Protein 2DO1 (pdb70)

Radius of gyration: 13.34 Å; Cα contacts (8 Å, |Δi|>4): 23; chains: 1; bounding box: 28×23×34 Å

Sequence (55 aa):
GSSGSSGVELHKLKLAELKQECLARGLETKGIKQDLIHRLQAYLEEHAESGPSSGGSSGSSGVELHKLKLAELKQECLARGLETKGIKQDLIHRLQAYLEEHAESGPSSGGSSGSSGVELHKLKLAELKQECLARGLETKGIKQDLIHRLQAYLEEHAESGPSSGGSSGSSGVELHKLKLAELKQECLARGLETKGIKQDLIHRLQAYLEEHAESGPSSGGSSGSSGVELHKLKLAELKQECLARGLETKGIKQDLIHRLQAYLEEHAESGPSSGGSSGSSGVELHKLKLAELKQECLARGLETKGIKQDLIHRLQAYLEEHAESGPSSGGSSGSSGVELHKLKLAELKQECLARGLETKGIKQDLIHRLQAYLEEHAESGPSSGGSSGSSGVELHKLKLAELKQECLARGLETKGIKQDLIHRLQAYLEEHAESGPSSGGSSGSSGVELHKLKLAELKQECLARGLETKGIKQDLIHRLQAYLEEHAESGPSSGGSSGSSGVELHKLKLAELKQECLARGLETKGIKQDLIHRLQAYLEEHAESGPSSGGSSGSSGVELHKLKLAELKQECLARGLETKGIKQDLIHRLQAYLEEHAESGPSSGGSSGSSGVELHKLKLAELKQECLARGLETKGIKQDLIHRLQAYLEEHAESGPSSGGSSGSSGVELHKLKLAELKQECLARGLETKGIKQDLIHRLQAYLEEHAESGPSSGGSSGSSGVELHKLKLAELKQECLARGLETKGIKQDLIHRLQAYLEEHAESGPSSGGSSGSSGVELHKLKLAELKQECLARGLETKGIKQDLIHRLQAYLEEHAESGPSSGGSSGSSGVELHKLKLAELKQECLARGLETKGIKQDLIHRLQAYLEEHAESGPSSGGSSGSSGVELHKLKLAELKQECLARGLETKGIKQDLIHRLQAYLEEHAESGPSSGGSSGSSGVELHKLKLAELKQECLARGLETKGIKQDLIHRLQAYLEEHAESGPSSGGSSGSSGVELHKLKLAELKQECLARGLETKGIKQDLIHRLQAYLEEHAESGPSSGGSSGSSGVELHKLKLAELKQECLARGLETKGIKQDLIHRLQAYLEEHAESGPSSG

Structure (mmCIF, N/CA/C/O backbone):
data_2DO1
#
_entry.id   2DO1
#
loop_
_atom_site.group_PDB
_atom_site.id
_atom_site.type_symbol
_atom_site.label_atom_id
_atom_site.label_alt_id
_atom_site.label_comp_id
_atom_site.label_asym_id
_atom_site.label_entity_id
_atom_site.label_seq_id
_atom_site.pdbx_PDB_ins_code
_atom_site.Cartn_x
_atom_site.Cartn_y
_atom_site.Cartn_z
_atom_site.occupancy
_atom_site.B_iso_or_equiv
_atom_site.auth_seq_id
_atom_site.auth_comp_id
_atom_site.auth_asym_id
_atom_site.auth_atom_id
_atom_site.pdbx_PDB_model_num
ATOM 1 N N . GLY A 1 1 ? 15.267 5.033 -18.791 1.00 0.00 -2 GLY A N 1
ATOM 2 C CA . GLY A 1 1 ? 16.009 5.034 -20.038 1.00 0.00 -2 GLY A CA 1
ATOM 3 C C . GLY A 1 1 ? 16.181 3.641 -20.611 1.00 0.00 -2 GLY A C 1
ATOM 4 O O . GLY A 1 1 ? 15.734 3.360 -21.723 1.00 0.00 -2 GLY A O 1
ATOM 8 N N . SER A 1 2 ? 16.833 2.767 -19.851 1.00 0.00 -1 SER A N 1
ATOM 9 C CA . SER A 1 2 ? 17.069 1.398 -20.292 1.00 0.00 -1 SER A CA 1
ATOM 10 C C . SER A 1 2 ? 17.044 0.434 -19.109 1.00 0.00 -1 SER A C 1
ATOM 11 O O . SER A 1 2 ? 17.514 0.760 -18.019 1.00 0.00 -1 SER A O 1
ATOM 19 N N . SER A 1 3 ? 16.493 -0.754 -19.334 1.00 0.00 0 SER A N 1
ATOM 20 C CA . SER A 1 3 ? 16.403 -1.765 -18.287 1.00 0.00 0 SER A CA 1
ATOM 21 C C . SER A 1 3 ? 15.980 -1.138 -16.962 1.00 0.00 0 SER A C 1
ATOM 22 O O . SER A 1 3 ? 16.516 -1.471 -15.906 1.00 0.00 0 SER A O 1
ATOM 30 N N . GLY A 1 4 ? 15.014 -0.227 -17.027 1.00 0.00 1 GLY A N 1
ATOM 31 C CA . GLY A 1 4 ? 14.534 0.433 -15.826 1.00 0.00 1 GLY A CA 1
ATOM 32 C C . GLY A 1 4 ? 13.156 -0.045 -15.413 1.00 0.00 1 GLY A C 1
ATOM 33 O O . GLY A 1 4 ? 12.541 -0.858 -16.102 1.00 0.00 1 GLY A O 1
ATOM 37 N N . SER A 1 5 ? 12.671 0.460 -14.283 1.00 0.00 2 SER A N 1
ATOM 38 C CA . SER A 1 5 ? 11.359 0.076 -13.776 1.00 0.00 2 SER A CA 1
ATOM 39 C C . SER A 1 5 ? 10.473 1.302 -13.576 1.00 0.00 2 SER A C 1
ATOM 40 O O . SER A 1 5 ? 10.684 2.090 -12.654 1.00 0.00 2 SER A O 1
ATOM 48 N N . SER A 1 6 ? 9.482 1.456 -14.447 1.00 0.00 3 SER A N 1
ATOM 49 C CA . SER A 1 6 ? 8.565 2.588 -14.370 1.00 0.00 3 SER A CA 1
ATOM 50 C C . SER A 1 6 ? 7.236 2.169 -13.750 1.00 0.00 3 SER A C 1
ATOM 51 O O . SER A 1 6 ? 6.331 1.709 -14.445 1.00 0.00 3 SER A O 1
ATOM 59 N N . GLY A 1 7 ? 7.125 2.332 -12.435 1.00 0.00 4 GLY A N 1
ATOM 60 C CA . GLY A 1 7 ? 5.904 1.967 -11.742 1.00 0.00 4 GLY A CA 1
ATOM 61 C C . GLY A 1 7 ? 6.171 1.223 -10.448 1.00 0.00 4 GLY A C 1
ATOM 62 O O . GLY A 1 7 ? 6.830 0.183 -10.446 1.00 0.00 4 GLY A O 1
ATOM 66 N N . VAL A 1 8 ? 5.660 1.758 -9.344 1.00 0.00 5 VAL A N 1
ATOM 67 C CA . VAL A 1 8 ? 5.848 1.138 -8.037 1.00 0.00 5 VAL A CA 1
ATOM 68 C C . VAL A 1 8 ? 4.631 0.310 -7.641 1.00 0.00 5 VAL A C 1
ATOM 69 O O . VAL A 1 8 ? 3.491 0.723 -7.855 1.00 0.00 5 VAL A O 1
ATOM 82 N N . GLU A 1 9 ? 4.880 -0.860 -7.063 1.00 0.00 6 GLU A N 1
ATOM 83 C CA . GLU A 1 9 ? 3.803 -1.746 -6.637 1.00 0.00 6 GLU A CA 1
ATOM 84 C C . GLU A 1 9 ? 3.972 -2.144 -5.174 1.00 0.00 6 GLU A C 1
ATOM 85 O O . GLU A 1 9 ? 5.075 -2.467 -4.729 1.00 0.00 6 GLU A O 1
ATOM 97 N N . LEU A 1 10 ? 2.873 -2.118 -4.429 1.00 0.00 7 LEU A N 1
ATOM 98 C CA . LEU A 1 10 ? 2.897 -2.475 -3.015 1.00 0.00 7 LEU A CA 1
ATOM 99 C C . LEU A 1 10 ? 3.305 -3.933 -2.828 1.00 0.00 7 LEU A C 1
ATOM 100 O O . LEU A 1 10 ? 4.145 -4.250 -1.986 1.00 0.00 7 LEU A O 1
ATOM 116 N N . HIS A 1 11 ? 2.706 -4.815 -3.622 1.00 0.00 8 HIS A N 1
ATOM 117 C CA . HIS A 1 11 ? 3.010 -6.240 -3.546 1.00 0.00 8 HIS A CA 1
ATOM 118 C C . HIS A 1 11 ? 4.500 -6.467 -3.313 1.00 0.00 8 HIS A C 1
ATOM 119 O O . HIS A 1 11 ? 4.893 -7.208 -2.412 1.00 0.00 8 HIS A O 1
ATOM 133 N N . LYS A 1 12 ? 5.326 -5.824 -4.131 1.00 0.00 9 LYS A N 1
ATOM 134 C CA . LYS A 1 12 ? 6.774 -5.954 -4.015 1.00 0.00 9 LYS A CA 1
ATOM 135 C C . LYS A 1 12 ? 7.230 -5.698 -2.582 1.00 0.00 9 LYS A C 1
ATOM 136 O O . LYS A 1 12 ? 8.073 -6.422 -2.049 1.00 0.00 9 LYS A O 1
ATOM 155 N N . LEU A 1 13 ? 6.668 -4.667 -1.962 1.00 0.00 10 LEU A N 1
ATOM 156 C CA . LEU A 1 13 ? 7.015 -4.317 -0.589 1.00 0.00 10 LEU A CA 1
ATOM 157 C C . LEU A 1 13 ? 6.762 -5.490 0.353 1.00 0.00 10 LEU A C 1
ATOM 158 O O . LEU A 1 13 ? 5.792 -6.230 0.193 1.00 0.00 10 LEU A O 1
ATOM 174 N N . LYS A 1 14 ? 7.641 -5.652 1.336 1.00 0.00 11 LYS A N 1
ATOM 175 C CA . LYS A 1 14 ? 7.512 -6.732 2.307 1.00 0.00 11 LYS A CA 1
ATOM 176 C C . LYS A 1 14 ? 6.523 -6.360 3.407 1.00 0.00 11 LYS A C 1
ATOM 177 O O . LYS A 1 14 ? 5.992 -5.249 3.429 1.00 0.00 11 LYS A O 1
ATOM 196 N N . LEU A 1 15 ? 6.280 -7.295 4.319 1.00 0.00 12 LEU A N 1
ATOM 197 C CA . LEU A 1 15 ? 5.355 -7.065 5.423 1.00 0.00 12 LEU A CA 1
ATOM 198 C C . LEU A 1 15 ? 5.768 -5.841 6.234 1.00 0.00 12 LEU A C 1
ATOM 199 O O . LEU A 1 15 ? 4.936 -5.005 6.582 1.00 0.00 12 LEU A O 1
ATOM 215 N N . ALA A 1 16 ? 7.060 -5.742 6.529 1.00 0.00 13 ALA A N 1
ATOM 216 C CA . ALA A 1 16 ? 7.585 -4.619 7.294 1.00 0.00 13 ALA A CA 1
ATOM 217 C C . ALA A 1 16 ? 7.390 -3.305 6.545 1.00 0.00 13 ALA A C 1
ATOM 218 O O . ALA A 1 16 ? 7.076 -2.278 7.147 1.00 0.00 13 ALA A O 1
ATOM 225 N N . GLU A 1 17 ? 7.578 -3.345 5.230 1.00 0.00 14 GLU A N 1
ATOM 226 C CA . GLU A 1 17 ? 7.423 -2.156 4.400 1.00 0.00 14 GLU A CA 1
ATOM 227 C C . GLU A 1 17 ? 5.970 -1.691 4.381 1.00 0.00 14 GLU A C 1
ATOM 228 O O . GLU A 1 17 ? 5.687 -0.498 4.496 1.00 0.00 14 GLU A O 1
ATOM 240 N N . LEU A 1 18 ? 5.053 -2.641 4.235 1.00 0.00 15 LEU A N 1
ATOM 241 C CA . LEU A 1 18 ? 3.628 -2.330 4.200 1.00 0.00 15 LEU A CA 1
ATOM 242 C C . 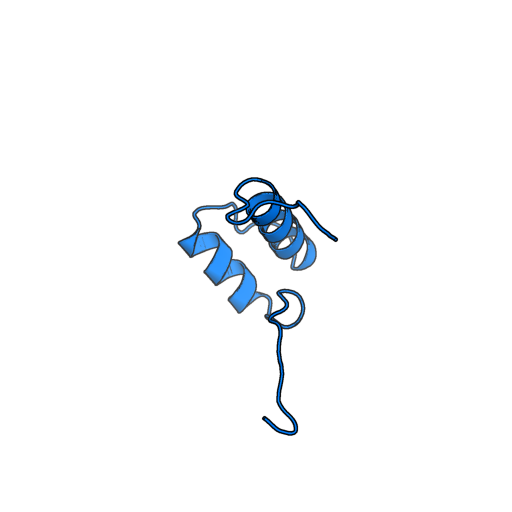LEU A 1 18 ? 3.176 -1.703 5.515 1.00 0.00 15 LEU A C 1
ATOM 243 O O . LEU A 1 18 ? 2.442 -0.714 5.525 1.00 0.00 15 LEU A O 1
ATOM 259 N N . LYS A 1 19 ? 3.619 -2.284 6.625 1.00 0.00 16 LYS A N 1
ATOM 260 C CA . LYS A 1 19 ? 3.264 -1.782 7.947 1.00 0.00 16 LYS A CA 1
ATOM 261 C C . LYS A 1 19 ? 3.792 -0.365 8.151 1.00 0.00 16 LYS A C 1
ATOM 262 O O . LYS A 1 19 ? 3.119 0.478 8.743 1.00 0.00 16 LYS A O 1
ATOM 281 N N . GLN A 1 20 ? 4.999 -0.111 7.655 1.00 0.00 17 GLN A N 1
ATOM 282 C CA . GLN A 1 20 ? 5.615 1.204 7.783 1.00 0.00 17 GLN A CA 1
ATOM 283 C C . GLN A 1 20 ? 4.785 2.266 7.071 1.00 0.00 17 GLN A C 1
ATOM 284 O O . GLN A 1 20 ? 4.585 3.363 7.591 1.00 0.00 17 GLN A O 1
ATOM 298 N N . GLU A 1 21 ? 4.305 1.932 5.876 1.00 0.00 18 GLU A N 1
ATOM 299 C CA . GLU A 1 21 ? 3.498 2.859 5.092 1.00 0.00 18 GLU A CA 1
ATOM 300 C C . GLU A 1 21 ? 2.190 3.183 5.810 1.00 0.00 18 GLU A C 1
ATOM 301 O O . GLU A 1 21 ? 1.765 4.338 5.857 1.00 0.00 18 GLU A O 1
ATOM 313 N N . CYS A 1 22 ? 1.558 2.156 6.366 1.00 0.00 19 CYS A N 1
ATOM 314 C CA . CYS A 1 22 ? 0.298 2.330 7.080 1.00 0.00 19 CYS A CA 1
ATOM 315 C C . CYS A 1 22 ? 0.489 3.205 8.314 1.00 0.00 19 CYS A C 1
ATOM 316 O O . CYS A 1 22 ? -0.386 3.997 8.669 1.00 0.00 19 CYS A O 1
ATOM 324 N N . LEU A 1 23 ? 1.637 3.057 8.966 1.00 0.00 20 LEU A N 1
ATOM 325 C CA . LEU A 1 23 ? 1.942 3.833 10.163 1.00 0.00 20 LEU A CA 1
ATOM 326 C C . LEU A 1 23 ? 2.062 5.318 9.833 1.00 0.00 20 LEU A C 1
ATOM 327 O O . LEU A 1 23 ? 1.505 6.166 10.530 1.00 0.00 20 LEU A O 1
ATOM 343 N N . ALA A 1 24 ? 2.792 5.624 8.765 1.00 0.00 21 ALA A N 1
ATOM 344 C CA . ALA A 1 24 ? 2.981 7.006 8.340 1.00 0.00 21 ALA A CA 1
ATOM 345 C C . ALA A 1 24 ? 1.663 7.627 7.890 1.00 0.00 21 ALA A C 1
ATOM 346 O O . ALA A 1 24 ? 1.409 8.808 8.129 1.00 0.00 21 ALA A O 1
ATOM 353 N N . ARG A 1 25 ? 0.830 6.825 7.235 1.00 0.00 22 ARG A N 1
ATOM 354 C CA . ARG A 1 25 ? -0.461 7.298 6.749 1.00 0.00 22 ARG A CA 1
ATOM 355 C C . ARG A 1 25 ? -1.450 7.459 7.900 1.00 0.00 22 ARG A C 1
ATOM 356 O O . ARG A 1 25 ? -2.290 8.357 7.890 1.00 0.00 22 ARG A O 1
ATOM 377 N N . GLY A 1 26 ? -1.343 6.580 8.893 1.00 0.00 23 GLY A N 1
ATOM 378 C CA . GLY A 1 26 ? -2.234 6.642 10.037 1.00 0.00 23 GLY A CA 1
ATOM 379 C C . GLY A 1 26 ? -3.377 5.652 9.936 1.00 0.00 23 GLY A C 1
ATOM 380 O O . GLY A 1 26 ? -4.500 5.945 10.347 1.00 0.00 23 GLY A O 1
ATOM 384 N N . LEU A 1 27 ? -3.092 4.476 9.386 1.00 0.00 24 LEU A N 1
ATOM 385 C CA . LEU A 1 27 ? -4.106 3.439 9.229 1.00 0.00 24 LEU A CA 1
ATOM 386 C C . LEU A 1 27 ? -3.862 2.288 10.200 1.00 0.00 24 LEU A C 1
ATOM 387 O O . LEU A 1 27 ? -2.877 2.285 10.937 1.00 0.00 24 LEU A O 1
ATOM 403 N N . GLU A 1 28 ? -4.766 1.313 10.193 1.00 0.00 25 GLU A N 1
ATOM 404 C CA . GLU A 1 28 ? -4.647 0.156 11.073 1.00 0.00 25 GLU A CA 1
ATOM 405 C C . GLU A 1 28 ? -3.641 -0.848 10.518 1.00 0.00 25 GLU A C 1
ATOM 406 O O . GLU A 1 28 ? -3.868 -1.459 9.473 1.00 0.00 25 GLU A O 1
ATOM 418 N N . THR A 1 29 ? -2.528 -1.015 11.225 1.00 0.00 26 THR A N 1
ATOM 419 C CA . THR A 1 29 ? -1.486 -1.943 10.803 1.00 0.00 26 THR A CA 1
ATOM 420 C C . THR A 1 29 ? -1.778 -3.356 11.294 1.00 0.00 26 THR A C 1
ATOM 421 O O . THR A 1 29 ? -0.873 -4.080 11.711 1.00 0.00 26 THR A O 1
ATOM 432 N N . LYS A 1 30 ? -3.048 -3.746 11.241 1.00 0.00 27 LYS A N 1
ATOM 433 C CA . LYS A 1 30 ? -3.460 -5.074 11.677 1.00 0.00 27 LYS A CA 1
ATOM 434 C C . LYS A 1 30 ? -3.765 -5.970 10.481 1.00 0.00 27 LYS A C 1
ATOM 435 O O . LYS A 1 30 ? -3.888 -5.495 9.353 1.00 0.00 27 LYS A O 1
ATOM 454 N N . GLY A 1 31 ? -3.889 -7.269 10.736 1.00 0.00 28 GLY A N 1
ATOM 455 C CA . GLY A 1 31 ? -4.180 -8.210 9.670 1.00 0.00 28 GLY A CA 1
ATOM 456 C C . GLY A 1 31 ? -2.926 -8.806 9.063 1.00 0.00 28 GLY A C 1
ATOM 457 O O . GLY A 1 31 ? -1.856 -8.769 9.673 1.00 0.00 28 GLY A O 1
ATOM 461 N N . ILE A 1 32 ? -3.056 -9.357 7.862 1.00 0.00 29 ILE A N 1
ATOM 462 C CA . ILE A 1 32 ? -1.923 -9.963 7.173 1.00 0.00 29 ILE A CA 1
ATOM 463 C C . ILE A 1 32 ? -1.433 -9.076 6.034 1.00 0.00 29 ILE A C 1
ATOM 464 O O . ILE A 1 32 ? -1.932 -7.968 5.836 1.00 0.00 29 ILE A O 1
ATOM 480 N N . LYS A 1 33 ? -0.454 -9.572 5.285 1.00 0.00 30 LYS A N 1
ATOM 481 C CA . LYS A 1 33 ? 0.103 -8.827 4.162 1.00 0.00 30 LYS A CA 1
ATOM 482 C C . LYS A 1 33 ? -1.004 -8.316 3.245 1.00 0.00 30 LYS A C 1
ATOM 483 O O . LYS A 1 33 ? -1.018 -7.145 2.868 1.00 0.00 30 LYS A O 1
ATOM 502 N N . GLN A 1 34 ? -1.929 -9.203 2.892 1.00 0.00 31 GLN A N 1
ATOM 503 C CA . GLN A 1 34 ? -3.040 -8.840 2.020 1.00 0.00 31 GLN A CA 1
ATOM 504 C C . GLN A 1 34 ? -3.900 -7.753 2.657 1.00 0.00 31 GLN A C 1
ATOM 505 O O . GLN A 1 34 ? -4.409 -6.868 1.969 1.00 0.00 31 GLN A O 1
ATOM 519 N N . ASP A 1 35 ? -4.057 -7.826 3.974 1.00 0.00 32 ASP A N 1
ATOM 520 C CA . ASP A 1 35 ? -4.854 -6.847 4.704 1.00 0.00 32 ASP A CA 1
ATOM 521 C C . ASP A 1 35 ? -4.230 -5.458 4.610 1.00 0.00 32 ASP A C 1
ATOM 522 O O . ASP A 1 35 ? -4.931 -4.461 4.434 1.00 0.00 32 ASP A O 1
ATOM 531 N N . LEU A 1 36 ? -2.908 -5.401 4.731 1.00 0.00 33 LEU A N 1
ATOM 532 C CA . LEU A 1 36 ? -2.188 -4.134 4.661 1.00 0.00 33 LEU A CA 1
ATOM 533 C C . LEU A 1 36 ? -2.278 -3.533 3.262 1.00 0.00 33 LEU A C 1
ATOM 534 O O . LEU A 1 36 ? -2.527 -2.337 3.105 1.00 0.00 33 LEU A O 1
ATOM 550 N N . ILE A 1 37 ? -2.076 -4.369 2.250 1.00 0.00 34 ILE A N 1
ATOM 551 C CA . ILE A 1 37 ? -2.138 -3.921 0.865 1.00 0.00 34 ILE A CA 1
ATOM 552 C C . ILE A 1 37 ? -3.549 -3.477 0.493 1.00 0.00 34 ILE A C 1
ATOM 553 O O . ILE A 1 37 ? -3.742 -2.408 -0.088 1.00 0.00 34 ILE A O 1
ATOM 569 N N . HIS A 1 38 ? -4.532 -4.303 0.834 1.00 0.00 35 HIS A N 1
ATOM 570 C CA . HIS A 1 38 ? -5.927 -3.995 0.538 1.00 0.00 35 HIS A CA 1
ATOM 571 C C . HIS A 1 38 ? -6.315 -2.634 1.109 1.00 0.00 35 HIS A C 1
ATOM 572 O O . HIS A 1 38 ? -6.966 -1.832 0.438 1.00 0.00 35 HIS A O 1
ATOM 586 N N . ARG A 1 39 ? -5.912 -2.381 2.350 1.00 0.00 36 ARG A N 1
ATOM 587 C CA . ARG A 1 39 ? -6.220 -1.119 3.010 1.00 0.00 36 ARG A CA 1
ATOM 588 C C . ARG A 1 39 ? -5.508 0.042 2.322 1.00 0.00 36 ARG A C 1
ATOM 589 O O . ARG A 1 39 ? -6.077 1.122 2.155 1.00 0.00 36 ARG A O 1
ATOM 610 N N . LEU A 1 40 ? -4.261 -0.186 1.926 1.00 0.00 37 LEU A N 1
ATOM 611 C CA . LEU A 1 40 ? -3.470 0.841 1.256 1.00 0.00 37 LEU A CA 1
ATOM 612 C C . LEU A 1 40 ? -4.111 1.244 -0.068 1.00 0.00 37 LEU A C 1
ATOM 613 O O . LEU A 1 40 ? -4.213 2.429 -0.383 1.00 0.00 37 LEU A O 1
ATOM 629 N N . GLN A 1 41 ? -4.543 0.250 -0.838 1.00 0.00 38 GLN A N 1
ATOM 630 C CA . GLN A 1 41 ? -5.176 0.502 -2.127 1.00 0.00 38 GLN A CA 1
ATOM 631 C C . GLN A 1 41 ? -6.489 1.258 -1.950 1.00 0.00 38 GLN A C 1
ATOM 632 O O . GLN A 1 41 ? -6.746 2.244 -2.640 1.00 0.00 38 GLN A O 1
ATOM 646 N N . ALA A 1 42 ? -7.316 0.788 -1.022 1.00 0.00 39 ALA A N 1
ATOM 647 C CA . ALA A 1 42 ? -8.602 1.421 -0.754 1.00 0.00 39 ALA A CA 1
ATOM 648 C C . ALA A 1 42 ? -8.426 2.895 -0.406 1.00 0.00 39 ALA A C 1
ATOM 649 O O . ALA A 1 42 ? -9.207 3.743 -0.839 1.00 0.00 39 ALA A O 1
ATOM 656 N N . TYR A 1 43 ? -7.398 3.194 0.380 1.00 0.00 40 TYR A N 1
ATOM 657 C CA . TYR A 1 43 ? -7.122 4.566 0.789 1.00 0.00 40 TYR A CA 1
ATOM 658 C C . TYR A 1 43 ? -6.646 5.402 -0.394 1.00 0.00 40 TYR A C 1
ATOM 659 O O . TYR A 1 43 ? -7.048 6.555 -0.557 1.00 0.00 40 TYR A O 1
ATOM 677 N N . LEU A 1 44 ? -5.786 4.813 -1.218 1.00 0.00 41 LEU A N 1
ATOM 678 C CA . LEU A 1 44 ? -5.254 5.502 -2.389 1.00 0.00 41 LEU A CA 1
ATOM 679 C C . LEU A 1 44 ? -6.372 5.866 -3.361 1.00 0.00 41 LEU A C 1
ATOM 680 O O . LEU A 1 44 ? -6.440 6.994 -3.848 1.00 0.00 41 LEU A O 1
ATOM 696 N N . GLU A 1 45 ? -7.246 4.904 -3.637 1.00 0.00 42 GLU A N 1
ATOM 697 C CA . GLU A 1 45 ? -8.361 5.125 -4.550 1.00 0.00 42 GLU A CA 1
ATOM 698 C C . GLU A 1 45 ? -9.297 6.205 -4.015 1.00 0.00 42 GLU A C 1
ATOM 699 O O . GLU A 1 45 ? -9.766 7.061 -4.765 1.00 0.00 42 GLU A O 1
ATOM 711 N N . GLU A 1 46 ? -9.563 6.158 -2.714 1.00 0.00 43 GLU A N 1
ATOM 712 C CA . GLU A 1 46 ? -10.443 7.132 -2.079 1.00 0.00 43 GLU A CA 1
ATOM 713 C C . GLU A 1 46 ? -9.813 8.521 -2.086 1.00 0.00 43 GLU A C 1
ATOM 714 O O . GLU A 1 46 ? -10.450 9.503 -2.468 1.00 0.00 43 GLU A O 1
ATOM 726 N N . HIS A 1 47 ? -8.555 8.596 -1.660 1.00 0.00 44 HIS A N 1
ATOM 727 C CA . HIS A 1 47 ? -7.837 9.865 -1.618 1.00 0.00 44 HIS A CA 1
ATOM 728 C C . HIS A 1 47 ? -7.061 10.094 -2.911 1.00 0.00 44 HIS A C 1
ATOM 729 O O . HIS A 1 47 ? -5.936 10.593 -2.891 1.00 0.00 44 HIS A O 1
ATOM 743 N N . ALA A 1 48 ? -7.670 9.726 -4.034 1.00 0.00 45 ALA A N 1
ATOM 744 C CA . ALA A 1 48 ? -7.036 9.893 -5.336 1.00 0.00 45 ALA A CA 1
ATOM 745 C C . ALA A 1 48 ? -6.662 11.350 -5.582 1.00 0.00 45 ALA A C 1
ATOM 746 O O . ALA A 1 48 ? -7.447 12.257 -5.308 1.00 0.00 45 ALA A O 1
ATOM 753 N N . GLU A 1 49 ? -5.456 11.567 -6.099 1.00 0.00 46 GLU A N 1
ATOM 754 C CA . GLU A 1 49 ? -4.978 12.916 -6.379 1.00 0.00 46 GLU A CA 1
ATOM 755 C C . GLU A 1 49 ? -5.408 13.367 -7.772 1.00 0.00 46 GLU A C 1
ATOM 756 O O . GLU A 1 49 ? -6.118 14.362 -7.922 1.00 0.00 46 GLU A O 1
ATOM 768 N N . SER A 1 50 ? -4.973 12.628 -8.788 1.00 0.00 47 SER A N 1
ATOM 769 C CA . SER A 1 50 ? -5.309 12.954 -10.169 1.00 0.00 47 SER A CA 1
ATOM 770 C C . SER A 1 50 ? -6.654 12.349 -10.558 1.00 0.00 47 SER A C 1
ATOM 771 O O . SER A 1 50 ? -7.053 11.307 -10.038 1.00 0.00 47 SER A O 1
ATOM 779 N N . GLY A 1 51 ? -7.350 13.010 -11.478 1.00 0.00 48 GLY A N 1
ATOM 780 C CA . GLY A 1 51 ? -8.643 12.523 -11.922 1.00 0.00 48 GLY A CA 1
ATOM 781 C C . GLY A 1 51 ? -8.538 11.233 -12.710 1.00 0.00 48 GLY A C 1
ATOM 782 O O . GLY A 1 51 ? -7.571 11.001 -13.436 1.00 0.00 48 GLY A O 1
ATOM 786 N N . PRO A 1 52 ? -9.551 10.365 -12.570 1.00 0.00 49 PRO A N 1
ATOM 787 C CA . PRO A 1 52 ? -9.590 9.075 -13.266 1.00 0.00 49 PRO A CA 1
ATOM 788 C C . PRO A 1 52 ? -9.804 9.234 -14.768 1.00 0.00 49 PRO A C 1
ATOM 789 O O . PRO A 1 52 ? -9.569 8.304 -15.539 1.00 0.00 49 PRO A O 1
ATOM 800 N N . SER A 1 53 ? -10.251 10.417 -15.175 1.00 0.00 50 SER A N 1
ATOM 801 C CA . SER A 1 53 ? -10.500 10.696 -16.585 1.00 0.00 50 SER A CA 1
ATOM 802 C C . SER A 1 53 ? -9.440 10.039 -17.464 1.00 0.00 50 SER A C 1
ATOM 803 O O . SER A 1 53 ? -8.367 10.600 -17.685 1.00 0.00 50 SER A O 1
ATOM 811 N N . SER A 1 54 ? -9.750 8.847 -17.963 1.00 0.00 51 SER A N 1
ATOM 812 C CA . SER A 1 54 ? -8.823 8.110 -18.815 1.00 0.00 51 SER A CA 1
ATOM 813 C C . SER A 1 54 ? -9.206 8.253 -20.284 1.00 0.00 51 SER A C 1
ATOM 814 O O . SER A 1 54 ? -10.356 8.544 -20.613 1.00 0.00 51 SER A O 1
ATOM 822 N N . GLY A 1 55 ? -8.233 8.047 -21.166 1.00 0.00 52 GLY A N 1
ATOM 823 C CA . GLY A 1 55 ? -8.486 8.157 -22.591 1.00 0.00 52 GLY A CA 1
ATOM 824 C C . GLY A 1 55 ? -8.210 9.549 -23.123 1.00 0.00 52 GLY A C 1
ATOM 825 O O . GLY A 1 55 ? -7.121 10.090 -22.930 1.00 0.00 52 GLY A O 1
ATOM 829 N N . GLY A 1 1 ? 11.517 17.128 1.290 1.00 0.00 -2 GLY A N 2
ATOM 830 C CA . GLY A 1 1 ? 11.774 15.705 1.177 1.00 0.00 -2 GLY A CA 2
ATOM 831 C C . GLY A 1 1 ? 11.409 15.155 -0.187 1.00 0.00 -2 GLY A C 2
ATOM 832 O O . GLY A 1 1 ? 11.132 15.915 -1.116 1.00 0.00 -2 GLY A O 2
ATOM 836 N N . SER A 1 2 ? 11.410 13.832 -0.310 1.00 0.00 -1 SER A N 2
ATOM 837 C CA . SER A 1 2 ? 11.082 13.181 -1.574 1.00 0.00 -1 SER A CA 2
ATOM 838 C C . SER A 1 2 ? 9.890 13.861 -2.241 1.00 0.00 -1 SER A C 2
ATOM 839 O O . SER A 1 2 ? 8.989 14.361 -1.567 1.00 0.00 -1 SER A O 2
ATOM 847 N N . SER A 1 3 ? 9.892 13.874 -3.570 1.00 0.00 0 SER A N 2
ATOM 848 C CA . SER A 1 3 ? 8.813 14.495 -4.330 1.00 0.00 0 SER A CA 2
ATOM 849 C C . SER A 1 3 ? 8.545 13.726 -5.620 1.00 0.00 0 SER A C 2
ATOM 850 O O . SER A 1 3 ? 9.431 13.575 -6.461 1.00 0.00 0 SER A O 2
ATOM 858 N N . GLY A 1 4 ? 7.316 13.242 -5.769 1.00 0.00 1 GLY A N 2
ATOM 859 C CA . GLY A 1 4 ? 6.952 12.495 -6.959 1.00 0.00 1 GLY A CA 2
ATOM 860 C C . GLY A 1 4 ? 7.004 10.996 -6.740 1.00 0.00 1 GLY A C 2
ATOM 861 O O . GLY A 1 4 ? 7.658 10.519 -5.812 1.00 0.00 1 GLY A O 2
ATOM 865 N N . SER A 1 5 ? 6.312 10.250 -7.595 1.00 0.00 2 SER A N 2
ATOM 866 C CA . SER A 1 5 ? 6.278 8.796 -7.488 1.00 0.00 2 SER A CA 2
ATOM 867 C C . SER A 1 5 ? 6.149 8.153 -8.865 1.00 0.00 2 SER A C 2
ATOM 868 O O . SER A 1 5 ? 5.510 8.703 -9.762 1.00 0.00 2 SER A O 2
ATOM 876 N N . SER A 1 6 ? 6.761 6.983 -9.025 1.00 0.00 3 SER A N 2
ATOM 877 C CA . SER A 1 6 ? 6.718 6.265 -10.293 1.00 0.00 3 SER A CA 2
ATOM 878 C C . SER A 1 6 ? 6.075 4.893 -10.119 1.00 0.00 3 SER A C 2
ATOM 879 O O . SER A 1 6 ? 6.546 3.900 -10.671 1.00 0.00 3 SER A O 2
ATOM 887 N N . GLY A 1 7 ? 4.994 4.846 -9.346 1.00 0.00 4 GLY A N 2
ATOM 888 C CA . GLY A 1 7 ? 4.303 3.592 -9.112 1.00 0.00 4 GLY A CA 2
ATOM 889 C C . GLY A 1 7 ? 4.811 2.871 -7.879 1.00 0.00 4 GLY A C 2
ATOM 890 O O . GLY A 1 7 ? 5.665 1.990 -7.974 1.00 0.00 4 GLY A O 2
ATOM 894 N N . VAL A 1 8 ? 4.286 3.248 -6.717 1.00 0.00 5 VAL A N 2
ATOM 895 C CA . VAL A 1 8 ? 4.692 2.631 -5.460 1.00 0.00 5 VAL A CA 2
ATOM 896 C C . VAL A 1 8 ? 4.022 1.276 -5.270 1.00 0.00 5 VAL A C 2
ATOM 897 O O . VAL A 1 8 ? 3.008 1.165 -4.581 1.00 0.00 5 VAL A O 2
ATOM 910 N N . GLU A 1 9 ? 4.595 0.246 -5.886 1.00 0.00 6 GLU A N 2
ATOM 911 C CA . GLU A 1 9 ? 4.051 -1.103 -5.785 1.00 0.00 6 GLU A CA 2
ATOM 912 C C . GLU A 1 9 ? 3.936 -1.535 -4.326 1.00 0.00 6 GLU A C 2
ATOM 913 O O . GLU A 1 9 ? 4.779 -1.192 -3.496 1.00 0.00 6 GLU A O 2
ATOM 925 N N . LEU A 1 10 ? 2.887 -2.290 -4.020 1.00 0.00 7 LEU A N 2
ATOM 926 C CA . LEU A 1 10 ? 2.659 -2.769 -2.661 1.00 0.00 7 LEU A CA 2
ATOM 927 C C . LEU A 1 10 ? 3.171 -4.197 -2.495 1.00 0.00 7 LEU A C 2
ATOM 928 O O . LEU A 1 10 ? 3.856 -4.512 -1.521 1.00 0.00 7 LEU A O 2
ATOM 944 N N . HIS A 1 11 ? 2.835 -5.056 -3.452 1.00 0.00 8 HIS A N 2
ATOM 945 C CA . HIS A 1 11 ? 3.263 -6.449 -3.413 1.00 0.00 8 HIS A CA 2
ATOM 946 C C . HIS A 1 11 ? 4.768 -6.549 -3.181 1.00 0.00 8 HIS A C 2
ATOM 947 O O . HIS A 1 11 ? 5.219 -7.188 -2.230 1.00 0.00 8 HIS A O 2
ATOM 961 N N . LYS A 1 12 ? 5.540 -5.915 -4.056 1.00 0.00 9 LYS A N 2
ATOM 962 C CA . LYS A 1 12 ? 6.994 -5.931 -3.948 1.00 0.00 9 LYS A CA 2
ATOM 963 C C . LYS A 1 12 ? 7.435 -5.686 -2.508 1.00 0.00 9 LYS A C 2
ATOM 964 O O . LYS A 1 12 ? 8.315 -6.376 -1.991 1.00 0.00 9 LYS A O 2
ATOM 983 N N . LEU A 1 13 ? 6.818 -4.701 -1.865 1.00 0.00 10 LEU A N 2
ATOM 984 C CA . LEU A 1 13 ? 7.146 -4.365 -0.484 1.00 0.00 10 LEU A CA 2
ATOM 985 C C . LEU A 1 13 ? 6.862 -5.542 0.444 1.00 0.00 10 LEU A C 2
ATOM 986 O O . LEU A 1 13 ? 5.886 -6.270 0.261 1.00 0.00 10 LEU A O 2
ATOM 1002 N N . LYS A 1 14 ? 7.720 -5.722 1.442 1.00 0.00 11 LYS A N 2
ATOM 1003 C CA . LYS A 1 14 ? 7.560 -6.808 2.403 1.00 0.00 11 LYS A CA 2
ATOM 1004 C C . LYS A 1 14 ? 6.539 -6.441 3.474 1.00 0.00 11 LYS A C 2
ATOM 1005 O O . LYS A 1 14 ? 6.016 -5.325 3.493 1.00 0.00 11 LYS A O 2
ATOM 1024 N N . LEU A 1 15 ? 6.260 -7.384 4.367 1.00 0.00 12 LEU A N 2
ATOM 1025 C CA . LEU A 1 15 ? 5.302 -7.159 5.444 1.00 0.00 12 LEU A CA 2
ATOM 1026 C C . LEU A 1 15 ? 5.714 -5.965 6.299 1.00 0.00 12 LEU A C 2
ATOM 1027 O O . LEU A 1 15 ? 4.889 -5.118 6.638 1.00 0.00 12 LEU A O 2
ATOM 1043 N N . ALA A 1 16 ? 6.996 -5.904 6.642 1.00 0.00 13 ALA A N 2
ATOM 1044 C CA . ALA A 1 16 ? 7.519 -4.812 7.453 1.00 0.00 13 ALA A CA 2
ATOM 1045 C C . ALA A 1 16 ? 7.377 -3.476 6.732 1.00 0.00 13 ALA A C 2
ATOM 1046 O O . ALA A 1 16 ? 7.020 -2.467 7.340 1.00 0.00 13 ALA A O 2
ATOM 1053 N N . GLU A 1 17 ? 7.659 -3.476 5.433 1.00 0.00 14 GLU A N 2
ATOM 1054 C CA . GLU A 1 17 ? 7.564 -2.263 4.630 1.00 0.00 14 GLU A CA 2
ATOM 1055 C C . GLU A 1 17 ? 6.119 -1.778 4.547 1.00 0.00 14 GLU A C 2
ATOM 1056 O O . GLU A 1 17 ? 5.844 -0.584 4.678 1.00 0.00 14 GLU A O 2
ATOM 1068 N N . LEU A 1 18 ? 5.200 -2.712 4.327 1.00 0.00 15 LEU A N 2
ATOM 1069 C CA . LEU A 1 18 ? 3.783 -2.381 4.225 1.00 0.00 15 LEU A CA 2
ATOM 1070 C C . LEU A 1 18 ? 3.277 -1.748 5.517 1.00 0.00 15 LEU A C 2
ATOM 1071 O O . LEU A 1 18 ? 2.592 -0.725 5.494 1.00 0.00 15 LEU A O 2
ATOM 1087 N N . LYS A 1 19 ? 3.620 -2.362 6.644 1.00 0.00 16 LYS A N 2
ATOM 1088 C CA . LYS A 1 19 ? 3.205 -1.858 7.948 1.00 0.00 16 LYS A CA 2
ATOM 1089 C C . LYS A 1 19 ? 3.708 -0.434 8.166 1.00 0.00 16 LYS A C 2
ATOM 1090 O O . LYS A 1 19 ? 2.983 0.416 8.683 1.00 0.00 16 LYS A O 2
ATOM 1109 N N . GLN A 1 20 ? 4.951 -0.183 7.769 1.00 0.00 17 GLN A N 2
ATOM 1110 C CA . GLN A 1 20 ? 5.549 1.138 7.921 1.00 0.00 17 GLN A CA 2
ATOM 1111 C C . GLN A 1 20 ? 4.750 2.189 7.157 1.00 0.00 17 GLN A C 2
ATOM 1112 O O . GLN A 1 20 ? 4.483 3.274 7.671 1.00 0.00 17 GLN A O 2
ATOM 1126 N N . GLU A 1 21 ? 4.371 1.858 5.926 1.00 0.00 18 GLU A N 2
ATOM 1127 C CA . GLU A 1 21 ? 3.604 2.774 5.091 1.00 0.00 18 GLU A CA 2
ATOM 1128 C C . GLU A 1 21 ? 2.263 3.107 5.739 1.00 0.00 18 GLU A C 2
ATOM 1129 O O . GLU A 1 21 ? 1.806 4.250 5.695 1.00 0.00 18 GLU A O 2
ATOM 1141 N N . CYS A 1 22 ? 1.637 2.100 6.339 1.00 0.00 19 CYS A N 2
ATOM 1142 C CA . CYS A 1 22 ? 0.347 2.284 6.995 1.00 0.00 19 CYS A CA 2
ATOM 1143 C C . CYS A 1 22 ? 0.465 3.259 8.162 1.00 0.00 19 CYS A C 2
ATOM 1144 O O . CYS A 1 22 ? -0.421 4.085 8.387 1.00 0.00 19 CYS A O 2
ATOM 1152 N N . LEU A 1 23 ? 1.563 3.156 8.903 1.00 0.00 20 LEU A N 2
ATOM 1153 C CA . LEU A 1 23 ? 1.796 4.028 10.050 1.00 0.00 20 LEU A CA 2
ATOM 1154 C C . LEU A 1 23 ? 1.945 5.480 9.608 1.00 0.00 20 LEU A C 2
ATOM 1155 O O . LEU A 1 23 ? 1.394 6.388 10.230 1.00 0.00 20 LEU A O 2
ATOM 1171 N N . ALA A 1 24 ? 2.692 5.691 8.529 1.00 0.00 21 ALA A N 2
ATOM 1172 C CA . ALA A 1 24 ? 2.910 7.033 8.002 1.00 0.00 21 ALA A CA 2
ATOM 1173 C C . ALA A 1 24 ? 1.609 7.637 7.483 1.00 0.00 21 ALA A C 2
ATOM 1174 O O . ALA A 1 24 ? 1.356 8.829 7.654 1.00 0.00 21 ALA A O 2
ATOM 1181 N N . ARG A 1 25 ? 0.788 6.806 6.850 1.00 0.00 22 ARG A N 2
ATOM 1182 C CA . ARG A 1 25 ? -0.486 7.259 6.305 1.00 0.00 22 ARG A CA 2
ATOM 1183 C C . ARG A 1 25 ? -1.519 7.439 7.414 1.00 0.00 22 ARG A C 2
ATOM 1184 O O . ARG A 1 25 ? -2.389 8.305 7.331 1.00 0.00 22 ARG A O 2
ATOM 1205 N N . GLY A 1 26 ? -1.415 6.615 8.452 1.00 0.00 23 GLY A N 2
ATOM 1206 C CA . GLY A 1 26 ? -2.346 6.699 9.562 1.00 0.00 23 GLY A CA 2
ATOM 1207 C C . GLY A 1 26 ? -3.476 5.695 9.448 1.00 0.00 23 GLY A C 2
ATOM 1208 O O . GLY A 1 26 ? -4.623 5.999 9.779 1.00 0.00 23 GLY A O 2
ATOM 1212 N N . LEU A 1 27 ? -3.153 4.494 8.979 1.00 0.00 24 LEU A N 2
ATOM 1213 C CA . LEU A 1 27 ? -4.150 3.441 8.822 1.00 0.00 24 LEU A CA 2
ATOM 1214 C C . LEU A 1 27 ? -3.916 2.315 9.823 1.00 0.00 24 LEU A C 2
ATOM 1215 O O . LEU A 1 27 ? -2.955 2.345 10.591 1.00 0.00 24 LEU A O 2
ATOM 1231 N N . GLU A 1 28 ? -4.801 1.323 9.808 1.00 0.00 25 GLU A N 2
ATOM 1232 C CA . GLU A 1 28 ? -4.689 0.186 10.715 1.00 0.00 25 GLU A CA 2
ATOM 1233 C C . GLU A 1 28 ? -3.636 -0.802 10.222 1.00 0.00 25 GLU A C 2
ATOM 1234 O O . GLU A 1 28 ? -3.746 -1.347 9.123 1.00 0.00 25 GLU A O 2
ATOM 1246 N N . THR A 1 29 ? -2.614 -1.027 11.042 1.00 0.00 26 THR A N 2
ATOM 1247 C CA . THR A 1 29 ? -1.540 -1.947 10.689 1.00 0.00 26 THR A CA 2
ATOM 1248 C C . THR A 1 29 ? -1.818 -3.347 11.224 1.00 0.00 26 THR A C 2
ATOM 1249 O O . THR A 1 29 ? -0.902 -4.059 11.636 1.00 0.00 26 THR A O 2
ATOM 1260 N N . LYS A 1 30 ? -3.088 -3.738 11.213 1.00 0.00 27 LYS A N 2
ATOM 1261 C CA . LYS A 1 30 ? -3.488 -5.055 11.695 1.00 0.00 27 LYS A CA 2
ATOM 1262 C C . LYS A 1 30 ? -3.930 -5.946 10.539 1.00 0.00 27 LYS A C 2
ATOM 1263 O O . LYS A 1 30 ? -4.746 -5.546 9.711 1.00 0.00 27 LYS A O 2
ATOM 1282 N N . GLY A 1 31 ? -3.385 -7.159 10.490 1.00 0.00 28 GLY A N 2
ATOM 1283 C CA . GLY A 1 31 ? -3.737 -8.088 9.433 1.00 0.00 28 GLY A CA 2
ATOM 1284 C C . GLY A 1 31 ? -2.522 -8.616 8.697 1.00 0.00 28 GLY A C 2
ATOM 1285 O O . GLY A 1 31 ? -1.386 -8.308 9.060 1.00 0.00 28 GLY A O 2
ATOM 1289 N N . ILE A 1 32 ? -2.759 -9.413 7.661 1.00 0.00 29 ILE A N 2
ATOM 1290 C CA . ILE A 1 32 ? -1.674 -9.985 6.873 1.00 0.00 29 ILE A CA 2
ATOM 1291 C C . ILE A 1 32 ? -1.308 -9.079 5.703 1.00 0.00 29 ILE A C 2
ATOM 1292 O O . ILE A 1 32 ? -1.948 -8.053 5.473 1.00 0.00 29 ILE A O 2
ATOM 1308 N N . LYS A 1 33 ? -0.275 -9.466 4.963 1.00 0.00 30 LYS A N 2
ATOM 1309 C CA . LYS A 1 33 ? 0.177 -8.692 3.813 1.00 0.00 30 LYS A CA 2
ATOM 1310 C C . LYS A 1 33 ? -1.009 -8.203 2.987 1.00 0.00 30 LYS A C 2
ATOM 1311 O O . LYS A 1 33 ? -1.127 -7.012 2.700 1.00 0.00 30 LYS A O 2
ATOM 1330 N N . GLN A 1 34 ? -1.884 -9.129 2.610 1.00 0.00 31 GLN A N 2
ATOM 1331 C CA . GLN A 1 34 ? -3.061 -8.791 1.818 1.00 0.00 31 GLN A CA 2
ATOM 1332 C C . GLN A 1 34 ? -3.913 -7.744 2.528 1.00 0.00 31 GLN A C 2
ATOM 1333 O O . GLN A 1 34 ? -4.418 -6.812 1.903 1.00 0.00 31 GLN A O 2
ATOM 1347 N N . ASP A 1 35 ? -4.068 -7.905 3.838 1.00 0.00 32 ASP A N 2
ATOM 1348 C CA . ASP A 1 35 ? -4.859 -6.974 4.634 1.00 0.00 32 ASP A CA 2
ATOM 1349 C C . ASP A 1 35 ? -4.282 -5.564 4.552 1.00 0.00 32 ASP A C 2
ATOM 1350 O O . ASP A 1 35 ? -5.019 -4.589 4.398 1.00 0.00 32 ASP A O 2
ATOM 1359 N N . LEU A 1 36 ? -2.962 -5.463 4.656 1.00 0.00 33 LEU A N 2
ATOM 1360 C CA . LEU A 1 36 ? -2.286 -4.172 4.595 1.00 0.00 33 LEU A CA 2
ATOM 1361 C C . LEU A 1 36 ? -2.450 -3.536 3.218 1.00 0.00 33 LEU A C 2
ATOM 1362 O O . LEU A 1 36 ? -2.753 -2.348 3.104 1.00 0.00 33 LEU A O 2
ATOM 1378 N N . ILE A 1 37 ? -2.251 -4.336 2.175 1.00 0.00 34 ILE A N 2
ATOM 1379 C CA . ILE A 1 37 ? -2.381 -3.852 0.807 1.00 0.00 34 ILE A CA 2
ATOM 1380 C C . ILE A 1 37 ? -3.814 -3.425 0.507 1.00 0.00 34 ILE A C 2
ATOM 1381 O O . ILE A 1 37 ? -4.051 -2.353 -0.051 1.00 0.00 34 ILE A O 2
ATOM 1397 N N . HIS A 1 38 ? -4.768 -4.271 0.884 1.00 0.00 35 HIS A N 2
ATOM 1398 C CA . HIS A 1 38 ? -6.179 -3.981 0.658 1.00 0.00 35 HIS A CA 2
ATOM 1399 C C . HIS A 1 38 ? -6.561 -2.634 1.265 1.00 0.00 35 HIS A C 2
ATOM 1400 O O . HIS A 1 38 ? -7.252 -1.832 0.636 1.00 0.00 35 HIS A O 2
ATOM 1414 N N . ARG A 1 39 ? -6.107 -2.393 2.491 1.00 0.00 36 ARG A N 2
ATOM 1415 C CA . ARG A 1 39 ? -6.403 -1.144 3.183 1.00 0.00 36 ARG A CA 2
ATOM 1416 C C . ARG A 1 39 ? -5.622 0.015 2.570 1.00 0.00 36 ARG A C 2
ATOM 1417 O O . ARG A 1 39 ? -6.144 1.122 2.427 1.00 0.00 36 ARG A O 2
ATOM 1438 N N . LEU A 1 40 ? -4.370 -0.246 2.212 1.00 0.00 37 LEU A N 2
ATOM 1439 C CA . LEU A 1 40 ? -3.516 0.776 1.615 1.00 0.00 37 LEU A CA 2
ATOM 1440 C C . LEU A 1 40 ? -4.086 1.250 0.282 1.00 0.00 37 LEU A C 2
ATOM 1441 O O . LEU A 1 40 ? -4.039 2.438 -0.035 1.00 0.00 37 LEU A O 2
ATOM 1457 N N . GLN A 1 41 ? -4.625 0.314 -0.492 1.00 0.00 38 GLN A N 2
ATOM 1458 C CA . GLN A 1 41 ? -5.205 0.638 -1.790 1.00 0.00 38 GLN A CA 2
ATOM 1459 C C . GLN A 1 41 ? -6.498 1.430 -1.627 1.00 0.00 38 GLN A C 2
ATOM 1460 O O . GLN A 1 41 ? -6.726 2.416 -2.327 1.00 0.00 38 GLN A O 2
ATOM 1474 N N . ALA A 1 42 ? -7.340 0.992 -0.697 1.00 0.00 39 ALA A N 2
ATOM 1475 C CA . ALA A 1 42 ? -8.610 1.662 -0.440 1.00 0.00 39 ALA A CA 2
ATOM 1476 C C . ALA A 1 42 ? -8.394 3.127 -0.078 1.00 0.00 39 ALA A C 2
ATOM 1477 O O . ALA A 1 42 ? -9.147 4.001 -0.509 1.00 0.00 39 ALA A O 2
ATOM 1484 N N . TYR A 1 43 ? -7.362 3.390 0.716 1.00 0.00 40 TYR A N 2
ATOM 1485 C CA . TYR A 1 43 ? -7.049 4.750 1.139 1.00 0.00 40 TYR A CA 2
ATOM 1486 C C . TYR A 1 43 ? -6.507 5.571 -0.027 1.00 0.00 40 TYR A C 2
ATOM 1487 O O . TYR A 1 43 ? -6.870 6.735 -0.204 1.00 0.00 40 TYR A O 2
ATOM 1505 N N . LEU A 1 44 ? -5.636 4.958 -0.820 1.00 0.00 41 LEU A N 2
ATOM 1506 C CA . LEU A 1 44 ? -5.042 5.631 -1.970 1.00 0.00 41 LEU A CA 2
ATOM 1507 C C . LEU A 1 44 ? -6.108 5.989 -3.000 1.00 0.00 41 LEU A C 2
ATOM 1508 O O . LEU A 1 44 ? -6.162 7.120 -3.484 1.00 0.00 41 LEU A O 2
ATOM 1524 N N . GLU A 1 45 ? -6.956 5.020 -3.330 1.00 0.00 42 GLU A N 2
ATOM 1525 C CA . GLU A 1 45 ? -8.022 5.235 -4.301 1.00 0.00 42 GLU A CA 2
ATOM 1526 C C . GLU A 1 45 ? -9.055 6.223 -3.766 1.00 0.00 42 GLU A C 2
ATOM 1527 O O . GLU A 1 45 ? -9.493 7.125 -4.479 1.00 0.00 42 GLU A O 2
ATOM 1539 N N . GLU A 1 46 ? -9.439 6.044 -2.506 1.00 0.00 43 GLU A N 2
ATOM 1540 C CA . GLU A 1 46 ? -10.421 6.919 -1.876 1.00 0.00 43 GLU A CA 2
ATOM 1541 C C . GLU A 1 46 ? -10.050 8.385 -2.075 1.00 0.00 43 GLU A C 2
ATOM 1542 O O . GLU A 1 46 ? -10.850 9.177 -2.576 1.00 0.00 43 GLU A O 2
ATOM 1554 N N . HIS A 1 47 ? -8.832 8.741 -1.679 1.00 0.00 44 HIS A N 2
ATOM 1555 C CA . HIS A 1 47 ? -8.355 10.113 -1.814 1.00 0.00 44 HIS A CA 2
ATOM 1556 C C . HIS A 1 47 ? -8.038 10.437 -3.270 1.00 0.00 44 HIS A C 2
ATOM 1557 O O . HIS A 1 47 ? -8.591 11.376 -3.842 1.00 0.00 44 HIS A O 2
ATOM 1571 N N . ALA A 1 48 ? -7.143 9.654 -3.865 1.00 0.00 45 ALA A N 2
ATOM 1572 C CA . ALA A 1 48 ? -6.754 9.858 -5.255 1.00 0.00 45 ALA A CA 2
ATOM 1573 C C . ALA A 1 48 ? -7.548 8.949 -6.186 1.00 0.00 45 ALA A C 2
ATOM 1574 O O . ALA A 1 48 ? -7.454 7.725 -6.102 1.00 0.00 45 ALA A O 2
ATOM 1581 N N . GLU A 1 49 ? -8.331 9.556 -7.073 1.00 0.00 46 GLU A N 2
ATOM 1582 C CA . GLU A 1 49 ? -9.143 8.800 -8.019 1.00 0.00 46 GLU A CA 2
ATOM 1583 C C . GLU A 1 49 ? -8.264 7.952 -8.933 1.00 0.00 46 GLU A C 2
ATOM 1584 O O . GLU A 1 49 ? -7.642 8.464 -9.864 1.00 0.00 46 GLU A O 2
ATOM 1596 N N . SER A 1 50 ? -8.218 6.652 -8.661 1.00 0.00 47 SER A N 2
ATOM 1597 C CA . SER A 1 50 ? -7.413 5.732 -9.456 1.00 0.00 47 SER A CA 2
ATOM 1598 C C . SER A 1 50 ? -7.907 4.298 -9.295 1.00 0.00 47 SER A C 2
ATOM 1599 O O . SER A 1 50 ? -8.571 3.965 -8.314 1.00 0.00 47 SER A O 2
ATOM 1607 N N . GLY A 1 51 ? -7.577 3.452 -10.266 1.00 0.00 48 GLY A N 2
ATOM 1608 C CA . GLY A 1 51 ? -7.995 2.063 -10.214 1.00 0.00 48 GLY A CA 2
ATOM 1609 C C . GLY A 1 51 ? -7.100 1.157 -11.035 1.00 0.00 48 GLY A C 2
ATOM 1610 O O . GLY A 1 51 ? -6.081 0.657 -10.557 1.00 0.00 48 GLY A O 2
ATOM 1614 N N . PRO A 1 52 ? -7.480 0.932 -12.301 1.00 0.00 49 PRO A N 2
ATOM 1615 C CA . PRO A 1 52 ? -6.719 0.077 -13.217 1.00 0.00 49 PRO A CA 2
ATOM 1616 C C . PRO A 1 52 ? -5.390 0.704 -13.624 1.00 0.00 49 PRO A C 2
ATOM 1617 O O . PRO A 1 52 ? -5.293 1.919 -13.797 1.00 0.00 49 PRO A O 2
ATOM 1628 N N . SER A 1 53 ? -4.368 -0.133 -13.777 1.00 0.00 50 SER A N 2
ATOM 1629 C CA . SER A 1 53 ? -3.043 0.341 -14.161 1.00 0.00 50 SER A CA 2
ATOM 1630 C C . SER A 1 53 ? -2.825 0.184 -15.662 1.00 0.00 50 SER A C 2
ATOM 1631 O O . SER A 1 53 ? -2.368 1.109 -16.334 1.00 0.00 50 SER A O 2
ATOM 1639 N N . SER A 1 54 ? -3.154 -0.994 -16.182 1.00 0.00 51 SER A N 2
ATOM 1640 C CA . SER A 1 54 ? -2.991 -1.275 -17.604 1.00 0.00 51 SER A CA 2
ATOM 1641 C C . SER A 1 54 ? -3.908 -0.390 -18.441 1.00 0.00 51 SER A C 2
ATOM 1642 O O . SER A 1 54 ? -5.124 -0.578 -18.461 1.00 0.00 51 SER A O 2
ATOM 1650 N N . GLY A 1 55 ? -3.315 0.578 -19.134 1.00 0.00 52 GLY A N 2
ATOM 1651 C CA . GLY A 1 55 ? -4.093 1.480 -19.964 1.00 0.00 52 GLY A CA 2
ATOM 1652 C C . GLY A 1 55 ? -4.059 1.092 -21.429 1.00 0.00 52 GLY A C 2
ATOM 1653 O O . GLY A 1 55 ? -4.154 1.950 -22.307 1.00 0.00 52 GLY A O 2
ATOM 1657 N N . GLY A 1 1 ? 6.688 20.657 -5.604 1.00 0.00 -2 GLY A N 3
ATOM 1658 C CA . GLY A 1 1 ? 5.593 19.706 -5.661 1.00 0.00 -2 GLY A CA 3
ATOM 1659 C C . GLY A 1 1 ? 5.805 18.642 -6.720 1.00 0.00 -2 GLY A C 3
ATOM 1660 O O . GLY A 1 1 ? 5.543 18.872 -7.901 1.00 0.00 -2 GLY A O 3
ATOM 1664 N N . SER A 1 2 ? 6.280 17.475 -6.298 1.00 0.00 -1 SER A N 3
ATOM 1665 C CA . SER A 1 2 ? 6.532 16.374 -7.220 1.00 0.00 -1 SER A CA 3
ATOM 1666 C C . SER A 1 2 ? 5.229 15.867 -7.830 1.00 0.00 -1 SER A C 3
ATOM 1667 O O . SER A 1 2 ? 4.273 15.564 -7.116 1.00 0.00 -1 SER A O 3
ATOM 1675 N N . SER A 1 3 ? 5.199 15.779 -9.156 1.00 0.00 0 SER A N 3
ATOM 1676 C CA . SER A 1 3 ? 4.012 15.313 -9.864 1.00 0.00 0 SER A CA 3
ATOM 1677 C C . SER A 1 3 ? 4.394 14.638 -11.178 1.00 0.00 0 SER A C 3
ATOM 1678 O O . SER A 1 3 ? 4.929 15.275 -12.084 1.00 0.00 0 SER A O 3
ATOM 1686 N N . GLY A 1 4 ? 4.115 13.341 -11.273 1.00 0.00 1 GLY A N 3
ATOM 1687 C CA . GLY A 1 4 ? 4.436 12.599 -12.478 1.00 0.00 1 GLY A CA 3
ATOM 1688 C C . GLY A 1 4 ? 5.136 11.288 -12.183 1.00 0.00 1 GLY A C 3
ATOM 1689 O O . GLY A 1 4 ? 6.102 10.927 -12.855 1.00 0.00 1 GLY A O 3
ATOM 1693 N N . SER A 1 5 ? 4.648 10.573 -11.173 1.00 0.00 2 SER A N 3
ATOM 1694 C CA . SER A 1 5 ? 5.237 9.296 -10.787 1.00 0.00 2 SER A CA 3
ATOM 1695 C C . SER A 1 5 ? 4.357 8.134 -11.236 1.00 0.00 2 SER A C 3
ATOM 1696 O O . SER A 1 5 ? 3.133 8.249 -11.280 1.00 0.00 2 SER A O 3
ATOM 1704 N N . SER A 1 6 ? 4.992 7.015 -11.571 1.00 0.00 3 SER A N 3
ATOM 1705 C CA . SER A 1 6 ? 4.268 5.831 -12.021 1.00 0.00 3 SER A CA 3
ATOM 1706 C C . SER A 1 6 ? 3.627 5.105 -10.842 1.00 0.00 3 SER A C 3
ATOM 1707 O O . SER A 1 6 ? 2.428 4.832 -10.845 1.00 0.00 3 SER A O 3
ATOM 1715 N N . GLY A 1 7 ? 4.437 4.795 -9.834 1.00 0.00 4 GLY A N 3
ATOM 1716 C CA . GLY A 1 7 ? 3.933 4.104 -8.663 1.00 0.00 4 GLY A CA 3
ATOM 1717 C C . GLY A 1 7 ? 4.911 3.075 -8.130 1.00 0.00 4 GLY A C 3
ATOM 1718 O O . GLY A 1 7 ? 5.856 2.691 -8.820 1.00 0.00 4 GLY A O 3
ATOM 1722 N N . VAL A 1 8 ? 4.687 2.629 -6.898 1.00 0.00 5 VAL A N 3
ATOM 1723 C CA . VAL A 1 8 ? 5.556 1.640 -6.273 1.00 0.00 5 VAL A CA 3
ATOM 1724 C C . VAL A 1 8 ? 4.784 0.373 -5.922 1.00 0.00 5 VAL A C 3
ATOM 1725 O O . VAL A 1 8 ? 3.819 0.415 -5.159 1.00 0.00 5 VAL A O 3
ATOM 1738 N N . GLU A 1 9 ? 5.216 -0.752 -6.483 1.00 0.00 6 GLU A N 3
ATOM 1739 C CA . GLU A 1 9 ? 4.564 -2.031 -6.228 1.00 0.00 6 GLU A CA 3
ATOM 1740 C C . GLU A 1 9 ? 4.397 -2.268 -4.730 1.00 0.00 6 GLU A C 3
ATOM 1741 O O . GLU A 1 9 ? 5.379 -2.397 -3.997 1.00 0.00 6 GLU A O 3
ATOM 1753 N N . LEU A 1 10 ? 3.148 -2.324 -4.281 1.00 0.00 7 LEU A N 3
ATOM 1754 C CA . LEU A 1 10 ? 2.851 -2.545 -2.870 1.00 0.00 7 LEU A CA 3
ATOM 1755 C C . LEU A 1 10 ? 3.121 -3.994 -2.477 1.00 0.00 7 LEU A C 3
ATOM 1756 O O . LEU A 1 10 ? 3.669 -4.267 -1.409 1.00 0.00 7 LEU A O 3
ATOM 1772 N N . HIS A 1 11 ? 2.733 -4.920 -3.349 1.00 0.00 8 HIS A N 3
ATOM 1773 C CA . HIS A 1 11 ? 2.935 -6.342 -3.095 1.00 0.00 8 HIS A CA 3
ATOM 1774 C C . HIS A 1 11 ? 4.418 -6.657 -2.920 1.00 0.00 8 HIS A C 3
ATOM 1775 O O . HIS A 1 11 ? 4.810 -7.349 -1.980 1.00 0.00 8 HIS A O 3
ATOM 1789 N N . LYS A 1 12 ? 5.238 -6.145 -3.831 1.00 0.00 9 LYS A N 3
ATOM 1790 C CA . LYS A 1 12 ? 6.678 -6.371 -3.779 1.00 0.00 9 LYS A CA 3
ATOM 1791 C C . LYS A 1 12 ? 7.222 -6.087 -2.383 1.00 0.00 9 LYS A C 3
ATOM 1792 O O . LYS A 1 12 ? 7.951 -6.899 -1.812 1.00 0.00 9 LYS A O 3
ATOM 1811 N N . LEU A 1 13 ? 6.864 -4.929 -1.837 1.00 0.00 10 LEU A N 3
ATOM 1812 C CA . LEU A 1 13 ? 7.316 -4.539 -0.506 1.00 0.00 10 LEU A CA 3
ATOM 1813 C C . LEU A 1 13 ? 7.056 -5.650 0.505 1.00 0.00 10 LEU A C 3
ATOM 1814 O O . LEU A 1 13 ? 6.079 -6.391 0.393 1.00 0.00 10 LEU A O 3
ATOM 1830 N N . LYS A 1 14 ? 7.936 -5.760 1.495 1.00 0.00 11 LYS A N 3
ATOM 1831 C CA . LYS A 1 14 ? 7.802 -6.779 2.529 1.00 0.00 11 LYS A CA 3
ATOM 1832 C C . LYS A 1 14 ? 6.747 -6.376 3.555 1.00 0.00 11 LYS A C 3
ATOM 1833 O O . LYS A 1 14 ? 6.227 -5.260 3.521 1.00 0.00 11 LYS A O 3
ATOM 1852 N N . LEU A 1 15 ? 6.436 -7.291 4.467 1.00 0.00 12 LEU A N 3
ATOM 1853 C CA . LEU A 1 15 ? 5.444 -7.030 5.505 1.00 0.00 12 LEU A CA 3
ATOM 1854 C C . LEU A 1 15 ? 5.822 -5.799 6.322 1.00 0.00 12 LEU A C 3
ATOM 1855 O O . LEU A 1 15 ? 4.978 -4.951 6.612 1.00 0.00 12 LEU A O 3
ATOM 1871 N N . ALA A 1 16 ? 7.096 -5.708 6.690 1.00 0.00 13 ALA A N 3
ATOM 1872 C CA . ALA A 1 16 ? 7.586 -4.579 7.471 1.00 0.00 13 ALA A CA 3
ATOM 1873 C C . ALA A 1 16 ? 7.408 -3.268 6.712 1.00 0.00 13 ALA A C 3
ATOM 1874 O O . ALA A 1 16 ? 7.022 -2.253 7.291 1.00 0.00 13 ALA A O 3
ATOM 1881 N N . GLU A 1 17 ? 7.692 -3.298 5.414 1.00 0.00 14 GLU A N 3
ATOM 1882 C CA . GLU A 1 17 ? 7.564 -2.110 4.577 1.00 0.00 14 GLU A CA 3
ATOM 1883 C C . GLU A 1 17 ? 6.107 -1.667 4.481 1.00 0.00 14 GLU A C 3
ATOM 1884 O O . GLU A 1 17 ? 5.801 -0.477 4.571 1.00 0.00 14 GLU A O 3
ATOM 1896 N N . LEU A 1 18 ? 5.213 -2.632 4.296 1.00 0.00 15 LEU A N 3
ATOM 1897 C CA . LEU A 1 18 ? 3.787 -2.342 4.186 1.00 0.00 15 LEU A CA 3
ATOM 1898 C C . LEU A 1 18 ? 3.267 -1.677 5.457 1.00 0.00 15 LEU A C 3
ATOM 1899 O O . LEU A 1 18 ? 2.562 -0.670 5.399 1.00 0.00 15 LEU A O 3
ATOM 1915 N N . LYS A 1 19 ? 3.622 -2.245 6.604 1.00 0.00 16 LYS A N 3
ATOM 1916 C CA . LYS A 1 19 ? 3.195 -1.707 7.890 1.00 0.00 16 LYS A CA 3
ATOM 1917 C C . LYS A 1 19 ? 3.688 -0.274 8.070 1.00 0.00 16 LYS A C 3
ATOM 1918 O O . LYS A 1 19 ? 2.963 0.580 8.580 1.00 0.00 16 LYS A O 3
ATOM 1937 N N . GLN A 1 20 ? 4.921 -0.019 7.647 1.00 0.00 17 GLN A N 3
ATOM 1938 C CA . GLN A 1 20 ? 5.508 1.310 7.761 1.00 0.00 17 GLN A CA 3
ATOM 1939 C C . GLN A 1 20 ? 4.686 2.337 6.988 1.00 0.00 17 GLN A C 3
ATOM 1940 O O . GLN A 1 20 ? 4.419 3.431 7.484 1.00 0.00 17 GLN A O 3
ATOM 1954 N N . GLU A 1 21 ? 4.289 1.975 5.772 1.00 0.00 18 GLU A N 3
ATOM 1955 C CA . GLU A 1 21 ? 3.498 2.866 4.931 1.00 0.00 18 GLU A CA 3
ATOM 1956 C C . GLU A 1 21 ? 2.155 3.181 5.584 1.00 0.00 18 GLU A C 3
ATOM 1957 O O . GLU A 1 21 ? 1.701 4.325 5.574 1.00 0.00 18 GLU A O 3
ATOM 1969 N N . CYS A 1 22 ? 1.525 2.157 6.149 1.00 0.00 19 CYS A N 3
ATOM 1970 C CA . CYS A 1 22 ? 0.233 2.322 6.806 1.00 0.00 19 CYS A CA 3
ATOM 1971 C C . CYS A 1 22 ? 0.378 3.122 8.096 1.00 0.00 19 CYS A C 3
ATOM 1972 O O . CYS A 1 22 ? -0.476 3.946 8.428 1.00 0.00 19 CYS A O 3
ATOM 1980 N N . LEU A 1 23 ? 1.462 2.873 8.822 1.00 0.00 20 LEU A N 3
ATOM 1981 C CA . LEU A 1 23 ? 1.718 3.568 10.079 1.00 0.00 20 LEU A CA 3
ATOM 1982 C C . LEU A 1 23 ? 1.913 5.063 9.844 1.00 0.00 20 LEU A C 3
ATOM 1983 O O . LEU A 1 23 ? 1.335 5.892 10.546 1.00 0.00 20 LEU A O 3
ATOM 1999 N N . ALA A 1 24 ? 2.729 5.399 8.850 1.00 0.00 21 ALA A N 3
ATOM 2000 C CA . ALA A 1 24 ? 2.996 6.793 8.520 1.00 0.00 21 ALA A CA 3
ATOM 2001 C C . ALA A 1 24 ? 1.732 7.494 8.033 1.00 0.00 21 ALA A C 3
ATOM 2002 O O . ALA A 1 24 ? 1.487 8.654 8.366 1.00 0.00 21 ALA A O 3
ATOM 2009 N N . ARG A 1 25 ? 0.934 6.784 7.243 1.00 0.00 22 ARG A N 3
ATOM 2010 C CA . ARG A 1 25 ? -0.304 7.339 6.709 1.00 0.00 22 ARG A CA 3
ATOM 2011 C C . ARG A 1 25 ? -1.341 7.517 7.814 1.00 0.00 22 ARG A C 3
ATOM 2012 O O . ARG A 1 25 ? -2.163 8.431 7.766 1.00 0.00 22 ARG A O 3
ATOM 2033 N N . GLY A 1 26 ? -1.295 6.637 8.809 1.00 0.00 23 GLY A N 3
ATOM 2034 C CA . GLY A 1 26 ? -2.236 6.714 9.912 1.00 0.00 23 GLY A CA 3
ATOM 2035 C C . GLY A 1 26 ? -3.388 5.741 9.760 1.00 0.00 23 GLY A C 3
ATOM 2036 O O . GLY A 1 26 ? -4.527 6.056 10.108 1.00 0.00 23 GLY A O 3
ATOM 2040 N N . LEU A 1 27 ? -3.094 4.556 9.237 1.00 0.00 24 LEU A N 3
ATOM 2041 C CA . LEU A 1 27 ? -4.115 3.533 9.037 1.00 0.00 24 LEU A CA 3
ATOM 2042 C C . LEU A 1 27 ? -3.906 2.361 9.991 1.00 0.00 24 LEU A C 3
ATOM 2043 O O . LEU A 1 27 ? -2.960 2.352 10.779 1.00 0.00 24 LEU A O 3
ATOM 2059 N N . GLU A 1 28 ? -4.792 1.374 9.912 1.00 0.00 25 GLU A N 3
ATOM 2060 C CA . GLU A 1 28 ? -4.703 0.197 10.768 1.00 0.00 25 GLU A CA 3
ATOM 2061 C C . GLU A 1 28 ? -3.640 -0.770 10.254 1.00 0.00 25 GLU A C 3
ATOM 2062 O O . GLU A 1 28 ? -3.757 -1.314 9.155 1.00 0.00 25 GLU A O 3
ATOM 2074 N N . THR A 1 29 ? -2.600 -0.978 11.056 1.00 0.00 26 THR A N 3
ATOM 2075 C CA . THR A 1 29 ? -1.515 -1.877 10.683 1.00 0.00 26 THR A CA 3
ATOM 2076 C C . THR A 1 29 ? -1.744 -3.277 11.241 1.00 0.00 26 THR A C 3
ATOM 2077 O O . THR A 1 29 ? -0.810 -3.935 11.698 1.00 0.00 26 THR A O 3
ATOM 2088 N N . LYS A 1 30 ? -2.993 -3.728 11.199 1.00 0.00 27 LYS A N 3
ATOM 2089 C CA . LYS A 1 30 ? -3.347 -5.052 11.698 1.00 0.00 27 LYS A CA 3
ATOM 2090 C C . LYS A 1 30 ? -3.833 -5.949 10.564 1.00 0.00 27 LYS A C 3
ATOM 2091 O O . LYS A 1 30 ? -4.693 -5.558 9.776 1.00 0.00 27 LYS A O 3
ATOM 2110 N N . GLY A 1 31 ? -3.277 -7.154 10.489 1.00 0.00 28 GLY A N 3
ATOM 2111 C CA . GLY A 1 31 ? -3.667 -8.088 9.449 1.00 0.00 28 GLY A CA 3
ATOM 2112 C C . GLY A 1 31 ? -2.483 -8.594 8.649 1.00 0.00 28 GLY A C 3
ATOM 2113 O O . GLY A 1 31 ? -1.343 -8.207 8.905 1.00 0.00 28 GLY A O 3
ATOM 2117 N N . ILE A 1 32 ? -2.753 -9.462 7.681 1.00 0.00 29 ILE A N 3
ATOM 2118 C CA . ILE A 1 32 ? -1.701 -10.022 6.842 1.00 0.00 29 ILE A CA 3
ATOM 2119 C C . ILE A 1 32 ? -1.388 -9.104 5.665 1.00 0.00 29 ILE A C 3
ATOM 2120 O O . ILE A 1 32 ? -2.065 -8.097 5.452 1.00 0.00 29 ILE A O 3
ATOM 2136 N N . LYS A 1 33 ? -0.360 -9.458 4.902 1.00 0.00 30 LYS A N 3
ATOM 2137 C CA . LYS A 1 33 ? 0.041 -8.669 3.744 1.00 0.00 30 LYS A CA 3
ATOM 2138 C C . LYS A 1 33 ? -1.178 -8.189 2.963 1.00 0.00 30 LYS A C 3
ATOM 2139 O O . LYS A 1 33 ? -1.332 -6.995 2.708 1.00 0.00 30 LYS A O 3
ATOM 2158 N N . GLN A 1 34 ? -2.041 -9.128 2.587 1.00 0.00 31 GLN A N 3
ATOM 2159 C CA . GLN A 1 34 ? -3.246 -8.800 1.836 1.00 0.00 31 GLN A CA 3
ATOM 2160 C C . GLN A 1 34 ? -4.056 -7.723 2.550 1.00 0.00 31 GLN A C 3
ATOM 2161 O O . GLN A 1 34 ? -4.563 -6.794 1.921 1.00 0.00 31 GLN A O 3
ATOM 2175 N N . ASP A 1 35 ? -4.175 -7.854 3.866 1.00 0.00 32 ASP A N 3
ATOM 2176 C CA . ASP A 1 35 ? -4.923 -6.892 4.667 1.00 0.00 32 ASP A CA 3
ATOM 2177 C C . ASP A 1 35 ? -4.298 -5.504 4.572 1.00 0.00 32 ASP A C 3
ATOM 2178 O O . ASP A 1 35 ? -5.001 -4.503 4.427 1.00 0.00 32 ASP A O 3
ATOM 2187 N N . LEU A 1 36 ? -2.973 -5.450 4.656 1.00 0.00 33 LEU A N 3
ATOM 2188 C CA . LEU A 1 36 ? -2.252 -4.184 4.581 1.00 0.00 33 LEU A CA 3
ATOM 2189 C C . LEU A 1 36 ? -2.406 -3.551 3.202 1.00 0.00 33 LEU A C 3
ATOM 2190 O O . LEU A 1 36 ? -2.709 -2.363 3.084 1.00 0.00 33 LEU A O 3
ATOM 2206 N N . ILE A 1 37 ? -2.198 -4.352 2.163 1.00 0.00 34 ILE A N 3
ATOM 2207 C CA . ILE A 1 37 ? -2.316 -3.870 0.792 1.00 0.00 34 ILE A CA 3
ATOM 2208 C C . ILE A 1 37 ? -3.744 -3.431 0.486 1.00 0.00 34 ILE A C 3
ATOM 2209 O O . ILE A 1 37 ? -3.968 -2.363 -0.084 1.00 0.00 34 ILE A O 3
ATOM 2225 N N . HIS A 1 38 ? -4.708 -4.263 0.868 1.00 0.00 35 HIS A N 3
ATOM 2226 C CA . HIS A 1 38 ? -6.116 -3.960 0.637 1.00 0.00 35 HIS A CA 3
ATOM 2227 C C . HIS A 1 38 ? -6.479 -2.592 1.207 1.00 0.00 35 HIS A C 3
ATOM 2228 O O . HIS A 1 38 ? -7.157 -1.797 0.556 1.00 0.00 35 HIS A O 3
ATOM 2242 N N . ARG A 1 39 ? -6.023 -2.326 2.427 1.00 0.00 36 ARG A N 3
ATOM 2243 C CA . ARG A 1 39 ? -6.301 -1.056 3.086 1.00 0.00 36 ARG A CA 3
ATOM 2244 C C . ARG A 1 39 ? -5.558 0.087 2.400 1.00 0.00 36 ARG A C 3
ATOM 2245 O O . ARG A 1 39 ? -6.103 1.178 2.222 1.00 0.00 36 ARG A O 3
ATOM 2266 N N . LEU A 1 40 ? -4.313 -0.170 2.017 1.00 0.00 37 LEU A N 3
ATOM 2267 C CA . LEU A 1 40 ? -3.494 0.837 1.351 1.00 0.00 37 LEU A CA 3
ATOM 2268 C C . LEU A 1 40 ? -4.120 1.257 0.025 1.00 0.00 37 LEU A C 3
ATOM 2269 O O . LEU A 1 40 ? -4.171 2.444 -0.299 1.00 0.00 37 LEU A O 3
ATOM 2285 N N . GLN A 1 41 ? -4.597 0.277 -0.736 1.00 0.00 38 GLN A N 3
ATOM 2286 C CA . GLN A 1 41 ? -5.221 0.547 -2.026 1.00 0.00 38 GLN A CA 3
ATOM 2287 C C . GLN A 1 41 ? -6.509 1.345 -1.851 1.00 0.00 38 GLN A C 3
ATOM 2288 O O . GLN A 1 41 ? -6.755 2.311 -2.572 1.00 0.00 38 GLN A O 3
ATOM 2302 N N . ALA A 1 42 ? -7.328 0.933 -0.889 1.00 0.00 39 ALA A N 3
ATOM 2303 C CA . ALA A 1 42 ? -8.590 1.610 -0.618 1.00 0.00 39 ALA A CA 3
ATOM 2304 C C . ALA A 1 42 ? -8.364 3.082 -0.292 1.00 0.00 39 ALA A C 3
ATOM 2305 O O . ALA A 1 42 ? -9.133 3.947 -0.714 1.00 0.00 39 ALA A O 3
ATOM 2312 N N . TYR A 1 43 ? -7.306 3.361 0.462 1.00 0.00 40 TYR A N 3
ATOM 2313 C CA . TYR A 1 43 ? -6.981 4.729 0.847 1.00 0.00 40 TYR A CA 3
ATOM 2314 C C . TYR A 1 43 ? -6.523 5.541 -0.360 1.00 0.00 40 TYR A C 3
ATOM 2315 O O . TYR A 1 43 ? -6.854 6.720 -0.493 1.00 0.00 40 TYR A O 3
ATOM 2333 N N . LEU A 1 44 ? -5.759 4.901 -1.239 1.00 0.00 41 LEU A N 3
ATOM 2334 C CA . LEU A 1 44 ? -5.255 5.562 -2.438 1.00 0.00 41 LEU A CA 3
ATOM 2335 C C . LEU A 1 44 ? -6.398 5.932 -3.378 1.00 0.00 41 LEU A C 3
ATOM 2336 O O . LEU A 1 44 ? -6.443 7.042 -3.908 1.00 0.00 41 LEU A O 3
ATOM 2352 N N . GLU A 1 45 ? -7.320 4.996 -3.578 1.00 0.00 42 GLU A N 3
ATOM 2353 C CA . GLU A 1 45 ? -8.464 5.226 -4.453 1.00 0.00 42 GLU A CA 3
ATOM 2354 C C . GLU A 1 45 ? -9.432 6.228 -3.831 1.00 0.00 42 GLU A C 3
ATOM 2355 O O . GLU A 1 45 ? -9.961 7.102 -4.516 1.00 0.00 42 GLU A O 3
ATOM 2367 N N . GLU A 1 46 ? -9.659 6.092 -2.528 1.00 0.00 43 GLU A N 3
ATOM 2368 C CA . GLU A 1 46 ? -10.564 6.985 -1.814 1.00 0.00 43 GLU A CA 3
ATOM 2369 C C . GLU A 1 46 ? -10.025 8.412 -1.802 1.00 0.00 43 GLU A C 3
ATOM 2370 O O . GLU A 1 46 ? -10.771 9.372 -1.999 1.00 0.00 43 GLU A O 3
ATOM 2382 N N . HIS A 1 47 ? -8.723 8.544 -1.569 1.00 0.00 44 HIS A N 3
ATOM 2383 C CA . HIS A 1 47 ? -8.082 9.854 -1.532 1.00 0.00 44 HIS A CA 3
ATOM 2384 C C . HIS A 1 47 ? -7.401 10.164 -2.862 1.00 0.00 44 HIS A C 3
ATOM 2385 O O . HIS A 1 47 ? -6.296 10.704 -2.893 1.00 0.00 44 HIS A O 3
ATOM 2399 N N . ALA A 1 48 ? -8.070 9.819 -3.957 1.00 0.00 45 ALA A N 3
ATOM 2400 C CA . ALA A 1 48 ? -7.530 10.062 -5.290 1.00 0.00 45 ALA A CA 3
ATOM 2401 C C . ALA A 1 48 ? -7.910 11.451 -5.791 1.00 0.00 45 ALA A C 3
ATOM 2402 O O . ALA A 1 48 ? -8.999 11.649 -6.329 1.00 0.00 45 ALA A O 3
ATOM 2409 N N . GLU A 1 49 ? -7.006 12.408 -5.610 1.00 0.00 46 GLU A N 3
ATOM 2410 C CA . GLU A 1 49 ? -7.249 13.779 -6.044 1.00 0.00 46 GLU A CA 3
ATOM 2411 C C . GLU A 1 49 ? -6.549 14.063 -7.370 1.00 0.00 46 GLU A C 3
ATOM 2412 O O . GLU A 1 49 ? -5.397 14.494 -7.396 1.00 0.00 46 GLU A O 3
ATOM 2424 N N . SER A 1 50 ? -7.254 13.816 -8.469 1.00 0.00 47 SER A N 3
ATOM 2425 C CA . SER A 1 50 ? -6.700 14.040 -9.799 1.00 0.00 47 SER A CA 3
ATOM 2426 C C . SER A 1 50 ? -6.486 15.529 -10.055 1.00 0.00 47 SER A C 3
ATOM 2427 O O . SER A 1 50 ? -7.157 16.374 -9.464 1.00 0.00 47 SER A O 3
ATOM 2435 N N . GLY A 1 51 ? -5.545 15.841 -10.940 1.00 0.00 48 GLY A N 3
ATOM 2436 C CA . GLY A 1 51 ? -5.258 17.228 -11.259 1.00 0.00 48 GLY A CA 3
ATOM 2437 C C . GLY A 1 51 ? -4.586 17.385 -12.609 1.00 0.00 48 GLY A C 3
ATOM 2438 O O . GLY A 1 51 ? -3.363 17.480 -12.711 1.00 0.00 48 GLY A O 3
ATOM 2442 N N . PRO A 1 52 ? -5.396 17.412 -13.678 1.00 0.00 49 PRO A N 3
ATOM 2443 C CA . PRO A 1 52 ? -4.895 17.558 -15.048 1.00 0.00 49 PRO A CA 3
ATOM 2444 C C . PRO A 1 52 ? -4.334 18.950 -15.315 1.00 0.00 49 PRO A C 3
ATOM 2445 O O . PRO A 1 52 ? -5.062 19.941 -15.275 1.00 0.00 49 PRO A O 3
ATOM 2456 N N . SER A 1 53 ? -3.035 19.017 -15.588 1.00 0.00 50 SER A N 3
ATOM 2457 C CA . SER A 1 53 ? -2.375 20.289 -15.858 1.00 0.00 50 SER A CA 3
ATOM 2458 C C . SER A 1 53 ? -1.875 20.346 -17.299 1.00 0.00 50 SER A C 3
ATOM 2459 O O . SER A 1 53 ? -1.880 19.341 -18.009 1.00 0.00 50 SER A O 3
ATOM 2467 N N . SER A 1 54 ? -1.444 21.530 -17.723 1.00 0.00 51 SER A N 3
ATOM 2468 C CA . SER A 1 54 ? -0.944 21.721 -19.079 1.00 0.00 51 SER A CA 3
ATOM 2469 C C . SER A 1 54 ? 0.565 21.508 -19.137 1.00 0.00 51 SER A C 3
ATOM 2470 O O . SER A 1 54 ? 1.339 22.339 -18.663 1.00 0.00 51 SER A O 3
ATOM 2478 N N . GLY A 1 55 ? 0.977 20.387 -19.721 1.00 0.00 52 GLY A N 3
ATOM 2479 C CA . GLY A 1 55 ? 2.392 20.084 -19.831 1.00 0.00 52 GLY A CA 3
ATOM 2480 C C . GLY A 1 55 ? 2.652 18.790 -20.577 1.00 0.00 52 GLY A C 3
ATOM 2481 O O . GLY A 1 55 ? 1.901 18.426 -21.482 1.00 0.00 52 GLY A O 3
ATOM 2485 N N . GLY A 1 1 ? 14.289 21.276 -6.954 1.00 0.00 -2 GLY A N 4
ATOM 2486 C CA . GLY A 1 1 ? 13.874 20.009 -6.383 1.00 0.00 -2 GLY A CA 4
ATOM 2487 C C . GLY A 1 1 ? 12.692 19.403 -7.114 1.00 0.00 -2 GLY A C 4
ATOM 2488 O O . GLY A 1 1 ? 11.726 20.098 -7.428 1.00 0.00 -2 GLY A O 4
ATOM 2492 N N . SER A 1 2 ? 12.769 18.104 -7.387 1.00 0.00 -1 SER A N 4
ATOM 2493 C CA . SER A 1 2 ? 11.700 17.406 -8.090 1.00 0.00 -1 SER A CA 4
ATOM 2494 C C . SER A 1 2 ? 11.504 16.002 -7.526 1.00 0.00 -1 SER A C 4
ATOM 2495 O O . SER A 1 2 ? 12.460 15.240 -7.382 1.00 0.00 -1 SER A O 4
ATOM 2503 N N . SER A 1 3 ? 10.257 15.668 -7.206 1.00 0.00 0 SER A N 4
ATOM 2504 C CA . SER A 1 3 ? 9.935 14.358 -6.654 1.00 0.00 0 SER A CA 4
ATOM 2505 C C . SER A 1 3 ? 9.904 13.298 -7.751 1.00 0.00 0 SER A C 4
ATOM 2506 O O . SER A 1 3 ? 8.939 13.199 -8.507 1.00 0.00 0 SER A O 4
ATOM 2514 N N . GLY A 1 4 ? 10.970 12.507 -7.830 1.00 0.00 1 GLY A N 4
ATOM 2515 C CA . GLY A 1 4 ? 11.046 11.465 -8.837 1.00 0.00 1 GLY A CA 4
ATOM 2516 C C . GLY A 1 4 ? 11.318 10.099 -8.239 1.00 0.00 1 GLY A C 4
ATOM 2517 O O . GLY A 1 4 ? 12.467 9.748 -7.973 1.00 0.00 1 GLY A O 4
ATOM 2521 N N . SER A 1 5 ? 10.257 9.327 -8.024 1.00 0.00 2 SER A N 4
ATOM 2522 C CA . SER A 1 5 ? 10.386 7.994 -7.447 1.00 0.00 2 SER A CA 4
ATOM 2523 C C . SER A 1 5 ? 9.717 6.950 -8.336 1.00 0.00 2 SER A C 4
ATOM 2524 O O . SER A 1 5 ? 8.498 6.956 -8.509 1.00 0.00 2 SER A O 4
ATOM 2532 N N . SER A 1 6 ? 10.523 6.056 -8.898 1.00 0.00 3 SER A N 4
ATOM 2533 C CA . SER A 1 6 ? 10.011 5.007 -9.772 1.00 0.00 3 SER A CA 4
ATOM 2534 C C . SER A 1 6 ? 9.851 3.695 -9.011 1.00 0.00 3 SER A C 4
ATOM 2535 O O . SER A 1 6 ? 10.804 3.185 -8.424 1.00 0.00 3 SER A O 4
ATOM 2543 N N . GLY A 1 7 ? 8.637 3.153 -9.027 1.00 0.00 4 GLY A N 4
ATOM 2544 C CA . GLY A 1 7 ? 8.373 1.904 -8.335 1.00 0.00 4 GLY A CA 4
ATOM 2545 C C . GLY A 1 7 ? 7.156 1.986 -7.436 1.00 0.00 4 GLY A C 4
ATOM 2546 O O . GLY A 1 7 ? 7.279 2.193 -6.229 1.00 0.00 4 GLY A O 4
ATOM 2550 N N . VAL A 1 8 ? 5.975 1.824 -8.025 1.00 0.00 5 VAL A N 4
ATOM 2551 C CA . VAL A 1 8 ? 4.729 1.881 -7.270 1.00 0.00 5 VAL A CA 4
ATOM 2552 C C . VAL A 1 8 ? 4.208 0.482 -6.964 1.00 0.00 5 VAL A C 4
ATOM 2553 O O . VAL A 1 8 ? 3.006 0.228 -7.035 1.00 0.00 5 VAL A O 4
ATOM 2566 N N . GLU A 1 9 ? 5.120 -0.422 -6.622 1.00 0.00 6 GLU A N 4
ATOM 2567 C CA . GLU A 1 9 ? 4.751 -1.797 -6.306 1.00 0.00 6 GLU A CA 4
ATOM 2568 C C . GLU A 1 9 ? 4.335 -1.926 -4.843 1.00 0.00 6 GLU A C 4
ATOM 2569 O O . GLU A 1 9 ? 4.873 -1.243 -3.971 1.00 0.00 6 GLU A O 4
ATOM 2581 N N . LEU A 1 10 ? 3.374 -2.805 -4.583 1.00 0.00 7 LEU A N 4
ATOM 2582 C CA . LEU A 1 10 ? 2.884 -3.024 -3.227 1.00 0.00 7 LEU A CA 4
ATOM 2583 C C . LEU A 1 10 ? 3.165 -4.452 -2.770 1.00 0.00 7 LEU A C 4
ATOM 2584 O O . LEU A 1 10 ? 3.751 -4.671 -1.709 1.00 0.00 7 LEU A O 4
ATOM 2600 N N . HIS A 1 11 ? 2.745 -5.420 -3.578 1.00 0.00 8 HIS A N 4
ATOM 2601 C CA . HIS A 1 11 ? 2.955 -6.827 -3.258 1.00 0.00 8 HIS A CA 4
ATOM 2602 C C . HIS A 1 11 ? 4.425 -7.103 -2.956 1.00 0.00 8 HIS A C 4
ATOM 2603 O O . HIS A 1 11 ? 4.756 -7.724 -1.946 1.00 0.00 8 HIS A O 4
ATOM 2617 N N . LYS A 1 12 ? 5.302 -6.638 -3.838 1.00 0.00 9 LYS A N 4
ATOM 2618 C CA . LYS A 1 12 ? 6.737 -6.833 -3.666 1.00 0.00 9 LYS A CA 4
ATOM 2619 C C . LYS A 1 12 ? 7.187 -6.377 -2.282 1.00 0.00 9 LYS A C 4
ATOM 2620 O O . LYS A 1 12 ? 7.870 -7.111 -1.566 1.00 0.00 9 LYS A O 4
ATOM 2639 N N . LEU A 1 13 ? 6.798 -5.162 -1.909 1.00 0.00 10 LEU A N 4
ATOM 2640 C CA . LEU A 1 13 ? 7.160 -4.609 -0.609 1.00 0.00 10 LEU A CA 4
ATOM 2641 C C . LEU A 1 13 ? 6.943 -5.635 0.499 1.00 0.00 10 LEU A C 4
ATOM 2642 O O . LEU A 1 13 ? 5.884 -6.255 0.588 1.00 0.00 10 LEU A O 4
ATOM 2658 N N . LYS A 1 14 ? 7.954 -5.807 1.344 1.00 0.00 11 LYS A N 4
ATOM 2659 C CA . LYS A 1 14 ? 7.875 -6.755 2.449 1.00 0.00 11 LYS A CA 4
ATOM 2660 C C . LYS A 1 14 ? 6.853 -6.298 3.485 1.00 0.00 11 LYS A C 4
ATOM 2661 O O . LYS A 1 14 ? 6.311 -5.196 3.394 1.00 0.00 11 LYS A O 4
ATOM 2680 N N . LEU A 1 15 ? 6.594 -7.151 4.470 1.00 0.00 12 LEU A N 4
ATOM 2681 C CA . LEU A 1 15 ? 5.637 -6.835 5.525 1.00 0.00 12 LEU A CA 4
ATOM 2682 C C . LEU A 1 15 ? 6.046 -5.567 6.268 1.00 0.00 12 LEU A C 4
ATOM 2683 O O . LEU A 1 15 ? 5.216 -4.700 6.540 1.00 0.00 12 LEU A O 4
ATOM 2699 N N . ALA A 1 16 ? 7.331 -5.465 6.591 1.00 0.00 13 ALA A N 4
ATOM 2700 C CA . ALA A 1 16 ? 7.851 -4.301 7.299 1.00 0.00 13 ALA A CA 4
ATOM 2701 C C . ALA A 1 16 ? 7.583 -3.019 6.517 1.00 0.00 13 ALA A C 4
ATOM 2702 O O . ALA A 1 16 ? 7.194 -2.002 7.090 1.00 0.00 13 ALA A O 4
ATOM 2709 N N . GLU A 1 17 ? 7.795 -3.075 5.206 1.00 0.00 14 GLU A N 4
ATOM 2710 C CA . GLU A 1 17 ? 7.578 -1.917 4.347 1.00 0.00 14 GLU A CA 4
ATOM 2711 C C . GLU A 1 17 ? 6.103 -1.527 4.322 1.00 0.00 14 GLU A C 4
ATOM 2712 O O . GLU A 1 17 ? 5.759 -0.347 4.407 1.00 0.00 14 GLU A O 4
ATOM 2724 N N . LEU A 1 18 ? 5.235 -2.526 4.204 1.00 0.00 15 LEU A N 4
ATOM 2725 C CA . LEU A 1 18 ? 3.796 -2.289 4.167 1.00 0.00 15 LEU A CA 4
ATOM 2726 C C . LEU A 1 18 ? 3.318 -1.639 5.462 1.00 0.00 15 LEU A C 4
ATOM 2727 O O . LEU A 1 18 ? 2.558 -0.670 5.439 1.00 0.00 15 LEU A O 4
ATOM 2743 N N . LYS A 1 19 ? 3.770 -2.177 6.590 1.00 0.00 16 LYS A N 4
ATOM 2744 C CA . LYS A 1 19 ? 3.392 -1.648 7.895 1.00 0.00 16 LYS A CA 4
ATOM 2745 C C . LYS A 1 19 ? 3.842 -0.198 8.046 1.00 0.00 16 LYS A C 4
ATOM 2746 O O . LYS A 1 19 ? 3.132 0.624 8.624 1.00 0.00 16 LYS A O 4
ATOM 2765 N N . GLN A 1 20 ? 5.025 0.107 7.522 1.00 0.00 17 GLN A N 4
ATOM 2766 C CA . GLN A 1 20 ? 5.568 1.458 7.598 1.00 0.00 17 GLN A CA 4
ATOM 2767 C C . GLN A 1 20 ? 4.667 2.449 6.869 1.00 0.00 17 GLN A C 4
ATOM 2768 O O . GLN A 1 20 ? 4.383 3.533 7.377 1.00 0.00 17 GLN A O 4
ATOM 2782 N N . GLU A 1 21 ? 4.222 2.069 5.675 1.00 0.00 18 GLU A N 4
ATOM 2783 C CA . GLU A 1 21 ? 3.355 2.926 4.876 1.00 0.00 18 GLU A CA 4
ATOM 2784 C C . GLU A 1 21 ? 2.040 3.198 5.602 1.00 0.00 18 GLU A C 4
ATOM 2785 O O . GLU A 1 21 ? 1.582 4.339 5.672 1.00 0.00 18 GLU A O 4
ATOM 2797 N N . CYS A 1 22 ? 1.439 2.142 6.138 1.00 0.00 19 CYS A N 4
ATOM 2798 C CA . CYS A 1 22 ? 0.176 2.264 6.857 1.00 0.00 19 CYS A CA 4
ATOM 2799 C C . CYS A 1 22 ? 0.350 3.098 8.123 1.00 0.00 19 CYS A C 4
ATOM 2800 O O . CYS A 1 22 ? -0.533 3.870 8.497 1.00 0.00 19 CYS A O 4
ATOM 2808 N N . LEU A 1 23 ? 1.493 2.934 8.780 1.00 0.00 20 LEU A N 4
ATOM 2809 C CA . LEU A 1 23 ? 1.783 3.670 10.006 1.00 0.00 20 LEU A CA 4
ATOM 2810 C C . LEU A 1 23 ? 1.799 5.173 9.748 1.00 0.00 20 LEU A C 4
ATOM 2811 O O . LEU A 1 23 ? 1.246 5.952 10.524 1.00 0.00 20 LEU A O 4
ATOM 2827 N N . ALA A 1 24 ? 2.434 5.573 8.651 1.00 0.00 21 ALA A N 4
ATOM 2828 C CA . ALA A 1 24 ? 2.518 6.983 8.288 1.00 0.00 21 ALA A CA 4
ATOM 2829 C C . ALA A 1 24 ? 1.148 7.534 7.906 1.00 0.00 21 ALA A C 4
ATOM 2830 O O . ALA A 1 24 ? 0.805 8.664 8.252 1.00 0.00 21 ALA A O 4
ATOM 2837 N N . ARG A 1 25 ? 0.369 6.728 7.191 1.00 0.00 22 ARG A N 4
ATOM 2838 C CA . ARG A 1 25 ? -0.962 7.136 6.761 1.00 0.00 22 ARG A CA 4
ATOM 2839 C C . ARG A 1 25 ? -1.927 7.178 7.943 1.00 0.00 22 ARG A C 4
ATOM 2840 O O . ARG A 1 25 ? -2.863 7.976 7.966 1.00 0.00 22 ARG A O 4
ATOM 2861 N N . GLY A 1 26 ? -1.691 6.312 8.924 1.00 0.00 23 GLY A N 4
ATOM 2862 C CA . GLY A 1 26 ? -2.547 6.265 10.095 1.00 0.00 23 GLY A CA 4
ATOM 2863 C C . GLY A 1 26 ? -3.608 5.188 9.994 1.00 0.00 23 GLY A C 4
ATOM 2864 O O . GLY A 1 26 ? -4.737 5.373 10.452 1.00 0.00 23 GLY A O 4
ATOM 2868 N N . LEU A 1 27 ? -3.248 4.059 9.393 1.00 0.00 24 LEU A N 4
ATOM 2869 C CA . LEU A 1 27 ? -4.179 2.947 9.233 1.00 0.00 24 LEU A CA 4
ATOM 2870 C C . LEU A 1 27 ? -3.898 1.850 10.254 1.00 0.00 24 LEU A C 4
ATOM 2871 O O . LEU A 1 27 ? -2.966 1.955 11.051 1.00 0.00 24 LEU A O 4
ATOM 2887 N N . GLU A 1 28 ? -4.709 0.797 10.222 1.00 0.00 25 GLU A N 4
ATOM 2888 C CA . GLU A 1 28 ? -4.545 -0.321 11.144 1.00 0.00 25 GLU A CA 4
ATOM 2889 C C . GLU A 1 28 ? -3.508 -1.310 10.621 1.00 0.00 25 GLU A C 4
ATOM 2890 O O . GLU A 1 28 ? -3.728 -1.984 9.614 1.00 0.00 25 GLU A O 4
ATOM 2902 N N . THR A 1 29 ? -2.376 -1.393 11.313 1.00 0.00 26 THR A N 4
ATOM 2903 C CA . THR A 1 29 ? -1.303 -2.298 10.919 1.00 0.00 26 THR A CA 4
ATOM 2904 C C . THR A 1 29 ? -1.544 -3.703 11.458 1.00 0.00 26 THR A C 4
ATOM 2905 O O . THR A 1 29 ? -0.600 -4.435 11.756 1.00 0.00 26 THR A O 4
ATOM 2916 N N . LYS A 1 30 ? -2.813 -4.075 11.581 1.00 0.00 27 LYS A N 4
ATOM 2917 C CA . LYS A 1 30 ? -3.179 -5.394 12.083 1.00 0.00 27 LYS A CA 4
ATOM 2918 C C . LYS A 1 30 ? -3.750 -6.262 10.966 1.00 0.00 27 LYS A C 4
ATOM 2919 O O . LYS A 1 30 ? -4.465 -5.774 10.092 1.00 0.00 27 LYS A O 4
ATOM 2938 N N . GLY A 1 31 ? -3.431 -7.552 11.003 1.00 0.00 28 GLY A N 4
ATOM 2939 C CA . GLY A 1 31 ? -3.923 -8.467 9.990 1.00 0.00 28 GLY A CA 4
ATOM 2940 C C . GLY A 1 31 ? -2.801 -9.154 9.236 1.00 0.00 28 GLY A C 4
ATOM 2941 O O . GLY A 1 31 ? -1.823 -9.600 9.836 1.00 0.00 28 GLY A O 4
ATOM 2945 N N . ILE A 1 32 ? -2.943 -9.241 7.917 1.00 0.00 29 ILE A N 4
ATOM 2946 C CA . ILE A 1 32 ? -1.934 -9.879 7.081 1.00 0.00 29 ILE A CA 4
ATOM 2947 C C . ILE A 1 32 ? -1.509 -8.964 5.937 1.00 0.00 29 ILE A C 4
ATOM 2948 O O . ILE A 1 32 ? -1.992 -7.838 5.815 1.00 0.00 29 ILE A O 4
ATOM 2964 N N . LYS A 1 33 ? -0.604 -9.456 5.098 1.00 0.00 30 LYS A N 4
ATOM 2965 C CA . LYS A 1 33 ? -0.116 -8.686 3.961 1.00 0.00 30 LYS A CA 4
ATOM 2966 C C . LYS A 1 33 ? -1.276 -8.148 3.129 1.00 0.00 30 LYS A C 4
ATOM 2967 O O . LYS A 1 33 ? -1.292 -6.976 2.755 1.00 0.00 30 LYS A O 4
ATOM 2986 N N . GLN A 1 34 ? -2.245 -9.013 2.846 1.00 0.00 31 GLN A N 4
ATOM 2987 C CA . GLN A 1 34 ? -3.409 -8.623 2.059 1.00 0.00 31 GLN A CA 4
ATOM 2988 C C . GLN A 1 34 ? -4.144 -7.458 2.714 1.00 0.00 31 GLN A C 4
ATOM 2989 O O . GLN A 1 34 ? -4.625 -6.553 2.033 1.00 0.00 31 GLN A O 4
ATOM 3003 N N . ASP A 1 35 ? -4.226 -7.488 4.040 1.00 0.00 32 ASP A N 4
ATOM 3004 C CA . ASP A 1 35 ? -4.902 -6.434 4.787 1.00 0.00 32 ASP A CA 4
ATOM 3005 C C . ASP A 1 35 ? -4.191 -5.096 4.605 1.00 0.00 32 ASP A C 4
ATOM 3006 O O . ASP A 1 35 ? -4.830 -4.064 4.402 1.00 0.00 32 ASP A O 4
ATOM 3015 N N . LEU A 1 36 ? -2.865 -5.123 4.680 1.00 0.00 33 LEU A N 4
ATOM 3016 C CA . LEU A 1 36 ? -2.066 -3.912 4.524 1.00 0.00 33 LEU A CA 4
ATOM 3017 C C . LEU A 1 36 ? -2.207 -3.344 3.115 1.00 0.00 33 LEU A C 4
ATOM 3018 O O . LEU A 1 36 ? -2.381 -2.138 2.937 1.00 0.00 33 LEU A O 4
ATOM 3034 N N . ILE A 1 37 ? -2.133 -4.220 2.119 1.00 0.00 34 ILE A N 4
ATOM 3035 C CA . ILE A 1 37 ? -2.256 -3.806 0.727 1.00 0.00 34 ILE A CA 4
ATOM 3036 C C . ILE A 1 37 ? -3.662 -3.297 0.428 1.00 0.00 34 ILE A C 4
ATOM 3037 O O . ILE A 1 37 ? -3.836 -2.226 -0.155 1.00 0.00 34 ILE A O 4
ATOM 3053 N N . HIS A 1 38 ? -4.665 -4.072 0.831 1.00 0.00 35 HIS A N 4
ATOM 3054 C CA . HIS A 1 38 ? -6.057 -3.698 0.608 1.00 0.00 35 HIS A CA 4
ATOM 3055 C C . HIS A 1 38 ? -6.343 -2.309 1.169 1.00 0.00 35 HIS A C 4
ATOM 3056 O O . HIS A 1 38 ? -7.055 -1.515 0.553 1.00 0.00 35 HIS A O 4
ATOM 3070 N N . ARG A 1 39 ? -5.786 -2.023 2.341 1.00 0.00 36 ARG A N 4
ATOM 3071 C CA . ARG A 1 39 ? -5.983 -0.730 2.986 1.00 0.00 36 ARG A CA 4
ATOM 3072 C C . ARG A 1 39 ? -5.264 0.376 2.219 1.00 0.00 36 ARG A C 4
ATOM 3073 O O . ARG A 1 39 ? -5.789 1.479 2.061 1.00 0.00 36 ARG A O 4
ATOM 3094 N N . LEU A 1 40 ? -4.061 0.073 1.744 1.00 0.00 37 LEU A N 4
ATOM 3095 C CA . LEU A 1 40 ? -3.269 1.041 0.994 1.00 0.00 37 LEU A CA 4
ATOM 3096 C C . LEU A 1 40 ? -3.957 1.409 -0.317 1.00 0.00 37 LEU A C 4
ATOM 3097 O O . LEU A 1 40 ? -3.980 2.575 -0.710 1.00 0.00 37 LEU A O 4
ATOM 3113 N N . GLN A 1 41 ? -4.519 0.408 -0.986 1.00 0.00 38 GLN A N 4
ATOM 3114 C CA . GLN A 1 41 ? -5.210 0.627 -2.251 1.00 0.00 38 GLN A CA 4
ATOM 3115 C C . GLN A 1 41 ? -6.506 1.403 -2.036 1.00 0.00 38 GLN A C 4
ATOM 3116 O O . GLN A 1 41 ? -6.788 2.368 -2.746 1.00 0.00 38 GLN A O 4
ATOM 3130 N N . ALA A 1 42 ? -7.291 0.974 -1.053 1.00 0.00 39 ALA A N 4
ATOM 3131 C CA . ALA A 1 42 ? -8.555 1.629 -0.744 1.00 0.00 39 ALA A CA 4
ATOM 3132 C C . ALA A 1 42 ? -8.343 3.100 -0.404 1.00 0.00 39 ALA A C 4
ATOM 3133 O O . ALA A 1 42 ? -9.079 3.969 -0.872 1.00 0.00 39 ALA A O 4
ATOM 3140 N N . TYR A 1 43 ? -7.333 3.373 0.415 1.00 0.00 40 TYR A N 4
ATOM 3141 C CA . TYR A 1 43 ? -7.025 4.740 0.821 1.00 0.00 40 TYR A CA 4
ATOM 3142 C C . TYR A 1 43 ? -6.552 5.568 -0.370 1.00 0.00 40 TYR A C 4
ATOM 3143 O O . TYR A 1 43 ? -6.963 6.716 -0.545 1.00 0.00 40 TYR A O 4
ATOM 3161 N N . LEU A 1 44 ? -5.687 4.978 -1.186 1.00 0.00 41 LEU A N 4
ATOM 3162 C CA . LEU A 1 44 ? -5.157 5.659 -2.362 1.00 0.00 41 LEU A CA 4
ATOM 3163 C C . LEU A 1 44 ? -6.284 6.099 -3.291 1.00 0.00 41 LEU A C 4
ATOM 3164 O O . LEU A 1 44 ? -6.323 7.246 -3.735 1.00 0.00 41 LEU A O 4
ATOM 3180 N N . GLU A 1 45 ? -7.200 5.179 -3.579 1.00 0.00 42 GLU A N 4
ATOM 3181 C CA . GLU A 1 45 ? -8.329 5.473 -4.453 1.00 0.00 42 GLU A CA 4
ATOM 3182 C C . GLU A 1 45 ? -9.267 6.490 -3.808 1.00 0.00 42 GLU A C 4
ATOM 3183 O O . GLU A 1 45 ? -9.818 7.357 -4.485 1.00 0.00 42 GLU A O 4
ATOM 3195 N N . GLU A 1 46 ? -9.442 6.374 -2.496 1.00 0.00 43 GLU A N 4
ATOM 3196 C CA . GLU A 1 46 ? -10.314 7.282 -1.759 1.00 0.00 43 GLU A CA 4
ATOM 3197 C C . GLU A 1 46 ? -9.919 8.735 -2.005 1.00 0.00 43 GLU A C 4
ATOM 3198 O O . GLU A 1 46 ? -10.750 9.560 -2.385 1.00 0.00 43 GLU A O 4
ATOM 3210 N N . HIS A 1 47 ? -8.644 9.041 -1.783 1.00 0.00 44 HIS A N 4
ATOM 3211 C CA . HIS A 1 47 ? -8.138 10.394 -1.980 1.00 0.00 44 HIS A CA 4
ATOM 3212 C C . HIS A 1 47 ? -8.069 10.738 -3.465 1.00 0.00 44 HIS A C 4
ATOM 3213 O O . HIS A 1 47 ? -8.593 11.764 -3.899 1.00 0.00 44 HIS A O 4
ATOM 3227 N N . ALA A 1 48 ? -7.420 9.874 -4.238 1.00 0.00 45 ALA A N 4
ATOM 3228 C CA . ALA A 1 48 ? -7.284 10.086 -5.674 1.00 0.00 45 ALA A CA 4
ATOM 3229 C C . ALA A 1 48 ? -8.639 10.015 -6.370 1.00 0.00 45 ALA A C 4
ATOM 3230 O O . ALA A 1 48 ? -9.650 9.691 -5.747 1.00 0.00 45 ALA A O 4
ATOM 3237 N N . GLU A 1 49 ? -8.652 10.320 -7.664 1.00 0.00 46 GLU A N 4
ATOM 3238 C CA . GLU A 1 49 ? -9.884 10.291 -8.442 1.00 0.00 46 GLU A CA 4
ATOM 3239 C C . GLU A 1 49 ? -9.898 9.100 -9.396 1.00 0.00 46 GLU A C 4
ATOM 3240 O O . GLU A 1 49 ? -8.866 8.726 -9.953 1.00 0.00 46 GLU A O 4
ATOM 3252 N N . SER A 1 50 ? -11.074 8.508 -9.578 1.00 0.00 47 SER A N 4
ATOM 3253 C CA . SER A 1 50 ? -11.222 7.357 -10.460 1.00 0.00 47 SER A CA 4
ATOM 3254 C C . SER A 1 50 ? -12.565 7.396 -11.183 1.00 0.00 47 SER A C 4
ATOM 3255 O O . SER A 1 50 ? -13.591 7.732 -10.593 1.00 0.00 47 SER A O 4
ATOM 3263 N N . GLY A 1 51 ? -12.549 7.049 -12.467 1.00 0.00 48 GLY A N 4
ATOM 3264 C CA . GLY A 1 51 ? -13.770 7.050 -13.251 1.00 0.00 48 GLY A CA 4
ATOM 3265 C C . GLY A 1 51 ? -13.770 8.123 -14.321 1.00 0.00 48 GLY A C 4
ATOM 3266 O O . GLY A 1 51 ? -13.253 7.932 -15.422 1.00 0.00 48 GLY A O 4
ATOM 3270 N N . PRO A 1 52 ? -14.363 9.283 -14.002 1.00 0.00 49 PRO A N 4
ATOM 3271 C CA . PRO A 1 52 ? -14.444 10.413 -14.933 1.00 0.00 49 PRO A CA 4
ATOM 3272 C C . PRO A 1 52 ? -13.085 11.062 -15.176 1.00 0.00 49 PRO A C 4
ATOM 3273 O O . PRO A 1 52 ? -12.544 11.738 -14.302 1.00 0.00 49 PRO A O 4
ATOM 3284 N N . SER A 1 53 ? -12.539 10.851 -16.370 1.00 0.00 50 SER A N 4
ATOM 3285 C CA . SER A 1 53 ? -11.242 11.413 -16.727 1.00 0.00 50 SER A CA 4
ATOM 3286 C C . SER A 1 53 ? -11.352 12.912 -16.988 1.00 0.00 50 SER A C 4
ATOM 3287 O O . SER A 1 53 ? -12.310 13.377 -17.605 1.00 0.00 50 SER A O 4
ATOM 3295 N N . SER A 1 54 ? -10.364 13.663 -16.514 1.00 0.00 51 SER A N 4
ATOM 3296 C CA . SER A 1 54 ? -10.350 15.110 -16.692 1.00 0.00 51 SER A CA 4
ATOM 3297 C C . SER A 1 54 ? -8.990 15.691 -16.318 1.00 0.00 51 SER A C 4
ATOM 3298 O O . SER A 1 54 ? -8.455 15.408 -15.247 1.00 0.00 51 SER A O 4
ATOM 3306 N N . GLY A 1 55 ? -8.435 16.505 -17.211 1.00 0.00 52 GLY A N 4
ATOM 3307 C CA . GLY A 1 55 ? -7.142 17.114 -16.957 1.00 0.00 52 GLY A CA 4
ATOM 3308 C C . GLY A 1 55 ? -6.323 17.282 -18.221 1.00 0.00 52 GLY A C 4
ATOM 3309 O O . GLY A 1 55 ? -6.618 18.142 -19.051 1.00 0.00 52 GLY A O 4
ATOM 3313 N N . GLY A 1 1 ? 17.216 -1.937 -11.320 1.00 0.00 -2 GLY A N 5
ATOM 3314 C CA . GLY A 1 1 ? 17.379 -1.536 -12.705 1.00 0.00 -2 GLY A CA 5
ATOM 3315 C C . GLY A 1 1 ? 16.114 -0.939 -13.288 1.00 0.00 -2 GLY A C 5
ATOM 3316 O O . GLY A 1 1 ? 16.120 0.191 -13.777 1.00 0.00 -2 GLY A O 5
ATOM 3320 N N . SER A 1 2 ? 15.025 -1.700 -13.240 1.00 0.00 -1 SER A N 5
ATOM 3321 C CA . SER A 1 2 ? 13.748 -1.242 -13.773 1.00 0.00 -1 SER A CA 5
ATOM 3322 C C . SER A 1 2 ? 12.659 -1.305 -12.705 1.00 0.00 -1 SER A C 5
ATOM 3323 O O . SER A 1 2 ? 11.823 -0.408 -12.602 1.00 0.00 -1 SER A O 5
ATOM 3331 N N . SER A 1 3 ? 12.677 -2.373 -11.914 1.00 0.00 0 SER A N 5
ATOM 3332 C CA . SER A 1 3 ? 11.691 -2.557 -10.856 1.00 0.00 0 SER A CA 5
ATOM 3333 C C . SER A 1 3 ? 12.081 -1.774 -9.606 1.00 0.00 0 SER A C 5
ATOM 3334 O O . SER A 1 3 ? 13.020 -2.138 -8.900 1.00 0.00 0 SER A O 5
ATOM 3342 N N . GLY A 1 4 ? 11.352 -0.694 -9.340 1.00 0.00 1 GLY A N 5
ATOM 3343 C CA . GLY A 1 4 ? 11.636 0.125 -8.176 1.00 0.00 1 GLY A CA 5
ATOM 3344 C C . GLY A 1 4 ? 11.442 1.604 -8.446 1.00 0.00 1 GLY A C 5
ATOM 3345 O O . GLY A 1 4 ? 10.536 2.229 -7.895 1.00 0.00 1 GLY A O 5
ATOM 3349 N N . SER A 1 5 ? 12.296 2.166 -9.296 1.00 0.00 2 SER A N 5
ATOM 3350 C CA . SER A 1 5 ? 12.218 3.582 -9.634 1.00 0.00 2 SER A CA 5
ATOM 3351 C C . SER A 1 5 ? 10.881 3.910 -10.292 1.00 0.00 2 SER A C 5
ATOM 3352 O O . SER A 1 5 ? 10.120 4.742 -9.797 1.00 0.00 2 SER A O 5
ATOM 3360 N N . SER A 1 6 ? 10.603 3.251 -11.412 1.00 0.00 3 SER A N 5
ATOM 3361 C CA . SER A 1 6 ? 9.360 3.474 -12.142 1.00 0.00 3 SER A CA 5
ATOM 3362 C C . SER A 1 6 ? 8.245 2.585 -11.601 1.00 0.00 3 SER A C 5
ATOM 3363 O O . SER A 1 6 ? 8.473 1.427 -11.253 1.00 0.00 3 SER A O 5
ATOM 3371 N N . GLY A 1 7 ? 7.037 3.136 -11.534 1.00 0.00 4 GLY A N 5
ATOM 3372 C CA . GLY A 1 7 ? 5.903 2.380 -11.035 1.00 0.00 4 GLY A CA 5
ATOM 3373 C C . GLY A 1 7 ? 6.113 1.891 -9.615 1.00 0.00 4 GLY A C 5
ATOM 3374 O O . GLY A 1 7 ? 7.040 1.128 -9.344 1.00 0.00 4 GLY A O 5
ATOM 3378 N N . VAL A 1 8 ? 5.250 2.333 -8.706 1.00 0.00 5 VAL A N 5
ATOM 3379 C CA . VAL A 1 8 ? 5.345 1.935 -7.306 1.00 0.00 5 VAL A CA 5
ATOM 3380 C C . VAL A 1 8 ? 4.465 0.724 -7.017 1.00 0.00 5 VAL A C 5
ATOM 3381 O O . VAL A 1 8 ? 3.251 0.766 -7.214 1.00 0.00 5 VAL A O 5
ATOM 3394 N N . GLU A 1 9 ? 5.087 -0.354 -6.550 1.00 0.00 6 GLU A N 5
ATOM 3395 C CA . GLU A 1 9 ? 4.359 -1.578 -6.235 1.00 0.00 6 GLU A CA 5
ATOM 3396 C C . GLU A 1 9 ? 4.222 -1.756 -4.725 1.00 0.00 6 GLU A C 5
ATOM 3397 O O . GLU A 1 9 ? 5.056 -1.279 -3.954 1.00 0.00 6 GLU A O 5
ATOM 3409 N N . LEU A 1 10 ? 3.164 -2.444 -4.311 1.00 0.00 7 LEU A N 5
ATOM 3410 C CA . LEU A 1 10 ? 2.916 -2.685 -2.894 1.00 0.00 7 LEU A CA 5
ATOM 3411 C C . LEU A 1 10 ? 3.282 -4.116 -2.512 1.00 0.00 7 LEU A C 5
ATOM 3412 O O . LEU A 1 10 ? 3.916 -4.353 -1.484 1.00 0.00 7 LEU A O 5
ATOM 3428 N N . HIS A 1 11 ? 2.880 -5.067 -3.349 1.00 0.00 8 HIS A N 5
ATOM 3429 C CA . HIS A 1 11 ? 3.169 -6.475 -3.102 1.00 0.00 8 HIS A CA 5
ATOM 3430 C C . HIS A 1 11 ? 4.661 -6.691 -2.868 1.00 0.00 8 HIS A C 5
ATOM 3431 O O . HIS A 1 11 ? 5.070 -7.190 -1.819 1.00 0.00 8 HIS A O 5
ATOM 3445 N N . LYS A 1 12 ? 5.470 -6.314 -3.852 1.00 0.00 9 LYS A N 5
ATOM 3446 C CA . LYS A 1 12 ? 6.917 -6.465 -3.754 1.00 0.00 9 LYS A CA 5
ATOM 3447 C C . LYS A 1 12 ? 7.399 -6.183 -2.334 1.00 0.00 9 LYS A C 5
ATOM 3448 O O . LYS A 1 12 ? 8.052 -7.021 -1.712 1.00 0.00 9 LYS A O 5
ATOM 3467 N N . LEU A 1 13 ? 7.071 -5.000 -1.827 1.00 0.00 10 LEU A N 5
ATOM 3468 C CA . LEU A 1 13 ? 7.469 -4.608 -0.480 1.00 0.00 10 LEU A CA 5
ATOM 3469 C C . LEU A 1 13 ? 7.071 -5.673 0.537 1.00 0.00 10 LEU A C 5
ATOM 3470 O O . LEU A 1 13 ? 5.961 -6.205 0.493 1.00 0.00 10 LEU A O 5
ATOM 3486 N N . LYS A 1 14 ? 7.983 -5.979 1.453 1.00 0.00 11 LYS A N 5
ATOM 3487 C CA . LYS A 1 14 ? 7.727 -6.978 2.485 1.00 0.00 11 LYS A CA 5
ATOM 3488 C C . LYS A 1 14 ? 6.685 -6.478 3.480 1.00 0.00 11 LYS A C 5
ATOM 3489 O O . LYS A 1 14 ? 6.252 -5.327 3.415 1.00 0.00 11 LYS A O 5
ATOM 3508 N N . LEU A 1 15 ? 6.287 -7.349 4.401 1.00 0.00 12 LEU A N 5
ATOM 3509 C CA . LEU A 1 15 ? 5.297 -6.995 5.412 1.00 0.00 12 LEU A CA 5
ATOM 3510 C C . LEU A 1 15 ? 5.749 -5.779 6.215 1.00 0.00 12 LEU A C 5
ATOM 3511 O O . LEU A 1 15 ? 4.967 -4.863 6.467 1.00 0.00 12 LEU A O 5
ATOM 3527 N N . ALA A 1 16 ? 7.018 -5.777 6.612 1.00 0.00 13 ALA A N 5
ATOM 3528 C CA . ALA A 1 16 ? 7.575 -4.672 7.382 1.00 0.00 13 ALA A CA 5
ATOM 3529 C C . ALA A 1 16 ? 7.411 -3.349 6.642 1.00 0.00 13 ALA A C 5
ATOM 3530 O O . ALA A 1 16 ? 7.055 -2.334 7.239 1.00 0.00 13 ALA A O 5
ATOM 3537 N N . GLU A 1 17 ? 7.674 -3.368 5.339 1.00 0.00 14 GLU A N 5
ATOM 3538 C CA . GLU A 1 17 ? 7.557 -2.169 4.518 1.00 0.00 14 GLU A CA 5
ATOM 3539 C C . GLU A 1 17 ? 6.108 -1.695 4.452 1.00 0.00 14 GLU A C 5
ATOM 3540 O O . GLU A 1 17 ? 5.827 -0.502 4.573 1.00 0.00 14 GLU A O 5
ATOM 3552 N N . LEU A 1 18 ? 5.192 -2.637 4.258 1.00 0.00 15 LEU A N 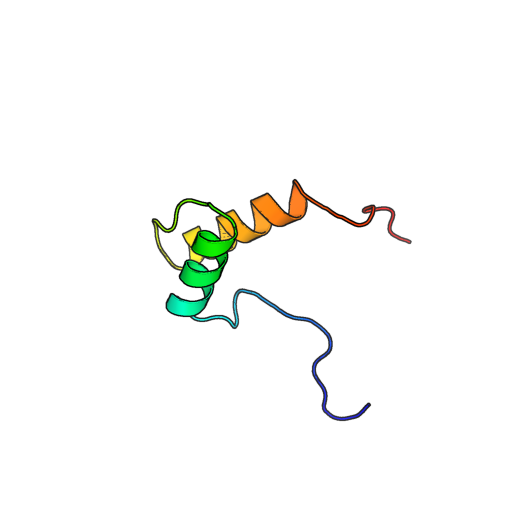5
ATOM 3553 C CA . LEU A 1 18 ? 3.771 -2.318 4.174 1.00 0.00 15 LEU A CA 5
ATOM 3554 C C . LEU A 1 18 ? 3.277 -1.689 5.474 1.00 0.00 15 LEU A C 5
ATOM 3555 O O . LEU A 1 18 ? 2.563 -0.686 5.459 1.00 0.00 15 LEU A O 5
ATOM 3571 N N . LYS A 1 19 ? 3.663 -2.285 6.597 1.00 0.00 16 LYS A N 5
ATOM 3572 C CA . LYS A 1 19 ? 3.263 -1.783 7.906 1.00 0.00 16 LYS A CA 5
ATOM 3573 C C . LYS A 1 19 ? 3.716 -0.339 8.097 1.00 0.00 16 LYS A C 5
ATOM 3574 O O . LYS A 1 19 ? 2.957 0.500 8.581 1.00 0.00 16 LYS A O 5
ATOM 3593 N N . GLN A 1 20 ? 4.957 -0.057 7.711 1.00 0.00 17 GLN A N 5
ATOM 3594 C CA . GLN A 1 20 ? 5.510 1.286 7.840 1.00 0.00 17 GLN A CA 5
ATOM 3595 C C . GLN A 1 20 ? 4.689 2.292 7.039 1.00 0.00 17 GLN A C 5
ATOM 3596 O O . GLN A 1 20 ? 4.425 3.400 7.503 1.00 0.00 17 GLN A O 5
ATOM 3610 N N . GLU A 1 21 ? 4.289 1.896 5.834 1.00 0.00 18 GLU A N 5
ATOM 3611 C CA . GLU A 1 21 ? 3.499 2.764 4.969 1.00 0.00 18 GLU A CA 5
ATOM 3612 C C . GLU A 1 21 ? 2.175 3.132 5.631 1.00 0.00 18 GLU A C 5
ATOM 3613 O O . GLU A 1 21 ? 1.760 4.292 5.611 1.00 0.00 18 GLU A O 5
ATOM 3625 N N . CYS A 1 22 ? 1.516 2.138 6.215 1.00 0.00 19 CYS A N 5
ATOM 3626 C CA . CYS A 1 22 ? 0.237 2.355 6.882 1.00 0.00 19 CYS A CA 5
ATOM 3627 C C . CYS A 1 22 ? 0.399 3.288 8.077 1.00 0.00 19 CYS A C 5
ATOM 3628 O O . CYS A 1 22 ? -0.466 4.122 8.350 1.00 0.00 19 CYS A O 5
ATOM 3636 N N . LEU A 1 23 ? 1.511 3.142 8.789 1.00 0.00 20 LEU A N 5
ATOM 3637 C CA . LEU A 1 23 ? 1.787 3.970 9.958 1.00 0.00 20 LEU A CA 5
ATOM 3638 C C . LEU A 1 23 ? 1.901 5.440 9.568 1.00 0.00 20 LEU A C 5
ATOM 3639 O O . LEU A 1 23 ? 1.335 6.313 10.226 1.00 0.00 20 LEU A O 5
ATOM 3655 N N . ALA A 1 24 ? 2.636 5.707 8.493 1.00 0.00 21 ALA A N 5
ATOM 3656 C CA . ALA A 1 24 ? 2.821 7.071 8.013 1.00 0.00 21 ALA A CA 5
ATOM 3657 C C . ALA A 1 24 ? 1.514 7.647 7.480 1.00 0.00 21 ALA A C 5
ATOM 3658 O O . ALA A 1 24 ? 1.206 8.819 7.701 1.00 0.00 21 ALA A O 5
ATOM 3665 N N . ARG A 1 25 ? 0.749 6.818 6.777 1.00 0.00 22 ARG A N 5
ATOM 3666 C CA . ARG A 1 25 ? -0.524 7.247 6.211 1.00 0.00 22 ARG A CA 5
ATOM 3667 C C . ARG A 1 25 ? -1.570 7.433 7.306 1.00 0.00 22 ARG A C 5
ATOM 3668 O O . ARG A 1 25 ? -2.424 8.314 7.220 1.00 0.00 22 ARG A O 5
ATOM 3689 N N . GLY A 1 26 ? -1.497 6.595 8.336 1.00 0.00 23 GLY A N 5
ATOM 3690 C CA . GLY A 1 26 ? -2.444 6.683 9.433 1.00 0.00 23 GLY A CA 5
ATOM 3691 C C . GLY A 1 26 ? -3.554 5.656 9.324 1.00 0.00 23 GLY A C 5
ATOM 3692 O O . GLY A 1 26 ? -4.713 5.951 9.620 1.00 0.00 23 GLY A O 5
ATOM 3696 N N . LEU A 1 27 ? -3.202 4.449 8.896 1.00 0.00 24 LEU A N 5
ATOM 3697 C CA . LEU A 1 27 ? -4.178 3.375 8.747 1.00 0.00 24 LEU A CA 5
ATOM 3698 C C . LEU A 1 27 ? -3.966 2.296 9.805 1.00 0.00 24 LEU A C 5
ATOM 3699 O O . LEU A 1 27 ? -3.029 2.369 10.599 1.00 0.00 24 LEU A O 5
ATOM 3715 N N . GLU A 1 28 ? -4.842 1.296 9.806 1.00 0.00 25 GLU A N 5
ATOM 3716 C CA . GLU A 1 28 ? -4.750 0.202 10.766 1.00 0.00 25 GLU A CA 5
ATOM 3717 C C . GLU A 1 28 ? -3.782 -0.871 10.275 1.00 0.00 25 GLU A C 5
ATOM 3718 O O . GLU A 1 28 ? -4.047 -1.560 9.290 1.00 0.00 25 GLU A O 5
ATOM 3730 N N . THR A 1 29 ? -2.656 -1.006 10.970 1.00 0.00 26 THR A N 5
ATOM 3731 C CA . THR A 1 29 ? -1.647 -1.993 10.606 1.00 0.00 26 THR A CA 5
ATOM 3732 C C . THR A 1 29 ? -1.994 -3.367 11.167 1.00 0.00 26 THR A C 5
ATOM 3733 O O . THR A 1 29 ? -1.117 -4.106 11.615 1.00 0.00 26 THR A O 5
ATOM 3744 N N . LYS A 1 30 ? -3.279 -3.705 11.140 1.00 0.00 27 LYS A N 5
ATOM 3745 C CA . LYS A 1 30 ? -3.743 -4.992 11.644 1.00 0.00 27 LYS A CA 5
ATOM 3746 C C . LYS A 1 30 ? -4.137 -5.916 10.496 1.00 0.00 27 LYS A C 5
ATOM 3747 O O . LYS A 1 30 ? -4.847 -5.512 9.577 1.00 0.00 27 LYS A O 5
ATOM 3766 N N . GLY A 1 31 ? -3.671 -7.160 10.557 1.00 0.00 28 GLY A N 5
ATOM 3767 C CA . GLY A 1 31 ? -3.986 -8.122 9.517 1.00 0.00 28 GLY A CA 5
ATOM 3768 C C . GLY A 1 31 ? -2.745 -8.711 8.876 1.00 0.00 28 GLY A C 5
ATOM 3769 O O . GLY A 1 31 ? -1.646 -8.605 9.423 1.00 0.00 28 GLY A O 5
ATOM 3773 N N . ILE A 1 32 ? -2.919 -9.335 7.716 1.00 0.00 29 ILE A N 5
ATOM 3774 C CA . ILE A 1 32 ? -1.803 -9.943 7.002 1.00 0.00 29 ILE A CA 5
ATOM 3775 C C . ILE A 1 32 ? -1.378 -9.086 5.814 1.00 0.00 29 ILE A C 5
ATOM 3776 O O . ILE A 1 32 ? -1.988 -8.056 5.528 1.00 0.00 29 ILE A O 5
ATOM 3792 N N . LYS A 1 33 ? -0.328 -9.519 5.125 1.00 0.00 30 LYS A N 5
ATOM 3793 C CA . LYS A 1 33 ? 0.179 -8.794 3.966 1.00 0.00 30 LYS A CA 5
ATOM 3794 C C . LYS A 1 33 ? -0.968 -8.280 3.102 1.00 0.00 30 LYS A C 5
ATOM 3795 O O . LYS A 1 33 ? -1.050 -7.088 2.810 1.00 0.00 30 LYS A O 5
ATOM 3814 N N . GLN A 1 34 ? -1.851 -9.188 2.697 1.00 0.00 31 GLN A N 5
ATOM 3815 C CA . GLN A 1 34 ? -2.993 -8.824 1.867 1.00 0.00 31 GLN A CA 5
ATOM 3816 C C . GLN A 1 34 ? -3.836 -7.747 2.541 1.00 0.00 31 GLN A C 5
ATOM 3817 O O . GLN A 1 34 ? -4.281 -6.798 1.895 1.00 0.00 31 GLN A O 5
ATOM 3831 N N . ASP A 1 35 ? -4.051 -7.900 3.843 1.00 0.00 32 ASP A N 5
ATOM 3832 C CA . ASP A 1 35 ? -4.840 -6.940 4.606 1.00 0.00 32 ASP A CA 5
ATOM 3833 C C . ASP A 1 35 ? -4.223 -5.546 4.528 1.00 0.00 32 ASP A C 5
ATOM 3834 O O . ASP A 1 35 ? -4.928 -4.553 4.342 1.00 0.00 32 ASP A O 5
ATOM 3843 N N . LEU A 1 36 ? -2.904 -5.480 4.673 1.00 0.00 33 LEU A N 5
ATOM 3844 C CA . LEU A 1 36 ? -2.192 -4.208 4.621 1.00 0.00 33 LEU A CA 5
ATOM 3845 C C . LEU A 1 36 ? -2.290 -3.586 3.231 1.00 0.00 33 LEU A C 5
ATOM 3846 O O . LEU A 1 36 ? -2.596 -2.401 3.091 1.00 0.00 33 LEU A O 5
ATOM 3862 N N . ILE A 1 37 ? -2.031 -4.393 2.208 1.00 0.00 34 ILE A N 5
ATOM 3863 C CA . ILE A 1 37 ? -2.094 -3.922 0.830 1.00 0.00 34 ILE A CA 5
ATOM 3864 C C . ILE A 1 37 ? -3.502 -3.460 0.470 1.00 0.00 34 ILE A C 5
ATOM 3865 O O . ILE A 1 37 ? -3.683 -2.412 -0.150 1.00 0.00 34 ILE A O 5
ATOM 3881 N N . HIS A 1 38 ? -4.496 -4.248 0.866 1.00 0.00 35 HIS A N 5
ATOM 3882 C CA . HIS A 1 38 ? -5.890 -3.918 0.587 1.00 0.00 35 HIS A CA 5
ATOM 3883 C C . HIS A 1 38 ? -6.246 -2.545 1.148 1.00 0.00 35 HIS A C 5
ATOM 3884 O O . HIS A 1 38 ? -6.882 -1.735 0.474 1.00 0.00 35 HIS A O 5
ATOM 3898 N N . ARG A 1 39 ? -5.831 -2.290 2.384 1.00 0.00 36 ARG A N 5
ATOM 3899 C CA . ARG A 1 39 ? -6.107 -1.015 3.035 1.00 0.00 36 ARG A CA 5
ATOM 3900 C C . ARG A 1 39 ? -5.393 0.128 2.320 1.00 0.00 36 ARG A C 5
ATOM 3901 O O . ARG A 1 39 ? -5.971 1.191 2.093 1.00 0.00 36 ARG A O 5
ATOM 3922 N N . LEU A 1 40 ? -4.132 -0.099 1.967 1.00 0.00 37 LEU A N 5
ATOM 3923 C CA . LEU A 1 40 ? -3.337 0.911 1.277 1.00 0.00 37 LEU A CA 5
ATOM 3924 C C . LEU A 1 40 ? -4.006 1.333 -0.028 1.00 0.00 37 LEU A C 5
ATOM 3925 O O . LEU A 1 40 ? -4.088 2.521 -0.337 1.00 0.00 37 LEU A O 5
ATOM 3941 N N . GLN A 1 41 ? -4.483 0.352 -0.786 1.00 0.00 38 GLN A N 5
ATOM 3942 C CA . GLN A 1 41 ? -5.146 0.622 -2.056 1.00 0.00 38 GLN A CA 5
ATOM 3943 C C . GLN A 1 41 ? -6.463 1.360 -1.837 1.00 0.00 38 GLN A C 5
ATOM 3944 O O . GLN A 1 41 ? -6.746 2.355 -2.502 1.00 0.00 38 GLN A O 5
ATOM 3958 N N . ALA A 1 42 ? -7.264 0.864 -0.900 1.00 0.00 39 ALA A N 5
ATOM 3959 C CA . ALA A 1 42 ? -8.550 1.477 -0.592 1.00 0.00 39 ALA A CA 5
ATOM 3960 C C . ALA A 1 42 ? -8.382 2.944 -0.211 1.00 0.00 39 ALA A C 5
ATOM 3961 O O . ALA A 1 42 ? -9.149 3.801 -0.649 1.00 0.00 39 ALA A O 5
ATOM 3968 N N . TYR A 1 43 ? -7.374 3.226 0.608 1.00 0.00 40 TYR A N 5
ATOM 3969 C CA . TYR A 1 43 ? -7.108 4.589 1.050 1.00 0.00 40 TYR A CA 5
ATOM 3970 C C . TYR A 1 43 ? -6.679 5.468 -0.121 1.00 0.00 40 TYR A C 5
ATOM 3971 O O . TYR A 1 43 ? -7.071 6.632 -0.215 1.00 0.00 40 TYR A O 5
ATOM 3989 N N . LEU A 1 44 ? -5.873 4.902 -1.012 1.00 0.00 41 LEU A N 5
ATOM 3990 C CA . LEU A 1 44 ? -5.390 5.632 -2.179 1.00 0.00 41 LEU A CA 5
ATOM 3991 C C . LEU A 1 44 ? -6.553 6.092 -3.053 1.00 0.00 41 LEU A C 5
ATOM 3992 O O . LEU A 1 44 ? -6.622 7.255 -3.449 1.00 0.00 41 LEU A O 5
ATOM 4008 N N . GLU A 1 45 ? -7.464 5.170 -3.349 1.00 0.00 42 GLU A N 5
ATOM 4009 C CA . GLU A 1 45 ? -8.624 5.482 -4.175 1.00 0.00 42 GLU A CA 5
ATOM 4010 C C . GLU A 1 45 ? -9.544 6.474 -3.469 1.00 0.00 42 GLU A C 5
ATOM 4011 O O . GLU A 1 45 ? -10.140 7.343 -4.104 1.00 0.00 42 GLU A O 5
ATOM 4023 N N . GLU A 1 46 ? -9.654 6.336 -2.151 1.00 0.00 43 GLU A N 5
ATOM 4024 C CA . GLU A 1 46 ? -10.502 7.219 -1.359 1.00 0.00 43 GLU A CA 5
ATOM 4025 C C . GLU A 1 46 ? -9.947 8.640 -1.347 1.00 0.00 43 GLU A C 5
ATOM 4026 O O . GLU A 1 46 ? -10.655 9.599 -1.657 1.00 0.00 43 GLU A O 5
ATOM 4038 N N . HIS A 1 47 ? -8.674 8.768 -0.986 1.00 0.00 44 HIS A N 5
ATOM 4039 C CA . HIS A 1 47 ? -8.022 10.072 -0.932 1.00 0.00 44 HIS A CA 5
ATOM 4040 C C . HIS A 1 47 ? -7.471 10.460 -2.301 1.00 0.00 44 HIS A C 5
ATOM 4041 O O . HIS A 1 47 ? -6.381 11.022 -2.405 1.00 0.00 44 HIS A O 5
ATOM 4055 N N . ALA A 1 48 ? -8.231 10.155 -3.348 1.00 0.00 45 ALA A N 5
ATOM 4056 C CA . ALA A 1 48 ? -7.819 10.474 -4.709 1.00 0.00 45 ALA A CA 5
ATOM 4057 C C . ALA A 1 48 ? -7.831 11.980 -4.948 1.00 0.00 45 ALA A C 5
ATOM 4058 O O . ALA A 1 48 ? -8.699 12.690 -4.444 1.00 0.00 45 ALA A O 5
ATOM 4065 N N . GLU A 1 49 ? -6.860 12.459 -5.720 1.00 0.00 46 GLU A N 5
ATOM 4066 C CA . GLU A 1 49 ? -6.759 13.882 -6.024 1.00 0.00 46 GLU A CA 5
ATOM 4067 C C . GLU A 1 49 ? -7.140 14.157 -7.475 1.00 0.00 46 GLU A C 5
ATOM 4068 O O . GLU A 1 49 ? -6.469 13.702 -8.402 1.00 0.00 46 GLU A O 5
ATOM 4080 N N . SER A 1 50 ? -8.223 14.904 -7.666 1.00 0.00 47 SER A N 5
ATOM 4081 C CA . SER A 1 50 ? -8.697 15.236 -9.004 1.00 0.00 47 SER A CA 5
ATOM 4082 C C . SER A 1 50 ? -9.508 16.528 -8.988 1.00 0.00 47 SER A C 5
ATOM 4083 O O . SER A 1 50 ? -9.958 16.979 -7.935 1.00 0.00 47 SER A O 5
ATOM 4091 N N . GLY A 1 51 ? -9.691 17.120 -10.164 1.00 0.00 48 GLY A N 5
ATOM 4092 C CA . GLY A 1 51 ? -10.447 18.355 -10.264 1.00 0.00 48 GLY A CA 5
ATOM 4093 C C . GLY A 1 51 ? -11.798 18.156 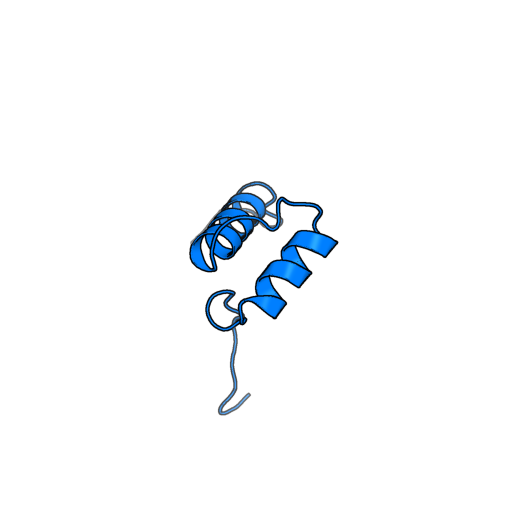-10.921 1.00 0.00 48 GLY A C 5
ATOM 4094 O O . GLY A 1 51 ? -12.782 17.799 -10.271 1.00 0.00 48 GLY A O 5
ATOM 4098 N N . PRO A 1 52 ? -11.860 18.390 -12.240 1.00 0.00 49 PRO A N 5
ATOM 4099 C CA . PRO A 1 52 ? -13.096 18.242 -13.014 1.00 0.00 49 PRO A CA 5
ATOM 4100 C C . PRO A 1 52 ? -13.521 16.784 -13.153 1.00 0.00 49 PRO A C 5
ATOM 4101 O O . PRO A 1 52 ? -14.610 16.489 -13.646 1.00 0.00 49 PRO A O 5
ATOM 4112 N N . SER A 1 53 ? -12.655 15.875 -12.717 1.00 0.00 50 SER A N 5
ATOM 4113 C CA . SER A 1 53 ? -12.939 14.447 -12.797 1.00 0.00 50 SER A CA 5
ATOM 4114 C C . SER A 1 53 ? -13.121 14.010 -14.247 1.00 0.00 50 SER A C 5
ATOM 4115 O O . SER A 1 53 ? -13.977 13.180 -14.554 1.00 0.00 50 SER A O 5
ATOM 4123 N N . SER A 1 54 ? -12.310 14.575 -15.135 1.00 0.00 51 SER A N 5
ATOM 4124 C CA . SER A 1 54 ? -12.383 14.247 -16.554 1.00 0.00 51 SER A CA 5
ATOM 4125 C C . SER A 1 54 ? -11.942 12.808 -16.803 1.00 0.00 51 SER A C 5
ATOM 4126 O O . SER A 1 54 ? -12.590 12.067 -17.540 1.00 0.00 51 SER A O 5
ATOM 4134 N N . GLY A 1 55 ? -10.833 12.419 -16.180 1.00 0.00 52 GLY A N 5
ATOM 4135 C CA . GLY A 1 55 ? -10.323 11.071 -16.346 1.00 0.00 52 GLY A CA 5
ATOM 4136 C C . GLY A 1 55 ? -8.834 10.977 -16.077 1.00 0.00 52 GLY A C 5
ATOM 4137 O O . GLY A 1 55 ? -8.384 10.102 -15.337 1.00 0.00 52 GLY A O 5
ATOM 4141 N N . GLY A 1 1 ? -2.863 9.991 -22.625 1.00 0.00 -2 GLY A N 6
ATOM 4142 C CA . GLY A 1 1 ? -2.431 9.707 -21.269 1.00 0.00 -2 GLY A CA 6
ATOM 4143 C C . GLY A 1 1 ? -3.267 8.629 -20.608 1.00 0.00 -2 GLY A C 6
ATOM 4144 O O . GLY A 1 1 ? -3.785 7.737 -21.280 1.00 0.00 -2 GLY A O 6
ATOM 4148 N N . SER A 1 2 ? -3.397 8.710 -19.288 1.00 0.00 -1 SER A N 6
ATOM 4149 C CA . SER A 1 2 ? -4.172 7.730 -18.535 1.00 0.00 -1 SER A CA 6
ATOM 4150 C C . SER A 1 2 ? -4.033 6.340 -19.150 1.00 0.00 -1 SER A C 6
ATOM 4151 O O . SER A 1 2 ? -5.010 5.600 -19.265 1.00 0.00 -1 SER A O 6
ATOM 4159 N N . SER A 1 3 ? -2.812 5.993 -19.543 1.00 0.00 0 SER A N 6
ATOM 4160 C CA . SER A 1 3 ? -2.545 4.694 -20.149 1.00 0.00 0 SER A CA 6
ATOM 4161 C C . SER A 1 3 ? -1.769 3.796 -19.191 1.00 0.00 0 SER A C 6
ATOM 4162 O O . SER A 1 3 ? -0.763 4.207 -18.614 1.00 0.00 0 SER A O 6
ATOM 4170 N N . GLY A 1 4 ? -2.245 2.565 -19.026 1.00 0.00 1 GLY A N 6
ATOM 4171 C CA . GLY A 1 4 ? -1.585 1.627 -18.136 1.00 0.00 1 GLY A CA 6
ATOM 4172 C C . GLY A 1 4 ? -2.399 1.339 -16.890 1.00 0.00 1 GLY A C 6
ATOM 4173 O O . GLY A 1 4 ? -2.997 2.244 -16.308 1.00 0.00 1 GLY A O 6
ATOM 4177 N N . SER A 1 5 ? -2.424 0.075 -16.481 1.00 0.00 2 SER A N 6
ATOM 4178 C CA . SER A 1 5 ? -3.176 -0.331 -15.299 1.00 0.00 2 SER A CA 6
ATOM 4179 C C . SER A 1 5 ? -2.256 -0.462 -14.089 1.00 0.00 2 SER A C 6
ATOM 4180 O O . SER A 1 5 ? -2.479 0.166 -13.054 1.00 0.00 2 SER A O 6
ATOM 4188 N N . SER A 1 6 ? -1.220 -1.284 -14.227 1.00 0.00 3 SER A N 6
ATOM 4189 C CA . SER A 1 6 ? -0.268 -1.502 -13.145 1.00 0.00 3 SER A CA 6
ATOM 4190 C C . SER A 1 6 ? 0.101 -0.184 -12.472 1.00 0.00 3 SER A C 6
ATOM 4191 O O . SER A 1 6 ? 0.780 0.657 -13.059 1.00 0.00 3 SER A O 6
ATOM 4199 N N . GLY A 1 7 ? -0.353 -0.011 -11.234 1.00 0.00 4 GLY A N 6
ATOM 4200 C CA . GLY A 1 7 ? -0.062 1.207 -10.500 1.00 0.00 4 GLY A CA 6
ATOM 4201 C C . GLY A 1 7 ? 1.186 1.086 -9.649 1.00 0.00 4 GLY A C 6
ATOM 4202 O O . GLY A 1 7 ? 2.187 0.512 -10.079 1.00 0.00 4 GLY A O 6
ATOM 4206 N N . VAL A 1 8 ? 1.129 1.630 -8.437 1.00 0.00 5 VAL A N 6
ATOM 4207 C CA . VAL A 1 8 ? 2.265 1.582 -7.524 1.00 0.00 5 VAL A CA 6
ATOM 4208 C C . VAL A 1 8 ? 2.530 0.157 -7.052 1.00 0.00 5 VAL A C 6
ATOM 4209 O O . VAL A 1 8 ? 1.623 -0.530 -6.582 1.00 0.00 5 VAL A O 6
ATOM 4222 N N . GLU A 1 9 ? 3.778 -0.281 -7.179 1.00 0.00 6 GLU A N 6
ATOM 4223 C CA . GLU A 1 9 ? 4.162 -1.625 -6.766 1.00 0.00 6 GLU A CA 6
ATOM 4224 C C . GLU A 1 9 ? 4.076 -1.773 -5.249 1.00 0.00 6 GLU A C 6
ATOM 4225 O O . GLU A 1 9 ? 4.820 -1.130 -4.508 1.00 0.00 6 GLU A O 6
ATOM 4237 N N . LEU A 1 10 ? 3.162 -2.624 -4.795 1.00 0.00 7 LEU A N 6
ATOM 4238 C CA . LEU A 1 10 ? 2.977 -2.857 -3.367 1.00 0.00 7 LEU A CA 6
ATOM 4239 C C . LEU A 1 10 ? 3.346 -4.290 -2.997 1.00 0.00 7 LEU A C 6
ATOM 4240 O O . LEU A 1 10 ? 4.140 -4.522 -2.085 1.00 0.00 7 LEU A O 6
ATOM 4256 N N . HIS A 1 11 ? 2.766 -5.249 -3.712 1.00 0.00 8 HIS A N 6
ATOM 4257 C CA . HIS A 1 11 ? 3.036 -6.660 -3.460 1.00 0.00 8 HIS A CA 6
ATOM 4258 C C . HIS A 1 11 ? 4.518 -6.887 -3.176 1.00 0.00 8 HIS A C 6
ATOM 4259 O O . HIS A 1 11 ? 4.884 -7.769 -2.399 1.00 0.00 8 HIS A O 6
ATOM 4273 N N . LYS A 1 12 ? 5.366 -6.087 -3.813 1.00 0.00 9 LYS A N 6
ATOM 4274 C CA . LYS A 1 12 ? 6.808 -6.199 -3.629 1.00 0.00 9 LYS A CA 6
ATOM 4275 C C . LYS A 1 12 ? 7.208 -5.815 -2.208 1.00 0.00 9 LYS A C 6
ATOM 4276 O O . LYS A 1 12 ? 7.943 -6.543 -1.540 1.00 0.00 9 LYS A O 6
ATOM 4295 N N . LEU A 1 13 ? 6.718 -4.667 -1.751 1.00 0.00 10 LEU A N 6
ATOM 4296 C CA . LEU A 1 13 ? 7.023 -4.187 -0.408 1.00 0.00 10 LEU A CA 6
ATOM 4297 C C . LEU A 1 13 ? 6.824 -5.292 0.624 1.00 0.00 10 LEU A C 6
ATOM 4298 O O . LEU A 1 13 ? 5.739 -5.863 0.737 1.00 0.00 10 LEU A O 6
ATOM 4314 N N . LYS A 1 14 ? 7.877 -5.587 1.378 1.00 0.00 11 LYS A N 6
ATOM 4315 C CA . LYS A 1 14 ? 7.818 -6.621 2.405 1.00 0.00 11 LYS A CA 6
ATOM 4316 C C . LYS A 1 14 ? 6.762 -6.287 3.453 1.00 0.00 11 LYS A C 6
ATOM 4317 O O . LYS A 1 14 ? 6.203 -5.189 3.459 1.00 0.00 11 LYS A O 6
ATOM 4336 N N . LEU A 1 15 ? 6.495 -7.239 4.340 1.00 0.00 12 LEU A N 6
ATOM 4337 C CA . LEU A 1 15 ? 5.506 -7.045 5.396 1.00 0.00 12 LEU A CA 6
ATOM 4338 C C . LEU A 1 15 ? 5.847 -5.824 6.243 1.00 0.00 12 LEU A C 6
ATOM 4339 O O . LEU A 1 15 ? 4.975 -5.018 6.567 1.00 0.00 12 LEU A O 6
ATOM 4355 N N . ALA A 1 16 ? 7.121 -5.692 6.597 1.00 0.00 13 ALA A N 6
ATOM 4356 C CA . ALA A 1 16 ? 7.578 -4.566 7.403 1.00 0.00 13 ALA A CA 6
ATOM 4357 C C . ALA A 1 16 ? 7.318 -3.242 6.693 1.00 0.00 13 ALA A C 6
ATOM 4358 O O . ALA A 1 16 ? 6.971 -2.246 7.327 1.00 0.00 13 ALA A O 6
ATOM 4365 N N . GLU A 1 17 ? 7.488 -3.239 5.375 1.00 0.00 14 GLU A N 6
ATOM 4366 C CA . GLU A 1 17 ? 7.273 -2.035 4.581 1.00 0.00 14 GLU A CA 6
ATOM 4367 C C . GLU A 1 17 ? 5.800 -1.637 4.585 1.00 0.00 14 GLU A C 6
ATOM 4368 O O . GLU A 1 17 ? 5.463 -0.459 4.722 1.00 0.00 14 GLU A O 6
ATOM 4380 N N . LEU A 1 18 ? 4.925 -2.625 4.435 1.00 0.00 15 LEU A N 6
ATOM 4381 C CA . LEU A 1 18 ? 3.487 -2.379 4.421 1.00 0.00 15 LEU A CA 6
ATOM 4382 C C . LEU A 1 18 ? 3.036 -1.715 5.718 1.00 0.00 15 LEU A C 6
ATOM 4383 O O . LEU A 1 18 ? 2.320 -0.714 5.699 1.00 0.00 15 LEU A O 6
ATOM 4399 N N . LYS A 1 19 ? 3.461 -2.279 6.844 1.00 0.00 16 LYS A N 6
ATOM 4400 C CA . LYS A 1 19 ? 3.104 -1.741 8.151 1.00 0.00 16 LYS A CA 6
ATOM 4401 C C . LYS A 1 19 ? 3.618 -0.313 8.311 1.00 0.00 16 LYS A C 6
ATOM 4402 O O . LYS A 1 19 ? 2.896 0.566 8.781 1.00 0.00 16 LYS A O 6
ATOM 4421 N N . GLN A 1 20 ? 4.867 -0.091 7.915 1.00 0.00 17 GLN A N 6
ATOM 4422 C CA . GLN A 1 20 ? 5.476 1.230 8.014 1.00 0.00 17 GLN A CA 6
ATOM 4423 C C . GLN A 1 20 ? 4.718 2.243 7.162 1.00 0.00 17 GLN A C 6
ATOM 4424 O O . GLN A 1 20 ? 4.460 3.365 7.598 1.00 0.00 17 GLN A O 6
ATOM 4438 N N . GLU A 1 21 ? 4.366 1.840 5.946 1.00 0.00 18 GLU A N 6
ATOM 4439 C CA . GLU A 1 21 ? 3.639 2.715 5.033 1.00 0.00 18 GLU A CA 6
ATOM 4440 C C . GLU A 1 21 ? 2.283 3.103 5.615 1.00 0.00 18 GLU A C 6
ATOM 4441 O O . GLU A 1 21 ? 1.874 4.263 5.543 1.00 0.00 18 GLU A O 6
ATOM 4453 N N . CYS A 1 22 ? 1.592 2.126 6.190 1.00 0.00 19 CYS A N 6
ATOM 4454 C CA . CYS A 1 22 ? 0.281 2.364 6.784 1.00 0.00 19 CYS A CA 6
ATOM 4455 C C . CYS A 1 22 ? 0.382 3.339 7.953 1.00 0.00 19 CYS A C 6
ATOM 4456 O O . CYS A 1 22 ? -0.468 4.213 8.122 1.00 0.00 19 CYS A O 6
ATOM 4464 N N . LEU A 1 23 ? 1.427 3.181 8.759 1.00 0.00 20 LEU A N 6
ATOM 4465 C CA . LEU A 1 23 ? 1.639 4.046 9.914 1.00 0.00 20 LEU A CA 6
ATOM 4466 C C . LEU A 1 23 ? 1.808 5.499 9.483 1.00 0.00 20 LEU A C 6
ATOM 4467 O O . LEU A 1 23 ? 1.195 6.401 10.053 1.00 0.00 20 LEU A O 6
ATOM 4483 N N . ALA A 1 24 ? 2.641 5.718 8.471 1.00 0.00 21 ALA A N 6
ATOM 4484 C CA . ALA A 1 24 ? 2.887 7.061 7.960 1.00 0.00 21 ALA A CA 6
ATOM 4485 C C . ALA A 1 24 ? 1.599 7.697 7.447 1.00 0.00 21 ALA A C 6
ATOM 4486 O O . ALA A 1 24 ? 1.361 8.888 7.648 1.00 0.00 21 ALA A O 6
ATOM 4493 N N . ARG A 1 25 ? 0.772 6.895 6.784 1.00 0.00 22 ARG A N 6
ATOM 4494 C CA . ARG A 1 25 ? -0.491 7.381 6.240 1.00 0.00 22 ARG A CA 6
ATOM 4495 C C . ARG A 1 25 ? -1.534 7.534 7.343 1.00 0.00 22 ARG A C 6
ATOM 4496 O O . ARG A 1 25 ? -2.399 8.406 7.277 1.00 0.00 22 ARG A O 6
ATOM 4517 N N . GLY A 1 26 ? -1.447 6.678 8.357 1.00 0.00 23 GLY A N 6
ATOM 4518 C CA . GLY A 1 26 ? -2.389 6.733 9.459 1.00 0.00 23 GLY A CA 6
ATOM 4519 C C . GLY A 1 26 ? -3.486 5.694 9.337 1.00 0.00 23 GLY A C 6
ATOM 4520 O O . GLY A 1 26 ? -4.650 5.971 9.631 1.00 0.00 23 GLY A O 6
ATOM 4524 N N . LEU A 1 27 ? -3.116 4.495 8.900 1.00 0.00 24 LEU A N 6
ATOM 4525 C CA . LEU A 1 27 ? -4.078 3.410 8.738 1.00 0.00 24 LEU A CA 6
ATOM 4526 C C . LEU A 1 27 ? -3.853 2.322 9.784 1.00 0.00 24 LEU A C 6
ATOM 4527 O O . LEU A 1 27 ? -2.939 2.415 10.602 1.00 0.00 24 LEU A O 6
ATOM 4543 N N . GLU A 1 28 ? -4.691 1.291 9.747 1.00 0.00 25 GLU A N 6
ATOM 4544 C CA . GLU A 1 28 ? -4.582 0.185 10.691 1.00 0.00 25 GLU A CA 6
ATOM 4545 C C . GLU A 1 28 ? -3.511 -0.806 10.246 1.00 0.00 25 GLU A C 6
ATOM 4546 O O . GLU A 1 28 ? -3.594 -1.383 9.161 1.00 0.00 25 GLU A O 6
ATOM 4558 N N . THR A 1 29 ? -2.503 -0.999 11.092 1.00 0.00 26 THR A N 6
ATOM 4559 C CA . THR A 1 29 ? -1.414 -1.919 10.786 1.00 0.00 26 THR A CA 6
ATOM 4560 C C . THR A 1 29 ? -1.887 -3.367 10.837 1.00 0.00 26 THR A C 6
ATOM 4561 O O . THR A 1 29 ? -1.321 -4.239 10.177 1.00 0.00 26 THR A O 6
ATOM 4572 N N . LYS A 1 30 ? -2.928 -3.618 11.624 1.00 0.00 27 LYS A N 6
ATOM 4573 C CA . LYS A 1 30 ? -3.479 -4.961 11.760 1.00 0.00 27 LYS A CA 6
ATOM 4574 C C . LYS A 1 30 ? -3.845 -5.539 10.397 1.00 0.00 27 LYS A C 6
ATOM 4575 O O . LYS A 1 30 ? -4.189 -4.804 9.472 1.00 0.00 27 LYS A O 6
ATOM 4594 N N . GLY A 1 31 ? -3.770 -6.861 10.280 1.00 0.00 28 GLY A N 6
ATOM 4595 C CA . GLY A 1 31 ? -4.098 -7.515 9.027 1.00 0.00 28 GLY A CA 6
ATOM 4596 C C . GLY A 1 31 ? -2.878 -8.091 8.336 1.00 0.00 28 GLY A C 6
ATOM 4597 O O . GLY A 1 31 ? -1.797 -7.502 8.379 1.00 0.00 28 GLY A O 6
ATOM 4601 N N . ILE A 1 32 ? -3.049 -9.244 7.700 1.00 0.00 29 ILE A N 6
ATOM 4602 C CA . ILE A 1 32 ? -1.952 -9.899 6.998 1.00 0.00 29 ILE A CA 6
ATOM 4603 C C . ILE A 1 32 ? -1.525 -9.096 5.775 1.00 0.00 29 ILE A C 6
ATOM 4604 O O . ILE A 1 32 ? -2.151 -8.095 5.425 1.00 0.00 29 ILE A O 6
ATOM 4620 N N . LYS A 1 33 ? -0.455 -9.541 5.125 1.00 0.00 30 LYS A N 6
ATOM 4621 C CA . LYS A 1 33 ? 0.057 -8.866 3.938 1.00 0.00 30 LYS A CA 6
ATOM 4622 C C . LYS A 1 33 ? -1.087 -8.354 3.069 1.00 0.00 30 LYS A C 6
ATOM 4623 O O . LYS A 1 33 ? -1.190 -7.156 2.807 1.00 0.00 30 LYS A O 6
ATOM 4642 N N . GLN A 1 34 ? -1.944 -9.269 2.626 1.00 0.00 31 GLN A N 6
ATOM 4643 C CA . GLN A 1 34 ? -3.080 -8.908 1.786 1.00 0.00 31 GLN A CA 6
ATOM 4644 C C . GLN A 1 34 ? -3.931 -7.834 2.456 1.00 0.00 31 GLN A C 6
ATOM 4645 O O . GLN A 1 34 ? -4.367 -6.881 1.809 1.00 0.00 31 GLN A O 6
ATOM 4659 N N . ASP A 1 35 ? -4.164 -7.994 3.753 1.00 0.00 32 ASP A N 6
ATOM 4660 C CA . ASP A 1 35 ? -4.963 -7.038 4.511 1.00 0.00 32 ASP A CA 6
ATOM 4661 C C . ASP A 1 35 ? -4.337 -5.648 4.462 1.00 0.00 32 ASP A C 6
ATOM 4662 O O . ASP A 1 35 ? -5.032 -4.649 4.271 1.00 0.00 32 ASP A O 6
ATOM 4671 N N . LEU A 1 36 ? -3.022 -5.591 4.638 1.00 0.00 33 LEU A N 6
ATOM 4672 C CA . LEU A 1 36 ? -2.301 -4.322 4.615 1.00 0.00 33 LEU A CA 6
ATOM 4673 C C . LEU A 1 36 ? -2.367 -3.683 3.231 1.00 0.00 33 LEU A C 6
ATOM 4674 O O . LEU A 1 36 ? -2.632 -2.488 3.101 1.00 0.00 33 LEU A O 6
ATOM 4690 N N . ILE A 1 37 ? -2.127 -4.488 2.202 1.00 0.00 34 ILE A N 6
ATOM 4691 C CA . ILE A 1 37 ? -2.162 -4.002 0.828 1.00 0.00 34 ILE A CA 6
ATOM 4692 C C . ILE A 1 37 ? -3.563 -3.535 0.446 1.00 0.00 34 ILE A C 6
ATOM 4693 O O . ILE A 1 37 ? -3.732 -2.479 -0.165 1.00 0.00 34 ILE A O 6
ATOM 4709 N N . HIS A 1 38 ? -4.566 -4.327 0.813 1.00 0.00 35 HIS A N 6
ATOM 4710 C CA . HIS A 1 38 ? -5.953 -3.994 0.511 1.00 0.00 35 HIS A CA 6
ATOM 4711 C C . HIS A 1 38 ? -6.323 -2.632 1.091 1.00 0.00 35 HIS A C 6
ATOM 4712 O O . HIS A 1 38 ? -6.993 -1.830 0.439 1.00 0.00 35 HIS A O 6
ATOM 4726 N N . ARG A 1 39 ? -5.883 -2.378 2.319 1.00 0.00 36 ARG A N 6
ATOM 4727 C CA . ARG A 1 39 ? -6.170 -1.114 2.987 1.00 0.00 36 ARG A CA 6
ATOM 4728 C C . ARG A 1 39 ? -5.406 0.033 2.332 1.00 0.00 36 ARG A C 6
ATOM 4729 O O . ARG A 1 39 ? -5.940 1.129 2.158 1.00 0.00 36 ARG A O 6
ATOM 4750 N N . LEU A 1 40 ? -4.154 -0.227 1.972 1.00 0.00 37 LEU A N 6
ATOM 4751 C CA . LEU A 1 40 ? -3.316 0.783 1.337 1.00 0.00 37 LEU A CA 6
ATOM 4752 C C . LEU A 1 40 ? -3.920 1.238 0.012 1.00 0.00 37 LEU A C 6
ATOM 4753 O O . LEU A 1 40 ? -3.913 2.426 -0.309 1.00 0.00 37 LEU A O 6
ATOM 4769 N N . GLN A 1 41 ? -4.443 0.284 -0.752 1.00 0.00 38 GLN A N 6
ATOM 4770 C CA . GLN A 1 41 ? -5.053 0.587 -2.041 1.00 0.00 38 GLN A CA 6
ATOM 4771 C C . GLN A 1 41 ? -6.400 1.278 -1.858 1.00 0.00 38 GLN A C 6
ATOM 4772 O O . GLN A 1 41 ? -6.687 2.283 -2.507 1.00 0.00 38 GLN A O 6
ATOM 4786 N N . ALA A 1 42 ? -7.223 0.731 -0.969 1.00 0.00 39 ALA A N 6
ATOM 4787 C CA . ALA A 1 42 ? -8.540 1.295 -0.698 1.00 0.00 39 ALA A CA 6
ATOM 4788 C C . ALA A 1 42 ? -8.429 2.729 -0.190 1.00 0.00 39 ALA A C 6
ATOM 4789 O O . ALA A 1 42 ? -9.181 3.607 -0.612 1.00 0.00 39 ALA A O 6
ATOM 4796 N N . TYR A 1 43 ? -7.487 2.958 0.718 1.00 0.00 40 TYR A N 6
ATOM 4797 C CA . TYR A 1 43 ? -7.280 4.284 1.287 1.00 0.00 40 TYR A CA 6
ATOM 4798 C C . TYR A 1 43 ? -6.730 5.247 0.238 1.00 0.00 40 TYR A C 6
ATOM 4799 O O . TYR A 1 43 ? -7.145 6.404 0.162 1.00 0.00 40 TYR A O 6
ATOM 4817 N N . LEU A 1 44 ? -5.795 4.760 -0.569 1.00 0.00 41 LEU A N 6
ATOM 4818 C CA . LEU A 1 44 ? -5.187 5.575 -1.615 1.00 0.00 41 LEU A CA 6
ATOM 4819 C C . LEU A 1 44 ? -6.231 6.020 -2.634 1.00 0.00 41 LEU A C 6
ATOM 4820 O O . LEU A 1 44 ? -6.309 7.198 -2.982 1.00 0.00 41 LEU A O 6
ATOM 4836 N N . GLU A 1 45 ? -7.032 5.070 -3.107 1.00 0.00 42 GLU A N 6
ATOM 4837 C CA . GLU A 1 45 ? -8.072 5.366 -4.085 1.00 0.00 42 GLU A CA 6
ATOM 4838 C C . GLU A 1 45 ? -9.084 6.358 -3.520 1.00 0.00 42 GLU A C 6
ATOM 4839 O O . GLU A 1 45 ? -9.550 7.253 -4.224 1.00 0.00 42 GLU A O 6
ATOM 4851 N N . GLU A 1 46 ? -9.418 6.192 -2.244 1.00 0.00 43 GLU A N 6
ATOM 4852 C CA . GLU A 1 46 ? -10.375 7.072 -1.585 1.00 0.00 43 GLU A CA 6
ATOM 4853 C C . GLU A 1 46 ? -9.806 8.480 -1.434 1.00 0.00 43 GLU A C 6
ATOM 4854 O O . GLU A 1 46 ? -10.494 9.470 -1.684 1.00 0.00 43 GLU A O 6
ATOM 4866 N N . HIS A 1 47 ? -8.544 8.561 -1.023 1.00 0.00 44 HIS A N 6
ATOM 4867 C CA . HIS A 1 47 ? -7.881 9.847 -0.839 1.00 0.00 44 HIS A CA 6
ATOM 4868 C C . HIS A 1 47 ? -7.170 10.280 -2.118 1.00 0.00 44 HIS A C 6
ATOM 4869 O O . HIS A 1 47 ? -6.060 10.809 -2.073 1.00 0.00 44 HIS A O 6
ATOM 4883 N N . ALA A 1 48 ? -7.817 10.051 -3.255 1.00 0.00 45 ALA A N 6
ATOM 4884 C CA . ALA A 1 48 ? -7.248 10.418 -4.546 1.00 0.00 45 ALA A CA 6
ATOM 4885 C C . ALA A 1 48 ? -8.146 11.406 -5.281 1.00 0.00 45 ALA A C 6
ATOM 4886 O O . ALA A 1 48 ? -9.317 11.567 -4.939 1.00 0.00 45 ALA A O 6
ATOM 4893 N N . GLU A 1 49 ? -7.590 12.066 -6.293 1.00 0.00 46 GLU A N 6
ATOM 4894 C CA . GLU A 1 49 ? -8.342 13.040 -7.075 1.00 0.00 46 GLU A CA 6
ATOM 4895 C C . GLU A 1 49 ? -9.346 12.344 -7.989 1.00 0.00 46 GLU A C 6
ATOM 4896 O O . GLU A 1 49 ? -10.552 12.572 -7.891 1.00 0.00 46 GLU A O 6
ATOM 4908 N N . SER A 1 50 ? -8.840 11.496 -8.878 1.00 0.00 47 SER A N 6
ATOM 4909 C CA . SER A 1 50 ? -9.691 10.770 -9.813 1.00 0.00 47 SER A CA 6
ATOM 4910 C C . SER A 1 50 ? -10.241 9.499 -9.173 1.00 0.00 47 SER A C 6
ATOM 4911 O O . SER A 1 50 ? -9.488 8.677 -8.653 1.00 0.00 47 SER A O 6
ATOM 4919 N N . GLY A 1 51 ? -11.561 9.345 -9.217 1.00 0.00 48 GLY A N 6
ATOM 4920 C CA . GLY A 1 51 ? -12.190 8.172 -8.638 1.00 0.00 48 GLY A CA 6
ATOM 4921 C C . GLY A 1 51 ? -11.783 6.891 -9.338 1.00 0.00 48 GLY A C 6
ATOM 4922 O O . GLY A 1 51 ? -11.486 6.878 -10.532 1.00 0.00 48 GLY A O 6
ATOM 4926 N N . PRO A 1 52 ? -11.765 5.781 -8.585 1.00 0.00 49 PRO A N 6
ATOM 4927 C CA . PRO A 1 52 ? -11.392 4.468 -9.120 1.00 0.00 49 PRO A CA 6
ATOM 4928 C C . PRO A 1 52 ? -12.437 3.915 -10.083 1.00 0.00 49 PRO A C 6
ATOM 4929 O O . PRO A 1 52 ? -13.425 4.582 -10.391 1.00 0.00 49 PRO A O 6
ATOM 4940 N N . SER A 1 53 ? -12.213 2.693 -10.555 1.00 0.00 50 SER A N 6
ATOM 4941 C CA . SER A 1 53 ? -13.135 2.053 -11.486 1.00 0.00 50 SER A CA 6
ATOM 4942 C C . SER A 1 53 ? -13.869 0.897 -10.814 1.00 0.00 50 SER A C 6
ATOM 4943 O O . SER A 1 53 ? -13.310 0.198 -9.969 1.00 0.00 50 SER A O 6
ATOM 4951 N N . SER A 1 54 ? -15.128 0.702 -11.195 1.00 0.00 51 SER A N 6
ATOM 4952 C CA . SER A 1 54 ? -15.942 -0.366 -10.628 1.00 0.00 51 SER A CA 6
ATOM 4953 C C . SER A 1 54 ? -16.646 -1.155 -11.728 1.00 0.00 51 SER A C 6
ATOM 4954 O O . SER A 1 54 ? -16.720 -0.714 -12.874 1.00 0.00 51 SER A O 6
ATOM 4962 N N . GLY A 1 55 ? -17.162 -2.327 -11.369 1.00 0.00 52 GLY A N 6
ATOM 4963 C CA . GLY A 1 55 ? -17.853 -3.160 -12.336 1.00 0.00 52 GLY A CA 6
ATOM 4964 C C . GLY A 1 55 ? -18.550 -4.342 -11.690 1.00 0.00 52 GLY A C 6
ATOM 4965 O O . GLY A 1 55 ? -18.579 -5.437 -12.252 1.00 0.00 52 GLY A O 6
ATOM 4969 N N . GLY A 1 1 ? 24.239 7.590 -3.806 1.00 0.00 -2 GLY A N 7
ATOM 4970 C CA . GLY A 1 1 ? 23.783 7.751 -5.175 1.00 0.00 -2 GLY A CA 7
ATOM 4971 C C . GLY A 1 1 ? 22.291 8.003 -5.262 1.00 0.00 -2 GLY A C 7
ATOM 4972 O O . GLY A 1 1 ? 21.717 8.676 -4.406 1.00 0.00 -2 GLY A O 7
ATOM 4976 N N . SER A 1 2 ? 21.662 7.464 -6.301 1.00 0.00 -1 SER A N 7
ATOM 4977 C CA . SER A 1 2 ? 20.228 7.639 -6.501 1.00 0.00 -1 SER A CA 7
ATOM 4978 C C . SER A 1 2 ? 19.537 6.291 -6.690 1.00 0.00 -1 SER A C 7
ATOM 4979 O O . SER A 1 2 ? 19.799 5.577 -7.658 1.00 0.00 -1 SER A O 7
ATOM 4987 N N . SER A 1 3 ? 18.654 5.950 -5.757 1.00 0.00 0 SER A N 7
ATOM 4988 C CA . SER A 1 3 ? 17.928 4.687 -5.816 1.00 0.00 0 SER A CA 7
ATOM 4989 C C . SER A 1 3 ? 16.889 4.710 -6.933 1.00 0.00 0 SER A C 7
ATOM 4990 O O . SER A 1 3 ? 15.866 5.385 -6.830 1.00 0.00 0 SER A O 7
ATOM 4998 N N . GLY A 1 4 ? 17.160 3.966 -8.001 1.00 0.00 1 GLY A N 7
ATOM 4999 C CA . GLY A 1 4 ? 16.240 3.915 -9.122 1.00 0.00 1 GLY A CA 7
ATOM 5000 C C . GLY A 1 4 ? 15.668 2.528 -9.340 1.00 0.00 1 GLY A C 7
ATOM 5001 O O . GLY A 1 4 ? 16.157 1.773 -10.180 1.00 0.00 1 GLY A O 7
ATOM 5005 N N . SER A 1 5 ? 14.630 2.192 -8.581 1.00 0.00 2 SER A N 7
ATOM 5006 C CA . SER A 1 5 ? 13.995 0.884 -8.692 1.00 0.00 2 SER A CA 7
ATOM 5007 C C . SER A 1 5 ? 12.949 0.880 -9.803 1.00 0.00 2 SER A C 7
ATOM 5008 O O . SER A 1 5 ? 12.414 1.926 -10.170 1.00 0.00 2 SER A O 7
ATOM 5016 N N . SER A 1 6 ? 12.664 -0.304 -10.334 1.00 0.00 3 SER A N 7
ATOM 5017 C CA . SER A 1 6 ? 11.685 -0.446 -11.406 1.00 0.00 3 SER A CA 7
ATOM 50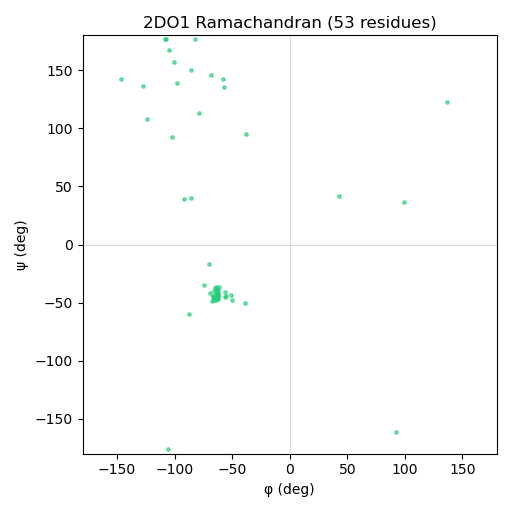18 C C . SER A 1 6 ? 10.616 -1.468 -11.034 1.00 0.00 3 SER A C 7
ATOM 5019 O O . SER A 1 6 ? 10.919 -2.628 -10.759 1.00 0.00 3 SER A O 7
ATOM 5027 N N . GLY A 1 7 ? 9.361 -1.027 -11.027 1.00 0.00 4 GLY A N 7
ATOM 5028 C CA . GLY A 1 7 ? 8.265 -1.915 -10.687 1.00 0.00 4 GLY A CA 7
ATOM 5029 C C . GLY A 1 7 ? 8.178 -2.187 -9.199 1.00 0.00 4 GLY A C 7
ATOM 5030 O O . GLY A 1 7 ? 8.131 -3.340 -8.772 1.00 0.00 4 GLY A O 7
ATOM 5034 N N . VAL A 1 8 ? 8.160 -1.121 -8.404 1.00 0.00 5 VAL A N 7
ATOM 5035 C CA . VAL A 1 8 ? 8.080 -1.249 -6.954 1.00 0.00 5 VAL A CA 7
ATOM 5036 C C . VAL A 1 8 ? 6.631 -1.353 -6.491 1.00 0.00 5 VAL A C 7
ATOM 5037 O O . VAL A 1 8 ? 6.216 -0.664 -5.560 1.00 0.00 5 VAL A O 7
ATOM 5050 N N . GLU A 1 9 ? 5.866 -2.220 -7.148 1.00 0.00 6 GLU A N 7
ATOM 5051 C CA . GLU A 1 9 ? 4.463 -2.414 -6.803 1.00 0.00 6 GLU A CA 7
ATOM 5052 C C . GLU A 1 9 ? 4.299 -2.656 -5.305 1.00 0.00 6 GLU A C 7
ATOM 5053 O O . GLU A 1 9 ? 5.231 -3.094 -4.630 1.00 0.00 6 GLU A O 7
ATOM 5065 N N . LEU A 1 10 ? 3.108 -2.367 -4.792 1.00 0.00 7 LEU A N 7
ATOM 5066 C CA . LEU A 1 10 ? 2.821 -2.552 -3.374 1.00 0.00 7 LEU A CA 7
ATOM 5067 C C . LEU A 1 10 ? 3.172 -3.967 -2.927 1.00 0.00 7 LEU A C 7
ATOM 5068 O O . LEU A 1 10 ? 3.908 -4.159 -1.958 1.00 0.00 7 LEU A O 7
ATOM 5084 N N . HIS A 1 11 ? 2.644 -4.956 -3.641 1.00 0.00 8 HIS A N 7
ATOM 5085 C CA . HIS A 1 11 ? 2.904 -6.355 -3.320 1.00 0.00 8 HIS A CA 7
ATOM 5086 C C . HIS A 1 11 ? 4.380 -6.574 -3.003 1.00 0.00 8 HIS A C 7
ATOM 5087 O O . HIS A 1 11 ? 4.729 -7.078 -1.935 1.00 0.00 8 HIS A O 7
ATOM 5101 N N . LYS A 1 12 ? 5.244 -6.193 -3.937 1.00 0.00 9 LYS A N 7
ATOM 5102 C CA . LYS A 1 12 ? 6.683 -6.346 -3.758 1.00 0.00 9 LYS A CA 7
ATOM 5103 C C . LYS A 1 12 ? 7.097 -5.975 -2.338 1.00 0.00 9 LYS A C 7
ATOM 5104 O O . LYS A 1 12 ? 7.757 -6.754 -1.649 1.00 0.00 9 LYS A O 7
ATOM 5123 N N . LEU A 1 13 ? 6.705 -4.782 -1.905 1.00 0.00 10 LEU A N 7
ATOM 5124 C CA . LEU A 1 13 ? 7.035 -4.307 -0.565 1.00 0.00 10 LEU A CA 7
ATOM 5125 C C . LEU A 1 13 ? 6.809 -5.403 0.471 1.00 0.00 10 LEU A C 7
ATOM 5126 O O . LEU A 1 13 ? 5.745 -6.022 0.515 1.00 0.00 10 LEU A O 7
ATOM 5142 N N . LYS A 1 14 ? 7.815 -5.637 1.306 1.00 0.00 11 LYS A N 7
ATOM 5143 C CA . LYS A 1 14 ? 7.727 -6.656 2.346 1.00 0.00 11 LYS A CA 7
ATOM 5144 C C . LYS A 1 14 ? 6.720 -6.252 3.418 1.00 0.00 11 LYS A C 7
ATOM 5145 O O . LYS A 1 14 ? 6.179 -5.146 3.392 1.00 0.00 11 LYS A O 7
ATOM 5164 N N . LEU A 1 15 ? 6.474 -7.155 4.361 1.00 0.00 12 LEU A N 7
ATOM 5165 C CA . LEU A 1 15 ? 5.533 -6.892 5.445 1.00 0.00 12 LEU A CA 7
ATOM 5166 C C . LEU A 1 15 ? 5.929 -5.639 6.218 1.00 0.00 12 LEU A C 7
ATOM 5167 O O . LEU A 1 15 ? 5.081 -4.816 6.563 1.00 0.00 12 LEU A O 7
ATOM 5183 N N . ALA A 1 16 ? 7.223 -5.500 6.486 1.00 0.00 13 ALA A N 7
ATOM 5184 C CA . ALA A 1 16 ? 7.733 -4.345 7.215 1.00 0.00 13 ALA A CA 7
ATOM 5185 C C . ALA A 1 16 ? 7.509 -3.057 6.429 1.00 0.00 13 ALA A C 7
ATOM 5186 O O . ALA A 1 16 ? 7.152 -2.026 6.999 1.00 0.00 13 ALA A O 7
ATOM 5193 N N . GLU A 1 17 ? 7.721 -3.125 5.119 1.00 0.00 14 GLU A N 7
ATOM 5194 C CA . GLU A 1 17 ? 7.544 -1.963 4.256 1.00 0.00 14 GLU A CA 7
ATOM 5195 C C . GLU A 1 17 ? 6.081 -1.528 4.222 1.00 0.00 14 GLU A C 7
ATOM 5196 O O . GLU A 1 17 ? 5.773 -0.338 4.300 1.00 0.00 14 GLU A O 7
ATOM 5208 N N . LEU A 1 18 ? 5.184 -2.501 4.106 1.00 0.00 15 LEU A N 7
ATOM 5209 C CA . LEU A 1 18 ? 3.753 -2.221 4.062 1.00 0.00 15 LEU A CA 7
ATOM 5210 C C . LEU A 1 18 ? 3.281 -1.591 5.368 1.00 0.00 15 LEU A C 7
ATOM 5211 O O . LEU A 1 18 ? 2.583 -0.577 5.365 1.00 0.00 15 LEU A O 7
ATOM 5227 N N . LYS A 1 19 ? 3.667 -2.198 6.485 1.00 0.00 16 LYS A N 7
ATOM 5228 C CA . LYS A 1 19 ? 3.287 -1.696 7.800 1.00 0.00 16 LYS A CA 7
ATOM 5229 C C . LYS A 1 19 ? 3.769 -0.262 7.995 1.00 0.00 16 LYS A C 7
ATOM 5230 O O . LYS A 1 19 ? 3.048 0.575 8.537 1.00 0.00 16 LYS A O 7
ATOM 5249 N N . GLN A 1 20 ? 4.990 0.013 7.550 1.00 0.00 17 GLN A N 7
ATOM 5250 C CA . GLN A 1 20 ? 5.566 1.346 7.676 1.00 0.00 17 GLN A CA 7
ATOM 5251 C C . GLN A 1 20 ? 4.727 2.375 6.925 1.00 0.00 17 GLN A C 7
ATOM 5252 O O . GLN A 1 20 ? 4.436 3.451 7.446 1.00 0.00 17 GLN A O 7
ATOM 5266 N N . GLU A 1 21 ? 4.342 2.036 5.698 1.00 0.00 18 GLU A N 7
ATOM 5267 C CA . GLU A 1 21 ? 3.537 2.931 4.876 1.00 0.00 18 GLU A CA 7
ATOM 5268 C C . GLU A 1 21 ? 2.190 3.212 5.536 1.00 0.00 18 GLU A C 7
ATOM 5269 O O . GLU A 1 21 ? 1.750 4.360 5.609 1.00 0.00 18 GLU A O 7
ATOM 5281 N N . CYS A 1 22 ? 1.541 2.157 6.014 1.00 0.00 19 CYS A N 7
ATOM 5282 C CA . CYS A 1 22 ? 0.243 2.288 6.666 1.00 0.00 19 CYS A CA 7
ATOM 5283 C C . CYS A 1 22 ? 0.368 3.065 7.973 1.00 0.00 19 CYS A C 7
ATOM 5284 O O . CYS A 1 22 ? -0.510 3.855 8.325 1.00 0.00 19 CYS A O 7
ATOM 5292 N N . LEU A 1 23 ? 1.462 2.835 8.690 1.00 0.00 20 LEU A N 7
ATOM 5293 C CA . LEU A 1 23 ? 1.702 3.512 9.960 1.00 0.00 20 LEU A CA 7
ATOM 5294 C C . LEU A 1 23 ? 1.790 5.022 9.764 1.00 0.00 20 LEU A C 7
ATOM 5295 O O . LEU A 1 23 ? 1.204 5.791 10.524 1.00 0.00 20 LEU A O 7
ATOM 5311 N N . ALA A 1 24 ? 2.524 5.438 8.737 1.00 0.00 21 ALA A N 7
ATOM 5312 C CA . ALA A 1 24 ? 2.685 6.856 8.439 1.00 0.00 21 ALA A CA 7
ATOM 5313 C C . ALA A 1 24 ? 1.362 7.479 8.007 1.00 0.00 21 ALA A C 7
ATOM 5314 O O . ALA A 1 24 ? 1.053 8.616 8.366 1.00 0.00 21 ALA A O 7
ATOM 5321 N N . ARG A 1 25 ? 0.584 6.729 7.233 1.00 0.00 22 ARG A N 7
ATOM 5322 C CA . ARG A 1 25 ? -0.705 7.209 6.751 1.00 0.00 22 ARG A CA 7
ATOM 5323 C C . ARG A 1 25 ? -1.718 7.286 7.890 1.00 0.00 22 ARG A C 7
ATOM 5324 O O . ARG A 1 25 ? -2.621 8.121 7.876 1.00 0.00 22 ARG A O 7
ATOM 5345 N N . GLY A 1 26 ? -1.560 6.407 8.875 1.00 0.00 23 GLY A N 7
ATOM 5346 C CA . GLY A 1 26 ? -2.468 6.391 10.007 1.00 0.00 23 GLY A CA 7
ATOM 5347 C C . GLY A 1 26 ? -3.545 5.333 9.872 1.00 0.00 23 GLY A C 7
ATOM 5348 O O . GLY A 1 26 ? -4.681 5.533 10.304 1.00 0.00 23 GLY A O 7
ATOM 5352 N N . LEU A 1 27 ? -3.189 4.203 9.270 1.00 0.00 24 LEU A N 7
ATOM 5353 C CA . LEU A 1 27 ? -4.135 3.109 9.078 1.00 0.00 24 LEU A CA 7
ATOM 5354 C C . LEU A 1 27 ? -3.898 2.000 10.098 1.00 0.00 24 LEU A C 7
ATOM 5355 O O . LEU A 1 27 ? -2.992 2.088 10.926 1.00 0.00 24 LEU A O 7
ATOM 5371 N N . GLU A 1 28 ? -4.719 0.956 10.030 1.00 0.00 25 GLU A N 7
ATOM 5372 C CA . GLU A 1 28 ? -4.597 -0.171 10.948 1.00 0.00 25 GLU A CA 7
ATOM 5373 C C . GLU A 1 28 ? -3.572 -1.180 10.438 1.00 0.00 25 GLU A C 7
ATOM 5374 O O . GLU A 1 28 ? -3.717 -1.733 9.347 1.00 0.00 25 GLU A O 7
ATOM 5386 N N . THR A 1 29 ? -2.534 -1.414 11.234 1.00 0.00 26 THR A N 7
ATOM 5387 C CA . THR A 1 29 ? -1.483 -2.354 10.864 1.00 0.00 26 THR A CA 7
ATOM 5388 C C . THR A 1 29 ? -1.711 -3.715 11.511 1.00 0.00 26 THR A C 7
ATOM 5389 O O . THR A 1 29 ? -0.764 -4.379 11.935 1.00 0.00 26 THR A O 7
ATOM 5400 N N . LYS A 1 30 ? -2.972 -4.127 11.584 1.00 0.00 27 LYS A N 7
ATOM 5401 C CA . LYS A 1 30 ? -3.325 -5.411 12.177 1.00 0.00 27 LYS A CA 7
ATOM 5402 C C . LYS A 1 30 ? -3.922 -6.348 11.132 1.00 0.00 27 LYS A C 7
ATOM 5403 O O . LYS A 1 30 ? -4.729 -5.933 10.301 1.00 0.00 27 LYS A O 7
ATOM 5422 N N . GLY A 1 31 ? -3.519 -7.615 11.180 1.00 0.00 28 GLY A N 7
ATOM 5423 C CA . GLY A 1 31 ? -4.026 -8.590 10.232 1.00 0.00 28 GLY A CA 7
ATOM 5424 C C . GLY A 1 31 ? -2.917 -9.290 9.472 1.00 0.00 28 GLY A C 7
ATOM 5425 O O . GLY A 1 31 ? -1.988 -9.829 10.074 1.00 0.00 28 GLY A O 7
ATOM 5429 N N . ILE A 1 32 ? -3.015 -9.284 8.147 1.00 0.00 29 ILE A N 7
ATOM 5430 C CA . ILE A 1 32 ? -2.013 -9.924 7.305 1.00 0.00 29 ILE A CA 7
ATOM 5431 C C . ILE A 1 32 ? -1.568 -8.997 6.178 1.00 0.00 29 ILE A C 7
ATOM 5432 O O . ILE A 1 32 ? -2.052 -7.871 6.058 1.00 0.00 29 ILE A O 7
ATOM 5448 N N . LYS A 1 33 ? -0.644 -9.478 5.353 1.00 0.00 30 LYS A N 7
ATOM 5449 C CA . LYS A 1 33 ? -0.135 -8.695 4.234 1.00 0.00 30 LYS A CA 7
ATOM 5450 C C . LYS A 1 33 ? -1.278 -8.181 3.365 1.00 0.00 30 LYS A C 7
ATOM 5451 O O . LYS A 1 33 ? -1.329 -6.999 3.025 1.00 0.00 30 LYS A O 7
ATOM 5470 N N . GLN A 1 34 ? -2.195 -9.076 3.010 1.00 0.00 31 GLN A N 7
ATOM 5471 C CA . GLN A 1 34 ? -3.338 -8.712 2.181 1.00 0.00 31 GLN A CA 7
ATOM 5472 C C . GLN A 1 34 ? -4.110 -7.551 2.799 1.00 0.00 31 GLN A C 7
ATOM 5473 O O . GLN A 1 34 ? -4.566 -6.651 2.094 1.00 0.00 31 GLN A O 7
ATOM 5487 N N . ASP A 1 35 ? -4.252 -7.578 4.120 1.00 0.00 32 ASP A N 7
ATOM 5488 C CA . ASP A 1 35 ? -4.969 -6.527 4.833 1.00 0.00 32 ASP A CA 7
ATOM 5489 C C . ASP A 1 35 ? -4.262 -5.184 4.675 1.00 0.00 32 ASP A C 7
ATOM 5490 O O . ASP A 1 35 ? -4.902 -4.158 4.437 1.00 0.00 32 ASP A O 7
ATOM 5499 N N . LEU A 1 36 ? -2.941 -5.197 4.811 1.00 0.00 33 LEU A N 7
ATOM 5500 C CA . LEU A 1 36 ? -2.147 -3.980 4.684 1.00 0.00 33 LEU A CA 7
ATOM 5501 C C . LEU A 1 36 ? -2.235 -3.416 3.270 1.00 0.00 33 LEU A C 7
ATOM 5502 O O . LEU A 1 36 ? -2.492 -2.227 3.080 1.00 0.00 33 LEU A O 7
ATOM 5518 N N . ILE A 1 37 ? -2.023 -4.278 2.281 1.00 0.00 34 ILE A N 7
ATOM 5519 C CA . ILE A 1 37 ? -2.082 -3.866 0.884 1.00 0.00 34 ILE A CA 7
ATOM 5520 C C . ILE A 1 37 ? -3.484 -3.399 0.507 1.00 0.00 34 ILE A C 7
ATOM 5521 O O . ILE A 1 37 ? -3.654 -2.354 -0.121 1.00 0.00 34 ILE A O 7
ATOM 5537 N N . HIS A 1 38 ? -4.487 -4.180 0.897 1.00 0.00 35 HIS A N 7
ATOM 5538 C CA . HIS A 1 38 ? -5.876 -3.845 0.603 1.00 0.00 35 HIS A CA 7
ATOM 5539 C C . HIS A 1 38 ? -6.227 -2.462 1.143 1.00 0.00 35 HIS A C 7
ATOM 5540 O O . HIS A 1 38 ? -6.854 -1.656 0.454 1.00 0.00 35 HIS A O 7
ATOM 5554 N N . ARG A 1 39 ? -5.820 -2.194 2.380 1.00 0.00 36 ARG A N 7
ATOM 5555 C CA . ARG A 1 39 ? -6.094 -0.909 3.012 1.00 0.00 36 ARG A CA 7
ATOM 5556 C C . ARG A 1 39 ? -5.374 0.221 2.282 1.00 0.00 36 ARG A C 7
ATOM 5557 O O . ARG A 1 39 ? -5.896 1.330 2.165 1.00 0.00 36 ARG A O 7
ATOM 5578 N N . LEU A 1 40 ? -4.173 -0.068 1.794 1.00 0.00 37 LEU A N 7
ATOM 5579 C CA . LEU A 1 40 ? -3.381 0.924 1.075 1.00 0.00 37 LEU A CA 7
ATOM 5580 C C . LEU A 1 40 ? -4.055 1.313 -0.237 1.00 0.00 37 LEU A C 7
ATOM 5581 O O . LEU A 1 40 ? -4.124 2.492 -0.583 1.00 0.00 37 LEU A O 7
ATOM 5597 N N . GLN A 1 41 ? -4.551 0.314 -0.960 1.00 0.00 38 GLN A N 7
ATOM 5598 C CA . GLN A 1 41 ? -5.221 0.553 -2.233 1.00 0.00 38 GLN A CA 7
ATOM 5599 C C . GLN A 1 41 ? -6.507 1.348 -2.030 1.00 0.00 38 GLN A C 7
ATOM 5600 O O . GLN A 1 41 ? -6.763 2.323 -2.736 1.00 0.00 38 GLN A O 7
ATOM 5614 N N . ALA A 1 42 ? -7.312 0.925 -1.061 1.00 0.00 39 ALA A N 7
ATOM 5615 C CA . ALA A 1 42 ? -8.571 1.598 -0.765 1.00 0.00 39 ALA A CA 7
ATOM 5616 C C . ALA A 1 42 ? -8.340 3.063 -0.413 1.00 0.00 39 ALA A C 7
ATOM 5617 O O . ALA A 1 42 ? -9.081 3.942 -0.854 1.00 0.00 39 ALA A O 7
ATOM 5624 N N . TYR A 1 43 ? -7.308 3.320 0.383 1.00 0.00 40 TYR A N 7
ATOM 5625 C CA . TYR A 1 43 ? -6.981 4.680 0.797 1.00 0.00 40 TYR A CA 7
ATOM 5626 C C . TYR A 1 43 ? -6.452 5.495 -0.380 1.00 0.00 40 TYR A C 7
ATOM 5627 O O . TYR A 1 43 ? -6.740 6.686 -0.504 1.00 0.00 40 TYR A O 7
ATOM 5645 N N . LEU A 1 44 ? -5.678 4.844 -1.241 1.00 0.00 41 LEU A N 7
ATOM 5646 C CA . LEU A 1 44 ? -5.108 5.507 -2.409 1.00 0.00 41 LEU A CA 7
ATOM 5647 C C . LEU A 1 44 ? -6.203 5.934 -3.381 1.00 0.00 41 LEU A C 7
ATOM 5648 O O . LEU A 1 44 ? -6.226 7.075 -3.841 1.00 0.00 41 LEU A O 7
ATOM 5664 N N . GLU A 1 45 ? -7.109 5.011 -3.686 1.00 0.00 42 GLU A N 7
ATOM 5665 C CA . GLU A 1 45 ? -8.208 5.294 -4.603 1.00 0.00 42 GLU A CA 7
ATOM 5666 C C . GLU A 1 45 ? -9.141 6.353 -4.022 1.00 0.00 42 GLU A C 7
ATOM 5667 O O . GLU A 1 45 ? -9.634 7.221 -4.741 1.00 0.00 42 GLU A O 7
ATOM 5679 N N . GLU A 1 46 ? -9.379 6.272 -2.717 1.00 0.00 43 GLU A N 7
ATOM 5680 C CA . GLU A 1 46 ? -10.254 7.223 -2.040 1.00 0.00 43 GLU A CA 7
ATOM 5681 C C . GLU A 1 46 ? -9.663 8.629 -2.079 1.00 0.00 43 GLU A C 7
ATOM 5682 O O . GLU A 1 46 ? -10.306 9.572 -2.542 1.00 0.00 43 GLU A O 7
ATOM 5694 N N . HIS A 1 47 ? -8.435 8.762 -1.588 1.00 0.00 44 HIS A N 7
ATOM 5695 C CA . HIS A 1 47 ? -7.757 10.053 -1.566 1.00 0.00 44 HIS A CA 7
ATOM 5696 C C . HIS A 1 47 ? -7.476 10.544 -2.984 1.00 0.00 44 HIS A C 7
ATOM 5697 O O . HIS A 1 47 ? -7.785 11.684 -3.329 1.00 0.00 44 HIS A O 7
ATOM 5711 N N . ALA A 1 48 ? -6.888 9.675 -3.799 1.00 0.00 45 ALA A N 7
ATOM 5712 C CA . ALA A 1 48 ? -6.566 10.020 -5.179 1.00 0.00 45 ALA A CA 7
ATOM 5713 C C . ALA A 1 48 ? -7.141 8.993 -6.149 1.00 0.00 45 ALA A C 7
ATOM 5714 O O . ALA A 1 48 ? -6.857 7.801 -6.045 1.00 0.00 45 ALA A O 7
ATOM 5721 N N . GLU A 1 49 ? -7.952 9.465 -7.091 1.00 0.00 46 GLU A N 7
ATOM 5722 C CA . GLU A 1 49 ? -8.567 8.587 -8.079 1.00 0.00 46 GLU A CA 7
ATOM 5723 C C . GLU A 1 49 ? -7.883 8.728 -9.435 1.00 0.00 46 GLU A C 7
ATOM 5724 O O . GLU A 1 49 ? -7.235 9.738 -9.713 1.00 0.00 46 GLU A O 7
ATOM 5736 N N . SER A 1 50 ? -8.031 7.709 -10.276 1.00 0.00 47 SER A N 7
ATOM 5737 C CA . SER A 1 50 ? -7.424 7.718 -11.602 1.00 0.00 47 SER A CA 7
ATOM 5738 C C . SER A 1 50 ? -8.490 7.610 -12.688 1.00 0.00 47 SER A C 7
ATOM 5739 O O . SER A 1 50 ? -8.625 8.496 -13.531 1.00 0.00 47 SER A O 7
ATOM 5747 N N . GLY A 1 51 ? -9.245 6.516 -12.661 1.00 0.00 48 GLY A N 7
ATOM 5748 C CA . GLY A 1 51 ? -10.290 6.312 -13.647 1.00 0.00 48 GLY A CA 7
ATOM 5749 C C . GLY A 1 51 ? -9.820 5.480 -14.825 1.00 0.00 48 GLY A C 7
ATOM 5750 O O . GLY A 1 51 ? -9.469 6.005 -15.882 1.00 0.00 48 GLY A O 7
ATOM 5754 N N . PRO A 1 52 ? -9.807 4.151 -14.648 1.00 0.00 49 PRO A N 7
ATOM 5755 C CA . PRO A 1 52 ? -9.377 3.217 -15.693 1.00 0.00 49 PRO A CA 7
ATOM 5756 C C . PRO A 1 52 ? -10.365 3.152 -16.853 1.00 0.00 49 PRO A C 7
ATOM 5757 O O . PRO A 1 52 ? -10.181 2.381 -17.795 1.00 0.00 49 PRO A O 7
ATOM 5768 N N . SER A 1 53 ? -11.413 3.966 -16.779 1.00 0.00 50 SER A N 7
ATOM 5769 C CA . SER A 1 53 ? -12.432 3.997 -17.822 1.00 0.00 50 SER A CA 7
ATOM 5770 C C . SER A 1 53 ? -11.832 4.437 -19.154 1.00 0.00 50 SER A C 7
ATOM 5771 O O . SER A 1 53 ? -12.096 3.836 -20.195 1.00 0.00 50 SER A O 7
ATOM 5779 N N . SER A 1 54 ? -11.023 5.491 -19.112 1.00 0.00 51 SER A N 7
ATOM 5780 C CA . SER A 1 54 ? -10.387 6.016 -20.315 1.00 0.00 51 SER A CA 7
ATOM 5781 C C . SER A 1 54 ? -8.873 6.087 -20.143 1.00 0.00 51 SER A C 7
ATOM 5782 O O . SER A 1 54 ? -8.335 7.102 -19.702 1.00 0.00 51 SER A O 7
ATOM 5790 N N . GLY A 1 55 ? -8.192 5.001 -20.495 1.00 0.00 52 GLY A N 7
ATOM 5791 C CA . GLY A 1 55 ? -6.746 4.960 -20.372 1.00 0.00 52 GLY A CA 7
ATOM 5792 C C . GLY A 1 55 ? -6.190 3.559 -20.535 1.00 0.00 52 GLY A C 7
ATOM 5793 O O . GLY A 1 55 ? -6.211 2.763 -19.597 1.00 0.00 52 GLY A O 7
ATOM 5797 N N . GLY A 1 1 ? 15.020 16.743 -14.936 1.00 0.00 -2 GLY A N 8
ATOM 5798 C CA . GLY A 1 1 ? 14.131 15.733 -15.480 1.00 0.00 -2 GLY A CA 8
ATOM 5799 C C . GLY A 1 1 ? 14.315 14.382 -14.816 1.00 0.00 -2 GLY A C 8
ATOM 5800 O O . GLY A 1 1 ? 15.158 14.226 -13.934 1.00 0.00 -2 GLY A O 8
ATOM 5804 N N . SER A 1 2 ? 13.522 13.404 -15.241 1.00 0.00 -1 SER A N 8
ATOM 5805 C CA . SER A 1 2 ? 13.597 12.060 -14.678 1.00 0.00 -1 SER A CA 8
ATOM 5806 C C . SER A 1 2 ? 13.712 11.014 -15.783 1.00 0.00 -1 SER A C 8
ATOM 5807 O O . SER A 1 2 ? 13.059 11.118 -16.821 1.00 0.00 -1 SER A O 8
ATOM 5815 N N . SER A 1 3 ? 14.547 10.007 -15.551 1.00 0.00 0 SER A N 8
ATOM 5816 C CA . SER A 1 3 ? 14.751 8.943 -16.527 1.00 0.00 0 SER A CA 8
ATOM 5817 C C . SER A 1 3 ? 14.025 7.670 -16.103 1.00 0.00 0 SER A C 8
ATOM 5818 O O . SER A 1 3 ? 13.932 7.360 -14.916 1.00 0.00 0 SER A O 8
ATOM 5826 N N . GLY A 1 4 ? 13.510 6.935 -17.084 1.00 0.00 1 GLY A N 8
ATOM 5827 C CA . GLY A 1 4 ? 12.798 5.704 -16.794 1.00 0.00 1 GLY A CA 8
ATOM 5828 C C . GLY A 1 4 ? 13.471 4.887 -15.710 1.00 0.00 1 GLY A C 8
ATOM 5829 O O . GLY A 1 4 ? 14.572 4.372 -15.905 1.00 0.00 1 GLY A O 8
ATOM 5833 N N . SER A 1 5 ? 12.810 4.768 -14.563 1.00 0.00 2 SER A N 8
ATOM 5834 C CA . SER A 1 5 ? 13.354 4.012 -13.441 1.00 0.00 2 SER A CA 8
ATOM 5835 C C . SER A 1 5 ? 12.450 2.833 -13.091 1.00 0.00 2 SER A C 8
ATOM 5836 O O . SER A 1 5 ? 11.307 2.758 -13.543 1.00 0.00 2 SER A O 8
ATOM 5844 N N . SER A 1 6 ? 12.971 1.916 -12.283 1.00 0.00 3 SER A N 8
ATOM 5845 C CA . SER A 1 6 ? 12.214 0.738 -11.875 1.00 0.00 3 SER A CA 8
ATOM 5846 C C . SER A 1 6 ? 11.091 1.121 -10.916 1.00 0.00 3 SER A C 8
ATOM 5847 O O . SER A 1 6 ? 11.325 1.758 -9.890 1.00 0.00 3 SER A O 8
ATOM 5855 N N . GLY A 1 7 ? 9.868 0.725 -11.258 1.00 0.00 4 GLY A N 8
ATOM 5856 C CA . GLY A 1 7 ? 8.726 1.035 -10.419 1.00 0.00 4 GLY A CA 8
ATOM 5857 C C . GLY A 1 7 ? 8.684 0.189 -9.161 1.00 0.00 4 GLY A C 8
ATOM 5858 O O . GLY A 1 7 ? 9.494 -0.722 -8.990 1.00 0.00 4 GLY A O 8
ATOM 5862 N N . VAL A 1 8 ? 7.738 0.492 -8.278 1.00 0.00 5 VAL A N 8
ATOM 5863 C CA . VAL A 1 8 ? 7.595 -0.247 -7.029 1.00 0.00 5 VAL A CA 8
ATOM 5864 C C . VAL A 1 8 ? 6.134 -0.589 -6.758 1.00 0.00 5 VAL A C 8
ATOM 5865 O O . VAL A 1 8 ? 5.301 0.300 -6.584 1.00 0.00 5 VAL A O 8
ATOM 5878 N N . GLU A 1 9 ? 5.831 -1.883 -6.723 1.00 0.00 6 GLU A N 8
ATOM 5879 C CA . GLU A 1 9 ? 4.470 -2.342 -6.473 1.00 0.00 6 GLU A CA 8
ATOM 5880 C C . GLU A 1 9 ? 4.201 -2.457 -4.975 1.00 0.00 6 GLU A C 8
ATOM 5881 O O . GLU A 1 9 ? 5.107 -2.297 -4.156 1.00 0.00 6 GLU A O 8
ATOM 5893 N N . LEU A 1 10 ? 2.950 -2.736 -4.625 1.00 0.00 7 LEU A N 8
ATOM 5894 C CA . LEU A 1 10 ? 2.560 -2.872 -3.226 1.00 0.00 7 LEU A CA 8
ATOM 5895 C C . LEU A 1 10 ? 2.840 -4.283 -2.718 1.00 0.00 7 LEU A C 8
ATOM 5896 O O . LEU A 1 10 ? 3.196 -4.476 -1.555 1.00 0.00 7 LEU A O 8
ATOM 5912 N N . HIS A 1 11 ? 2.679 -5.266 -3.598 1.00 0.00 8 HIS A N 8
ATOM 5913 C CA . HIS A 1 11 ? 2.917 -6.660 -3.239 1.00 0.00 8 HIS A CA 8
ATOM 5914 C C . HIS A 1 11 ? 4.377 -7.039 -3.470 1.00 0.00 8 HIS A C 8
ATOM 5915 O O . HIS A 1 11 ? 4.676 -8.105 -4.009 1.00 0.00 8 HIS A O 8
ATOM 5929 N N . LYS A 1 12 ? 5.284 -6.158 -3.060 1.00 0.00 9 LYS A N 8
ATOM 5930 C CA . LYS A 1 12 ? 6.713 -6.399 -3.222 1.00 0.00 9 LYS A CA 8
ATOM 5931 C C . LYS A 1 12 ? 7.451 -6.195 -1.903 1.00 0.00 9 LYS A C 8
ATOM 5932 O O . LYS A 1 12 ? 8.302 -7.001 -1.524 1.00 0.00 9 LYS A O 8
ATOM 5951 N N . LEU A 1 13 ? 7.120 -5.113 -1.206 1.00 0.00 10 LEU A N 8
ATOM 5952 C CA . LEU A 1 13 ? 7.751 -4.804 0.073 1.00 0.00 10 LEU A CA 8
ATOM 5953 C C . LEU A 1 13 ? 7.427 -5.872 1.113 1.00 0.00 10 LEU A C 8
ATOM 5954 O O . LEU A 1 13 ? 6.371 -6.504 1.061 1.00 0.00 10 LEU A O 8
ATOM 5970 N N . LYS A 1 14 ? 8.340 -6.067 2.058 1.00 0.00 11 LYS A N 8
ATOM 5971 C CA . LYS A 1 14 ? 8.151 -7.056 3.113 1.00 0.00 11 LYS A CA 8
ATOM 5972 C C . LYS A 1 14 ? 7.043 -6.626 4.069 1.00 0.00 11 LYS A C 8
ATOM 5973 O O . LYS A 1 14 ? 6.498 -5.528 3.950 1.00 0.00 11 LYS A O 8
ATOM 5992 N N . LEU A 1 15 ? 6.716 -7.496 5.018 1.00 0.00 12 LEU A N 8
ATOM 5993 C CA . LEU A 1 15 ? 5.674 -7.206 5.996 1.00 0.00 12 LEU A CA 8
ATOM 5994 C C . LEU A 1 15 ? 6.015 -5.954 6.799 1.00 0.00 12 LEU A C 8
ATOM 5995 O O . LEU A 1 15 ? 5.164 -5.091 7.013 1.00 0.00 12 LEU A O 8
ATOM 6011 N N . ALA A 1 16 ? 7.265 -5.862 7.239 1.00 0.00 13 ALA A N 8
ATOM 6012 C CA . ALA A 1 16 ? 7.719 -4.714 8.014 1.00 0.00 13 ALA A CA 8
ATOM 6013 C C . ALA A 1 16 ? 7.592 -3.424 7.211 1.00 0.00 13 ALA A C 8
ATOM 6014 O O . ALA A 1 16 ? 7.181 -2.392 7.739 1.00 0.00 13 ALA A O 8
ATOM 6021 N N . GLU A 1 17 ? 7.950 -3.491 5.932 1.00 0.00 14 GLU A N 8
ATOM 6022 C CA . GLU A 1 17 ? 7.877 -2.327 5.057 1.00 0.00 14 GLU A CA 8
ATOM 6023 C C . GLU A 1 17 ? 6.430 -1.879 4.867 1.00 0.00 14 GLU A C 8
ATOM 6024 O O . GLU A 1 17 ? 6.126 -0.687 4.919 1.00 0.00 14 GLU A O 8
ATOM 6036 N N . LEU A 1 18 ? 5.543 -2.843 4.647 1.00 0.00 15 LEU A N 8
ATOM 6037 C CA . LEU A 1 18 ? 4.128 -2.549 4.448 1.00 0.00 15 LEU A CA 8
ATOM 6038 C C . LEU A 1 18 ? 3.542 -1.844 5.667 1.00 0.00 15 LEU A C 8
ATOM 6039 O O . LEU A 1 18 ? 2.853 -0.831 5.542 1.00 0.00 15 LEU A O 8
ATOM 6055 N N . LYS A 1 19 ? 3.821 -2.386 6.848 1.00 0.00 16 LYS A N 8
ATOM 6056 C CA . LYS A 1 19 ? 3.326 -1.808 8.092 1.00 0.00 16 LYS A CA 8
ATOM 6057 C C . LYS A 1 19 ? 3.794 -0.364 8.246 1.00 0.00 16 LYS A C 8
ATOM 6058 O O . LYS A 1 19 ? 3.027 0.505 8.660 1.00 0.00 16 LYS A O 8
ATOM 6077 N N . GLN A 1 20 ? 5.055 -0.117 7.909 1.00 0.00 17 GLN A N 8
ATOM 6078 C CA . GLN A 1 20 ? 5.624 1.222 8.009 1.00 0.00 17 GLN A CA 8
ATOM 6079 C C . GLN A 1 20 ? 4.857 2.206 7.132 1.00 0.00 17 GLN A C 8
ATOM 6080 O O . GLN A 1 20 ? 4.594 3.338 7.537 1.00 0.00 17 GLN A O 8
ATOM 6094 N N . GLU A 1 21 ? 4.503 1.767 5.928 1.00 0.00 18 GLU A N 8
ATOM 6095 C CA . GLU A 1 21 ? 3.768 2.611 4.994 1.00 0.00 18 GLU A CA 8
ATOM 6096 C C . GLU A 1 21 ? 2.416 3.017 5.574 1.00 0.00 18 GLU A C 8
ATOM 6097 O O . GLU A 1 21 ? 2.034 4.186 5.525 1.00 0.00 18 GLU A O 8
ATOM 6109 N N . CYS A 1 22 ? 1.699 2.043 6.123 1.00 0.00 19 CYS A N 8
ATOM 6110 C CA . CYS A 1 22 ? 0.389 2.298 6.713 1.00 0.00 19 CYS A CA 8
ATOM 6111 C C . CYS A 1 22 ? 0.502 3.254 7.895 1.00 0.00 19 CYS A C 8
ATOM 6112 O O . CYS A 1 22 ? -0.366 4.103 8.106 1.00 0.00 19 CYS A O 8
ATOM 6120 N N . LEU A 1 23 ? 1.575 3.111 8.665 1.00 0.00 20 LEU A N 8
ATOM 6121 C CA . LEU A 1 23 ? 1.801 3.961 9.829 1.00 0.00 20 LEU A CA 8
ATOM 6122 C C . LEU A 1 23 ? 1.922 5.425 9.418 1.00 0.00 20 LEU A C 8
ATOM 6123 O O . LEU A 1 23 ? 1.337 6.307 10.046 1.00 0.00 20 LEU A O 8
ATOM 6139 N N . ALA A 1 24 ? 2.685 5.676 8.359 1.00 0.00 21 ALA A N 8
ATOM 6140 C CA . ALA A 1 24 ? 2.879 7.032 7.861 1.00 0.00 21 ALA A CA 8
ATOM 6141 C C . ALA A 1 24 ? 1.597 7.580 7.246 1.00 0.00 21 ALA A C 8
ATOM 6142 O O . ALA A 1 24 ? 1.290 8.765 7.379 1.00 0.00 21 ALA A O 8
ATOM 6149 N N . ARG A 1 25 ? 0.851 6.712 6.571 1.00 0.00 22 ARG A N 8
ATOM 6150 C CA . ARG A 1 25 ? -0.398 7.110 5.933 1.00 0.00 22 ARG A CA 8
ATOM 6151 C C . ARG A 1 25 ? -1.496 7.318 6.971 1.00 0.00 22 ARG A C 8
ATOM 6152 O O . ARG A 1 25 ? -2.384 8.152 6.793 1.00 0.00 22 ARG A O 8
ATOM 6173 N N . GLY A 1 26 ? -1.430 6.554 8.058 1.00 0.00 23 GLY A N 8
ATOM 6174 C CA . GLY A 1 26 ? -2.424 6.670 9.108 1.00 0.00 23 GLY A CA 8
ATOM 6175 C C . GLY A 1 26 ? -3.488 5.594 9.020 1.00 0.00 23 GLY A C 8
ATOM 6176 O O . GLY A 1 26 ? -4.661 5.845 9.302 1.00 0.00 23 GLY A O 8
ATOM 6180 N N . LEU A 1 27 ? -3.081 4.392 8.627 1.00 0.00 24 LEU A N 8
ATOM 6181 C CA . LEU A 1 27 ? -4.009 3.274 8.500 1.00 0.00 24 LEU A CA 8
ATOM 6182 C C . LEU A 1 27 ? -3.745 2.223 9.574 1.00 0.00 24 LEU A C 8
ATOM 6183 O O . LEU A 1 27 ? -2.802 2.345 10.356 1.00 0.00 24 LEU A O 8
ATOM 6199 N N . GLU A 1 28 ? -4.582 1.191 9.604 1.00 0.00 25 GLU A N 8
ATOM 6200 C CA . GLU A 1 28 ? -4.438 0.119 10.581 1.00 0.00 25 GLU A CA 8
ATOM 6201 C C . GLU A 1 28 ? -3.347 -0.861 10.157 1.00 0.00 25 GLU A C 8
ATOM 6202 O O . GLU A 1 28 ? -3.333 -1.338 9.022 1.00 0.00 25 GLU A O 8
ATOM 6214 N N . THR A 1 29 ? -2.434 -1.156 11.076 1.00 0.00 26 THR A N 8
ATOM 6215 C CA . THR A 1 29 ? -1.339 -2.077 10.798 1.00 0.00 26 THR A CA 8
ATOM 6216 C C . THR A 1 29 ? -1.814 -3.524 10.838 1.00 0.00 26 THR A C 8
ATOM 6217 O O . THR A 1 29 ? -1.213 -4.404 10.220 1.00 0.00 26 THR A O 8
ATOM 6228 N N . LYS A 1 30 ? -2.898 -3.767 11.567 1.00 0.00 27 LYS A N 8
ATOM 6229 C CA . LYS A 1 30 ? -3.457 -5.108 11.686 1.00 0.00 27 LYS A CA 8
ATOM 6230 C C . LYS A 1 30 ? -3.816 -5.671 10.315 1.00 0.00 27 LYS A C 8
ATOM 6231 O O . LYS A 1 30 ? -4.235 -4.937 9.421 1.00 0.00 27 LYS A O 8
ATOM 6250 N N . GLY A 1 31 ? -3.652 -6.981 10.156 1.00 0.00 28 GLY A N 8
ATOM 6251 C CA . GLY A 1 31 ? -3.965 -7.621 8.892 1.00 0.00 28 GLY A CA 8
ATOM 6252 C C . GLY A 1 31 ? -2.732 -8.160 8.194 1.00 0.00 28 GLY A C 8
ATOM 6253 O O . GLY A 1 31 ? -1.627 -7.655 8.393 1.00 0.00 28 GLY A O 8
ATOM 6257 N N . ILE A 1 32 ? -2.920 -9.190 7.376 1.00 0.00 29 ILE A N 8
ATOM 6258 C CA . ILE A 1 32 ? -1.814 -9.799 6.647 1.00 0.00 29 ILE A CA 8
ATOM 6259 C C . ILE A 1 32 ? -1.420 -8.954 5.440 1.00 0.00 29 ILE A C 8
ATOM 6260 O O . ILE A 1 32 ? -2.045 -7.933 5.152 1.00 0.00 29 ILE A O 8
ATOM 6276 N N . LYS A 1 33 ? -0.380 -9.388 4.736 1.00 0.00 30 LYS A N 8
ATOM 6277 C CA . LYS A 1 33 ? 0.097 -8.675 3.557 1.00 0.00 30 LYS A CA 8
ATOM 6278 C C . LYS A 1 33 ? -1.071 -8.146 2.731 1.00 0.00 30 LYS A C 8
ATOM 6279 O O . LYS A 1 33 ? -1.176 -6.944 2.487 1.00 0.00 30 LYS A O 8
ATOM 6298 N N . GLN A 1 34 ? -1.947 -9.051 2.306 1.00 0.00 31 GLN A N 8
ATOM 6299 C CA . GLN A 1 34 ? -3.108 -8.674 1.508 1.00 0.00 31 GLN A CA 8
ATOM 6300 C C . GLN A 1 34 ? -3.931 -7.604 2.217 1.00 0.00 31 GLN A C 8
ATOM 6301 O O . GLN A 1 34 ? -4.388 -6.645 1.594 1.00 0.00 31 GLN A O 8
ATOM 6315 N N . ASP A 1 35 ? -4.116 -7.774 3.521 1.00 0.00 32 ASP A N 8
ATOM 6316 C CA . ASP A 1 35 ? -4.884 -6.821 4.315 1.00 0.00 32 ASP A CA 8
ATOM 6317 C C . ASP A 1 35 ? -4.238 -5.440 4.280 1.00 0.00 32 ASP A C 8
ATOM 6318 O O . ASP A 1 35 ? -4.922 -4.426 4.132 1.00 0.00 32 ASP A O 8
ATOM 6327 N N . LEU A 1 36 ? -2.917 -5.406 4.419 1.00 0.00 33 LEU A N 8
ATOM 6328 C CA . LEU A 1 36 ? -2.178 -4.148 4.405 1.00 0.00 33 LEU A CA 8
ATOM 6329 C C . LEU A 1 36 ? -2.305 -3.458 3.051 1.00 0.00 33 LEU A C 8
ATOM 6330 O O . LEU A 1 36 ? -2.543 -2.252 2.978 1.00 0.00 33 LEU A O 8
ATOM 6346 N N . ILE A 1 37 ? -2.147 -4.230 1.981 1.00 0.00 34 ILE A N 8
ATOM 6347 C CA . ILE A 1 37 ? -2.247 -3.693 0.630 1.00 0.00 34 ILE A CA 8
ATOM 6348 C C . ILE A 1 37 ? -3.666 -3.224 0.328 1.00 0.00 34 ILE A C 8
ATOM 6349 O O . ILE A 1 37 ? -3.871 -2.136 -0.209 1.00 0.00 34 ILE A O 8
ATOM 6365 N N . HIS A 1 38 ? -4.645 -4.053 0.680 1.00 0.00 35 HIS A N 8
ATOM 6366 C CA . HIS A 1 38 ? -6.046 -3.722 0.450 1.00 0.00 35 HIS A CA 8
ATOM 6367 C C . HIS A 1 38 ? -6.403 -2.387 1.096 1.00 0.00 35 HIS A C 8
ATOM 6368 O O . HIS A 1 38 ? -7.144 -1.587 0.524 1.00 0.00 35 HIS A O 8
ATOM 6382 N N . ARG A 1 39 ? -5.871 -2.153 2.291 1.00 0.00 36 ARG A N 8
ATOM 6383 C CA . ARG A 1 39 ? -6.134 -0.915 3.016 1.00 0.00 36 ARG A CA 8
ATOM 6384 C C . ARG A 1 39 ? -5.457 0.269 2.334 1.00 0.00 36 ARG A C 8
ATOM 6385 O O . ARG A 1 39 ? -6.022 1.361 2.256 1.00 0.00 36 ARG A O 8
ATOM 6406 N N . LEU A 1 40 ? -4.243 0.047 1.842 1.00 0.00 37 LEU A N 8
ATOM 6407 C CA . LEU A 1 40 ? -3.487 1.096 1.167 1.00 0.00 37 LEU A CA 8
ATOM 6408 C C . LEU A 1 40 ? -4.185 1.529 -0.118 1.00 0.00 37 LEU A C 8
ATOM 6409 O O . LEU A 1 40 ? -4.290 2.721 -0.407 1.00 0.00 37 LEU A O 8
ATOM 6425 N N . GLN A 1 41 ? -4.661 0.553 -0.884 1.00 0.00 38 GLN A N 8
ATOM 6426 C CA . GLN A 1 41 ? -5.351 0.834 -2.138 1.00 0.00 38 GLN A CA 8
ATOM 6427 C C . GLN A 1 41 ? -6.706 1.484 -1.880 1.00 0.00 38 GLN A C 8
ATOM 6428 O O . GLN A 1 41 ? -7.053 2.486 -2.504 1.00 0.00 38 GLN A O 8
ATOM 6442 N N . ALA A 1 42 ? -7.468 0.907 -0.957 1.00 0.00 39 ALA A N 8
ATOM 6443 C CA . ALA A 1 42 ? -8.784 1.431 -0.615 1.00 0.00 39 ALA A CA 8
ATOM 6444 C C . ALA A 1 42 ? -8.693 2.877 -0.139 1.00 0.00 39 ALA A C 8
ATOM 6445 O O . ALA A 1 42 ? -9.532 3.709 -0.485 1.00 0.00 39 ALA A O 8
ATOM 6452 N N . TYR A 1 43 ? -7.670 3.169 0.657 1.00 0.00 40 TYR A N 8
ATOM 6453 C CA . TYR A 1 43 ? -7.470 4.514 1.183 1.00 0.00 40 TYR A CA 8
ATOM 6454 C C . TYR A 1 43 ? -7.054 5.476 0.075 1.00 0.00 40 TYR A C 8
ATOM 6455 O O . TYR A 1 43 ? -7.510 6.620 0.026 1.00 0.00 40 TYR A O 8
ATOM 6473 N N . LEU A 1 44 ? -6.185 5.005 -0.813 1.00 0.00 41 LEU A N 8
ATOM 6474 C CA . LEU A 1 44 ? -5.706 5.823 -1.922 1.00 0.00 41 LEU A CA 8
ATOM 6475 C C . LEU A 1 44 ? -6.859 6.241 -2.828 1.00 0.00 41 LEU A C 8
ATOM 6476 O O . LEU A 1 44 ? -6.968 7.405 -3.213 1.00 0.00 41 LEU A O 8
ATOM 6492 N N . GLU A 1 45 ? -7.719 5.284 -3.163 1.00 0.00 42 GLU A N 8
ATOM 6493 C CA . GLU A 1 45 ? -8.865 5.555 -4.023 1.00 0.00 42 GLU A CA 8
ATOM 6494 C C . GLU A 1 45 ? -9.854 6.490 -3.333 1.00 0.00 42 GLU A C 8
ATOM 6495 O O . GLU A 1 45 ? -10.462 7.348 -3.973 1.00 0.00 42 GLU A O 8
ATOM 6507 N N . GLU A 1 46 ? -10.009 6.317 -2.024 1.00 0.00 43 GLU A N 8
ATOM 6508 C CA . GLU A 1 46 ? -10.925 7.145 -1.248 1.00 0.00 43 GLU A CA 8
ATOM 6509 C C . GLU A 1 46 ? -10.463 8.600 -1.232 1.00 0.00 43 GLU A C 8
ATOM 6510 O O . GLU A 1 46 ? -11.272 9.520 -1.355 1.00 0.00 43 GLU A O 8
ATOM 6522 N N . HIS A 1 47 ? -9.158 8.799 -1.080 1.00 0.00 44 HIS A N 8
ATOM 6523 C CA . HIS A 1 47 ? -8.588 10.141 -1.049 1.00 0.00 44 HIS A CA 8
ATOM 6524 C C . HIS A 1 47 ? -7.909 10.474 -2.374 1.00 0.00 44 HIS A C 8
ATOM 6525 O O . HIS A 1 47 ? -6.827 11.060 -2.398 1.00 0.00 44 HIS A O 8
ATOM 6539 N N . ALA A 1 48 ? -8.552 10.096 -3.474 1.00 0.00 45 ALA A N 8
ATOM 6540 C CA . ALA A 1 48 ? -8.010 10.356 -4.802 1.00 0.00 45 ALA A CA 8
ATOM 6541 C C . ALA A 1 48 ? -7.607 11.819 -4.954 1.00 0.00 45 ALA A C 8
ATOM 6542 O O . ALA A 1 48 ? -8.183 12.699 -4.316 1.00 0.00 45 ALA A O 8
ATOM 6549 N N . GLU A 1 49 ? -6.615 12.069 -5.803 1.00 0.00 46 GLU A N 8
ATOM 6550 C CA . GLU A 1 49 ? -6.135 13.426 -6.037 1.00 0.00 46 GLU A CA 8
ATOM 6551 C C . GLU A 1 49 ? -7.052 14.169 -7.005 1.00 0.00 46 GLU A C 8
ATOM 6552 O O . GLU A 1 49 ? -7.944 13.575 -7.610 1.00 0.00 46 GLU A O 8
ATOM 6564 N N . SER A 1 50 ? -6.824 15.471 -7.145 1.00 0.00 47 SER A N 8
ATOM 6565 C CA . SER A 1 50 ? -7.632 16.296 -8.036 1.00 0.00 47 SER A CA 8
ATOM 6566 C C . SER A 1 50 ? -6.945 16.470 -9.387 1.00 0.00 47 SER A C 8
ATOM 6567 O O . SER A 1 50 ? -6.137 17.379 -9.573 1.00 0.00 47 SER A O 8
ATOM 6575 N N . GLY A 1 51 ? -7.272 15.590 -10.328 1.00 0.00 48 GLY A N 8
ATOM 6576 C CA . GLY A 1 51 ? -6.678 15.662 -11.650 1.00 0.00 48 GLY A CA 8
ATOM 6577 C C . GLY A 1 51 ? -5.343 14.947 -11.726 1.00 0.00 48 GLY A C 8
ATOM 6578 O O . GLY A 1 51 ? -4.791 14.508 -10.717 1.00 0.00 48 GLY A O 8
ATOM 6582 N N . PRO A 1 52 ? -4.805 14.819 -12.948 1.00 0.00 49 PRO A N 8
ATOM 6583 C CA . PRO A 1 52 ? -3.521 14.151 -13.181 1.00 0.00 49 PRO A CA 8
ATOM 6584 C C . PRO A 1 52 ? -2.343 14.954 -12.638 1.00 0.00 49 PRO A C 8
ATOM 6585 O O . PRO A 1 52 ? -2.422 16.174 -12.499 1.00 0.00 49 PRO A O 8
ATOM 6596 N N . SER A 1 53 ? -1.251 14.260 -12.334 1.00 0.00 50 SER A N 8
ATOM 6597 C CA . SER A 1 53 ? -0.057 14.908 -11.803 1.00 0.00 50 SER A CA 8
ATOM 6598 C C . SER A 1 53 ? 1.175 14.033 -12.014 1.00 0.00 50 SER A C 8
ATOM 6599 O O . SER A 1 53 ? 1.282 12.945 -11.448 1.00 0.00 50 SER A O 8
ATOM 6607 N N . SER A 1 54 ? 2.104 14.517 -12.832 1.00 0.00 51 SER A N 8
ATOM 6608 C CA . SER A 1 54 ? 3.328 13.779 -13.122 1.00 0.00 51 SER A CA 8
ATOM 6609 C C . SER A 1 54 ? 4.530 14.437 -12.452 1.00 0.00 51 SER A C 8
ATOM 6610 O O . SER A 1 54 ? 5.057 15.436 -12.939 1.00 0.00 51 SER A O 8
ATOM 6618 N N . GLY A 1 55 ? 4.959 13.868 -11.329 1.00 0.00 52 GLY A N 8
ATOM 6619 C CA . GLY A 1 55 ? 6.096 14.411 -10.609 1.00 0.00 52 GLY A CA 8
ATOM 6620 C C . GLY A 1 55 ? 5.690 15.452 -9.585 1.00 0.00 52 GLY A C 8
ATOM 6621 O O . GLY A 1 55 ? 6.542 16.093 -8.970 1.00 0.00 52 GLY A O 8
ATOM 6625 N N . GLY A 1 1 ? 16.541 18.183 -10.763 1.00 0.00 -2 GLY A N 9
ATOM 6626 C CA . GLY A 1 1 ? 15.330 17.508 -11.190 1.00 0.00 -2 GLY A CA 9
ATOM 6627 C C . GLY A 1 1 ? 15.345 16.027 -10.864 1.00 0.00 -2 GLY A C 9
ATOM 6628 O O . GLY A 1 1 ? 15.687 15.202 -11.712 1.00 0.00 -2 GLY A O 9
ATOM 6632 N N . SER A 1 2 ? 14.976 15.690 -9.633 1.00 0.00 -1 SER A N 9
ATOM 6633 C CA . SER A 1 2 ? 14.955 14.299 -9.196 1.00 0.00 -1 SER A CA 9
ATOM 6634 C C . SER A 1 2 ? 13.746 13.567 -9.771 1.00 0.00 -1 SER A C 9
ATOM 6635 O O . SER A 1 2 ? 12.661 13.585 -9.189 1.00 0.00 -1 SER A O 9
ATOM 6643 N N . SER A 1 3 ? 13.942 12.925 -10.918 1.00 0.00 0 SER A N 9
ATOM 6644 C CA . SER A 1 3 ? 12.868 12.190 -11.575 1.00 0.00 0 SER A CA 9
ATOM 6645 C C . SER A 1 3 ? 13.315 10.774 -11.928 1.00 0.00 0 SER A C 9
ATOM 6646 O O . SER A 1 3 ? 14.202 10.580 -12.759 1.00 0.00 0 SER A O 9
ATOM 6654 N N . GLY A 1 4 ? 12.693 9.787 -11.290 1.00 0.00 1 GLY A N 9
ATOM 6655 C CA . GLY A 1 4 ? 13.040 8.402 -11.548 1.00 0.00 1 GLY A CA 9
ATOM 6656 C C . GLY A 1 4 ? 12.651 7.484 -10.407 1.00 0.00 1 GLY A C 9
ATOM 6657 O O . GLY A 1 4 ? 12.481 7.931 -9.272 1.00 0.00 1 GLY A O 9
ATOM 6661 N N . SER A 1 5 ? 12.507 6.197 -10.707 1.00 0.00 2 SER A N 9
ATOM 6662 C CA . SER A 1 5 ? 12.129 5.215 -9.698 1.00 0.00 2 SER A CA 9
ATOM 6663 C C . SER A 1 5 ? 12.349 3.795 -10.213 1.00 0.00 2 SER A C 9
ATOM 6664 O O . SER A 1 5 ? 12.239 3.534 -11.411 1.00 0.00 2 SER A O 9
ATOM 6672 N N . SER A 1 6 ? 12.661 2.882 -9.298 1.00 0.00 3 SER A N 9
ATOM 6673 C CA . SER A 1 6 ? 12.901 1.490 -9.659 1.00 0.00 3 SER A CA 9
ATOM 6674 C C . SER A 1 6 ? 11.603 0.689 -9.625 1.00 0.00 3 SER A C 9
ATOM 6675 O O . SER A 1 6 ? 11.575 -0.451 -9.163 1.00 0.00 3 SER A O 9
ATOM 6683 N N . GLY A 1 7 ? 10.527 1.295 -10.119 1.00 0.00 4 GLY A N 9
ATOM 6684 C CA . GLY A 1 7 ? 9.240 0.625 -10.137 1.00 0.00 4 GLY A CA 9
ATOM 6685 C C . GLY A 1 7 ? 8.913 -0.036 -8.813 1.00 0.00 4 GLY A C 9
ATOM 6686 O O . GLY A 1 7 ? 9.176 -1.224 -8.622 1.00 0.00 4 GLY A O 9
ATOM 6690 N N . VAL A 1 8 ? 8.339 0.734 -7.894 1.00 0.00 5 VAL A N 9
ATOM 6691 C CA . VAL A 1 8 ? 7.976 0.216 -6.580 1.00 0.00 5 VAL A CA 9
ATOM 6692 C C . VAL A 1 8 ? 6.520 -0.234 -6.551 1.00 0.00 5 VAL A C 9
ATOM 6693 O O . VAL A 1 8 ? 5.605 0.585 -6.631 1.00 0.00 5 VAL A O 9
ATOM 6706 N N . GLU A 1 9 ? 6.313 -1.542 -6.434 1.00 0.00 6 GLU A N 9
ATOM 6707 C CA . GLU A 1 9 ? 4.967 -2.101 -6.393 1.00 0.00 6 GLU A CA 9
ATOM 6708 C C . GLU A 1 9 ? 4.518 -2.337 -4.954 1.00 0.00 6 GLU A C 9
ATOM 6709 O O . GLU A 1 9 ? 5.343 -2.471 -4.049 1.00 0.00 6 GLU A O 9
ATOM 6721 N N . LEU A 1 10 ? 3.207 -2.387 -4.750 1.00 0.00 7 LEU A N 9
ATOM 6722 C CA . LEU A 1 10 ? 2.647 -2.606 -3.421 1.00 0.00 7 LEU A CA 9
ATOM 6723 C C . LEU A 1 10 ? 3.054 -3.971 -2.877 1.00 0.00 7 LEU A C 9
ATOM 6724 O O . LEU A 1 10 ? 3.585 -4.077 -1.770 1.00 0.00 7 LEU A O 9
ATOM 6740 N N . HIS A 1 11 ? 2.805 -5.014 -3.662 1.00 0.00 8 HIS A N 9
ATOM 6741 C CA . HIS A 1 11 ? 3.149 -6.374 -3.260 1.00 0.00 8 HIS A CA 9
ATOM 6742 C C . HIS A 1 11 ? 4.659 -6.530 -3.108 1.00 0.00 8 HIS A C 9
ATOM 6743 O O . HIS A 1 11 ? 5.139 -7.114 -2.136 1.00 0.00 8 HIS A O 9
ATOM 6757 N N . LYS A 1 12 ? 5.404 -6.005 -4.075 1.00 0.00 9 LYS A N 9
ATOM 6758 C CA . LYS A 1 12 ? 6.859 -6.085 -4.050 1.00 0.00 9 LYS A CA 9
ATOM 6759 C C . LYS A 1 12 ? 7.397 -5.772 -2.657 1.00 0.00 9 LYS A C 9
ATOM 6760 O O . LYS A 1 12 ? 8.309 -6.440 -2.168 1.00 0.00 9 LYS A O 9
ATOM 6779 N N . LEU A 1 13 ? 6.826 -4.755 -2.022 1.00 0.00 10 LEU A N 9
ATOM 6780 C CA . LEU A 1 13 ? 7.247 -4.355 -0.683 1.00 0.00 10 LEU A CA 9
ATOM 6781 C C . LEU A 1 13 ? 6.990 -5.471 0.324 1.00 0.00 10 LEU A C 9
ATOM 6782 O O . LEU A 1 13 ? 5.957 -6.139 0.277 1.00 0.00 10 LEU A O 9
ATOM 6798 N N . LYS A 1 14 ? 7.936 -5.666 1.237 1.00 0.00 11 LYS A N 9
ATOM 6799 C CA . LYS A 1 14 ? 7.812 -6.698 2.260 1.00 0.00 11 LYS A CA 9
ATOM 6800 C C . LYS A 1 14 ? 6.791 -6.294 3.319 1.00 0.00 11 LYS A C 9
ATOM 6801 O O . LYS A 1 14 ? 6.233 -5.197 3.272 1.00 0.00 11 LYS A O 9
ATOM 6820 N N . LEU A 1 15 ? 6.553 -7.186 4.274 1.00 0.00 12 LEU A N 9
ATOM 6821 C CA . LEU A 1 15 ? 5.600 -6.922 5.347 1.00 0.00 12 LEU A CA 9
ATOM 6822 C C . LEU A 1 15 ? 5.991 -5.670 6.127 1.00 0.00 12 LEU A C 9
ATOM 6823 O O . LEU A 1 15 ? 5.148 -4.825 6.426 1.00 0.00 12 LEU A O 9
ATOM 6839 N N . ALA A 1 16 ? 7.275 -5.558 6.451 1.00 0.00 13 ALA A N 9
ATOM 6840 C CA . ALA A 1 16 ? 7.779 -4.408 7.191 1.00 0.00 13 ALA A CA 9
ATOM 6841 C C . ALA A 1 16 ? 7.518 -3.110 6.434 1.00 0.00 13 ALA A C 9
ATOM 6842 O O . ALA A 1 16 ? 7.148 -2.098 7.028 1.00 0.00 13 ALA A O 9
ATOM 6849 N N . GLU A 1 17 ? 7.714 -3.148 5.119 1.00 0.00 14 GLU A N 9
ATOM 6850 C CA . GLU A 1 17 ? 7.501 -1.974 4.282 1.00 0.00 14 GLU A CA 9
ATOM 6851 C C . GLU A 1 17 ? 6.027 -1.576 4.267 1.00 0.00 14 GLU A C 9
ATOM 6852 O O . GLU A 1 17 ? 5.690 -0.397 4.375 1.00 0.00 14 GLU A O 9
ATOM 6864 N N . LEU A 1 18 ? 5.155 -2.568 4.131 1.00 0.00 15 LEU A N 9
ATOM 6865 C CA . LEU A 1 18 ? 3.717 -2.324 4.101 1.00 0.00 15 LEU A CA 9
ATOM 6866 C C . LEU A 1 18 ? 3.245 -1.687 5.404 1.00 0.00 15 LEU A C 9
ATOM 6867 O O . LEU A 1 18 ? 2.475 -0.726 5.396 1.00 0.00 15 LEU A O 9
ATOM 6883 N N . LYS A 1 19 ? 3.715 -2.226 6.524 1.00 0.00 16 LYS A N 9
ATOM 6884 C CA . LYS A 1 19 ? 3.345 -1.709 7.836 1.00 0.00 16 LYS A CA 9
ATOM 6885 C C . LYS A 1 19 ? 3.802 -0.263 8.000 1.00 0.00 16 LYS A C 9
ATOM 6886 O O . LYS A 1 19 ? 3.086 0.563 8.565 1.00 0.00 16 LYS A O 9
ATOM 6905 N N . GLN A 1 20 ? 4.998 0.035 7.501 1.00 0.00 17 GLN A N 9
ATOM 6906 C CA . GLN A 1 20 ? 5.549 1.382 7.593 1.00 0.00 17 GLN A CA 9
ATOM 6907 C C . GLN A 1 20 ? 4.658 2.385 6.867 1.00 0.00 17 GLN A C 9
ATOM 6908 O O . GLN A 1 20 ? 4.384 3.470 7.379 1.00 0.00 17 GLN A O 9
ATOM 6922 N N . GLU A 1 21 ? 4.210 2.014 5.671 1.00 0.00 18 GLU A N 9
ATOM 6923 C CA . GLU A 1 21 ? 3.351 2.883 4.875 1.00 0.00 18 GLU A CA 9
ATOM 6924 C C . GLU A 1 21 ? 2.038 3.163 5.601 1.00 0.00 18 GLU A C 9
ATOM 6925 O O . GLU A 1 21 ? 1.592 4.308 5.680 1.00 0.00 18 GLU A O 9
ATOM 6937 N N . CYS A 1 22 ? 1.424 2.109 6.128 1.00 0.00 19 CYS A N 9
ATOM 6938 C CA . CYS A 1 22 ? 0.161 2.241 6.846 1.00 0.00 19 CYS A CA 9
ATOM 6939 C C . CYS A 1 22 ? 0.328 3.114 8.085 1.00 0.00 19 CYS A C 9
ATOM 6940 O O . CYS A 1 22 ? -0.523 3.951 8.387 1.00 0.00 19 CYS A O 9
ATOM 6948 N N . LEU A 1 23 ? 1.430 2.912 8.800 1.00 0.00 20 LEU A N 9
ATOM 6949 C CA . LEU A 1 23 ? 1.709 3.680 10.009 1.00 0.00 20 LEU A CA 9
ATOM 6950 C C . LEU A 1 23 ? 1.874 5.161 9.686 1.00 0.00 20 LEU A C 9
ATOM 6951 O O . LEU A 1 23 ? 1.301 6.020 10.356 1.00 0.00 20 LEU A O 9
ATOM 6967 N N . ALA A 1 24 ? 2.661 5.453 8.655 1.00 0.00 21 ALA A N 9
ATOM 6968 C CA . ALA A 1 24 ? 2.898 6.830 8.242 1.00 0.00 21 ALA A CA 9
ATOM 6969 C C . ALA A 1 24 ? 1.590 7.534 7.899 1.00 0.00 21 ALA A C 9
ATOM 6970 O O . ALA A 1 24 ? 1.403 8.708 8.219 1.00 0.00 21 ALA A O 9
ATOM 6977 N N . ARG A 1 25 ? 0.687 6.810 7.247 1.00 0.00 22 ARG A N 9
ATOM 6978 C CA . ARG A 1 25 ? -0.604 7.366 6.859 1.00 0.00 22 ARG A CA 9
ATOM 6979 C C . ARG A 1 25 ? -1.550 7.429 8.055 1.00 0.00 22 ARG A C 9
ATOM 6980 O O . ARG A 1 25 ? -2.407 8.308 8.136 1.00 0.00 22 ARG A O 9
ATOM 7001 N N . GLY A 1 26 ? -1.388 6.489 8.982 1.00 0.00 23 GLY A N 9
ATOM 7002 C CA . GLY A 1 26 ? -2.234 6.455 10.160 1.00 0.00 23 GLY A CA 9
ATOM 7003 C C . GLY A 1 26 ? -3.392 5.487 10.015 1.00 0.00 23 GLY A C 9
ATOM 7004 O O . GLY A 1 26 ? -4.510 5.776 10.445 1.00 0.00 23 GLY A O 9
ATOM 7008 N N . LEU A 1 27 ? -3.126 4.337 9.406 1.00 0.00 24 LEU A N 9
ATOM 7009 C CA . LEU A 1 27 ? -4.155 3.323 9.204 1.00 0.00 24 LEU A CA 9
ATOM 7010 C C . LEU A 1 27 ? -3.995 2.178 10.199 1.00 0.00 24 LEU A C 9
ATOM 7011 O O . LEU A 1 27 ? -3.122 2.215 11.066 1.00 0.00 24 LEU A O 9
ATOM 7027 N N . GLU A 1 28 ? -4.842 1.162 10.066 1.00 0.00 25 GLU A N 9
ATOM 7028 C CA . GLU A 1 28 ? -4.793 0.006 10.953 1.00 0.00 25 GLU A CA 9
ATOM 7029 C C . GLU A 1 28 ? -3.821 -1.045 10.424 1.00 0.00 25 GLU A C 9
ATOM 7030 O O . GLU A 1 28 ? -4.054 -1.653 9.378 1.00 0.00 25 GLU A O 9
ATOM 7042 N N . THR A 1 29 ? -2.729 -1.254 11.153 1.00 0.00 26 THR A N 9
ATOM 7043 C CA . THR A 1 29 ? -1.721 -2.229 10.758 1.00 0.00 26 THR A CA 9
ATOM 7044 C C . THR A 1 29 ? -2.021 -3.601 11.351 1.00 0.00 26 THR A C 9
ATOM 7045 O O . THR A 1 29 ? -1.116 -4.410 11.561 1.00 0.00 26 THR A O 9
ATOM 7056 N N . LYS A 1 30 ? -3.296 -3.859 11.619 1.00 0.00 27 LYS A N 9
ATOM 7057 C CA . LYS A 1 30 ? -3.717 -5.134 12.186 1.00 0.00 27 LYS A CA 9
ATOM 7058 C C . LYS A 1 30 ? -4.241 -6.067 11.099 1.00 0.00 27 LYS A C 9
ATOM 7059 O O . LYS A 1 30 ? -5.074 -5.677 10.282 1.00 0.00 27 LYS A O 9
ATOM 7078 N N . GLY A 1 31 ? -3.750 -7.302 11.097 1.00 0.00 28 GLY A N 9
ATOM 7079 C CA . GLY A 1 31 ? -4.182 -8.271 10.107 1.00 0.00 28 GLY A CA 9
ATOM 7080 C C . GLY A 1 31 ? -3.017 -8.971 9.435 1.00 0.00 28 GLY A C 9
ATOM 7081 O O . GLY A 1 31 ? -2.018 -9.287 10.081 1.00 0.00 28 GLY A O 9
ATOM 7085 N N . ILE A 1 32 ? -3.147 -9.215 8.135 1.00 0.00 29 ILE A N 9
ATOM 7086 C CA . ILE A 1 32 ? -2.097 -9.883 7.375 1.00 0.00 29 ILE A CA 9
ATOM 7087 C C . ILE A 1 32 ? -1.621 -9.015 6.215 1.00 0.00 29 ILE A C 9
ATOM 7088 O O . ILE A 1 32 ? -2.049 -7.870 6.065 1.00 0.00 29 ILE A O 9
ATOM 7104 N N . LYS A 1 33 ? -0.735 -9.569 5.395 1.00 0.00 30 LYS A N 9
ATOM 7105 C CA . LYS A 1 33 ? -0.202 -8.848 4.244 1.00 0.00 30 LYS A CA 9
ATOM 7106 C C . LYS A 1 33 ? -1.330 -8.314 3.367 1.00 0.00 30 LYS A C 9
ATOM 7107 O O . LYS A 1 33 ? -1.326 -7.146 2.980 1.00 0.00 30 LYS A O 9
ATOM 7126 N N . GLN A 1 34 ? -2.292 -9.177 3.058 1.00 0.00 31 GLN A N 9
ATOM 7127 C CA . GLN A 1 34 ? -3.426 -8.790 2.227 1.00 0.00 31 GLN A CA 9
ATOM 7128 C C . GLN A 1 34 ? -4.171 -7.608 2.838 1.00 0.00 31 GLN A C 9
ATOM 7129 O O . GLN A 1 34 ? -4.652 -6.728 2.124 1.00 0.00 31 GLN A O 9
ATOM 7143 N N . ASP A 1 35 ? -4.264 -7.594 4.163 1.00 0.00 32 ASP A N 9
ATOM 7144 C CA . ASP A 1 35 ? -4.950 -6.520 4.871 1.00 0.00 32 ASP A CA 9
ATOM 7145 C C . ASP A 1 35 ? -4.241 -5.186 4.652 1.00 0.00 32 ASP A C 9
ATOM 7146 O O . ASP A 1 35 ? -4.884 -4.159 4.428 1.00 0.00 32 ASP A O 9
ATOM 7155 N N . LEU A 1 36 ? -2.915 -5.209 4.720 1.00 0.00 33 LEU A N 9
ATOM 7156 C CA . LEU A 1 36 ? -2.119 -4.001 4.531 1.00 0.00 33 LEU A CA 9
ATOM 7157 C C . LEU A 1 36 ? -2.246 -3.484 3.101 1.00 0.00 33 LEU A C 9
ATOM 7158 O O . LEU A 1 36 ? -2.493 -2.298 2.880 1.00 0.00 33 LEU A O 9
ATOM 7174 N N . ILE A 1 37 ? -2.078 -4.381 2.136 1.00 0.00 34 ILE A N 9
ATOM 7175 C CA . ILE A 1 37 ? -2.178 -4.015 0.728 1.00 0.00 34 ILE A CA 9
ATOM 7176 C C . ILE A 1 37 ? -3.579 -3.519 0.387 1.00 0.00 34 ILE A C 9
ATOM 7177 O O . ILE A 1 37 ? -3.745 -2.452 -0.206 1.00 0.00 34 ILE A O 9
ATOM 7193 N N . HIS A 1 38 ? -4.585 -4.300 0.767 1.00 0.00 35 HIS A N 9
ATOM 7194 C CA . HIS A 1 38 ? -5.974 -3.939 0.503 1.00 0.00 35 HIS A CA 9
ATOM 7195 C C . HIS A 1 38 ? -6.294 -2.559 1.069 1.00 0.00 35 HIS A C 9
ATOM 7196 O O . HIS A 1 38 ? -6.997 -1.768 0.441 1.00 0.00 35 HIS A O 9
ATOM 7210 N N . ARG A 1 39 ? -5.773 -2.277 2.259 1.00 0.00 36 ARG A N 9
ATOM 7211 C CA . ARG A 1 39 ? -6.004 -0.993 2.910 1.00 0.00 36 ARG A CA 9
ATOM 7212 C C . ARG A 1 39 ? -5.267 0.126 2.182 1.00 0.00 36 ARG A C 9
ATOM 7213 O O . ARG A 1 39 ? -5.790 1.231 2.027 1.00 0.00 36 ARG A O 9
ATOM 7234 N N . LEU A 1 40 ? -4.049 -0.165 1.737 1.00 0.00 37 LEU A N 9
ATOM 7235 C CA . LEU A 1 40 ? -3.239 0.817 1.025 1.00 0.00 37 LEU A CA 9
ATOM 7236 C C . LEU A 1 40 ? -3.900 1.219 -0.289 1.00 0.00 37 LEU A C 9
ATOM 7237 O O . LEU A 1 40 ? -3.887 2.389 -0.668 1.00 0.00 37 LEU A O 9
ATOM 7253 N N . GLN A 1 41 ? -4.479 0.240 -0.978 1.00 0.00 38 GLN A N 9
ATOM 7254 C CA . GLN A 1 41 ? -5.147 0.493 -2.249 1.00 0.00 38 GLN A CA 9
ATOM 7255 C C . GLN A 1 41 ? -6.426 1.297 -2.041 1.00 0.00 38 GLN A C 9
ATOM 7256 O O . GLN A 1 41 ? -6.679 2.272 -2.748 1.00 0.00 38 GLN A O 9
ATOM 7270 N N . ALA A 1 42 ? -7.229 0.882 -1.067 1.00 0.00 39 ALA A N 9
ATOM 7271 C CA . ALA A 1 42 ? -8.481 1.564 -0.766 1.00 0.00 39 ALA A CA 9
ATOM 7272 C C . ALA A 1 42 ? -8.233 3.015 -0.367 1.00 0.00 39 ALA A C 9
ATOM 7273 O O . ALA A 1 42 ? -8.992 3.910 -0.740 1.00 0.00 39 ALA A O 9
ATOM 7280 N N . TYR A 1 43 ? -7.168 3.241 0.393 1.00 0.00 40 TYR A N 9
ATOM 7281 C CA . TYR A 1 43 ? -6.822 4.583 0.845 1.00 0.00 40 TYR A CA 9
ATOM 7282 C C . TYR A 1 43 ? -6.326 5.438 -0.317 1.00 0.00 40 TYR A C 9
ATOM 7283 O O . TYR A 1 43 ? -6.649 6.623 -0.413 1.00 0.00 40 TYR A O 9
ATOM 7301 N N . LEU A 1 44 ? -5.541 4.829 -1.198 1.00 0.00 41 LEU A N 9
ATOM 7302 C CA . LEU A 1 44 ? -5.000 5.533 -2.356 1.00 0.00 41 LEU A CA 9
ATOM 7303 C C . LEU A 1 44 ? -6.114 5.942 -3.314 1.00 0.00 41 LEU A C 9
ATOM 7304 O O . LEU A 1 44 ? -6.146 7.074 -3.796 1.00 0.00 41 LEU A O 9
ATOM 7320 N N . GLU A 1 45 ? -7.027 5.014 -3.583 1.00 0.00 42 GLU A N 9
ATOM 7321 C CA . GLU A 1 45 ? -8.144 5.280 -4.482 1.00 0.00 42 GLU A CA 9
ATOM 7322 C C . GLU A 1 45 ? -9.117 6.278 -3.861 1.00 0.00 42 GLU A C 9
ATOM 7323 O O . GLU A 1 45 ? -9.549 7.227 -4.514 1.00 0.00 42 GLU A O 9
ATOM 7335 N N . GLU A 1 46 ? -9.457 6.055 -2.596 1.00 0.00 43 GLU A N 9
ATOM 7336 C CA . GLU A 1 46 ? -10.380 6.933 -1.887 1.00 0.00 43 GLU A CA 9
ATOM 7337 C C . GLU A 1 46 ? -9.842 8.360 -1.836 1.00 0.00 43 GLU A C 9
ATOM 7338 O O . GLU A 1 46 ? -10.498 9.300 -2.287 1.00 0.00 43 GLU A O 9
ATOM 7350 N N . HIS A 1 47 ? -8.643 8.515 -1.283 1.00 0.00 44 HIS A N 9
ATOM 7351 C CA . HIS A 1 47 ? -8.016 9.828 -1.173 1.00 0.00 44 HIS A CA 9
ATOM 7352 C C . HIS A 1 47 ? -7.627 10.361 -2.548 1.00 0.00 44 HIS A C 9
ATOM 7353 O O . HIS A 1 47 ? -7.902 11.515 -2.878 1.00 0.00 44 HIS A O 9
ATOM 7367 N N . ALA A 1 48 ? -6.986 9.514 -3.346 1.00 0.00 45 ALA A N 9
ATOM 7368 C CA . ALA A 1 48 ? -6.560 9.900 -4.686 1.00 0.00 45 ALA A CA 9
ATOM 7369 C C . ALA A 1 48 ? -7.309 9.105 -5.750 1.00 0.00 45 ALA A C 9
ATOM 7370 O O . ALA A 1 48 ? -7.503 7.898 -5.613 1.00 0.00 45 ALA A O 9
ATOM 7377 N N . GLU A 1 49 ? -7.727 9.790 -6.810 1.00 0.00 46 GLU A N 9
ATOM 7378 C CA . GLU A 1 49 ? -8.456 9.146 -7.896 1.00 0.00 46 GLU A CA 9
ATOM 7379 C C . GLU A 1 49 ? -7.611 9.101 -9.166 1.00 0.00 46 GLU A C 9
ATOM 7380 O O . GLU A 1 49 ? -7.721 9.971 -10.029 1.00 0.00 46 GLU A O 9
ATOM 7392 N N . SER A 1 50 ? -6.767 8.079 -9.272 1.00 0.00 47 SER A N 9
ATOM 7393 C CA . SER A 1 50 ? -5.900 7.922 -10.433 1.00 0.00 47 SER A CA 9
ATOM 7394 C C . SER A 1 50 ? -6.235 6.641 -11.192 1.00 0.00 47 SER A C 9
ATOM 7395 O O . SER A 1 50 ? -6.848 5.725 -10.646 1.00 0.00 47 SER A O 9
ATOM 7403 N N . GLY A 1 51 ? -5.829 6.586 -12.457 1.00 0.00 48 GLY A N 9
ATOM 7404 C CA . GLY A 1 51 ? -6.096 5.415 -13.272 1.00 0.00 48 GLY A CA 9
ATOM 7405 C C . GLY A 1 51 ? -7.570 5.069 -13.325 1.00 0.00 48 GLY A C 9
ATOM 7406 O O . GLY A 1 51 ? -8.418 5.789 -12.797 1.00 0.00 48 GLY A O 9
ATOM 7410 N N . PRO A 1 52 ? -7.895 3.942 -13.976 1.00 0.00 49 PRO A N 9
ATOM 7411 C CA . PRO A 1 52 ? -9.278 3.477 -14.112 1.00 0.00 49 PRO A CA 9
ATOM 7412 C C . PRO A 1 52 ? -9.861 2.996 -12.788 1.00 0.00 49 PRO A C 9
ATOM 7413 O O . PRO A 1 52 ? -9.204 2.278 -12.034 1.00 0.00 49 PRO A O 9
ATOM 7424 N N . SER A 1 53 ? -11.098 3.396 -12.511 1.00 0.00 50 SER A N 9
ATOM 7425 C CA . SER A 1 53 ? -11.769 3.008 -11.276 1.00 0.00 50 SER A CA 9
ATOM 7426 C C . SER A 1 53 ? -13.284 3.084 -11.433 1.00 0.00 50 SER A C 9
ATOM 7427 O O . SER A 1 53 ? -13.827 4.115 -11.830 1.00 0.00 50 SER A O 9
ATOM 7435 N N . SER A 1 54 ? -13.961 1.984 -11.119 1.00 0.00 51 SER A N 9
ATOM 7436 C CA . SER A 1 54 ? -15.414 1.923 -11.229 1.00 0.00 51 SER A CA 9
ATOM 7437 C C . SER A 1 54 ? -16.031 1.344 -9.960 1.00 0.00 51 SER A C 9
ATOM 7438 O O . SER A 1 54 ? -15.436 0.495 -9.298 1.00 0.00 51 SER A O 9
ATOM 7446 N N . GLY A 1 55 ? -17.231 1.811 -9.626 1.00 0.00 52 GLY A N 9
ATOM 7447 C CA . GLY A 1 55 ? -17.910 1.329 -8.437 1.00 0.00 52 GLY A CA 9
ATOM 7448 C C . GLY A 1 55 ? -18.109 -0.173 -8.452 1.00 0.00 52 GLY A C 9
ATOM 7449 O O . GLY A 1 55 ? -18.726 -0.715 -9.369 1.00 0.00 52 GLY A O 9
ATOM 7453 N N . GLY A 1 1 ? 9.122 10.306 -21.841 1.00 0.00 -2 GLY A N 10
ATOM 7454 C CA . GLY A 1 1 ? 9.140 9.027 -21.154 1.00 0.00 -2 GLY A CA 10
ATOM 7455 C C . GLY A 1 1 ? 10.199 8.966 -20.072 1.00 0.00 -2 GLY A C 10
ATOM 7456 O O . GLY A 1 1 ? 11.377 8.753 -20.358 1.00 0.00 -2 GLY A O 10
ATOM 7460 N N . SER A 1 2 ? 9.780 9.154 -18.824 1.00 0.00 -1 SER A N 10
ATOM 7461 C CA . SER A 1 2 ? 10.702 9.125 -17.695 1.00 0.00 -1 SER A CA 10
ATOM 7462 C C . SER A 1 2 ? 11.551 7.858 -17.720 1.00 0.00 -1 SER A C 10
ATOM 7463 O O . SER A 1 2 ? 11.231 6.896 -18.419 1.00 0.00 -1 SER A O 10
ATOM 7471 N N . SER A 1 3 ? 12.637 7.865 -16.953 1.00 0.00 0 SER A N 10
ATOM 7472 C CA . SER A 1 3 ? 13.536 6.719 -16.889 1.00 0.00 0 SER A CA 10
ATOM 7473 C C . SER A 1 3 ? 13.750 6.276 -15.445 1.00 0.00 0 SER A C 10
ATOM 7474 O O . SER A 1 3 ? 14.001 7.096 -14.563 1.00 0.00 0 SER A O 10
ATOM 7482 N N . GLY A 1 4 ? 13.647 4.971 -15.211 1.00 0.00 1 GLY A N 10
ATOM 7483 C CA . GLY A 1 4 ? 13.832 4.440 -13.873 1.00 0.00 1 GLY A CA 10
ATOM 7484 C C . GLY A 1 4 ? 12.951 3.238 -13.600 1.00 0.00 1 GLY A C 10
ATOM 7485 O O . GLY A 1 4 ? 13.438 2.112 -13.502 1.00 0.00 1 GLY A O 10
ATOM 7489 N N . SER A 1 5 ? 11.649 3.476 -13.473 1.00 0.00 2 SER A N 10
ATOM 7490 C CA . SER A 1 5 ? 10.698 2.404 -13.204 1.00 0.00 2 SER A CA 10
ATOM 7491 C C . SER A 1 5 ? 9.299 2.789 -13.674 1.00 0.00 2 SER A C 10
ATOM 7492 O O . SER A 1 5 ? 9.074 3.903 -14.145 1.00 0.00 2 SER A O 10
ATOM 7500 N N . SER A 1 6 ? 8.360 1.857 -13.541 1.00 0.00 3 SER A N 10
ATOM 7501 C CA . SER A 1 6 ? 6.982 2.095 -13.955 1.00 0.00 3 SER A CA 10
ATOM 7502 C C . SER A 1 6 ? 6.025 1.928 -12.779 1.00 0.00 3 SER A C 10
ATOM 7503 O O . SER A 1 6 ? 5.609 0.817 -12.456 1.00 0.00 3 SER A O 10
ATOM 7511 N N . GLY A 1 7 ? 5.679 3.044 -12.142 1.00 0.00 4 GLY A N 10
ATOM 7512 C CA . GLY A 1 7 ? 4.774 3.001 -11.009 1.00 0.00 4 GLY A CA 10
ATOM 7513 C C . GLY A 1 7 ? 5.331 2.195 -9.852 1.00 0.00 4 GLY A C 10
ATOM 7514 O O . GLY A 1 7 ? 6.298 1.451 -10.013 1.00 0.00 4 GLY A O 10
ATOM 7518 N N . VAL A 1 8 ? 4.720 2.343 -8.681 1.00 0.00 5 VAL A N 10
ATOM 7519 C CA . VAL A 1 8 ? 5.161 1.624 -7.492 1.00 0.00 5 VAL A CA 10
ATOM 7520 C C . VAL A 1 8 ? 4.178 0.517 -7.124 1.00 0.00 5 VAL A C 10
ATOM 7521 O O . VAL A 1 8 ? 3.010 0.781 -6.841 1.00 0.00 5 VAL A O 10
ATOM 7534 N N . GLU A 1 9 ? 4.661 -0.721 -7.128 1.00 0.00 6 GLU A N 10
ATOM 7535 C CA . GLU A 1 9 ? 3.825 -1.868 -6.795 1.00 0.00 6 GLU A CA 10
ATOM 7536 C C . GLU A 1 9 ? 3.541 -1.917 -5.296 1.00 0.00 6 GLU A C 10
ATOM 7537 O O . GLU A 1 9 ? 4.305 -1.383 -4.490 1.00 0.00 6 GLU A O 10
ATOM 7549 N N . LEU A 1 10 ? 2.438 -2.559 -4.929 1.00 0.00 7 LEU A N 10
ATOM 7550 C CA . LEU A 1 10 ? 2.053 -2.678 -3.527 1.00 0.00 7 LEU A CA 10
ATOM 7551 C C . LEU A 1 10 ? 2.370 -4.071 -2.991 1.00 0.00 7 LEU A C 10
ATOM 7552 O O . LEU A 1 10 ? 2.819 -4.222 -1.855 1.00 0.00 7 LEU A O 10
ATOM 7568 N N . HIS A 1 11 ? 2.135 -5.085 -3.818 1.00 0.00 8 HIS A N 10
ATOM 7569 C CA . HIS A 1 11 ? 2.399 -6.466 -3.428 1.00 0.00 8 HIS A CA 10
ATOM 7570 C C . HIS A 1 11 ? 3.828 -6.867 -3.781 1.00 0.00 8 HIS A C 10
ATOM 7571 O O . HIS A 1 11 ? 4.057 -7.903 -4.405 1.00 0.00 8 HIS A O 10
ATOM 7585 N N . LYS A 1 12 ? 4.786 -6.039 -3.379 1.00 0.00 9 LYS A N 10
ATOM 7586 C CA . LYS A 1 12 ? 6.193 -6.306 -3.652 1.00 0.00 9 LYS A CA 10
ATOM 7587 C C . LYS A 1 12 ? 7.044 -6.063 -2.409 1.00 0.00 9 LYS A C 10
ATOM 7588 O O . LYS A 1 12 ? 7.918 -6.864 -2.077 1.00 0.00 9 LYS A O 10
ATOM 7607 N N . LEU A 1 13 ? 6.782 -4.954 -1.726 1.00 0.00 10 LEU A N 10
ATOM 7608 C CA . LEU A 1 13 ? 7.523 -4.606 -0.519 1.00 0.00 10 LEU A CA 10
ATOM 7609 C C . LEU A 1 13 ? 7.288 -5.637 0.580 1.00 0.00 10 LEU A C 10
ATOM 7610 O O . LEU A 1 13 ? 6.244 -6.288 0.623 1.00 0.00 10 LEU A O 10
ATOM 7626 N N . LYS A 1 14 ? 8.265 -5.779 1.470 1.00 0.00 11 LYS A N 10
ATOM 7627 C CA . LYS A 1 14 ? 8.164 -6.728 2.572 1.00 0.00 11 LYS A CA 10
ATOM 7628 C C . LYS A 1 14 ? 7.074 -6.309 3.553 1.00 0.00 11 LYS A C 10
ATOM 7629 O O . LYS A 1 14 ? 6.511 -5.218 3.443 1.00 0.00 11 LYS A O 10
ATOM 7648 N N . LEU A 1 15 ? 6.782 -7.179 4.513 1.00 0.00 12 LEU A N 10
ATOM 7649 C CA . LEU A 1 15 ? 5.759 -6.898 5.515 1.00 0.00 12 LEU A CA 10
ATOM 7650 C C . LEU A 1 15 ? 6.105 -5.643 6.309 1.00 0.00 12 LEU A C 10
ATOM 7651 O O . LEU A 1 15 ? 5.250 -4.790 6.544 1.00 0.00 12 LEU A O 10
ATOM 7667 N N . ALA A 1 16 ? 7.366 -5.535 6.717 1.00 0.00 13 ALA A N 10
ATOM 7668 C CA . ALA A 1 16 ? 7.826 -4.382 7.480 1.00 0.00 13 ALA A CA 10
ATOM 7669 C C . ALA A 1 16 ? 7.578 -3.085 6.717 1.00 0.00 13 ALA A C 10
ATOM 7670 O O . ALA A 1 16 ? 7.172 -2.080 7.300 1.00 0.00 13 ALA A O 10
ATOM 7677 N N . GLU A 1 17 ? 7.826 -3.115 5.412 1.00 0.00 14 GLU A N 10
ATOM 7678 C CA . GLU A 1 17 ? 7.631 -1.939 4.571 1.00 0.00 14 GLU A CA 10
ATOM 7679 C C . GLU A 1 17 ? 6.156 -1.551 4.513 1.00 0.00 14 GLU A C 10
ATOM 7680 O O . GLU A 1 17 ? 5.811 -0.369 4.557 1.00 0.00 14 GLU A O 10
ATOM 7692 N N . LEU A 1 18 ? 5.290 -2.553 4.413 1.00 0.00 15 LEU A N 10
ATOM 7693 C CA . LEU A 1 18 ? 3.852 -2.318 4.348 1.00 0.00 15 LEU A CA 10
ATOM 7694 C C . LEU A 1 18 ? 3.349 -1.658 5.628 1.00 0.00 15 LEU A C 10
ATOM 7695 O O . LEU A 1 18 ? 2.625 -0.664 5.585 1.00 0.00 15 LEU A O 10
ATOM 7711 N N . LYS A 1 19 ? 3.741 -2.217 6.768 1.00 0.00 16 LYS A N 10
ATOM 7712 C CA . LYS A 1 19 ? 3.335 -1.682 8.063 1.00 0.00 16 LYS A CA 10
ATOM 7713 C C . LYS A 1 19 ? 3.796 -0.237 8.223 1.00 0.00 16 LYS A C 10
ATOM 7714 O O . LYS A 1 19 ? 3.060 0.604 8.739 1.00 0.00 16 LYS A O 10
ATOM 7733 N N . GLN A 1 20 ? 5.016 0.043 7.778 1.00 0.00 17 GLN A N 10
ATOM 7734 C CA . GLN A 1 20 ? 5.574 1.387 7.872 1.00 0.00 17 GLN A CA 10
ATOM 7735 C C . GLN A 1 20 ? 4.724 2.385 7.093 1.00 0.00 17 GLN A C 10
ATOM 7736 O O . GLN A 1 20 ? 4.419 3.471 7.584 1.00 0.00 17 GLN A O 10
ATOM 7750 N N . GLU A 1 21 ? 4.345 2.008 5.875 1.00 0.00 18 GLU A N 10
ATOM 7751 C CA . GLU A 1 21 ? 3.531 2.872 5.028 1.00 0.00 18 GLU A CA 10
ATOM 7752 C C . GLU A 1 21 ? 2.190 3.176 5.689 1.00 0.00 18 GLU A C 10
ATOM 7753 O O . GLU A 1 21 ? 1.733 4.319 5.694 1.00 0.00 18 GLU A O 10
ATOM 7765 N N . CYS A 1 22 ? 1.565 2.144 6.245 1.00 0.00 19 CYS A N 10
ATOM 7766 C CA . CYS A 1 22 ? 0.275 2.299 6.909 1.00 0.00 19 CYS A CA 10
ATOM 7767 C C . CYS A 1 22 ? 0.402 3.186 8.143 1.00 0.00 19 CYS A C 10
ATOM 7768 O O . CYS A 1 22 ? -0.477 4.002 8.427 1.00 0.00 19 CYS A O 10
ATOM 7776 N N . LEU A 1 23 ? 1.498 3.021 8.874 1.00 0.00 20 LEU A N 10
ATOM 7777 C CA . LEU A 1 23 ? 1.740 3.805 10.080 1.00 0.00 20 LEU A CA 10
ATOM 7778 C C . LEU A 1 23 ? 1.845 5.291 9.751 1.00 0.00 20 LEU A C 10
ATOM 7779 O O . LEU A 1 23 ? 1.243 6.129 10.421 1.00 0.00 20 LEU A O 10
ATOM 7795 N N . ALA A 1 24 ? 2.612 5.609 8.713 1.00 0.00 21 ALA A N 10
ATOM 7796 C CA . ALA A 1 24 ? 2.793 6.993 8.292 1.00 0.00 21 ALA A CA 10
ATOM 7797 C C . ALA A 1 24 ? 1.483 7.589 7.789 1.00 0.00 21 ALA A C 10
ATOM 7798 O O . ALA A 1 24 ? 1.190 8.761 8.028 1.00 0.00 21 ALA A O 10
ATOM 7805 N N . ARG A 1 25 ? 0.698 6.775 7.090 1.00 0.00 22 ARG A N 10
ATOM 7806 C CA . ARG A 1 25 ? -0.580 7.223 6.550 1.00 0.00 22 ARG A CA 10
ATOM 7807 C C . ARG A 1 25 ? -1.612 7.389 7.663 1.00 0.00 22 ARG A C 10
ATOM 7808 O O . ARG A 1 25 ? -2.490 8.247 7.586 1.00 0.00 22 ARG A O 10
ATOM 7829 N N . GLY A 1 26 ? -1.498 6.560 8.696 1.00 0.00 23 GLY A N 10
ATOM 7830 C CA . GLY A 1 26 ? -2.427 6.630 9.809 1.00 0.00 23 GLY A CA 10
ATOM 7831 C C . GLY A 1 26 ? -3.541 5.608 9.700 1.00 0.00 23 GLY A C 10
ATOM 7832 O O . GLY A 1 26 ? -4.687 5.887 10.055 1.00 0.00 23 GLY A O 10
ATOM 7836 N N . LEU A 1 27 ? -3.205 4.421 9.207 1.00 0.00 24 LEU A N 10
ATOM 7837 C CA . LEU A 1 27 ? -4.187 3.353 9.051 1.00 0.00 24 LEU A CA 10
ATOM 7838 C C . LEU A 1 27 ? -3.920 2.220 10.036 1.00 0.00 24 LEU A C 10
ATOM 7839 O O . LEU A 1 27 ? -2.942 2.251 10.783 1.00 0.00 24 LEU A O 10
ATOM 7855 N N . GLU A 1 28 ? -4.796 1.220 10.031 1.00 0.00 25 GLU A N 10
ATOM 7856 C CA . GLU A 1 28 ? -4.653 0.076 10.925 1.00 0.00 25 GLU A CA 10
ATOM 7857 C C . GLU A 1 28 ? -3.708 -0.964 10.331 1.00 0.00 25 GLU A C 10
ATOM 7858 O O . GLU A 1 28 ? -3.954 -1.497 9.248 1.00 0.00 25 GLU A O 10
ATOM 7870 N N . THR A 1 29 ? -2.624 -1.248 11.047 1.00 0.00 26 THR A N 10
ATOM 7871 C CA . THR A 1 29 ? -1.641 -2.222 10.591 1.00 0.00 26 THR A CA 10
ATOM 7872 C C . THR A 1 29 ? -2.010 -3.630 11.044 1.00 0.00 26 THR A C 10
ATOM 7873 O O . THR A 1 29 ? -1.138 -4.465 11.284 1.00 0.00 26 THR A O 10
ATOM 7884 N N . LYS A 1 30 ? -3.309 -3.888 11.160 1.00 0.00 27 LYS A N 10
ATOM 7885 C CA . LYS A 1 30 ? -3.795 -5.196 11.583 1.00 0.00 27 LYS A CA 10
ATOM 7886 C C . LYS A 1 30 ? -4.007 -6.112 10.381 1.00 0.00 27 LYS A C 10
ATOM 7887 O O . LYS A 1 30 ? -4.150 -5.647 9.251 1.00 0.00 27 LYS A O 10
ATOM 7906 N N . GLY A 1 31 ? -4.027 -7.417 10.634 1.00 0.00 28 GLY A N 10
ATOM 7907 C CA . GLY A 1 31 ? -4.223 -8.377 9.564 1.00 0.00 28 GLY A CA 10
ATOM 7908 C C . GLY A 1 31 ? -2.914 -8.903 9.010 1.00 0.00 28 GLY A C 10
ATOM 7909 O O . GLY A 1 31 ? -1.888 -8.874 9.690 1.00 0.00 28 GLY A O 10
ATOM 7913 N N . ILE A 1 32 ? -2.948 -9.386 7.773 1.00 0.00 29 ILE A N 10
ATOM 7914 C CA . ILE A 1 32 ? -1.756 -9.922 7.128 1.00 0.00 29 ILE A CA 10
ATOM 7915 C C . ILE A 1 32 ? -1.354 -9.075 5.925 1.00 0.00 29 ILE A C 10
ATOM 7916 O O . ILE A 1 32 ? -2.001 -8.076 5.610 1.00 0.00 29 ILE A O 10
ATOM 7932 N N . LYS A 1 33 ? -0.283 -9.483 5.253 1.00 0.00 30 LYS A N 10
ATOM 7933 C CA . LYS A 1 33 ? 0.205 -8.765 4.081 1.00 0.00 30 LYS A CA 10
ATOM 7934 C C . LYS A 1 33 ? -0.956 -8.290 3.212 1.00 0.00 30 LYS A C 10
ATOM 7935 O O . LYS A 1 33 ? -1.052 -7.108 2.883 1.00 0.00 30 LYS A O 10
ATOM 7954 N N . GLN A 1 34 ? -1.833 -9.219 2.845 1.00 0.00 31 GLN A N 10
ATOM 7955 C CA . GLN A 1 34 ? -2.987 -8.893 2.015 1.00 0.00 31 GLN A CA 10
ATOM 7956 C C . GLN A 1 34 ? -3.821 -7.787 2.652 1.00 0.00 31 GLN A C 10
ATOM 7957 O O . GLN A 1 34 ? -4.284 -6.873 1.969 1.00 0.00 31 GLN A O 10
ATOM 7971 N N . ASP A 1 35 ? -4.009 -7.875 3.964 1.00 0.00 32 ASP A N 10
ATOM 7972 C CA . ASP A 1 35 ? -4.786 -6.881 4.694 1.00 0.00 32 ASP A CA 10
ATOM 7973 C C . ASP A 1 35 ? -4.145 -5.501 4.583 1.00 0.00 32 ASP A C 10
ATOM 7974 O O . ASP A 1 35 ? -4.834 -4.498 4.391 1.00 0.00 32 ASP A O 10
ATOM 7983 N N . LEU A 1 36 ? -2.823 -5.457 4.706 1.00 0.00 33 LEU A N 10
ATOM 7984 C CA . LEU A 1 36 ? -2.089 -4.199 4.620 1.00 0.00 33 LEU A CA 10
ATOM 7985 C C . LEU A 1 36 ? -2.192 -3.602 3.220 1.00 0.00 33 LEU A C 10
ATOM 7986 O O . LEU A 1 36 ? -2.401 -2.399 3.062 1.00 0.00 33 LEU A O 10
ATOM 8002 N N . ILE A 1 37 ? -2.047 -4.451 2.209 1.00 0.00 34 ILE A N 10
ATOM 8003 C CA . ILE A 1 37 ? -2.128 -4.008 0.823 1.00 0.00 34 ILE A CA 10
ATOM 8004 C C . ILE A 1 37 ? -3.537 -3.540 0.476 1.00 0.00 34 ILE A C 10
ATOM 8005 O O . ILE A 1 37 ? -3.721 -2.479 -0.122 1.00 0.00 34 ILE A O 10
ATOM 8021 N N . HIS A 1 38 ? -4.530 -4.337 0.858 1.00 0.00 35 HIS A N 10
ATOM 8022 C CA . HIS A 1 38 ? -5.924 -4.003 0.590 1.00 0.00 35 HIS A CA 10
ATOM 8023 C C . HIS A 1 38 ? -6.266 -2.619 1.135 1.00 0.00 35 HIS A C 10
ATOM 8024 O O . HIS A 1 38 ? -6.901 -1.813 0.455 1.00 0.00 35 HIS A O 10
ATOM 8038 N N . ARG A 1 39 ? -5.841 -2.352 2.366 1.00 0.00 36 ARG A N 10
ATOM 8039 C CA . ARG A 1 39 ? -6.104 -1.067 3.002 1.00 0.00 36 ARG A CA 10
ATOM 8040 C C . ARG A 1 39 ? -5.392 0.062 2.263 1.00 0.00 36 ARG A C 10
ATOM 8041 O O . ARG A 1 39 ? -5.958 1.136 2.054 1.00 0.00 36 ARG A O 10
ATOM 8062 N N . LEU A 1 40 ? -4.148 -0.188 1.870 1.00 0.00 37 LEU A N 10
ATOM 8063 C CA . LEU A 1 40 ? -3.357 0.807 1.155 1.00 0.00 3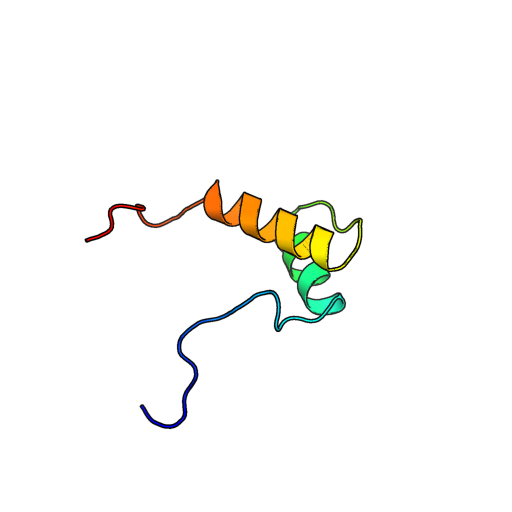7 LEU A CA 10
ATOM 8064 C C . LEU A 1 40 ? -4.047 1.222 -0.141 1.00 0.00 37 LEU A C 10
ATOM 8065 O O . LEU A 1 40 ? -4.071 2.401 -0.492 1.00 0.00 37 LEU A O 10
ATOM 8081 N N . GLN A 1 41 ? -4.607 0.244 -0.846 1.00 0.00 38 GLN A N 10
ATOM 8082 C CA . GLN A 1 41 ? -5.299 0.509 -2.102 1.00 0.00 38 GLN A CA 10
ATOM 8083 C C . GLN A 1 41 ? -6.547 1.354 -1.869 1.00 0.00 38 GLN A C 10
ATOM 8084 O O . GLN A 1 41 ? -6.786 2.333 -2.576 1.00 0.00 38 GLN A O 10
ATOM 8098 N N . ALA A 1 42 ? -7.338 0.970 -0.873 1.00 0.00 39 ALA A N 10
ATOM 8099 C CA . ALA A 1 42 ? -8.561 1.693 -0.546 1.00 0.00 39 ALA A CA 10
ATOM 8100 C C . ALA A 1 42 ? -8.266 3.158 -0.240 1.00 0.00 39 ALA A C 10
ATOM 8101 O O . ALA A 1 42 ? -8.996 4.051 -0.672 1.00 0.00 39 ALA A O 10
ATOM 8108 N N . TYR A 1 43 ? -7.194 3.398 0.507 1.00 0.00 40 TYR A N 10
ATOM 8109 C CA . TYR A 1 43 ? -6.806 4.754 0.873 1.00 0.00 40 TYR A CA 10
ATOM 8110 C C . TYR A 1 43 ? -6.366 5.545 -0.356 1.00 0.00 40 TYR A C 10
ATOM 8111 O O . TYR A 1 43 ? -6.692 6.724 -0.500 1.00 0.00 40 TYR A O 10
ATOM 8129 N N . LEU A 1 44 ? -5.624 4.888 -1.239 1.00 0.00 41 LEU A N 10
ATOM 8130 C CA . LEU A 1 44 ? -5.138 5.527 -2.458 1.00 0.00 41 LEU A CA 10
ATOM 8131 C C . LEU A 1 44 ? -6.300 5.969 -3.341 1.00 0.00 41 LEU A C 10
ATOM 8132 O O . LEU A 1 44 ? -6.338 7.106 -3.810 1.00 0.00 41 LEU A O 10
ATOM 8148 N N . GLU A 1 45 ? -7.247 5.062 -3.562 1.00 0.00 42 GLU A N 10
ATOM 8149 C CA . GLU A 1 45 ? -8.411 5.360 -4.388 1.00 0.00 42 GLU A CA 10
ATOM 8150 C C . GLU A 1 45 ? -9.280 6.433 -3.737 1.00 0.00 42 GLU A C 10
ATOM 8151 O O . GLU A 1 45 ? -9.770 7.341 -4.408 1.00 0.00 42 GLU A O 10
ATOM 8163 N N . GLU A 1 46 ? -9.467 6.319 -2.426 1.00 0.00 43 GLU A N 10
ATOM 8164 C CA . GLU A 1 46 ? -10.278 7.278 -1.685 1.00 0.00 43 GLU A CA 10
ATOM 8165 C C . GLU A 1 46 ? -9.715 8.690 -1.823 1.00 0.00 43 GLU A C 10
ATOM 8166 O O . GLU A 1 46 ? -10.419 9.614 -2.229 1.00 0.00 43 GLU A O 10
ATOM 8178 N N . HIS A 1 47 ? -8.439 8.847 -1.483 1.00 0.00 44 HIS A N 10
ATOM 8179 C CA . HIS A 1 47 ? -7.780 10.146 -1.569 1.00 0.00 44 HIS A CA 10
ATOM 8180 C C . HIS A 1 47 ? -7.769 10.655 -3.007 1.00 0.00 44 HIS A C 10
ATOM 8181 O O . HIS A 1 47 ? -8.235 11.759 -3.288 1.00 0.00 44 HIS A O 10
ATOM 8195 N N . ALA A 1 48 ? -7.234 9.843 -3.914 1.00 0.00 45 ALA A N 10
ATOM 8196 C CA . ALA A 1 48 ? -7.164 10.211 -5.322 1.00 0.00 45 ALA A CA 10
ATOM 8197 C C . ALA A 1 48 ? -8.435 9.803 -6.060 1.00 0.00 45 ALA A C 10
ATOM 8198 O O . ALA A 1 48 ? -8.556 8.671 -6.525 1.00 0.00 45 ALA A O 10
ATOM 8205 N N . GLU A 1 49 ? -9.379 10.734 -6.162 1.00 0.00 46 GLU A N 10
ATOM 8206 C CA . GLU A 1 49 ? -10.641 10.468 -6.843 1.00 0.00 46 GLU A CA 10
ATOM 8207 C C . GLU A 1 49 ? -10.469 10.545 -8.357 1.00 0.00 46 GLU A C 10
ATOM 8208 O O . GLU A 1 49 ? -10.217 11.615 -8.910 1.00 0.00 46 GLU A O 10
ATOM 8220 N N . SER A 1 50 ? -10.608 9.402 -9.021 1.00 0.00 47 SER A N 10
ATOM 8221 C CA . SER A 1 50 ? -10.464 9.338 -10.471 1.00 0.00 47 SER A CA 10
ATOM 8222 C C . SER A 1 50 ? -9.255 10.145 -10.933 1.00 0.00 47 SER A C 10
ATOM 8223 O O . SER A 1 50 ? -9.349 10.950 -11.858 1.00 0.00 47 SER A O 10
ATOM 8231 N N . GLY A 1 51 ? -8.118 9.922 -10.280 1.00 0.00 48 GLY A N 10
ATOM 8232 C CA . GLY A 1 51 ? -6.905 10.636 -10.637 1.00 0.00 48 GLY A CA 10
ATOM 8233 C C . GLY A 1 51 ? -6.195 10.014 -11.823 1.00 0.00 48 GLY A C 10
ATOM 8234 O O . GLY A 1 51 ? -6.442 10.365 -12.977 1.00 0.00 48 GLY A O 10
ATOM 8238 N N . PRO A 1 52 ? -5.286 9.068 -11.544 1.00 0.00 49 PRO A N 10
ATOM 8239 C CA . PRO A 1 52 ? -4.517 8.377 -12.583 1.00 0.00 49 PRO A CA 10
ATOM 8240 C C . PRO A 1 52 ? -5.383 7.438 -13.416 1.00 0.00 49 PRO A C 10
ATOM 8241 O O . PRO A 1 52 ? -5.891 6.436 -12.913 1.00 0.00 49 PRO A O 10
ATOM 8252 N N . SER A 1 53 ? -5.546 7.768 -14.694 1.00 0.00 50 SER A N 10
ATOM 8253 C CA . SER A 1 53 ? -6.353 6.956 -15.596 1.00 0.00 50 SER A CA 10
ATOM 8254 C C . SER A 1 53 ? -5.542 5.786 -16.146 1.00 0.00 50 SER A C 10
ATOM 8255 O O . SER A 1 53 ? -5.967 4.633 -16.073 1.00 0.00 50 SER A O 10
ATOM 8263 N N . SER A 1 54 ? -4.372 6.093 -16.697 1.00 0.00 51 SER A N 10
ATOM 8264 C CA . SER A 1 54 ? -3.502 5.069 -17.264 1.00 0.00 51 SER A CA 10
ATOM 8265 C C . SER A 1 54 ? -2.639 4.430 -16.181 1.00 0.00 51 SER A C 10
ATOM 8266 O O . SER A 1 54 ? -1.445 4.204 -16.375 1.00 0.00 51 SER A O 10
ATOM 8274 N N . GLY A 1 55 ? -3.252 4.140 -15.037 1.00 0.00 52 GLY A N 10
ATOM 8275 C CA . GLY A 1 55 ? -2.525 3.530 -13.939 1.00 0.00 52 GLY A CA 10
ATOM 8276 C C . GLY A 1 55 ? -2.199 2.073 -14.198 1.00 0.00 52 GLY A C 10
ATOM 8277 O O . GLY A 1 55 ? -1.672 1.383 -13.325 1.00 0.00 52 GLY A O 10
ATOM 8281 N N . GLY A 1 1 ? 16.931 18.350 -5.550 1.00 0.00 -2 GLY A N 11
ATOM 8282 C CA . GLY A 1 1 ? 17.184 16.935 -5.750 1.00 0.00 -2 GLY A CA 11
ATOM 8283 C C . GLY A 1 1 ? 16.032 16.068 -5.284 1.00 0.00 -2 GLY A C 11
ATOM 8284 O O . GLY A 1 1 ? 15.084 16.560 -4.672 1.00 0.00 -2 GLY A O 11
ATOM 8288 N N . SER A 1 2 ? 16.112 14.773 -5.574 1.00 0.00 -1 SER A N 11
ATOM 8289 C CA . SER A 1 2 ? 15.065 13.836 -5.185 1.00 0.00 -1 SER A CA 11
ATOM 8290 C C . SER A 1 2 ? 13.711 14.275 -5.735 1.00 0.00 -1 SER A C 11
ATOM 8291 O O . SER A 1 2 ? 12.698 14.217 -5.039 1.00 0.00 -1 SER A O 11
ATOM 8299 N N . SER A 1 3 ? 13.704 14.715 -6.989 1.00 0.00 0 SER A N 11
ATOM 8300 C CA . SER A 1 3 ? 12.476 15.168 -7.633 1.00 0.00 0 SER A CA 11
ATOM 8301 C C . SER A 1 3 ? 12.121 14.274 -8.816 1.00 0.00 0 SER A C 11
ATOM 8302 O O . SER A 1 3 ? 12.589 14.489 -9.934 1.00 0.00 0 SER A O 11
ATOM 8310 N N . GLY A 1 4 ? 11.289 13.268 -8.562 1.00 0.00 1 GLY A N 11
ATOM 8311 C CA . GLY A 1 4 ? 10.885 12.355 -9.615 1.00 0.00 1 GLY A CA 11
ATOM 8312 C C . GLY A 1 4 ? 11.092 10.903 -9.234 1.00 0.00 1 GLY A C 11
ATOM 8313 O O . GLY A 1 4 ? 11.752 10.153 -9.954 1.00 0.00 1 GLY A O 11
ATOM 8317 N N . SER A 1 5 ? 10.529 10.504 -8.098 1.00 0.00 2 SER A N 11
ATOM 8318 C CA . SER A 1 5 ? 10.660 9.133 -7.620 1.00 0.00 2 SER A CA 11
ATOM 8319 C C . SER A 1 5 ? 9.599 8.235 -8.247 1.00 0.00 2 SER A C 11
ATOM 8320 O O . SER A 1 5 ? 8.400 8.466 -8.087 1.00 0.00 2 SER A O 11
ATOM 8328 N N . SER A 1 6 ? 10.048 7.209 -8.964 1.00 0.00 3 SER A N 11
ATOM 8329 C CA . SER A 1 6 ? 9.138 6.278 -9.619 1.00 0.00 3 SER A CA 11
ATOM 8330 C C . SER A 1 6 ? 9.253 4.884 -9.008 1.00 0.00 3 SER A C 11
ATOM 8331 O O . SER A 1 6 ? 10.352 4.398 -8.745 1.00 0.00 3 SER A O 11
ATOM 8339 N N . GLY A 1 7 ? 8.108 4.247 -8.784 1.00 0.00 4 GLY A N 11
ATOM 8340 C CA . GLY A 1 7 ? 8.101 2.916 -8.205 1.00 0.00 4 GLY A CA 11
ATOM 8341 C C . GLY A 1 7 ? 7.310 2.850 -6.913 1.00 0.00 4 GLY A C 11
ATOM 8342 O O . GLY A 1 7 ? 7.885 2.786 -5.827 1.00 0.00 4 GLY A O 11
ATOM 8346 N N . VAL A 1 8 ? 5.986 2.867 -7.030 1.00 0.00 5 VAL A N 11
ATOM 8347 C CA . VAL A 1 8 ? 5.114 2.810 -5.863 1.00 0.00 5 VAL A CA 11
ATOM 8348 C C . VAL A 1 8 ? 4.388 1.472 -5.785 1.00 0.00 5 VAL A C 11
ATOM 8349 O O . VAL A 1 8 ? 3.198 1.418 -5.479 1.00 0.00 5 VAL A O 11
ATOM 8362 N N . GLU A 1 9 ? 5.114 0.393 -6.065 1.00 0.00 6 GLU A N 11
ATOM 8363 C CA . GLU A 1 9 ? 4.537 -0.946 -6.026 1.00 0.00 6 GLU A CA 11
ATOM 8364 C C . GLU A 1 9 ? 4.535 -1.497 -4.603 1.00 0.00 6 GLU A C 11
ATOM 8365 O O . GLU A 1 9 ? 5.566 -1.510 -3.929 1.00 0.00 6 GLU A O 11
ATOM 8377 N N . LEU A 1 10 ? 3.371 -1.950 -4.153 1.00 0.00 7 LEU A N 11
ATOM 8378 C CA . LEU A 1 10 ? 3.233 -2.503 -2.809 1.00 0.00 7 LEU A CA 11
ATOM 8379 C C . LEU A 1 10 ? 3.427 -4.015 -2.820 1.00 0.00 7 LEU A C 11
ATOM 8380 O O . LEU A 1 10 ? 4.072 -4.575 -1.933 1.00 0.00 7 LEU A O 11
ATOM 8396 N N . HIS A 1 11 ? 2.866 -4.672 -3.831 1.00 0.00 8 HIS A N 11
ATOM 8397 C CA . HIS A 1 11 ? 2.980 -6.120 -3.959 1.00 0.00 8 HIS A CA 11
ATOM 8398 C C . HIS A 1 11 ? 4.441 -6.557 -3.905 1.00 0.00 8 HIS A C 11
ATOM 8399 O O . HIS A 1 11 ? 4.743 -7.716 -3.620 1.00 0.00 8 HIS A O 11
ATOM 8413 N N . LYS A 1 12 ? 5.343 -5.622 -4.181 1.00 0.00 9 LYS A N 11
ATOM 8414 C CA . LYS A 1 12 ? 6.773 -5.910 -4.164 1.00 0.00 9 LYS A CA 11
ATOM 8415 C C . LYS A 1 12 ? 7.421 -5.369 -2.894 1.00 0.00 9 LYS A C 11
ATOM 8416 O O . LYS A 1 12 ? 8.557 -4.893 -2.919 1.00 0.00 9 LYS A O 11
ATOM 8435 N N . LEU A 1 13 ? 6.694 -5.446 -1.785 1.00 0.00 10 LEU A N 11
ATOM 8436 C CA . LEU A 1 13 ? 7.199 -4.965 -0.504 1.00 0.00 10 LEU A CA 11
ATOM 8437 C C . LEU A 1 13 ? 6.853 -5.939 0.618 1.00 0.00 10 LEU A C 11
ATOM 8438 O O . LEU A 1 13 ? 5.734 -6.445 0.692 1.00 0.00 10 LEU A O 11
ATOM 8454 N N . LYS A 1 14 ? 7.822 -6.196 1.491 1.00 0.00 11 LYS A N 11
ATOM 8455 C CA . LYS A 1 14 ? 7.620 -7.106 2.612 1.00 0.00 11 LYS A CA 11
ATOM 8456 C C . LYS A 1 14 ? 6.594 -6.545 3.591 1.00 0.00 11 LYS A C 11
ATOM 8457 O O . LYS A 1 14 ? 6.222 -5.374 3.512 1.00 0.00 11 LYS A O 11
ATOM 8476 N N . LEU A 1 15 ? 6.142 -7.387 4.514 1.00 0.00 12 LEU A N 11
ATOM 8477 C CA . LEU A 1 15 ? 5.160 -6.974 5.510 1.00 0.00 12 LEU A CA 11
ATOM 8478 C C . LEU A 1 15 ? 5.656 -5.764 6.295 1.00 0.00 12 LEU A C 11
ATOM 8479 O O . LEU A 1 15 ? 4.901 -4.826 6.552 1.00 0.00 12 LEU A O 11
ATOM 8495 N N . ALA A 1 16 ? 6.930 -5.790 6.671 1.00 0.00 13 ALA A N 11
ATOM 8496 C CA . ALA A 1 16 ? 7.528 -4.694 7.423 1.00 0.00 13 ALA A CA 11
ATOM 8497 C C . ALA A 1 16 ? 7.401 -3.376 6.665 1.00 0.00 13 ALA A C 11
ATOM 8498 O O . ALA A 1 16 ? 7.062 -2.346 7.247 1.00 0.00 13 ALA A O 11
ATOM 8505 N N . GLU A 1 17 ? 7.678 -3.417 5.366 1.00 0.00 14 GLU A N 11
ATOM 8506 C CA . GLU A 1 17 ? 7.596 -2.225 4.530 1.00 0.00 14 GLU A CA 11
ATOM 8507 C C . GLU A 1 17 ? 6.156 -1.727 4.432 1.00 0.00 14 GLU A C 11
ATOM 8508 O O . GLU A 1 17 ? 5.895 -0.527 4.520 1.00 0.00 14 GLU A O 11
ATOM 8520 N N . LEU A 1 18 ? 5.227 -2.658 4.247 1.00 0.00 15 LEU A N 11
ATOM 8521 C CA . LEU A 1 18 ? 3.813 -2.315 4.135 1.00 0.00 15 LEU A CA 11
ATOM 8522 C C . LEU A 1 18 ? 3.305 -1.674 5.423 1.00 0.00 15 LEU A C 11
ATOM 8523 O O . LEU A 1 18 ? 2.603 -0.663 5.391 1.00 0.00 15 LEU A O 11
ATOM 8539 N N . LYS A 1 19 ? 3.665 -2.268 6.555 1.00 0.00 16 LYS A N 11
ATOM 8540 C CA . LYS A 1 19 ? 3.249 -1.755 7.855 1.00 0.00 16 LYS A CA 11
ATOM 8541 C C . LYS A 1 19 ? 3.740 -0.325 8.057 1.00 0.00 16 LYS A C 11
ATOM 8542 O O . LYS A 1 19 ? 3.009 0.526 8.563 1.00 0.00 16 LYS A O 11
ATOM 8561 N N . GLN A 1 20 ? 4.982 -0.068 7.658 1.00 0.00 17 GLN A N 11
ATOM 8562 C CA . GLN A 1 20 ? 5.569 1.259 7.795 1.00 0.00 17 GLN A CA 11
ATOM 8563 C C . GLN A 1 20 ? 4.775 2.291 7.001 1.00 0.00 17 GLN A C 11
ATOM 8564 O O . GLN A 1 20 ? 4.476 3.375 7.500 1.00 0.00 17 GLN A O 11
ATOM 8578 N N . GLU A 1 21 ? 4.436 1.945 5.763 1.00 0.00 18 GLU A N 11
ATOM 8579 C CA . GLU A 1 21 ? 3.676 2.842 4.901 1.00 0.00 18 GLU A CA 11
ATOM 8580 C C . GLU A 1 21 ? 2.321 3.173 5.518 1.00 0.00 18 GLU A C 11
ATOM 8581 O O . GLU A 1 21 ? 1.881 4.324 5.497 1.00 0.00 18 GLU A O 11
ATOM 8593 N N . CYS A 1 22 ? 1.664 2.158 6.067 1.00 0.00 19 CYS A N 11
ATOM 8594 C CA . CYS A 1 22 ? 0.357 2.340 6.690 1.00 0.00 19 CYS A CA 11
ATOM 8595 C C . CYS A 1 22 ? 0.458 3.251 7.908 1.00 0.00 19 CYS A C 11
ATOM 8596 O O . CYS A 1 22 ? -0.4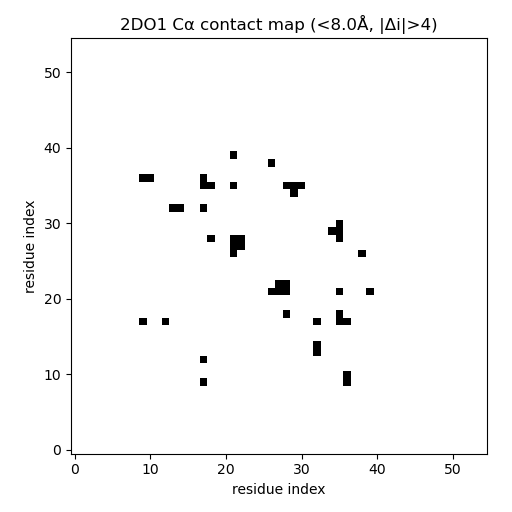38 4.054 8.173 1.00 0.00 19 CYS A O 11
ATOM 8604 N N . LEU A 1 23 ? 1.553 3.121 8.649 1.00 0.00 20 LEU A N 11
ATOM 8605 C CA . LEU A 1 23 ? 1.771 3.933 9.842 1.00 0.00 20 LEU A CA 11
ATOM 8606 C C . LEU A 1 23 ? 1.882 5.411 9.482 1.00 0.00 20 LEU A C 11
ATOM 8607 O O . LEU A 1 23 ? 1.317 6.269 10.160 1.00 0.00 20 LEU A O 11
ATOM 8623 N N . ALA A 1 24 ? 2.613 5.700 8.410 1.00 0.00 21 ALA A N 11
ATOM 8624 C CA . ALA A 1 24 ? 2.794 7.074 7.958 1.00 0.00 21 ALA A CA 11
ATOM 8625 C C . ALA A 1 24 ? 1.488 7.655 7.429 1.00 0.00 21 ALA A C 11
ATOM 8626 O O . ALA A 1 24 ? 1.208 8.841 7.605 1.00 0.00 21 ALA A O 11
ATOM 8633 N N . ARG A 1 25 ? 0.691 6.813 6.780 1.00 0.00 22 ARG A N 11
ATOM 8634 C CA . ARG A 1 25 ? -0.586 7.244 6.223 1.00 0.00 22 ARG A CA 11
ATOM 8635 C C . ARG A 1 25 ? -1.638 7.380 7.319 1.00 0.00 22 ARG A C 11
ATOM 8636 O O . ARG A 1 25 ? -2.543 8.209 7.225 1.00 0.00 22 ARG A O 11
ATOM 8657 N N . GLY A 1 26 ? -1.513 6.560 8.358 1.00 0.00 23 GLY A N 11
ATOM 8658 C CA . GLY A 1 26 ? -2.461 6.606 9.457 1.00 0.00 23 GLY A CA 11
ATOM 8659 C C . GLY A 1 26 ? -3.543 5.552 9.333 1.00 0.00 23 GLY A C 11
ATOM 8660 O O . GLY A 1 26 ? -4.698 5.793 9.686 1.00 0.00 23 GLY A O 11
ATOM 8664 N N . LEU A 1 27 ? -3.171 4.380 8.829 1.00 0.00 24 LEU A N 11
ATOM 8665 C CA . LEU A 1 27 ? -4.119 3.285 8.657 1.00 0.00 24 LEU A CA 11
ATOM 8666 C C . LEU A 1 27 ? -3.918 2.218 9.729 1.00 0.00 24 LEU A C 11
ATOM 8667 O O . LEU A 1 27 ? -2.996 2.304 10.538 1.00 0.00 24 LEU A O 11
ATOM 8683 N N . GLU A 1 28 ? -4.788 1.212 9.725 1.00 0.00 25 GLU A N 11
ATOM 8684 C CA . GLU A 1 28 ? -4.704 0.127 10.696 1.00 0.00 25 GLU A CA 11
ATOM 8685 C C . GLU A 1 28 ? -3.734 -0.952 10.224 1.00 0.00 25 GLU A C 11
ATOM 8686 O O . GLU A 1 28 ? -3.920 -1.551 9.164 1.00 0.00 25 GLU A O 11
ATOM 8698 N N . THR A 1 29 ? -2.695 -1.194 11.018 1.00 0.00 26 THR A N 11
ATOM 8699 C CA . THR A 1 29 ? -1.694 -2.199 10.683 1.00 0.00 26 THR A CA 11
ATOM 8700 C C . THR A 1 29 ? -1.980 -3.518 11.391 1.00 0.00 26 THR A C 11
ATOM 8701 O O . THR A 1 29 ? -1.069 -4.171 11.901 1.00 0.00 26 THR A O 11
ATOM 8712 N N . LYS A 1 30 ? -3.251 -3.906 11.420 1.00 0.00 27 LYS A N 11
ATOM 8713 C CA . LYS A 1 30 ? -3.657 -5.149 12.065 1.00 0.00 27 LYS A CA 11
ATOM 8714 C C . LYS A 1 30 ? -4.235 -6.126 11.046 1.00 0.00 27 LYS A C 11
ATOM 8715 O O . LYS A 1 30 ? -5.177 -5.802 10.325 1.00 0.00 27 LYS A O 11
ATOM 8734 N N . GLY A 1 31 ? -3.663 -7.326 10.994 1.00 0.00 28 GLY A N 11
ATOM 8735 C CA . GLY A 1 31 ? -4.135 -8.333 10.061 1.00 0.00 28 GLY A CA 11
ATOM 8736 C C . GLY A 1 31 ? -3.001 -9.028 9.335 1.00 0.00 28 GLY A C 11
ATOM 8737 O O . GLY A 1 31 ? -2.000 -9.402 9.948 1.00 0.00 28 GLY A O 11
ATOM 8741 N N . ILE A 1 32 ? -3.157 -9.204 8.028 1.00 0.00 29 ILE A N 11
ATOM 8742 C CA . ILE A 1 32 ? -2.137 -9.860 7.219 1.00 0.00 29 ILE A CA 11
ATOM 8743 C C . ILE A 1 32 ? -1.640 -8.940 6.109 1.00 0.00 29 ILE A C 11
ATOM 8744 O O . ILE A 1 32 ? -2.101 -7.807 5.973 1.00 0.00 29 ILE A O 11
ATOM 8760 N N . LYS A 1 33 ? -0.697 -9.436 5.314 1.00 0.00 30 LYS A N 11
ATOM 8761 C CA . LYS A 1 33 ? -0.138 -8.662 4.213 1.00 0.00 30 LYS A CA 11
ATOM 8762 C C . LYS A 1 33 ? -1.244 -8.125 3.309 1.00 0.00 30 LYS A C 11
ATOM 8763 O O . LYS A 1 33 ? -1.273 -6.937 2.989 1.00 0.00 30 LYS A O 11
ATOM 8782 N N . GLN A 1 34 ? -2.151 -9.007 2.904 1.00 0.00 31 GLN A N 11
ATOM 8783 C CA . GLN A 1 34 ? -3.259 -8.620 2.038 1.00 0.00 31 GLN A CA 11
ATOM 8784 C C . GLN A 1 34 ? -4.062 -7.481 2.657 1.00 0.00 31 GLN A C 11
ATOM 8785 O O . GLN A 1 34 ? -4.510 -6.573 1.958 1.00 0.00 31 GLN A O 11
ATOM 8799 N N . ASP A 1 35 ? -4.240 -7.537 3.973 1.00 0.00 32 ASP A N 11
ATOM 8800 C CA . ASP A 1 35 ? -4.988 -6.509 4.687 1.00 0.00 32 ASP A CA 11
ATOM 8801 C C . ASP A 1 35 ? -4.294 -5.155 4.576 1.00 0.00 32 ASP A C 11
ATOM 8802 O O . ASP A 1 35 ? -4.944 -4.126 4.391 1.00 0.00 32 ASP A O 11
ATOM 8811 N N . LEU A 1 36 ? -2.971 -5.164 4.691 1.00 0.00 33 LEU A N 11
ATOM 8812 C CA . LEU A 1 36 ? -2.188 -3.936 4.605 1.00 0.00 33 LEU A CA 11
ATOM 8813 C C . LEU A 1 36 ? -2.254 -3.345 3.201 1.00 0.00 33 LEU A C 11
ATOM 8814 O O . LEU A 1 36 ? -2.514 -2.154 3.030 1.00 0.00 33 LEU A O 11
ATOM 8830 N N . ILE A 1 37 ? -2.019 -4.186 2.199 1.00 0.00 34 ILE A N 11
ATOM 8831 C CA . ILE A 1 37 ? -2.055 -3.747 0.810 1.00 0.00 34 ILE A CA 11
ATOM 8832 C C . ILE A 1 37 ? -3.451 -3.273 0.419 1.00 0.00 34 ILE A C 11
ATOM 8833 O O . ILE A 1 37 ? -3.613 -2.200 -0.163 1.00 0.00 34 ILE A O 11
ATOM 8849 N N . HIS A 1 38 ? -4.457 -4.079 0.745 1.00 0.00 35 HIS A N 11
ATOM 8850 C CA . HIS A 1 38 ? -5.840 -3.740 0.431 1.00 0.00 35 HIS A CA 11
ATOM 8851 C C . HIS A 1 38 ? -6.220 -2.391 1.035 1.00 0.00 35 HIS A C 11
ATOM 8852 O O . HIS A 1 38 ? -6.899 -1.585 0.399 1.00 0.00 35 HIS A O 11
ATOM 8866 N N . ARG A 1 39 ? -5.779 -2.155 2.266 1.00 0.00 36 ARG A N 11
ATOM 8867 C CA . ARG A 1 39 ? -6.075 -0.905 2.956 1.00 0.00 36 ARG A CA 11
ATOM 8868 C C . ARG A 1 39 ? -5.281 0.250 2.353 1.00 0.00 36 ARG A C 11
ATOM 8869 O O . ARG A 1 39 ? -5.799 1.357 2.194 1.00 0.00 36 ARG A O 11
ATOM 8890 N N . LEU A 1 40 ? -4.023 -0.013 2.020 1.00 0.00 37 LEU A N 11
ATOM 8891 C CA . LEU A 1 40 ? -3.157 1.004 1.434 1.00 0.00 37 LEU A CA 11
ATOM 8892 C C . LEU A 1 40 ? -3.684 1.450 0.074 1.00 0.00 37 LEU A C 11
ATOM 8893 O O . LEU A 1 40 ? -3.731 2.644 -0.222 1.00 0.00 37 LEU A O 11
ATOM 8909 N N . GLN A 1 41 ? -4.080 0.483 -0.748 1.00 0.00 38 GLN A N 11
ATOM 8910 C CA . GLN A 1 41 ? -4.606 0.777 -2.076 1.00 0.00 38 GLN A CA 11
ATOM 8911 C C . GLN A 1 41 ? -6.002 1.383 -1.987 1.00 0.00 38 GLN A C 11
ATOM 8912 O O . GLN A 1 41 ? -6.313 2.355 -2.675 1.00 0.00 38 GLN A O 11
ATOM 8926 N N . ALA A 1 42 ? -6.841 0.803 -1.135 1.00 0.00 39 ALA A N 11
ATOM 8927 C CA . ALA A 1 42 ? -8.204 1.287 -0.955 1.00 0.00 39 ALA A CA 11
ATOM 8928 C C . ALA A 1 42 ? -8.213 2.720 -0.434 1.00 0.00 39 ALA A C 11
ATOM 8929 O O . ALA A 1 42 ? -9.016 3.545 -0.872 1.00 0.00 39 ALA A O 11
ATOM 8936 N N . TYR A 1 43 ? -7.318 3.009 0.504 1.00 0.00 40 TYR A N 11
ATOM 8937 C CA . TYR A 1 43 ? -7.226 4.342 1.087 1.00 0.00 40 TYR A CA 11
ATOM 8938 C C . TYR A 1 43 ? -6.700 5.348 0.067 1.00 0.00 40 TYR A C 11
ATOM 8939 O O . TYR A 1 43 ? -7.172 6.484 -0.003 1.00 0.00 40 TYR A O 11
ATOM 8957 N N . LEU A 1 44 ? -5.720 4.922 -0.722 1.00 0.00 41 LEU A N 11
ATOM 8958 C CA . LEU A 1 44 ? -5.129 5.784 -1.740 1.00 0.00 41 LEU A CA 11
ATOM 8959 C C . LEU A 1 44 ? -6.158 6.157 -2.802 1.00 0.00 41 LEU A C 11
ATOM 8960 O O . LEU A 1 44 ? -6.304 7.328 -3.154 1.00 0.00 41 LEU A O 11
ATOM 8976 N N . GLU A 1 45 ? -6.870 5.155 -3.308 1.00 0.00 42 GLU A N 11
ATOM 8977 C CA . GLU A 1 45 ? -7.887 5.380 -4.329 1.00 0.00 42 GLU A CA 11
ATOM 8978 C C . GLU A 1 45 ? -9.082 6.132 -3.750 1.00 0.00 42 GLU A C 11
ATOM 8979 O O . GLU A 1 45 ? -9.653 7.005 -4.402 1.00 0.00 42 GLU A O 11
ATOM 8991 N N . GLU A 1 46 ? -9.453 5.785 -2.521 1.00 0.00 43 GLU A N 11
ATOM 8992 C CA . GLU A 1 46 ? -10.581 6.426 -1.856 1.00 0.00 43 GLU A CA 11
ATOM 8993 C C . GLU A 1 46 ? -10.281 7.895 -1.570 1.00 0.00 43 GLU A C 11
ATOM 8994 O O . GLU A 1 46 ? -11.015 8.785 -2.002 1.00 0.00 43 GLU A O 11
ATOM 9006 N N . HIS A 1 47 ? -9.198 8.141 -0.840 1.00 0.00 44 HIS A N 11
ATOM 9007 C CA . HIS A 1 47 ? -8.800 9.501 -0.496 1.00 0.00 44 HIS A CA 11
ATOM 9008 C C . HIS A 1 47 ? -7.799 10.047 -1.510 1.00 0.00 44 HIS A C 11
ATOM 9009 O O . HIS A 1 47 ? -6.823 10.700 -1.142 1.00 0.00 44 HIS A O 11
ATOM 9023 N N . ALA A 1 48 ? -8.048 9.773 -2.786 1.00 0.00 45 ALA A N 11
ATOM 9024 C CA . ALA A 1 48 ? -7.169 10.237 -3.852 1.00 0.00 45 ALA A CA 11
ATOM 9025 C C . ALA A 1 48 ? -7.380 11.721 -4.131 1.00 0.00 45 ALA A C 11
ATOM 9026 O O . ALA A 1 48 ? -8.275 12.098 -4.887 1.00 0.00 45 ALA A O 11
ATOM 9033 N N . GLU A 1 49 ? -6.551 12.559 -3.515 1.00 0.00 46 GLU A N 11
ATOM 9034 C CA . GLU A 1 49 ? -6.650 14.002 -3.697 1.00 0.00 46 GLU A CA 11
ATOM 9035 C C . GLU A 1 49 ? -6.078 14.421 -5.048 1.00 0.00 46 GLU A C 11
ATOM 9036 O O . GLU A 1 49 ? -5.073 13.876 -5.504 1.00 0.00 46 GLU A O 11
ATOM 9048 N N . SER A 1 50 ? -6.726 15.392 -5.683 1.00 0.00 47 SER A N 11
ATOM 9049 C CA . SER A 1 50 ? -6.286 15.881 -6.984 1.00 0.00 47 SER A CA 11
ATOM 9050 C C . SER A 1 50 ? -6.872 17.260 -7.273 1.00 0.00 47 SER A C 11
ATOM 9051 O O . SER A 1 50 ? -7.711 17.759 -6.524 1.00 0.00 47 SER A O 11
ATOM 9059 N N . GLY A 1 51 ? -6.424 17.869 -8.366 1.00 0.00 48 GLY A N 11
ATOM 9060 C CA . GLY A 1 51 ? -6.914 19.184 -8.736 1.00 0.00 48 GLY A CA 11
ATOM 9061 C C . GLY A 1 51 ? -5.811 20.222 -8.784 1.00 0.00 48 GLY A C 11
ATOM 9062 O O . GLY A 1 51 ? -4.656 19.948 -8.457 1.00 0.00 48 GLY A O 11
ATOM 9066 N N . PRO A 1 52 ? -6.163 21.447 -9.203 1.00 0.00 49 PRO A N 11
ATOM 9067 C CA . PRO A 1 52 ? -5.208 22.554 -9.303 1.00 0.00 49 PRO A CA 11
ATOM 9068 C C . PRO A 1 52 ? -4.745 23.047 -7.937 1.00 0.00 49 PRO A C 11
ATOM 9069 O O . PRO A 1 52 ? -3.949 23.981 -7.840 1.00 0.00 49 PRO A O 11
ATOM 9080 N N . SER A 1 53 ? -5.248 22.413 -6.883 1.00 0.00 50 SER A N 11
ATOM 9081 C CA . SER A 1 53 ? -4.889 22.790 -5.520 1.00 0.00 50 SER A CA 11
ATOM 9082 C C . SER A 1 53 ? -3.373 22.822 -5.348 1.00 0.00 50 SER A C 11
ATOM 9083 O O . SER A 1 53 ? -2.819 23.780 -4.808 1.00 0.00 50 SER A O 11
ATOM 9091 N N . SER A 1 54 ? -2.709 21.768 -5.811 1.00 0.00 51 SER A N 11
ATOM 9092 C CA . SER A 1 54 ? -1.257 21.673 -5.705 1.00 0.00 51 SER A CA 11
ATOM 9093 C C . SER A 1 54 ? -0.600 21.863 -7.068 1.00 0.00 51 SER A C 11
ATOM 9094 O O . SER A 1 54 ? 0.387 22.586 -7.198 1.00 0.00 51 SER A O 11
ATOM 9102 N N . GLY A 1 55 ? -1.155 21.208 -8.083 1.00 0.00 52 GLY A N 11
ATOM 9103 C CA . GLY A 1 55 ? -0.610 21.317 -9.423 1.00 0.00 52 GLY A CA 11
ATOM 9104 C C . GLY A 1 55 ? -1.393 20.505 -10.436 1.00 0.00 52 GLY A C 11
ATOM 9105 O O . GLY A 1 55 ? -2.535 20.120 -10.183 1.00 0.00 52 GLY A O 11
ATOM 9109 N N . GLY A 1 1 ? 8.592 10.079 -23.177 1.00 0.00 -2 GLY A N 12
ATOM 9110 C CA . GLY A 1 1 ? 8.051 8.785 -23.551 1.00 0.00 -2 GLY A CA 12
ATOM 9111 C C . GLY A 1 1 ? 6.536 8.758 -23.515 1.00 0.00 -2 GLY A C 12
ATOM 9112 O O . GLY A 1 1 ? 5.883 8.762 -24.559 1.00 0.00 -2 GLY A O 12
ATOM 9116 N N . SER A 1 2 ? 5.974 8.729 -22.311 1.00 0.00 -1 SER A N 12
ATOM 9117 C CA . SER A 1 2 ? 4.526 8.696 -22.143 1.00 0.00 -1 SER A CA 12
ATOM 9118 C C . SER A 1 2 ? 4.121 9.293 -20.799 1.00 0.00 -1 SER A C 12
ATOM 9119 O O . SER A 1 2 ? 4.934 9.388 -19.879 1.00 0.00 -1 SER A O 12
ATOM 9127 N N . SER A 1 3 ? 2.858 9.693 -20.693 1.00 0.00 0 SER A N 12
ATOM 9128 C CA . SER A 1 3 ? 2.344 10.284 -19.463 1.00 0.00 0 SER A CA 12
ATOM 9129 C C . SER A 1 3 ? 0.862 9.970 -19.287 1.00 0.00 0 SER A C 12
ATOM 9130 O O . SER A 1 3 ? 0.054 10.208 -20.184 1.00 0.00 0 SER A O 12
ATOM 9138 N N . GLY A 1 4 ? 0.512 9.433 -18.122 1.00 0.00 1 GLY A N 12
ATOM 9139 C CA . GLY A 1 4 ? -0.873 9.093 -17.848 1.00 0.00 1 GLY A CA 12
ATOM 9140 C C . GLY A 1 4 ? -1.035 7.667 -17.362 1.00 0.00 1 GLY A C 12
ATOM 9141 O O . GLY A 1 4 ? -1.735 6.868 -17.984 1.00 0.00 1 GLY A O 12
ATOM 9145 N N . SER A 1 5 ? -0.385 7.345 -16.248 1.00 0.00 2 SER A N 12
ATOM 9146 C CA . SER A 1 5 ? -0.456 6.003 -15.682 1.00 0.00 2 SER A CA 12
ATOM 9147 C C . SER A 1 5 ? 0.190 5.961 -14.300 1.00 0.00 2 SER A C 12
ATOM 9148 O O . SER A 1 5 ? 1.012 6.812 -13.961 1.00 0.00 2 SER A O 12
ATOM 9156 N N . SER A 1 6 ? -0.189 4.964 -13.507 1.00 0.00 3 SER A N 12
ATOM 9157 C CA . SER A 1 6 ? 0.349 4.812 -12.160 1.00 0.00 3 SER A CA 12
ATOM 9158 C C . SER A 1 6 ? 0.602 3.342 -11.839 1.00 0.00 3 SER A C 12
ATOM 9159 O O . SER A 1 6 ? 0.077 2.451 -12.505 1.00 0.00 3 SER A O 12
ATOM 9167 N N . GLY A 1 7 ? 1.410 3.098 -10.812 1.00 0.00 4 GLY A N 12
ATOM 9168 C CA . GLY A 1 7 ? 1.719 1.736 -10.419 1.00 0.00 4 GLY A CA 12
ATOM 9169 C C . GLY A 1 7 ? 2.527 1.671 -9.138 1.00 0.00 4 GLY A C 12
ATOM 9170 O O . GLY A 1 7 ? 3.731 1.418 -9.167 1.00 0.00 4 GLY A O 12
ATOM 9174 N N . VAL A 1 8 ? 1.863 1.901 -8.009 1.00 0.00 5 VAL A N 12
ATOM 9175 C CA . VAL A 1 8 ? 2.527 1.868 -6.712 1.00 0.00 5 VAL A CA 12
ATOM 9176 C C . VAL A 1 8 ? 2.646 0.440 -6.191 1.00 0.00 5 VAL A C 12
ATOM 9177 O O . VAL A 1 8 ? 1.831 -0.007 -5.386 1.00 0.00 5 VAL A O 12
ATOM 9190 N N . GLU A 1 9 ? 3.669 -0.270 -6.658 1.00 0.00 6 GLU A N 12
ATOM 9191 C CA . GLU A 1 9 ? 3.894 -1.649 -6.240 1.00 0.00 6 GLU A CA 12
ATOM 9192 C C . GLU A 1 9 ? 3.720 -1.795 -4.731 1.00 0.00 6 GLU A C 12
ATOM 9193 O O . GLU A 1 9 ? 4.163 -0.944 -3.958 1.00 0.00 6 GLU A O 12
ATOM 9205 N N . LEU A 1 10 ? 3.072 -2.878 -4.318 1.00 0.00 7 LEU A N 12
ATOM 9206 C CA . LEU A 1 10 ? 2.837 -3.137 -2.902 1.00 0.00 7 LEU A CA 12
ATOM 9207 C C . LEU A 1 10 ? 3.327 -4.528 -2.514 1.00 0.00 7 LEU A C 12
ATOM 9208 O O . LEU A 1 10 ? 4.028 -4.695 -1.515 1.00 0.00 7 LEU A O 12
ATOM 9224 N N . HIS A 1 11 ? 2.956 -5.525 -3.312 1.00 0.00 8 HIS A N 12
ATOM 9225 C CA . HIS A 1 11 ? 3.360 -6.902 -3.053 1.00 0.00 8 HIS A CA 12
ATOM 9226 C C . HIS A 1 11 ? 4.854 -6.983 -2.757 1.00 0.00 8 HIS A C 12
ATOM 9227 O O . HIS A 1 11 ? 5.267 -7.528 -1.733 1.00 0.00 8 HIS A O 12
ATOM 9241 N N . LYS A 1 12 ? 5.662 -6.439 -3.661 1.00 0.00 9 LYS A N 12
ATOM 9242 C CA . LYS A 1 12 ? 7.111 -6.449 -3.497 1.00 0.00 9 LYS A CA 12
ATOM 9243 C C . LYS A 1 12 ? 7.501 -6.043 -2.080 1.00 0.00 9 LYS A C 12
ATOM 9244 O O . LYS A 1 12 ? 8.328 -6.695 -1.442 1.00 0.00 9 LYS A O 12
ATOM 9263 N N . LEU A 1 13 ? 6.901 -4.963 -1.593 1.00 0.00 10 LEU A N 12
ATOM 9264 C CA . LEU A 1 13 ? 7.185 -4.470 -0.249 1.00 0.00 10 LEU A CA 12
ATOM 9265 C C . LEU A 1 13 ? 6.859 -5.529 0.799 1.00 0.00 10 LEU A C 12
ATOM 9266 O O . LEU A 1 13 ? 5.727 -6.004 0.888 1.00 0.00 10 LEU A O 12
ATOM 9282 N N . LYS A 1 14 ? 7.859 -5.895 1.594 1.00 0.00 11 LYS A N 12
ATOM 9283 C CA . LYS A 1 14 ? 7.680 -6.895 2.640 1.00 0.00 11 LYS A CA 12
ATOM 9284 C C . LYS A 1 14 ? 6.672 -6.420 3.680 1.00 0.00 11 LYS A C 12
ATOM 9285 O O . LYS A 1 14 ? 6.150 -5.307 3.591 1.00 0.00 11 LYS A O 12
ATOM 9304 N N . LEU A 1 15 ? 6.403 -7.267 4.667 1.00 0.00 12 LEU A N 12
ATOM 9305 C CA . LEU A 1 15 ? 5.457 -6.933 5.726 1.00 0.00 12 LEU A CA 12
ATOM 9306 C C . LEU A 1 15 ? 5.880 -5.660 6.452 1.00 0.00 12 LEU A C 12
ATOM 9307 O O . LEU A 1 15 ? 5.058 -4.785 6.722 1.00 0.00 12 LEU A O 12
ATOM 9323 N N . ALA A 1 16 ? 7.169 -5.563 6.763 1.00 0.00 13 ALA A N 12
ATOM 9324 C CA . ALA A 1 16 ? 7.702 -4.395 7.453 1.00 0.00 13 ALA A CA 12
ATOM 9325 C C . ALA A 1 16 ? 7.476 -3.125 6.639 1.00 0.00 13 ALA A C 12
ATOM 9326 O O . ALA A 1 16 ? 7.115 -2.084 7.185 1.00 0.00 13 ALA A O 12
ATOM 9333 N N . GLU A 1 17 ? 7.691 -3.221 5.331 1.00 0.00 14 GLU A N 12
ATOM 9334 C CA . GLU A 1 17 ? 7.512 -2.078 4.443 1.00 0.00 14 GLU A CA 12
ATOM 9335 C C . GLU A 1 17 ? 6.047 -1.657 4.387 1.00 0.00 14 GLU A C 12
ATOM 9336 O O . GLU A 1 17 ? 5.728 -0.468 4.442 1.00 0.00 14 GLU A O 12
ATOM 9348 N N . LEU A 1 18 ? 5.159 -2.639 4.277 1.00 0.00 15 LEU A N 12
ATOM 9349 C CA . LEU A 1 18 ? 3.726 -2.372 4.213 1.00 0.00 15 LEU A CA 12
ATOM 9350 C C . LEU A 1 18 ? 3.243 -1.685 5.487 1.00 0.00 15 LEU A C 12
ATOM 9351 O O . LEU A 1 18 ? 2.506 -0.701 5.433 1.00 0.00 15 LEU A O 12
ATOM 9367 N N . LYS A 1 19 ? 3.665 -2.210 6.632 1.00 0.00 16 LYS A N 12
ATOM 9368 C CA . LYS A 1 19 ? 3.279 -1.647 7.920 1.00 0.00 16 LYS A CA 12
ATOM 9369 C C . LYS A 1 19 ? 3.741 -0.199 8.041 1.00 0.00 16 LYS A C 12
ATOM 9370 O O . LYS A 1 19 ? 3.008 0.656 8.539 1.00 0.00 16 LYS A O 12
ATOM 9389 N N . GLN A 1 20 ? 4.959 0.070 7.582 1.00 0.00 17 GLN A N 12
ATOM 9390 C CA . GLN A 1 20 ? 5.517 1.416 7.639 1.00 0.00 17 GLN A CA 12
ATOM 9391 C C . GLN A 1 20 ? 4.653 2.397 6.853 1.00 0.00 17 GLN A C 12
ATOM 9392 O O . GLN A 1 20 ? 4.386 3.507 7.311 1.00 0.00 17 GLN A O 12
ATOM 9406 N N . GLU A 1 21 ? 4.220 1.978 5.667 1.00 0.00 18 GLU A N 12
ATOM 9407 C CA . GLU A 1 21 ? 3.388 2.822 4.818 1.00 0.00 18 GLU A CA 12
ATOM 9408 C C . GLU A 1 21 ? 2.070 3.159 5.510 1.00 0.00 18 GLU A C 12
ATOM 9409 O O . GLU A 1 21 ? 1.620 4.305 5.486 1.00 0.00 18 GLU A O 12
ATOM 9421 N N . CYS A 1 22 ? 1.457 2.153 6.124 1.00 0.00 19 CYS A N 12
ATOM 9422 C CA . CYS A 1 22 ? 0.191 2.341 6.822 1.00 0.00 19 CYS A CA 12
ATOM 9423 C C . CYS A 1 22 ? 0.348 3.322 7.979 1.00 0.00 19 CYS A C 12
ATOM 9424 O O . CYS A 1 22 ? -0.512 4.176 8.204 1.00 0.00 19 CYS A O 12
ATOM 9432 N N . LEU A 1 23 ? 1.449 3.195 8.710 1.00 0.00 20 LEU A N 12
ATOM 9433 C CA . LEU A 1 23 ? 1.719 4.069 9.846 1.00 0.00 20 LEU A CA 12
ATOM 9434 C C . LEU A 1 23 ? 1.858 5.520 9.395 1.00 0.00 20 LEU A C 12
ATOM 9435 O O . LEU A 1 23 ? 1.274 6.424 9.991 1.00 0.00 20 LEU A O 12
ATOM 9451 N N . ALA A 1 24 ? 2.635 5.733 8.338 1.00 0.00 21 ALA A N 12
ATOM 9452 C CA . ALA A 1 24 ? 2.848 7.073 7.805 1.00 0.00 21 ALA A CA 12
ATOM 9453 C C . ALA A 1 24 ? 1.527 7.720 7.404 1.00 0.00 21 ALA A C 12
ATOM 9454 O O . ALA A 1 24 ? 1.319 8.915 7.620 1.00 0.00 21 ALA A O 12
ATOM 9461 N N . ARG A 1 25 ? 0.637 6.926 6.818 1.00 0.00 22 ARG A N 12
ATOM 9462 C CA . ARG A 1 25 ? -0.663 7.423 6.385 1.00 0.00 22 ARG A CA 12
ATOM 9463 C C . ARG A 1 25 ? -1.613 7.565 7.571 1.00 0.00 22 ARG A C 12
ATOM 9464 O O . ARG A 1 25 ? -2.475 8.442 7.587 1.00 0.00 22 ARG A O 12
ATOM 9485 N N . GLY A 1 26 ? -1.449 6.694 8.562 1.00 0.00 23 GLY A N 12
ATOM 9486 C CA . GLY A 1 26 ? -2.299 6.738 9.737 1.00 0.00 23 GLY A CA 12
ATOM 9487 C C . GLY A 1 26 ? -3.409 5.707 9.690 1.00 0.00 23 GLY A C 12
ATOM 9488 O O . GLY A 1 26 ? -4.530 5.970 10.128 1.00 0.00 23 GLY A O 12
ATOM 9492 N N . LEU A 1 27 ? -3.099 4.531 9.155 1.00 0.00 24 LEU A N 12
ATOM 9493 C CA . LEU A 1 27 ? -4.079 3.456 9.050 1.00 0.00 24 LEU A CA 12
ATOM 9494 C C . LEU A 1 27 ? -3.761 2.331 10.030 1.00 0.00 24 LEU A C 12
ATOM 9495 O O . LEU A 1 27 ? -2.711 2.333 10.671 1.00 0.00 24 LEU A O 12
ATOM 9511 N N . GLU A 1 28 ? -4.675 1.372 10.138 1.00 0.00 25 GLU A N 12
ATOM 9512 C CA . GLU A 1 28 ? -4.490 0.240 11.039 1.00 0.00 25 GLU A CA 12
ATOM 9513 C C . GLU A 1 28 ? -3.571 -0.806 10.417 1.00 0.00 25 GLU A C 12
ATOM 9514 O O . GLU A 1 28 ? -3.883 -1.384 9.375 1.00 0.00 25 GLU A O 12
ATOM 9526 N N . THR A 1 29 ? -2.434 -1.046 11.063 1.00 0.00 26 THR A N 12
ATOM 9527 C CA . THR A 1 29 ? -1.468 -2.021 10.573 1.00 0.00 26 THR A CA 12
ATOM 9528 C C . THR A 1 29 ? -1.827 -3.430 11.032 1.00 0.00 26 THR A C 12
ATOM 9529 O O . THR A 1 29 ? -0.956 -4.208 11.421 1.00 0.00 26 THR A O 12
ATOM 9540 N N . LYS A 1 30 ? -3.115 -3.752 10.985 1.00 0.00 27 LYS A N 12
ATOM 9541 C CA . LYS A 1 30 ? -3.590 -5.068 11.394 1.00 0.00 27 LYS A CA 12
ATOM 9542 C C . LYS A 1 30 ? -3.956 -5.916 10.180 1.00 0.00 27 LYS A C 12
ATOM 9543 O O . LYS A 1 30 ? -4.379 -5.393 9.150 1.00 0.00 27 LYS A O 12
ATOM 9562 N N . GLY A 1 31 ? -3.792 -7.229 10.310 1.00 0.00 28 GLY A N 12
ATOM 9563 C CA . GLY A 1 31 ? -4.111 -8.128 9.216 1.00 0.00 28 GLY A CA 12
ATOM 9564 C C . GLY A 1 31 ? -2.873 -8.723 8.574 1.00 0.00 28 GLY A C 12
ATOM 9565 O O . GLY A 1 31 ? -1.755 -8.492 9.036 1.00 0.00 28 GLY A O 12
ATOM 9569 N N . ILE A 1 32 ? -3.072 -9.491 7.509 1.00 0.00 29 ILE A N 12
ATOM 9570 C CA . ILE A 1 32 ? -1.963 -10.121 6.804 1.00 0.00 29 ILE A CA 12
ATOM 9571 C C . ILE A 1 32 ? -1.498 -9.262 5.632 1.00 0.00 29 ILE A C 12
ATOM 9572 O O . ILE A 1 32 ? -2.037 -8.183 5.386 1.00 0.00 29 ILE A O 12
ATOM 9588 N N . LYS A 1 33 ? -0.494 -9.750 4.911 1.00 0.00 30 LYS A N 12
ATOM 9589 C CA . LYS A 1 33 ? 0.043 -9.030 3.762 1.00 0.00 30 LYS A CA 12
ATOM 9590 C C . LYS A 1 33 ? -1.081 -8.457 2.905 1.00 0.00 30 LYS A C 12
ATOM 9591 O O . LYS A 1 33 ? -1.116 -7.257 2.633 1.00 0.00 30 LYS A O 12
ATOM 9610 N N . GLN A 1 34 ? -1.998 -9.322 2.483 1.00 0.00 31 GLN A N 12
ATOM 9611 C CA . GLN A 1 34 ? -3.123 -8.901 1.658 1.00 0.00 31 GLN A CA 12
ATOM 9612 C C . GLN A 1 34 ? -3.928 -7.808 2.352 1.00 0.00 31 GLN A C 12
ATOM 9613 O O . GLN A 1 34 ? -4.354 -6.840 1.721 1.00 0.00 31 GLN A O 12
ATOM 9627 N N . ASP A 1 35 ? -4.134 -7.968 3.655 1.00 0.00 32 ASP A N 12
ATOM 9628 C CA . ASP A 1 35 ? -4.888 -6.994 4.436 1.00 0.00 32 ASP A CA 12
ATOM 9629 C C . ASP A 1 35 ? -4.219 -5.624 4.387 1.00 0.00 32 ASP A C 12
ATOM 9630 O O . ASP A 1 35 ? -4.886 -4.602 4.222 1.00 0.00 32 ASP A O 12
ATOM 9639 N N . LEU A 1 36 ? -2.899 -5.610 4.533 1.00 0.00 33 LEU A N 12
ATOM 9640 C CA . LEU A 1 36 ? -2.139 -4.365 4.507 1.00 0.00 33 LEU A CA 12
ATOM 9641 C C . LEU A 1 36 ? -2.251 -3.687 3.146 1.00 0.00 33 LEU A C 12
ATOM 9642 O O . LEU A 1 36 ? -2.453 -2.476 3.059 1.00 0.00 33 LEU A O 12
ATOM 9658 N N . ILE A 1 37 ? -2.122 -4.477 2.085 1.00 0.00 34 ILE A N 12
ATOM 9659 C CA . ILE A 1 37 ? -2.212 -3.953 0.728 1.00 0.00 34 ILE A CA 12
ATOM 9660 C C . ILE A 1 37 ? -3.620 -3.454 0.424 1.00 0.00 34 ILE A C 12
ATOM 9661 O O . ILE A 1 37 ? -3.800 -2.361 -0.116 1.00 0.00 34 ILE A O 12
ATOM 9677 N N . HIS A 1 38 ? -4.617 -4.259 0.776 1.00 0.00 35 HIS A N 12
ATOM 9678 C CA . HIS A 1 38 ? -6.011 -3.898 0.543 1.00 0.00 35 HIS A CA 12
ATOM 9679 C C . HIS A 1 38 ? -6.332 -2.543 1.166 1.00 0.00 35 HIS A C 12
ATOM 9680 O O . HIS A 1 38 ? -7.047 -1.732 0.577 1.00 0.00 35 HIS A O 12
ATOM 9694 N N . ARG A 1 39 ? -5.799 -2.304 2.360 1.00 0.00 36 ARG A N 12
ATOM 9695 C CA . ARG A 1 39 ? -6.031 -1.049 3.063 1.00 0.00 36 ARG A CA 12
ATOM 9696 C C . ARG A 1 39 ? -5.342 0.110 2.347 1.00 0.00 36 ARG A C 12
ATOM 9697 O O . ARG A 1 39 ? -5.930 1.177 2.162 1.00 0.00 36 ARG A O 12
ATOM 9718 N N . LEU A 1 40 ? -4.094 -0.106 1.947 1.00 0.00 37 LEU A N 12
ATOM 9719 C CA . LEU A 1 40 ? -3.325 0.920 1.252 1.00 0.00 37 LEU A CA 12
ATOM 9720 C C . LEU A 1 40 ? -4.015 1.334 -0.044 1.00 0.00 37 LEU A C 12
ATOM 9721 O O . LEU A 1 40 ? -4.054 2.515 -0.387 1.00 0.00 37 LEU A O 12
ATOM 9737 N N . GLN A 1 41 ? -4.559 0.354 -0.757 1.00 0.00 38 GLN A N 12
ATOM 9738 C CA . GLN A 1 41 ? -5.249 0.617 -2.015 1.00 0.00 38 GLN A CA 12
ATOM 9739 C C . GLN A 1 41 ? -6.525 1.419 -1.778 1.00 0.00 38 GLN A C 12
ATOM 9740 O O . GLN A 1 41 ? -6.787 2.404 -2.468 1.00 0.00 38 GLN A O 12
ATOM 9754 N N . ALA A 1 42 ? -7.314 0.990 -0.799 1.00 0.00 39 ALA A N 12
ATOM 9755 C CA . ALA A 1 42 ? -8.561 1.670 -0.470 1.00 0.00 39 ALA A CA 12
ATOM 9756 C C . ALA A 1 42 ? -8.314 3.134 -0.122 1.00 0.00 39 ALA A C 12
ATOM 9757 O O . ALA A 1 42 ? -9.023 4.023 -0.594 1.00 0.00 39 ALA A O 12
ATOM 9764 N N . TYR A 1 43 ? -7.305 3.377 0.707 1.00 0.00 40 TYR A N 12
ATOM 9765 C CA . TYR A 1 43 ? -6.966 4.733 1.121 1.00 0.00 40 TYR A CA 12
ATOM 9766 C C . TYR A 1 43 ? -6.538 5.578 -0.075 1.00 0.00 40 TYR A C 12
ATOM 9767 O O . TYR A 1 43 ? -6.913 6.745 -0.192 1.00 0.00 40 TYR A O 12
ATOM 9785 N N . LEU A 1 44 ? -5.752 4.978 -0.963 1.00 0.00 41 LEU A N 12
ATOM 9786 C CA . LEU A 1 44 ? -5.273 5.673 -2.152 1.00 0.00 41 LEU A CA 12
ATOM 9787 C C . LEU A 1 44 ? -6.439 6.135 -3.020 1.00 0.00 41 LEU A C 12
ATOM 9788 O O . LEU A 1 44 ? -6.478 7.282 -3.464 1.00 0.00 41 LEU A O 12
ATOM 9804 N N . GLU A 1 45 ? -7.388 5.234 -3.256 1.00 0.00 42 GLU A N 12
ATOM 9805 C CA . GLU A 1 45 ? -8.556 5.551 -4.069 1.00 0.00 42 GLU A CA 12
ATOM 9806 C C . GLU A 1 45 ? -9.484 6.516 -3.337 1.00 0.00 42 GLU A C 12
ATOM 9807 O O . GLU A 1 45 ? -9.987 7.474 -3.923 1.00 0.00 42 GLU A O 12
ATOM 9819 N N . GLU A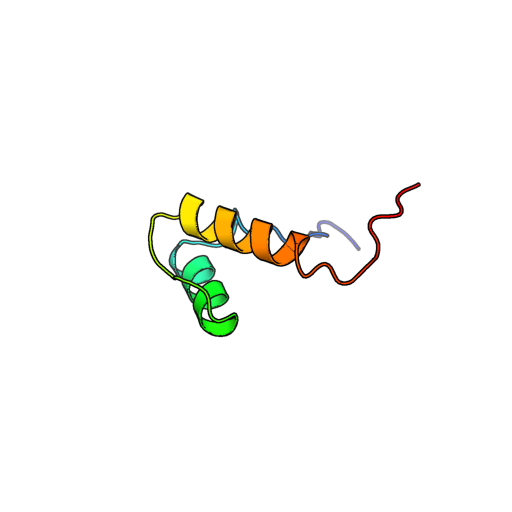 1 46 ? -9.705 6.255 -2.052 1.00 0.00 43 GLU A N 12
ATOM 9820 C CA . GLU A 1 46 ? -10.573 7.100 -1.240 1.00 0.00 43 GLU A CA 12
ATOM 9821 C C . GLU A 1 46 ? -10.123 8.557 -1.297 1.00 0.00 43 GLU A C 12
ATOM 9822 O O . GLU A 1 46 ? -10.937 9.464 -1.468 1.00 0.00 43 GLU A O 12
ATOM 9834 N N . HIS A 1 47 ? -8.819 8.773 -1.151 1.00 0.00 44 HIS A N 12
ATOM 9835 C CA . HIS A 1 47 ? -8.259 10.119 -1.186 1.00 0.00 44 HIS A CA 12
ATOM 9836 C C . HIS A 1 47 ? -7.508 10.362 -2.491 1.00 0.00 44 HIS A C 12
ATOM 9837 O O . HIS A 1 47 ? -6.408 10.914 -2.492 1.00 0.00 44 HIS A O 12
ATOM 9851 N N . ALA A 1 48 ? -8.109 9.945 -3.601 1.00 0.00 45 ALA A N 12
ATOM 9852 C CA . ALA A 1 48 ? -7.497 10.118 -4.912 1.00 0.00 45 ALA A CA 12
ATOM 9853 C C . ALA A 1 48 ? -7.552 11.576 -5.355 1.00 0.00 45 ALA A C 12
ATOM 9854 O O . ALA A 1 48 ? -8.429 11.967 -6.124 1.00 0.00 45 ALA A O 12
ATOM 9861 N N . GLU A 1 49 ? -6.610 12.375 -4.864 1.00 0.00 46 GLU A N 12
ATOM 9862 C CA . GLU A 1 49 ? -6.554 13.791 -5.210 1.00 0.00 46 GLU A CA 12
ATOM 9863 C C . GLU A 1 49 ? -5.679 14.016 -6.440 1.00 0.00 46 GLU A C 12
ATOM 9864 O O . GLU A 1 49 ? -4.681 13.324 -6.641 1.00 0.00 46 GLU A O 12
ATOM 9876 N N . SER A 1 50 ? -6.062 14.989 -7.260 1.00 0.00 47 SER A N 12
ATOM 9877 C CA . SER A 1 50 ? -5.316 15.304 -8.473 1.00 0.00 47 SER A CA 12
ATOM 9878 C C . SER A 1 50 ? -4.755 14.036 -9.110 1.00 0.00 47 SER A C 12
ATOM 9879 O O . SER A 1 50 ? -3.612 14.009 -9.565 1.00 0.00 47 SER A O 12
ATOM 9887 N N . GLY A 1 51 ? -5.570 12.986 -9.140 1.00 0.00 48 GLY A N 12
ATOM 9888 C CA . GLY A 1 51 ? -5.139 11.729 -9.723 1.00 0.00 48 GLY A CA 12
ATOM 9889 C C . GLY A 1 51 ? -5.170 11.751 -11.238 1.00 0.00 48 GLY A C 12
ATOM 9890 O O . GLY A 1 51 ? -5.152 12.811 -11.865 1.00 0.00 48 GLY A O 12
ATOM 9894 N N . PRO A 1 52 ? -5.216 10.559 -11.851 1.00 0.00 49 PRO A N 12
ATOM 9895 C CA . PRO A 1 52 ? -5.250 10.419 -13.310 1.00 0.00 49 PRO A CA 12
ATOM 9896 C C . PRO A 1 52 ? -6.573 10.888 -13.907 1.00 0.00 49 PRO A C 12
ATOM 9897 O O . PRO A 1 52 ? -7.562 10.156 -13.897 1.00 0.00 49 PRO A O 12
ATOM 9908 N N . SER A 1 53 ? -6.582 12.111 -14.426 1.00 0.00 50 SER A N 12
ATOM 9909 C CA . SER A 1 53 ? -7.785 12.678 -15.025 1.00 0.00 50 SER A CA 12
ATOM 9910 C C . SER A 1 53 ? -7.484 13.256 -16.404 1.00 0.00 50 SER A C 12
ATOM 9911 O O . SER A 1 53 ? -6.445 13.882 -16.614 1.00 0.00 50 SER A O 12
ATOM 9919 N N . SER A 1 54 ? -8.401 13.042 -17.342 1.00 0.00 51 SER A N 12
ATOM 9920 C CA . SER A 1 54 ? -8.234 13.537 -18.703 1.00 0.00 51 SER A CA 12
ATOM 9921 C C . SER A 1 54 ? -8.950 14.872 -18.887 1.00 0.00 51 SER A C 12
ATOM 9922 O O . SER A 1 54 ? -8.408 15.803 -19.480 1.00 0.00 51 SER A O 12
ATOM 9930 N N . GLY A 1 55 ? -10.174 14.956 -18.373 1.00 0.00 52 GLY A N 12
ATOM 9931 C CA . GLY A 1 55 ? -10.946 16.179 -18.491 1.00 0.00 52 GLY A CA 12
ATOM 9932 C C . GLY A 1 55 ? -11.861 16.173 -19.699 1.00 0.00 52 GLY A C 12
ATOM 9933 O O . GLY A 1 55 ? -12.004 15.153 -20.373 1.00 0.00 52 GLY A O 12
ATOM 9937 N N . GLY A 1 1 ? 12.843 15.435 -10.651 1.00 0.00 -2 GLY A N 13
ATOM 9938 C CA . GLY A 1 1 ? 11.769 15.635 -11.607 1.00 0.00 -2 GLY A CA 13
ATOM 9939 C C . GLY A 1 1 ? 11.747 14.570 -12.685 1.00 0.00 -2 GLY A C 13
ATOM 9940 O O . GLY A 1 1 ? 11.060 13.557 -12.553 1.00 0.00 -2 GLY A O 13
ATOM 9944 N N . SER A 1 2 ? 12.501 14.798 -13.756 1.00 0.00 -1 SER A N 13
ATOM 9945 C CA . SER A 1 2 ? 12.561 13.853 -14.864 1.00 0.00 -1 SER A CA 13
ATOM 9946 C C . SER A 1 2 ? 13.629 12.792 -14.616 1.00 0.00 -1 SER A C 13
ATOM 9947 O O . SER A 1 2 ? 14.814 13.019 -14.860 1.00 0.00 -1 SER A O 13
ATOM 9955 N N . SER A 1 3 ? 13.200 11.632 -14.130 1.00 0.00 0 SER A N 13
ATOM 9956 C CA . SER A 1 3 ? 14.119 10.536 -13.844 1.00 0.00 0 SER A CA 13
ATOM 9957 C C . SER A 1 3 ? 13.705 9.271 -14.591 1.00 0.00 0 SER A C 13
ATOM 9958 O O . SER A 1 3 ? 12.572 9.154 -15.056 1.00 0.00 0 SER A O 13
ATOM 9966 N N . GLY A 1 4 ? 14.633 8.326 -14.701 1.00 0.00 1 GLY A N 13
ATOM 9967 C CA . GLY A 1 4 ? 14.347 7.082 -15.392 1.00 0.00 1 GLY A CA 13
ATOM 9968 C C . GLY A 1 4 ? 13.958 5.967 -14.441 1.00 0.00 1 GLY A C 13
ATOM 9969 O O . GLY A 1 4 ? 14.820 5.301 -13.869 1.00 0.00 1 GLY A O 13
ATOM 9973 N N . SER A 1 5 ? 12.655 5.764 -14.271 1.00 0.00 2 SER A N 13
ATOM 9974 C CA . SER A 1 5 ? 12.153 4.726 -13.379 1.00 0.00 2 SER A CA 13
ATOM 9975 C C . SER A 1 5 ? 10.635 4.614 -13.475 1.00 0.00 2 SER A C 13
ATOM 9976 O O . SER A 1 5 ? 9.911 5.559 -13.161 1.00 0.00 2 SER A O 13
ATOM 9984 N N . SER A 1 6 ? 10.159 3.452 -13.911 1.00 0.00 3 SER A N 13
ATOM 9985 C CA . SER A 1 6 ? 8.727 3.217 -14.053 1.00 0.00 3 SER A CA 13
ATOM 9986 C C . SER A 1 6 ? 8.361 1.807 -13.598 1.00 0.00 3 SER A C 13
ATOM 9987 O O . SER A 1 6 ? 8.921 0.823 -14.079 1.00 0.00 3 SER A O 13
ATOM 9995 N N . GLY A 1 7 ? 7.415 1.718 -12.668 1.00 0.00 4 GLY A N 13
ATOM 9996 C CA . GLY A 1 7 ? 6.990 0.426 -12.164 1.00 0.00 4 GLY A CA 13
ATOM 9997 C C . GLY A 1 7 ? 6.802 0.424 -10.659 1.00 0.00 4 GLY A C 13
ATOM 9998 O O . GLY A 1 7 ? 7.761 0.257 -9.907 1.00 0.00 4 GLY A O 13
ATOM 10002 N N . VAL A 1 8 ? 5.561 0.612 -10.219 1.00 0.00 5 VAL A N 13
ATOM 10003 C CA . VAL A 1 8 ? 5.250 0.632 -8.795 1.00 0.00 5 VAL A CA 13
ATOM 10004 C C . VAL A 1 8 ? 4.511 -0.634 -8.376 1.00 0.00 5 VAL A C 13
ATOM 10005 O O . VAL A 1 8 ? 3.583 -1.074 -9.053 1.00 0.00 5 VAL A O 13
ATOM 10018 N N . GLU A 1 9 ? 4.931 -1.214 -7.256 1.00 0.00 6 GLU A N 13
ATOM 10019 C CA . GLU A 1 9 ? 4.308 -2.430 -6.747 1.00 0.00 6 GLU A CA 13
ATOM 10020 C C . GLU A 1 9 ? 4.172 -2.378 -5.228 1.00 0.00 6 GLU A C 13
ATOM 10021 O O . GLU A 1 9 ? 4.931 -1.684 -4.549 1.00 0.00 6 GLU A O 13
ATOM 10033 N N . LEU A 1 10 ? 3.202 -3.115 -4.701 1.00 0.00 7 LEU A N 13
ATOM 10034 C CA . LEU A 1 10 ? 2.965 -3.154 -3.262 1.00 0.00 7 LEU A CA 13
ATOM 10035 C C . LEU A 1 10 ? 3.341 -4.515 -2.684 1.00 0.00 7 LEU A C 13
ATOM 10036 O O . LEU A 1 10 ? 4.054 -4.601 -1.684 1.00 0.00 7 LEU A O 13
ATOM 10052 N N . HIS A 1 11 ? 2.858 -5.576 -3.322 1.00 0.00 8 HIS A N 13
ATOM 10053 C CA . HIS A 1 11 ? 3.145 -6.934 -2.873 1.00 0.00 8 HIS A CA 13
ATOM 10054 C C . HIS A 1 11 ? 4.631 -7.103 -2.571 1.00 0.00 8 HIS A C 13
ATOM 10055 O O . HIS A 1 11 ? 5.006 -7.643 -1.530 1.00 0.00 8 HIS A O 13
ATOM 10069 N N . LYS A 1 12 ? 5.473 -6.639 -3.488 1.00 0.00 9 LYS A N 13
ATOM 10070 C CA . LYS A 1 12 ? 6.918 -6.738 -3.321 1.00 0.00 9 LYS A CA 13
ATOM 10071 C C . LYS A 1 12 ? 7.336 -6.292 -1.923 1.00 0.00 9 LYS A C 13
ATOM 10072 O O . LYS A 1 12 ? 8.164 -6.936 -1.277 1.00 0.00 9 LYS A O 13
ATOM 10091 N N . LEU A 1 13 ? 6.757 -5.189 -1.461 1.00 0.00 10 LEU A N 13
ATOM 10092 C CA . LEU A 1 13 ? 7.069 -4.659 -0.138 1.00 0.00 10 LEU A CA 13
ATOM 10093 C C . LEU A 1 13 ? 6.706 -5.664 0.951 1.00 0.00 10 LEU A C 13
ATOM 10094 O O . LEU A 1 13 ? 5.545 -6.048 1.095 1.00 0.00 10 LEU A O 13
ATOM 10110 N N . LYS A 1 14 ? 7.706 -6.085 1.717 1.00 0.00 11 LYS A N 13
ATOM 10111 C CA . LYS A 1 14 ? 7.494 -7.042 2.796 1.00 0.00 11 LYS A CA 13
ATOM 10112 C C . LYS A 1 14 ? 6.493 -6.503 3.813 1.00 0.00 11 LYS A C 13
ATOM 10113 O O . LYS A 1 14 ? 6.032 -5.366 3.702 1.00 0.00 11 LYS A O 13
ATOM 10132 N N . LEU A 1 15 ? 6.162 -7.324 4.803 1.00 0.00 12 LEU A N 13
ATOM 10133 C CA . LEU A 1 15 ? 5.216 -6.928 5.841 1.00 0.00 12 LEU A CA 13
ATOM 10134 C C . LEU A 1 15 ? 5.690 -5.668 6.558 1.00 0.00 12 LEU A C 13
ATOM 10135 O O . LEU A 1 15 ? 4.910 -4.746 6.795 1.00 0.00 12 LEU A O 13
ATOM 10151 N N . ALA A 1 16 ? 6.974 -5.635 6.899 1.00 0.00 13 ALA A N 13
ATOM 10152 C CA . ALA A 1 16 ? 7.553 -4.486 7.585 1.00 0.00 13 ALA A CA 13
ATOM 10153 C C . ALA A 1 16 ? 7.397 -3.216 6.756 1.00 0.00 13 ALA A C 13
ATOM 10154 O O . ALA A 1 16 ? 7.068 -2.155 7.286 1.00 0.00 13 ALA A O 13
ATOM 10161 N N . GLU A 1 17 ? 7.636 -3.332 5.453 1.00 0.00 14 GLU A N 13
ATOM 10162 C CA . GLU A 1 17 ? 7.523 -2.191 4.552 1.00 0.00 14 GLU A CA 13
ATOM 10163 C C . GLU A 1 17 ? 6.080 -1.700 4.475 1.00 0.00 14 GLU A C 13
ATOM 10164 O O . GLU A 1 17 ? 5.819 -0.497 4.511 1.00 0.00 14 GLU A O 13
ATOM 10176 N N . LEU A 1 18 ? 5.147 -2.639 4.367 1.00 0.00 15 LEU A N 13
ATOM 10177 C CA . LEU A 1 18 ? 3.729 -2.304 4.284 1.00 0.00 15 LEU A CA 13
ATOM 10178 C C . LEU A 1 18 ? 3.262 -1.596 5.551 1.00 0.00 15 LEU A C 13
ATOM 10179 O O . LEU A 1 18 ? 2.586 -0.569 5.489 1.00 0.00 15 LEU A O 13
ATOM 10195 N N . LYS A 1 19 ? 3.628 -2.151 6.702 1.00 0.00 16 LYS A N 13
ATOM 10196 C CA . LYS A 1 19 ? 3.250 -1.573 7.986 1.00 0.00 16 LYS A CA 13
ATOM 10197 C C . LYS A 1 19 ? 3.793 -0.154 8.124 1.00 0.00 16 LYS A C 13
ATOM 10198 O O . LYS A 1 19 ? 3.112 0.732 8.639 1.00 0.00 16 LYS A O 13
ATOM 10217 N N . GLN A 1 20 ? 5.021 0.053 7.660 1.00 0.00 17 GLN A N 13
ATOM 10218 C CA . GLN A 1 20 ? 5.653 1.364 7.732 1.00 0.00 17 GLN A CA 13
ATOM 10219 C C . GLN A 1 20 ? 4.862 2.395 6.934 1.00 0.00 17 GLN A C 13
ATOM 10220 O O . GLN A 1 20 ? 4.623 3.507 7.404 1.00 0.00 17 GLN A O 13
ATOM 10234 N N . GLU A 1 21 ? 4.459 2.017 5.725 1.00 0.00 18 GLU A N 13
ATOM 10235 C CA . GLU A 1 21 ? 3.695 2.911 4.861 1.00 0.00 18 GLU A CA 13
ATOM 10236 C C . GLU A 1 21 ? 2.355 3.267 5.497 1.00 0.00 18 GLU A C 13
ATOM 10237 O O . GLU A 1 21 ? 1.935 4.425 5.477 1.00 0.00 18 GLU A O 13
ATOM 10249 N N . CYS A 1 22 ? 1.688 2.265 6.059 1.00 0.00 19 CYS A N 13
ATOM 10250 C CA . CYS A 1 22 ? 0.394 2.472 6.700 1.00 0.00 19 CYS A CA 13
ATOM 10251 C C . CYS A 1 22 ? 0.533 3.362 7.931 1.00 0.00 19 CYS A C 13
ATOM 10252 O O . CYS A 1 22 ? -0.332 4.194 8.209 1.00 0.00 19 CYS A O 13
ATOM 10260 N N . LEU A 1 23 ? 1.624 3.180 8.666 1.00 0.00 20 LEU A N 13
ATOM 10261 C CA . LEU A 1 23 ? 1.876 3.965 9.869 1.00 0.00 20 LEU A CA 13
ATOM 10262 C C . LEU A 1 23 ? 2.008 5.447 9.534 1.00 0.00 20 LEU A C 13
ATOM 10263 O O . LEU A 1 23 ? 1.419 6.299 10.199 1.00 0.00 20 LEU A O 13
ATOM 10279 N N . ALA A 1 24 ? 2.784 5.747 8.498 1.00 0.00 21 ALA A N 13
ATOM 10280 C CA . ALA A 1 24 ? 2.990 7.126 8.072 1.00 0.00 21 ALA A CA 13
ATOM 10281 C C . ALA A 1 24 ? 1.691 7.745 7.568 1.00 0.00 21 ALA A C 13
ATOM 10282 O O . ALA A 1 24 ? 1.403 8.911 7.836 1.00 0.00 21 ALA A O 13
ATOM 10289 N N . ARG A 1 25 ? 0.910 6.957 6.836 1.00 0.00 22 ARG A N 13
ATOM 10290 C CA . ARG A 1 25 ? -0.358 7.429 6.293 1.00 0.00 22 ARG A CA 13
ATOM 10291 C C . ARG A 1 25 ? -1.403 7.569 7.395 1.00 0.00 22 ARG A C 13
ATOM 10292 O O . ARG A 1 25 ? -2.295 8.412 7.316 1.00 0.00 22 ARG A O 13
ATOM 10313 N N . GLY A 1 26 ? -1.286 6.735 8.424 1.00 0.00 23 GLY A N 13
ATOM 10314 C CA . GLY A 1 26 ? -2.227 6.781 9.528 1.00 0.00 23 GLY A CA 13
ATOM 10315 C C . GLY A 1 26 ? -3.346 5.770 9.378 1.00 0.00 23 GLY A C 13
ATOM 10316 O O . GLY A 1 26 ? -4.500 6.058 9.699 1.00 0.00 23 GLY A O 13
ATOM 10320 N N . LEU A 1 27 ? -3.007 4.583 8.888 1.00 0.00 24 LEU A N 13
ATOM 10321 C CA . LEU A 1 27 ? -3.993 3.525 8.694 1.00 0.00 24 LEU A CA 13
ATOM 10322 C C . LEU A 1 27 ? -3.800 2.408 9.714 1.00 0.00 24 LEU A C 13
ATOM 10323 O O . LEU A 1 27 ? -2.867 2.441 10.516 1.00 0.00 24 LEU A O 13
ATOM 10339 N N . GLU A 1 28 ? -4.689 1.419 9.677 1.00 0.00 25 GLU A N 13
ATOM 10340 C CA . GLU A 1 28 ? -4.615 0.291 10.598 1.00 0.00 25 GLU A CA 13
ATOM 10341 C C . GLU A 1 28 ? -3.622 -0.755 10.099 1.00 0.00 25 GLU A C 13
ATOM 10342 O O . GLU A 1 28 ? -3.780 -1.308 9.010 1.00 0.00 25 GLU A O 13
ATOM 10354 N N . THR A 1 29 ? -2.597 -1.021 10.902 1.00 0.00 26 THR A N 13
ATOM 10355 C CA . THR A 1 29 ? -1.578 -1.998 10.543 1.00 0.00 26 THR A CA 13
ATOM 10356 C C . THR A 1 29 ? -1.973 -3.398 10.999 1.00 0.00 26 THR A C 13
ATOM 10357 O O . THR A 1 29 ? -1.136 -4.170 11.468 1.00 0.00 26 THR A O 13
ATOM 10368 N N . LYS A 1 30 ? -3.254 -3.722 10.857 1.00 0.00 27 LYS A N 13
ATOM 10369 C CA . LYS A 1 30 ? -3.761 -5.030 11.253 1.00 0.00 27 LYS A CA 13
ATOM 10370 C C . LYS A 1 30 ? -4.165 -5.849 10.031 1.00 0.00 27 LYS A C 13
ATOM 10371 O O . LYS A 1 30 ? -4.839 -5.349 9.131 1.00 0.00 27 LYS A O 13
ATOM 10390 N N . GLY A 1 31 ? -3.750 -7.112 10.006 1.00 0.00 28 GLY A N 13
ATOM 10391 C CA . GLY A 1 31 ? -4.079 -7.979 8.891 1.00 0.00 28 GLY A CA 13
ATOM 10392 C C . GLY A 1 31 ? -2.847 -8.488 8.168 1.00 0.00 28 GLY A C 13
ATOM 10393 O O . GLY A 1 31 ? -1.750 -7.962 8.354 1.00 0.00 28 GLY A O 13
ATOM 10397 N N . ILE A 1 32 ? -3.029 -9.514 7.344 1.00 0.00 29 ILE A N 13
ATOM 10398 C CA . ILE A 1 32 ? -1.923 -10.094 6.592 1.00 0.00 29 ILE A CA 13
ATOM 10399 C C . ILE A 1 32 ? -1.471 -9.162 5.472 1.00 0.00 29 ILE A C 13
ATOM 10400 O O . ILE A 1 32 ? -2.065 -8.107 5.249 1.00 0.00 29 ILE A O 13
ATOM 10416 N N . LYS A 1 33 ? -0.416 -9.559 4.769 1.00 0.00 30 LYS A N 13
ATOM 10417 C CA . LYS A 1 33 ? 0.115 -8.763 3.669 1.00 0.00 30 LYS A CA 13
ATOM 10418 C C . LYS A 1 33 ? -1.012 -8.213 2.801 1.00 0.00 30 LYS A C 13
ATOM 10419 O O . LYS A 1 33 ? -1.058 -7.018 2.511 1.00 0.00 30 LYS A O 13
ATOM 10438 N N . GLN A 1 34 ? -1.920 -9.094 2.391 1.00 0.00 31 GLN A N 13
ATOM 10439 C CA . GLN A 1 34 ? -3.047 -8.695 1.556 1.00 0.00 31 GLN A CA 13
ATOM 10440 C C . GLN A 1 34 ? -3.902 -7.647 2.261 1.00 0.00 31 GLN A C 13
ATOM 10441 O O . GLN A 1 34 ? -4.416 -6.724 1.629 1.00 0.00 31 GLN A O 13
ATOM 10455 N N . ASP A 1 35 ? -4.051 -7.797 3.573 1.00 0.00 32 ASP A N 13
ATOM 10456 C CA . ASP A 1 35 ? -4.843 -6.862 4.364 1.00 0.00 32 ASP A CA 13
ATOM 10457 C C . ASP A 1 35 ? -4.192 -5.483 4.390 1.00 0.00 32 ASP A C 13
ATOM 10458 O O . ASP A 1 35 ? -4.866 -4.463 4.241 1.00 0.00 32 ASP A O 13
ATOM 10467 N N . LEU A 1 36 ? -2.877 -5.459 4.580 1.00 0.00 33 LEU A N 13
ATOM 10468 C CA . LEU A 1 36 ? -2.134 -4.205 4.627 1.00 0.00 33 LEU A CA 13
ATOM 10469 C C . LEU A 1 36 ? -2.159 -3.506 3.272 1.00 0.00 33 LEU A C 13
ATOM 10470 O O . LEU A 1 36 ? -2.403 -2.302 3.188 1.00 0.00 33 LEU A O 13
ATOM 10486 N N . ILE A 1 37 ? -1.909 -4.269 2.213 1.00 0.00 34 ILE A N 13
ATOM 10487 C CA . ILE A 1 37 ? -1.906 -3.724 0.862 1.00 0.00 34 ILE A CA 13
ATOM 10488 C C . ILE A 1 37 ? -3.306 -3.284 0.444 1.00 0.00 34 ILE A C 13
ATOM 10489 O O . ILE A 1 37 ? -3.498 -2.172 -0.049 1.00 0.00 34 ILE A O 13
ATOM 10505 N N . HIS A 1 38 ? -4.281 -4.164 0.646 1.00 0.00 35 HIS A N 13
ATOM 10506 C CA . HIS A 1 38 ? -5.665 -3.867 0.293 1.00 0.00 35 HIS A CA 13
ATOM 10507 C C . HIS A 1 38 ? -6.126 -2.570 0.950 1.00 0.00 35 HIS A C 13
ATOM 10508 O O . HIS A 1 38 ? -6.817 -1.761 0.331 1.00 0.00 35 HIS A O 13
ATOM 10522 N N . ARG A 1 39 ? -5.741 -2.380 2.208 1.00 0.00 36 ARG A N 13
ATOM 10523 C CA . ARG A 1 39 ? -6.117 -1.182 2.950 1.00 0.00 36 ARG A CA 13
ATOM 10524 C C . ARG A 1 39 ? -5.389 0.044 2.408 1.00 0.00 36 ARG A C 13
ATOM 10525 O O . ARG A 1 39 ? -5.951 1.139 2.352 1.00 0.00 36 ARG A O 13
ATOM 10546 N N . LEU A 1 40 ? -4.136 -0.146 2.010 1.00 0.00 37 LEU A N 13
ATOM 10547 C CA . LEU A 1 40 ? -3.330 0.945 1.473 1.00 0.00 37 LEU A CA 13
ATOM 10548 C C . LEU A 1 40 ? -3.916 1.460 0.162 1.00 0.00 37 LEU A C 13
ATOM 10549 O O . LEU A 1 40 ? -4.013 2.668 -0.051 1.00 0.00 37 LEU A O 13
ATOM 10565 N N . GLN A 1 41 ? -4.306 0.536 -0.710 1.00 0.00 38 GLN A N 13
ATOM 10566 C CA . GLN A 1 41 ? -4.884 0.899 -1.998 1.00 0.00 38 GLN A CA 13
ATOM 10567 C C . GLN A 1 41 ? -6.278 1.492 -1.823 1.00 0.00 38 GLN A C 13
ATOM 10568 O O . GLN A 1 41 ? -6.636 2.466 -2.483 1.00 0.00 38 GLN A O 13
ATOM 10582 N N . ALA A 1 42 ? -7.060 0.897 -0.928 1.00 0.00 39 ALA A N 13
ATOM 10583 C CA . ALA A 1 42 ? -8.414 1.367 -0.664 1.00 0.00 39 ALA A CA 13
ATOM 10584 C C . ALA A 1 42 ? -8.409 2.815 -0.185 1.00 0.00 39 ALA A C 13
ATOM 10585 O O . ALA A 1 42 ? -9.256 3.614 -0.583 1.00 0.00 39 ALA A O 13
ATOM 10592 N N . TYR A 1 43 ? -7.450 3.145 0.673 1.00 0.00 40 TYR A N 13
ATOM 10593 C CA . TYR A 1 43 ? -7.336 4.496 1.210 1.00 0.00 40 TYR A CA 13
ATOM 10594 C C . TYR A 1 43 ? -6.913 5.480 0.124 1.00 0.00 40 TYR A C 13
ATOM 10595 O O . TYR A 1 43 ? -7.482 6.565 -0.004 1.00 0.00 40 TYR A O 13
ATOM 10613 N N . LEU A 1 44 ? -5.911 5.093 -0.658 1.00 0.00 41 LEU A N 13
ATOM 10614 C CA . LEU A 1 44 ? -5.410 5.939 -1.735 1.00 0.00 41 LEU A CA 13
ATOM 10615 C C . LEU A 1 44 ? -6.523 6.284 -2.719 1.00 0.00 41 LEU A C 13
ATOM 10616 O O . LEU A 1 44 ? -6.673 7.437 -3.122 1.00 0.00 41 LEU A O 13
ATOM 10632 N N . GLU A 1 45 ? -7.302 5.276 -3.101 1.00 0.00 42 GLU A N 13
ATOM 10633 C CA . GLU A 1 45 ? -8.403 5.474 -4.037 1.00 0.00 42 GLU A CA 13
ATOM 10634 C C . GLU A 1 45 ? -9.550 6.232 -3.375 1.00 0.00 42 GLU A C 13
ATOM 10635 O O . GLU A 1 45 ? -10.245 7.014 -4.023 1.00 0.00 42 GLU A O 13
ATOM 10647 N N . GLU A 1 46 ? -9.741 5.994 -2.081 1.00 0.00 43 GLU A N 13
ATOM 10648 C CA . GLU A 1 46 ? -10.804 6.653 -1.332 1.00 0.00 43 GLU A CA 13
ATOM 10649 C C . GLU A 1 46 ? -10.536 8.151 -1.211 1.00 0.00 43 GLU A C 13
ATOM 10650 O O . GLU A 1 46 ? -11.390 8.975 -1.541 1.00 0.00 43 GLU A O 13
ATOM 10662 N N . HIS A 1 47 ? -9.344 8.496 -0.734 1.00 0.00 44 HIS A N 13
ATOM 10663 C CA . HIS A 1 47 ? -8.963 9.894 -0.568 1.00 0.00 44 HIS A CA 13
ATOM 10664 C C . HIS A 1 47 ? -8.291 10.427 -1.831 1.00 0.00 44 HIS A C 13
ATOM 10665 O O . HIS A 1 47 ? -7.353 11.220 -1.758 1.00 0.00 44 HIS A O 13
ATOM 10679 N N . ALA A 1 48 ? -8.778 9.986 -2.986 1.00 0.00 45 ALA A N 13
ATOM 10680 C CA . ALA A 1 48 ? -8.227 10.419 -4.263 1.00 0.00 45 ALA A CA 13
ATOM 10681 C C . ALA A 1 48 ? -8.967 11.642 -4.794 1.00 0.00 45 ALA A C 13
ATOM 10682 O O . ALA A 1 48 ? -10.180 11.764 -4.628 1.00 0.00 45 ALA A O 13
ATOM 10689 N N . GLU A 1 49 ? -8.228 12.545 -5.432 1.00 0.00 46 GLU A N 13
ATOM 10690 C CA . GLU A 1 49 ? -8.816 13.759 -5.985 1.00 0.00 46 GLU A CA 13
ATOM 10691 C C . GLU A 1 49 ? -9.519 13.469 -7.309 1.00 0.00 46 GLU A C 13
ATOM 10692 O O . GLU A 1 49 ? -10.073 14.369 -7.940 1.00 0.00 46 GLU A O 13
ATOM 10704 N N . SER A 1 50 ? -9.491 12.206 -7.722 1.00 0.00 47 SER A N 13
ATOM 10705 C CA . SER A 1 50 ? -10.121 11.797 -8.972 1.00 0.00 47 SER A CA 13
ATOM 10706 C C . SER A 1 50 ? -11.632 11.666 -8.802 1.00 0.00 47 SER A C 13
ATOM 10707 O O . SER A 1 50 ? -12.111 10.838 -8.029 1.00 0.00 47 SER A O 13
ATOM 10715 N N . GLY A 1 51 ? -12.377 12.492 -9.531 1.00 0.00 48 GLY A N 13
ATOM 10716 C CA . GLY A 1 51 ? -13.825 12.454 -9.447 1.00 0.00 48 GLY A CA 13
ATOM 10717 C C . GLY A 1 51 ? -14.381 11.058 -9.648 1.00 0.00 48 GLY A C 13
ATOM 10718 O O . GLY A 1 51 ? -13.833 10.250 -10.398 1.00 0.00 48 GLY A O 13
ATOM 10722 N N . PRO A 1 52 ? -15.495 10.756 -8.965 1.00 0.00 49 PRO A N 13
ATOM 10723 C CA . PRO A 1 52 ? -16.149 9.447 -9.055 1.00 0.00 49 PRO A CA 13
ATOM 10724 C C . PRO A 1 52 ? -16.803 9.218 -10.414 1.00 0.00 49 PRO A C 13
ATOM 10725 O O . PRO A 1 52 ? -16.727 10.068 -11.300 1.00 0.00 49 PRO A O 13
ATOM 10736 N N . SER A 1 53 ? -17.444 8.064 -10.569 1.00 0.00 50 SER A N 13
ATOM 10737 C CA . SER A 1 53 ? -18.108 7.722 -11.822 1.00 0.00 50 SER A CA 13
ATOM 10738 C C . SER A 1 53 ? -19.624 7.805 -11.673 1.00 0.00 50 SER A C 13
ATOM 10739 O O . SER A 1 53 ? -20.205 7.198 -10.773 1.00 0.00 50 SER A O 13
ATOM 10747 N N . SER A 1 54 ? -20.260 8.560 -12.563 1.00 0.00 51 SER A N 13
ATOM 10748 C CA . SER A 1 54 ? -21.708 8.726 -12.529 1.00 0.00 51 SER A CA 13
ATOM 10749 C C . SER A 1 54 ? -22.348 8.178 -13.801 1.00 0.00 51 SER A C 13
ATOM 10750 O O . SER A 1 54 ? -21.767 8.254 -14.884 1.00 0.00 51 SER A O 13
ATOM 10758 N N . GLY A 1 55 ? -23.549 7.625 -13.662 1.00 0.00 52 GLY A N 13
ATOM 10759 C CA . GLY A 1 55 ? -24.248 7.071 -14.807 1.00 0.00 52 GLY A CA 13
ATOM 10760 C C . GLY A 1 55 ? -23.933 5.605 -15.025 1.00 0.00 52 GLY A C 13
ATOM 10761 O O . GLY A 1 55 ? -23.559 4.897 -14.089 1.00 0.00 52 GLY A O 13
ATOM 10765 N N . GLY A 1 1 ? 10.661 2.041 -18.218 1.00 0.00 -2 GLY A N 14
ATOM 10766 C CA . GLY A 1 1 ? 11.015 0.661 -17.943 1.00 0.00 -2 GLY A CA 14
ATOM 10767 C C . GLY A 1 1 ? 10.308 -0.313 -18.866 1.00 0.00 -2 GLY A C 14
ATOM 10768 O O . GLY A 1 1 ? 10.504 -0.281 -20.080 1.00 0.00 -2 GLY A O 14
ATOM 10772 N N . SER A 1 2 ? 9.484 -1.182 -18.288 1.00 0.00 -1 SER A N 14
ATOM 10773 C CA . SER A 1 2 ? 8.750 -2.173 -19.065 1.00 0.00 -1 SER A CA 14
ATOM 10774 C C . SER A 1 2 ? 7.262 -2.130 -18.733 1.00 0.00 -1 SER A C 14
ATOM 10775 O O . SER A 1 2 ? 6.414 -2.180 -19.624 1.00 0.00 -1 SER A O 14
ATOM 10783 N N . SER A 1 3 ? 6.952 -2.038 -17.443 1.00 0.00 0 SER A N 14
ATOM 10784 C CA . SER A 1 3 ? 5.567 -1.993 -16.991 1.00 0.00 0 SER A CA 14
ATOM 10785 C C . SER A 1 3 ? 5.194 -0.590 -16.521 1.00 0.00 0 SER A C 14
ATOM 10786 O O . SER A 1 3 ? 4.220 -0.004 -16.991 1.00 0.00 0 SER A O 14
ATOM 10794 N N . GLY A 1 4 ? 5.979 -0.057 -15.590 1.00 0.00 1 GLY A N 14
ATOM 10795 C CA . GLY A 1 4 ? 5.716 1.273 -15.070 1.00 0.00 1 GLY A CA 14
ATOM 10796 C C . GLY A 1 4 ? 4.265 1.465 -14.676 1.00 0.00 1 GLY A C 14
ATOM 10797 O O . GLY A 1 4 ? 3.600 2.381 -15.160 1.00 0.00 1 GLY A O 14
ATOM 10801 N N . SER A 1 5 ? 3.773 0.599 -13.797 1.00 0.00 2 SER A N 14
ATOM 10802 C CA . SER A 1 5 ? 2.389 0.675 -13.342 1.00 0.00 2 SER A CA 14
ATOM 10803 C C . SER A 1 5 ? 2.312 1.246 -11.929 1.00 0.00 2 SER A C 14
ATOM 10804 O O . SER A 1 5 ? 2.558 0.543 -10.949 1.00 0.00 2 SER A O 14
ATOM 10812 N N . SER A 1 6 ? 1.969 2.527 -11.834 1.00 0.00 3 SER A N 14
ATOM 10813 C CA . SER A 1 6 ? 1.863 3.195 -10.542 1.00 0.00 3 SER A CA 14
ATOM 10814 C C . SER A 1 6 ? 3.192 3.147 -9.795 1.00 0.00 3 SER A C 14
ATOM 10815 O O . SER A 1 6 ? 3.232 2.892 -8.592 1.00 0.00 3 SER A O 14
ATOM 10823 N N . GLY A 1 7 ? 4.280 3.395 -10.518 1.00 0.00 4 GLY A N 14
ATOM 10824 C CA . GLY A 1 7 ? 5.596 3.376 -9.908 1.00 0.00 4 GLY A CA 14
ATOM 10825 C C . GLY A 1 7 ? 6.026 1.980 -9.500 1.00 0.00 4 GLY A C 14
ATOM 10826 O O . GLY A 1 7 ? 6.446 1.182 -10.338 1.00 0.00 4 GLY A O 14
ATOM 10830 N N . VAL A 1 8 ? 5.921 1.685 -8.208 1.00 0.00 5 VAL A N 14
ATOM 10831 C CA . VAL A 1 8 ? 6.303 0.376 -7.690 1.00 0.00 5 VAL A CA 14
ATOM 10832 C C . VAL A 1 8 ? 5.085 -0.394 -7.192 1.00 0.00 5 VAL A C 14
ATOM 10833 O O . VAL A 1 8 ? 4.116 0.198 -6.717 1.00 0.00 5 VAL A O 14
ATOM 10846 N N . GLU A 1 9 ? 5.142 -1.717 -7.303 1.00 0.00 6 GLU A N 14
ATOM 10847 C CA . GLU A 1 9 ? 4.043 -2.568 -6.863 1.00 0.00 6 GLU A CA 14
ATOM 10848 C C . GLU A 1 9 ? 4.096 -2.790 -5.354 1.00 0.00 6 GLU A C 14
ATOM 10849 O O . GLU A 1 9 ? 5.131 -3.172 -4.808 1.00 0.00 6 GLU A O 14
ATOM 10861 N N . LEU A 1 10 ? 2.973 -2.547 -4.687 1.00 0.00 7 LEU A N 14
ATOM 10862 C CA . LEU A 1 10 ? 2.891 -2.719 -3.241 1.00 0.00 7 LEU A CA 14
ATOM 10863 C C . LEU A 1 10 ? 3.362 -4.110 -2.830 1.00 0.00 7 LEU A C 14
ATOM 10864 O O . LEU A 1 10 ? 4.084 -4.267 -1.844 1.00 0.00 7 LEU A O 14
ATOM 10880 N N . HIS A 1 11 ? 2.952 -5.118 -3.594 1.00 0.00 8 HIS A N 14
ATOM 10881 C CA . HIS A 1 11 ? 3.335 -6.496 -3.311 1.00 0.00 8 HIS A CA 14
ATOM 10882 C C . HIS A 1 11 ? 4.812 -6.585 -2.939 1.00 0.00 8 HIS A C 14
ATOM 10883 O O . HIS A 1 11 ? 5.163 -7.041 -1.851 1.00 0.00 8 HIS A O 14
ATOM 10897 N N . LYS A 1 12 ? 5.674 -6.146 -3.850 1.00 0.00 9 LYS A N 14
ATOM 10898 C CA . LYS A 1 12 ? 7.113 -6.174 -3.619 1.00 0.00 9 LYS A CA 14
ATOM 10899 C C . LYS A 1 12 ? 7.437 -5.846 -2.165 1.00 0.00 9 LYS A C 14
ATOM 10900 O O . LYS A 1 12 ? 8.215 -6.547 -1.517 1.00 0.00 9 LYS A O 14
ATOM 10919 N N . LEU A 1 13 ? 6.835 -4.776 -1.657 1.00 0.00 10 LEU A N 14
ATOM 10920 C CA . LEU A 1 13 ? 7.058 -4.355 -0.278 1.00 0.00 10 LEU A CA 14
ATOM 10921 C C . LEU A 1 13 ? 6.805 -5.506 0.691 1.00 0.00 10 LEU A C 14
ATOM 10922 O O . LEU A 1 13 ? 5.778 -6.181 0.616 1.00 0.00 10 LEU A O 14
ATOM 10938 N N . LYS A 1 14 ? 7.748 -5.724 1.602 1.00 0.00 11 LYS A N 14
ATOM 10939 C CA . LYS A 1 14 ? 7.627 -6.791 2.588 1.00 0.00 11 LYS A CA 14
ATOM 10940 C C . LYS A 1 14 ? 6.618 -6.419 3.670 1.00 0.00 11 LYS A C 14
ATOM 10941 O O . LYS A 1 14 ? 6.069 -5.316 3.669 1.00 0.00 11 LYS A O 14
ATOM 10960 N N . LEU A 1 15 ? 6.379 -7.345 4.593 1.00 0.00 12 LEU A N 14
ATOM 10961 C CA . LEU A 1 15 ? 5.437 -7.114 5.682 1.00 0.00 12 LEU A CA 14
ATOM 10962 C C . LEU A 1 15 ? 5.829 -5.880 6.489 1.00 0.00 12 LEU A C 14
ATOM 10963 O O . LEU A 1 15 ? 4.980 -5.065 6.847 1.00 0.00 12 LEU A O 14
ATOM 10979 N N . ALA A 1 16 ? 7.121 -5.749 6.769 1.00 0.00 13 ALA A N 14
ATOM 10980 C CA . ALA A 1 16 ? 7.627 -4.613 7.529 1.00 0.00 13 ALA A CA 14
ATOM 10981 C C . ALA A 1 16 ? 7.434 -3.309 6.762 1.00 0.00 13 ALA A C 14
ATOM 10982 O O . ALA A 1 16 ? 7.099 -2.279 7.345 1.00 0.00 13 ALA A O 14
ATOM 10989 N N . GLU A 1 17 ? 7.648 -3.362 5.451 1.00 0.00 14 GLU A N 14
ATOM 10990 C CA . GLU A 1 17 ? 7.499 -2.184 4.605 1.00 0.00 14 GLU A CA 14
ATOM 10991 C C . GLU A 1 17 ? 6.045 -1.721 4.568 1.00 0.00 14 GLU A C 14
ATOM 10992 O O . GLU A 1 17 ? 5.761 -0.524 4.635 1.00 0.00 14 GLU A O 14
ATOM 11004 N N . LEU A 1 18 ? 5.129 -2.677 4.462 1.00 0.00 15 LEU A N 14
ATOM 11005 C CA . LEU A 1 18 ? 3.703 -2.368 4.416 1.00 0.00 15 LEU A CA 14
ATOM 11006 C C . LEU A 1 18 ? 3.248 -1.706 5.713 1.00 0.00 15 LEU A C 14
ATOM 11007 O O . LEU A 1 18 ? 2.571 -0.678 5.693 1.00 0.00 15 LEU A O 14
ATOM 11023 N N . LYS A 1 19 ? 3.624 -2.302 6.839 1.00 0.00 16 LYS A N 14
ATOM 11024 C CA . LYS A 1 19 ? 3.258 -1.769 8.146 1.00 0.00 16 LYS A CA 14
ATOM 11025 C C . LYS A 1 19 ? 3.774 -0.343 8.317 1.00 0.00 16 LYS A C 14
ATOM 11026 O O . LYS A 1 19 ? 3.052 0.534 8.789 1.00 0.00 16 LYS A O 14
ATOM 11045 N N . GLN A 1 20 ? 5.025 -0.121 7.928 1.00 0.00 17 GLN A N 14
ATOM 11046 C CA . GLN A 1 20 ? 5.636 1.198 8.038 1.00 0.00 17 GLN A CA 14
ATOM 11047 C C . GLN A 1 20 ? 4.867 2.224 7.212 1.00 0.00 17 GLN A C 14
ATOM 11048 O O . GLN A 1 20 ? 4.584 3.326 7.682 1.00 0.00 17 GLN A O 14
ATOM 11062 N N . GLU A 1 21 ? 4.531 1.854 5.980 1.00 0.00 18 GLU A N 14
ATOM 11063 C CA . GLU A 1 21 ? 3.796 2.744 5.090 1.00 0.00 18 GLU A CA 14
ATOM 11064 C C . GLU A 1 21 ? 2.445 3.121 5.691 1.00 0.00 18 GLU A C 14
ATOM 11065 O O . GLU A 1 21 ? 2.044 4.285 5.662 1.00 0.00 18 GLU A O 14
ATOM 11077 N N . CYS A 1 22 ? 1.749 2.129 6.234 1.00 0.00 19 CYS A N 14
ATOM 11078 C CA . CYS A 1 22 ? 0.442 2.356 6.842 1.00 0.00 19 CYS A CA 14
ATOM 11079 C C . CYS A 1 22 ? 0.552 3.303 8.032 1.00 0.00 19 CYS A C 14
ATOM 11080 O O . CYS A 1 22 ? -0.327 4.135 8.261 1.00 0.00 19 CYS A O 14
ATOM 11088 N N . LEU A 1 23 ? 1.637 3.171 8.788 1.00 0.00 20 LEU A N 14
ATOM 11089 C CA . LEU A 1 23 ? 1.862 4.014 9.956 1.00 0.00 20 LEU A CA 14
ATOM 11090 C C . LEU A 1 23 ? 2.012 5.477 9.551 1.00 0.00 20 LEU A C 14
ATOM 11091 O O . LEU A 1 23 ? 1.448 6.368 10.185 1.00 0.00 20 LEU A O 14
ATOM 11107 N N . ALA A 1 24 ? 2.776 5.717 8.490 1.00 0.00 21 ALA A N 14
ATOM 11108 C CA . ALA A 1 24 ? 2.996 7.071 7.998 1.00 0.00 21 ALA A CA 14
ATOM 11109 C C . ALA A 1 24 ? 1.721 7.650 7.395 1.00 0.00 21 ALA A C 14
ATOM 11110 O O . ALA A 1 24 ? 1.418 8.830 7.577 1.00 0.00 21 ALA A O 14
ATOM 11117 N N . ARG A 1 25 ? 0.978 6.815 6.677 1.00 0.00 22 ARG A N 14
ATOM 11118 C CA . ARG A 1 25 ? -0.263 7.245 6.046 1.00 0.00 22 ARG A CA 14
ATOM 11119 C C . ARG A 1 25 ? -1.356 7.464 7.089 1.00 0.00 22 ARG A C 14
ATOM 11120 O O . ARG A 1 25 ? -2.219 8.325 6.927 1.00 0.00 22 ARG A O 14
ATOM 11141 N N . GLY A 1 26 ? -1.311 6.676 8.159 1.00 0.00 23 GLY A N 14
ATOM 11142 C CA . GLY A 1 26 ? -2.303 6.798 9.212 1.00 0.00 23 GLY A CA 14
ATOM 11143 C C . GLY A 1 26 ? -3.412 5.773 9.086 1.00 0.00 23 GLY A C 14
ATOM 11144 O O . GLY A 1 26 ? -4.580 6.078 9.329 1.00 0.00 23 GLY A O 14
ATOM 11148 N N . LEU A 1 27 ? -3.048 4.554 8.702 1.00 0.00 24 LEU A N 14
ATOM 11149 C CA . LEU A 1 27 ? -4.022 3.480 8.542 1.00 0.00 24 LEU A CA 14
ATOM 11150 C C . LEU A 1 27 ? -3.824 2.403 9.604 1.00 0.00 24 LEU A C 14
ATOM 11151 O O . LEU A 1 27 ? -2.887 2.467 10.399 1.00 0.00 24 LEU A O 14
ATOM 11167 N N . GLU A 1 28 ? -4.711 1.412 9.607 1.00 0.00 25 GLU A N 14
ATOM 11168 C CA . GLU A 1 28 ? -4.631 0.320 10.570 1.00 0.00 25 GLU A CA 14
ATOM 11169 C C . GLU A 1 28 ? -3.575 -0.698 10.152 1.00 0.00 25 GLU A C 14
ATOM 11170 O O . GLU A 1 28 ? -3.602 -1.216 9.035 1.00 0.00 25 GLU A O 14
ATOM 11182 N N . THR A 1 29 ? -2.643 -0.982 11.057 1.00 0.00 26 THR A N 14
ATOM 11183 C CA . THR A 1 29 ? -1.577 -1.936 10.783 1.00 0.00 26 THR A CA 14
ATOM 11184 C C . THR A 1 29 ? -1.975 -3.344 11.213 1.00 0.00 26 THR A C 14
ATOM 11185 O O . THR A 1 29 ? -1.155 -4.101 11.733 1.00 0.00 26 THR A O 14
ATOM 11196 N N . LYS A 1 30 ? -3.239 -3.690 10.992 1.00 0.00 27 LYS A N 14
ATOM 11197 C CA . LYS A 1 30 ? -3.746 -5.008 11.354 1.00 0.00 27 LYS A CA 14
ATOM 11198 C C . LYS A 1 30 ? -4.102 -5.814 10.109 1.00 0.00 27 LYS A C 14
ATOM 11199 O O . LYS A 1 30 ? -4.599 -5.269 9.125 1.00 0.00 27 LYS A O 14
ATOM 11218 N N . GLY A 1 31 ? -3.845 -7.118 10.161 1.00 0.00 28 GLY A N 14
ATOM 11219 C CA . GLY A 1 31 ? -4.146 -7.979 9.031 1.00 0.00 28 GLY A CA 14
ATOM 11220 C C . GLY A 1 31 ? -2.896 -8.502 8.352 1.00 0.00 28 GLY A C 14
ATOM 11221 O O . GLY A 1 31 ? -1.809 -7.950 8.528 1.00 0.00 28 GLY A O 14
ATOM 11225 N N . ILE A 1 32 ? -3.049 -9.569 7.575 1.00 0.00 29 ILE A N 14
ATOM 11226 C CA . ILE A 1 32 ? -1.923 -10.166 6.868 1.00 0.00 29 ILE A CA 14
ATOM 11227 C C . ILE A 1 32 ? -1.438 -9.260 5.741 1.00 0.00 29 ILE A C 14
ATOM 11228 O O . ILE A 1 32 ? -1.979 -8.175 5.525 1.00 0.00 29 ILE A O 14
ATOM 11244 N N . LYS A 1 33 ? -0.416 -9.713 5.024 1.00 0.00 30 LYS A N 14
ATOM 11245 C CA . LYS A 1 33 ? 0.142 -8.946 3.916 1.00 0.00 30 LYS A CA 14
ATOM 11246 C C . LYS A 1 33 ? -0.966 -8.398 3.022 1.00 0.00 30 LYS A C 14
ATOM 11247 O O . LYS A 1 33 ? -0.993 -7.208 2.711 1.00 0.00 30 LYS A O 14
ATOM 11266 N N . GLN A 1 34 ? -1.878 -9.274 2.613 1.00 0.00 31 GLN A N 14
ATOM 11267 C CA . GLN A 1 34 ? -2.988 -8.877 1.755 1.00 0.00 31 GLN A CA 14
ATOM 11268 C C . GLN A 1 34 ? -3.845 -7.813 2.432 1.00 0.00 31 GLN A C 14
ATOM 11269 O O . GLN A 1 34 ? -4.270 -6.847 1.797 1.00 0.00 31 GLN A O 14
ATOM 11283 N N . ASP A 1 35 ? -4.096 -7.996 3.724 1.00 0.00 32 ASP A N 14
ATOM 11284 C CA . ASP A 1 35 ? -4.902 -7.051 4.487 1.00 0.00 32 ASP A CA 14
ATOM 11285 C C . ASP A 1 35 ? -4.271 -5.662 4.474 1.00 0.00 32 ASP A C 14
ATOM 11286 O O . ASP A 1 35 ? -4.960 -4.657 4.295 1.00 0.00 32 ASP A O 14
ATOM 11295 N N . LEU A 1 36 ? -2.957 -5.614 4.665 1.00 0.00 33 LEU A N 14
ATOM 11296 C CA . LEU A 1 36 ? -2.232 -4.348 4.675 1.00 0.00 33 LEU A CA 14
ATOM 11297 C C . LEU A 1 36 ? -2.318 -3.659 3.317 1.00 0.00 33 LEU A C 14
ATOM 11298 O O . LEU A 1 36 ? -2.569 -2.457 3.235 1.00 0.00 33 LEU A O 14
ATOM 11314 N N . ILE A 1 37 ? -2.110 -4.430 2.255 1.00 0.00 34 ILE A N 14
ATOM 11315 C CA . ILE A 1 37 ? -2.168 -3.894 0.900 1.00 0.00 34 ILE A CA 14
ATOM 11316 C C . ILE A 1 37 ? -3.579 -3.431 0.552 1.00 0.00 34 ILE A C 14
ATOM 11317 O O . ILE A 1 37 ? -3.770 -2.343 0.007 1.00 0.00 34 ILE A O 14
ATOM 11333 N N . HIS A 1 38 ? -4.565 -4.263 0.872 1.00 0.00 35 HIS A N 14
ATOM 11334 C CA . HIS A 1 38 ? -5.960 -3.938 0.595 1.00 0.00 35 HIS A CA 14
ATOM 11335 C C . HIS A 1 38 ? -6.333 -2.587 1.199 1.00 0.00 35 HIS A C 14
ATOM 11336 O O . HIS A 1 38 ? -7.023 -1.785 0.571 1.00 0.00 35 HIS A O 14
ATOM 11350 N N . ARG A 1 39 ? -5.873 -2.344 2.422 1.00 0.00 36 ARG A N 14
ATOM 11351 C CA . ARG A 1 39 ? -6.160 -1.092 3.112 1.00 0.00 36 ARG A CA 14
ATOM 11352 C C . ARG A 1 39 ? -5.492 0.084 2.404 1.00 0.00 36 ARG A C 14
ATOM 11353 O O . ARG A 1 39 ? -6.105 1.134 2.209 1.00 0.00 36 ARG A O 14
ATOM 11374 N N . LEU A 1 40 ? -4.233 -0.100 2.022 1.00 0.00 37 LEU A N 14
ATOM 11375 C CA . LEU A 1 40 ? -3.482 0.946 1.336 1.00 0.00 37 LEU A CA 14
ATOM 11376 C C . LEU A 1 40 ? -4.169 1.347 0.035 1.00 0.00 37 LEU A C 14
ATOM 11377 O O . LEU A 1 40 ? -4.246 2.529 -0.297 1.00 0.00 37 LEU A O 14
ATOM 11393 N N . GLN A 1 41 ? -4.669 0.354 -0.694 1.00 0.00 38 GLN A N 14
ATOM 11394 C CA . GLN A 1 41 ? -5.352 0.605 -1.958 1.00 0.00 38 GLN A CA 14
ATOM 11395 C C . GLN A 1 41 ? -6.667 1.342 -1.729 1.00 0.00 38 GLN A C 14
ATOM 11396 O O . GLN A 1 41 ? -6.960 2.331 -2.400 1.00 0.00 38 GLN A O 14
ATOM 11410 N N . ALA A 1 42 ? -7.456 0.854 -0.777 1.00 0.00 39 ALA A N 14
ATOM 11411 C CA . ALA A 1 42 ? -8.739 1.469 -0.459 1.00 0.00 39 ALA A CA 14
ATOM 11412 C C . ALA A 1 42 ? -8.562 2.925 -0.042 1.00 0.00 39 ALA A C 14
ATOM 11413 O O . ALA A 1 42 ? -9.352 3.789 -0.421 1.00 0.00 39 ALA A O 14
ATOM 11420 N N . TYR A 1 43 ? -7.522 3.189 0.741 1.00 0.00 40 TYR A N 14
ATOM 11421 C CA . TYR A 1 43 ? -7.243 4.540 1.212 1.00 0.00 40 TYR A CA 14
ATOM 11422 C C . TYR A 1 43 ? -6.749 5.424 0.071 1.00 0.00 40 TYR A C 14
ATOM 11423 O O . TYR A 1 43 ? -7.095 6.603 -0.012 1.00 0.00 40 TYR A O 14
ATOM 11441 N N . LEU A 1 44 ? -5.937 4.845 -0.807 1.00 0.00 41 LEU A N 14
ATOM 11442 C CA . LEU A 1 44 ? -5.394 5.579 -1.945 1.00 0.00 41 LEU A CA 14
ATOM 11443 C C . LEU A 1 44 ? -6.504 5.998 -2.903 1.00 0.00 41 LEU A C 14
ATOM 11444 O O . LEU A 1 44 ? -6.578 7.156 -3.313 1.00 0.00 41 LEU A O 14
ATOM 11460 N N . GLU A 1 45 ? -7.367 5.050 -3.253 1.00 0.00 42 GLU A N 14
ATOM 11461 C CA . GLU A 1 45 ? -8.475 5.322 -4.161 1.00 0.00 42 GLU A CA 14
ATOM 11462 C C . GLU A 1 45 ? -9.450 6.321 -3.545 1.00 0.00 42 GLU A C 14
ATOM 11463 O O . GLU A 1 45 ? -10.022 7.157 -4.244 1.00 0.00 42 GLU A O 14
ATOM 11475 N N . GLU A 1 46 ? -9.635 6.226 -2.232 1.00 0.00 43 GLU A N 14
ATOM 11476 C CA . GLU A 1 46 ? -10.542 7.120 -1.522 1.00 0.00 43 GLU A CA 14
ATOM 11477 C C . GLU A 1 46 ? -10.038 8.560 -1.573 1.00 0.00 43 GLU A C 14
ATOM 11478 O O . GLU A 1 46 ? -10.695 9.440 -2.130 1.00 0.00 43 GLU A O 14
ATOM 11490 N N . HIS A 1 47 ? -8.867 8.792 -0.987 1.00 0.00 44 HIS A N 14
ATOM 11491 C CA . HIS A 1 47 ? -8.274 10.124 -0.965 1.00 0.00 44 HIS A CA 14
ATOM 11492 C C . HIS A 1 47 ? -7.875 10.564 -2.370 1.00 0.00 44 HIS A C 14
ATOM 11493 O O . HIS A 1 47 ? -8.346 11.586 -2.869 1.00 0.00 44 HIS A O 14
ATOM 11507 N N . ALA A 1 48 ? -7.003 9.786 -3.003 1.00 0.00 45 ALA A N 14
ATOM 11508 C CA . ALA A 1 48 ? -6.541 10.095 -4.351 1.00 0.00 45 ALA A CA 14
ATOM 11509 C C . ALA A 1 48 ? -7.485 9.517 -5.400 1.00 0.00 45 ALA A C 14
ATOM 11510 O O . ALA A 1 48 ? -7.294 8.396 -5.869 1.00 0.00 45 ALA A O 14
ATOM 11517 N N . GLU A 1 49 ? -8.503 10.291 -5.764 1.00 0.00 46 GLU A N 14
ATOM 11518 C CA . GLU A 1 49 ? -9.477 9.854 -6.757 1.00 0.00 46 GLU A CA 14
ATOM 11519 C C . GLU A 1 49 ? -8.916 9.997 -8.169 1.00 0.00 46 GLU A C 14
ATOM 11520 O O . GLU A 1 49 ? -8.839 9.024 -8.919 1.00 0.00 46 GLU A O 14
ATOM 11532 N N . SER A 1 50 ? -8.525 11.217 -8.524 1.00 0.00 47 SER A N 14
ATOM 11533 C CA . SER A 1 50 ? -7.975 11.489 -9.846 1.00 0.00 47 SER A CA 14
ATOM 11534 C C . SER A 1 50 ? -6.655 10.751 -10.048 1.00 0.00 47 SER A C 14
ATOM 11535 O O . SER A 1 50 ? -5.660 11.042 -9.386 1.00 0.00 47 SER A O 14
ATOM 11543 N N . GLY A 1 51 ? -6.656 9.792 -10.969 1.00 0.00 48 GLY A N 14
ATOM 11544 C CA . GLY A 1 51 ? -5.454 9.026 -11.243 1.00 0.00 48 GLY A CA 14
ATOM 11545 C C . GLY A 1 51 ? -4.992 9.165 -12.680 1.00 0.00 48 GLY A C 14
ATOM 11546 O O . GLY A 1 51 ? -4.279 10.103 -13.038 1.00 0.00 48 GLY A O 14
ATOM 11550 N N . PRO A 1 52 ? -5.402 8.213 -13.532 1.00 0.00 49 PRO A N 14
ATOM 11551 C CA . PRO A 1 52 ? -5.036 8.211 -14.952 1.00 0.00 49 PRO A CA 14
ATOM 11552 C C . PRO A 1 52 ? -5.716 9.335 -15.727 1.00 0.00 49 PRO A C 14
ATOM 11553 O O . PRO A 1 52 ? -6.736 9.121 -16.383 1.00 0.00 49 PRO A O 14
ATOM 11564 N N . SER A 1 53 ? -5.144 10.532 -15.647 1.00 0.00 50 SER A N 14
ATOM 11565 C CA . SER A 1 53 ? -5.697 11.691 -16.339 1.00 0.00 50 SER A CA 14
ATOM 11566 C C . SER A 1 53 ? -4.650 12.792 -16.477 1.00 0.00 50 SER A C 14
ATOM 11567 O O . SER A 1 53 ? -3.779 12.946 -15.622 1.00 0.00 50 SER A O 14
ATOM 11575 N N . SER A 1 54 ? -4.743 13.555 -17.561 1.00 0.00 51 SER A N 14
ATOM 11576 C CA . SER A 1 54 ? -3.802 14.640 -17.815 1.00 0.00 51 SER A CA 14
ATOM 11577 C C . SER A 1 54 ? -4.491 15.801 -18.526 1.00 0.00 51 SER A C 14
ATOM 11578 O O . SER A 1 54 ? -5.484 15.613 -19.228 1.00 0.00 51 SER A O 14
ATOM 11586 N N . GLY A 1 55 ? -3.954 17.003 -18.340 1.00 0.00 52 GLY A N 14
ATOM 11587 C CA . GLY A 1 55 ? -4.529 18.178 -18.969 1.00 0.00 52 GLY A CA 14
ATOM 11588 C C . GLY A 1 55 ? -3.496 19.252 -19.244 1.00 0.00 52 GLY A C 14
ATOM 11589 O O . GLY A 1 55 ? -2.670 19.562 -18.386 1.00 0.00 52 GLY A O 14
ATOM 11593 N N . GLY A 1 1 ? 7.636 6.854 -16.343 1.00 0.00 -2 GLY A N 15
ATOM 11594 C CA . GLY A 1 1 ? 6.930 6.782 -17.609 1.00 0.00 -2 GLY A CA 15
ATOM 11595 C C . GLY A 1 1 ? 5.558 7.423 -17.546 1.00 0.00 -2 GLY A C 15
ATOM 11596 O O . GLY A 1 1 ? 4.998 7.601 -16.465 1.00 0.00 -2 GLY A O 15
ATOM 11600 N N . SER A 1 2 ? 5.016 7.773 -18.708 1.00 0.00 -1 SER A N 15
ATOM 11601 C CA . SER A 1 2 ? 3.703 8.404 -18.780 1.00 0.00 -1 SER A CA 15
ATOM 11602 C C . SER A 1 2 ? 3.588 9.536 -17.764 1.00 0.00 -1 SER A C 15
ATOM 11603 O O . SER A 1 2 ? 2.582 9.659 -17.066 1.00 0.00 -1 SER A O 15
ATOM 11611 N N . SER A 1 3 ? 4.627 10.362 -17.688 1.00 0.00 0 SER A N 15
ATOM 11612 C CA . SER A 1 3 ? 4.646 11.483 -16.756 1.00 0.00 0 SER A CA 15
ATOM 11613 C C . SER A 1 3 ? 4.411 11.004 -15.326 1.00 0.00 0 SER A C 15
ATOM 11614 O O . SER A 1 3 ? 3.636 11.601 -14.579 1.00 0.00 0 SER A O 15
ATOM 11622 N N . GLY A 1 4 ? 5.087 9.922 -14.953 1.00 0.00 1 GLY A N 15
ATOM 11623 C CA . GLY A 1 4 ? 4.938 9.380 -13.614 1.00 0.00 1 GLY A CA 15
ATOM 11624 C C . GLY A 1 4 ? 3.492 9.094 -13.262 1.00 0.00 1 GLY A C 15
ATOM 11625 O O . GLY A 1 4 ? 2.806 9.941 -12.690 1.00 0.00 1 GLY A O 15
ATOM 11629 N N . SER A 1 5 ? 3.027 7.897 -13.604 1.00 0.00 2 SER A N 15
ATOM 11630 C CA . SER A 1 5 ? 1.651 7.503 -13.325 1.00 0.00 2 SER A CA 15
ATOM 11631 C C . SER A 1 5 ? 1.602 6.432 -12.240 1.00 0.00 2 SER A C 15
ATOM 11632 O O . SER A 1 5 ? 2.294 5.417 -12.322 1.00 0.00 2 SER A O 15
ATOM 11640 N N . SER A 1 6 ? 0.779 6.666 -11.223 1.00 0.00 3 SER A N 15
ATOM 11641 C CA . SER A 1 6 ? 0.642 5.724 -10.118 1.00 0.00 3 SER A CA 15
ATOM 11642 C C . SER A 1 6 ? 0.588 4.288 -10.632 1.00 0.00 3 SER A C 15
ATOM 11643 O O . SER A 1 6 ? 0.215 4.040 -11.778 1.00 0.00 3 SER A O 15
ATOM 11651 N N . GLY A 1 7 ? 0.964 3.345 -9.774 1.00 0.00 4 GLY A N 15
ATOM 11652 C CA . GLY A 1 7 ? 0.953 1.945 -10.158 1.00 0.00 4 GLY A CA 15
ATOM 11653 C C . GLY A 1 7 ? 2.205 1.213 -9.719 1.00 0.00 4 GLY A C 15
ATOM 11654 O O . GLY A 1 7 ? 2.749 0.396 -10.463 1.00 0.00 4 GLY A O 15
ATOM 11658 N N . VAL A 1 8 ? 2.667 1.507 -8.508 1.00 0.00 5 VAL A N 15
ATOM 11659 C CA . VAL A 1 8 ? 3.864 0.871 -7.971 1.00 0.00 5 VAL A CA 15
ATOM 11660 C C . VAL A 1 8 ? 3.566 -0.545 -7.491 1.00 0.00 5 VAL A C 15
ATOM 11661 O O . VAL A 1 8 ? 2.463 -0.835 -7.028 1.00 0.00 5 VAL A O 15
ATOM 11674 N N . GLU A 1 9 ? 4.557 -1.424 -7.605 1.00 0.00 6 GLU A N 15
ATOM 11675 C CA . GLU A 1 9 ? 4.400 -2.811 -7.183 1.00 0.00 6 GLU A CA 15
ATOM 11676 C C . GLU A 1 9 ? 4.380 -2.917 -5.660 1.00 0.00 6 GLU A C 15
ATOM 11677 O O . GLU A 1 9 ? 5.419 -3.108 -5.026 1.00 0.00 6 GLU A O 15
ATOM 11689 N N . LEU A 1 10 ? 3.192 -2.792 -5.080 1.00 0.00 7 LEU A N 15
ATOM 11690 C CA . LEU A 1 10 ? 3.035 -2.873 -3.632 1.00 0.00 7 LEU A CA 15
ATOM 11691 C C . LEU A 1 10 ? 3.333 -4.282 -3.130 1.00 0.00 7 LEU A C 15
ATOM 11692 O O . LEU A 1 10 ? 4.231 -4.484 -2.312 1.00 0.00 7 LEU A O 15
ATOM 11708 N N . HIS A 1 11 ? 2.575 -5.254 -3.627 1.00 0.00 8 HIS A N 15
ATOM 11709 C CA . HIS A 1 11 ? 2.760 -6.646 -3.231 1.00 0.00 8 HIS A CA 15
ATOM 11710 C C . HIS A 1 11 ? 4.234 -6.949 -2.982 1.00 0.00 8 HIS A C 15
ATOM 11711 O O . HIS A 1 11 ? 4.579 -7.692 -2.064 1.00 0.00 8 HIS A O 15
ATOM 11725 N N . LYS A 1 12 ? 5.100 -6.368 -3.806 1.00 0.00 9 LYS A N 15
ATOM 11726 C CA . LYS A 1 12 ? 6.537 -6.574 -3.675 1.00 0.00 9 LYS A CA 15
ATOM 11727 C C . LYS A 1 12 ? 7.016 -6.201 -2.276 1.00 0.00 9 LYS A C 15
ATOM 11728 O O . LYS A 1 12 ? 7.674 -6.994 -1.601 1.00 0.00 9 LYS A O 15
ATOM 11747 N N . LEU A 1 13 ? 6.681 -4.989 -1.846 1.00 0.00 10 LEU A N 15
ATOM 11748 C CA . LEU A 1 13 ? 7.076 -4.511 -0.525 1.00 0.00 10 LEU A CA 15
ATOM 11749 C C . LEU A 1 13 ? 6.860 -5.589 0.532 1.00 0.00 10 LEU A C 15
ATOM 11750 O O . LEU A 1 13 ? 5.856 -6.301 0.513 1.00 0.00 10 LEU A O 15
ATOM 11766 N N . LYS A 1 14 ? 7.809 -5.704 1.455 1.00 0.00 11 LYS A N 15
ATOM 11767 C CA . LYS A 1 14 ? 7.723 -6.692 2.523 1.00 0.00 11 LYS A CA 15
ATOM 11768 C C . LYS A 1 14 ? 6.714 -6.261 3.583 1.00 0.00 11 LYS A C 15
ATOM 11769 O O . LYS A 1 14 ? 6.180 -5.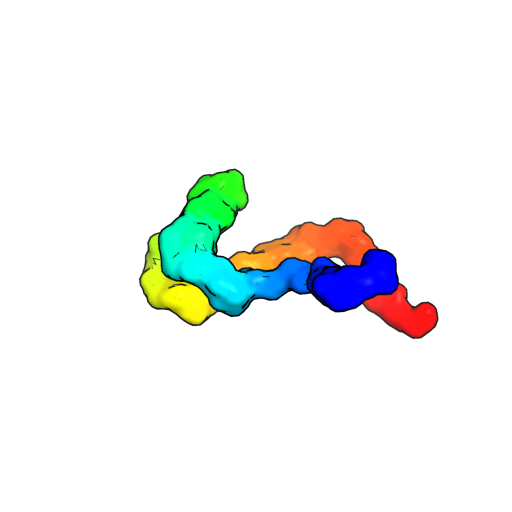152 3.533 1.00 0.00 11 LYS A O 15
ATOM 11788 N N . LEU A 1 15 ? 6.458 -7.144 4.543 1.00 0.00 12 LEU A N 15
ATOM 11789 C CA . LEU A 1 15 ? 5.514 -6.854 5.617 1.00 0.00 12 LEU A CA 15
ATOM 11790 C C . LEU A 1 15 ? 5.928 -5.601 6.382 1.00 0.00 12 LEU A C 15
ATOM 11791 O O . LEU A 1 15 ? 5.100 -4.738 6.674 1.00 0.00 12 LEU A O 15
ATOM 11807 N N . ALA A 1 16 ? 7.214 -5.507 6.701 1.00 0.00 13 ALA A N 15
ATOM 11808 C CA . ALA A 1 16 ? 7.739 -4.357 7.428 1.00 0.00 13 ALA A CA 15
ATOM 11809 C C . ALA A 1 16 ? 7.516 -3.066 6.649 1.00 0.00 13 ALA A C 15
ATOM 11810 O O . ALA A 1 16 ? 7.129 -2.046 7.219 1.00 0.00 13 ALA A O 15
ATOM 11817 N N . GLU A 1 17 ? 7.762 -3.118 5.343 1.00 0.00 14 GLU A N 15
ATOM 11818 C CA . GLU A 1 17 ? 7.588 -1.950 4.487 1.00 0.00 14 GLU A CA 15
ATOM 11819 C C . GLU A 1 17 ? 6.121 -1.534 4.426 1.00 0.00 14 GLU A C 15
ATOM 11820 O O . GLU A 1 17 ? 5.797 -0.348 4.508 1.00 0.00 14 GLU A O 15
ATOM 11832 N N . LEU A 1 18 ? 5.239 -2.516 4.280 1.00 0.00 15 LEU A N 15
ATOM 11833 C CA . LEU A 1 18 ? 3.806 -2.253 4.207 1.00 0.00 15 LEU A CA 15
ATOM 11834 C C . LEU A 1 18 ? 3.308 -1.592 5.488 1.00 0.00 15 LEU A C 15
ATOM 11835 O O . LEU A 1 18 ? 2.533 -0.636 5.445 1.00 0.00 15 LEU A O 15
ATOM 11851 N N . LYS A 1 19 ? 3.760 -2.105 6.627 1.00 0.00 16 LYS A N 15
ATOM 11852 C CA . LYS A 1 19 ? 3.363 -1.562 7.921 1.00 0.00 16 LYS A CA 15
ATOM 11853 C C . LYS A 1 19 ? 3.790 -0.104 8.054 1.00 0.00 16 LYS A C 15
ATOM 11854 O O . LYS A 1 19 ? 3.033 0.730 8.549 1.00 0.00 16 LYS A O 15
ATOM 11873 N N . GLN A 1 20 ? 5.006 0.195 7.607 1.00 0.00 17 GLN A N 15
ATOM 11874 C CA . GLN A 1 20 ? 5.531 1.554 7.675 1.00 0.00 17 GLN A CA 15
ATOM 11875 C C . GLN A 1 20 ? 4.654 2.517 6.883 1.00 0.00 17 GLN A C 15
ATOM 11876 O O . GLN A 1 20 ? 4.356 3.620 7.342 1.00 0.00 17 GLN A O 15
ATOM 11890 N N . GLU A 1 21 ? 4.244 2.094 5.691 1.00 0.00 18 GLU A N 15
ATOM 11891 C CA . GLU A 1 21 ? 3.402 2.921 4.835 1.00 0.00 18 GLU A CA 15
ATOM 11892 C C . GLU A 1 21 ? 2.054 3.193 5.497 1.00 0.00 18 GLU A C 15
ATOM 11893 O O . GLU A 1 21 ? 1.568 4.324 5.498 1.00 0.00 18 GLU A O 15
ATOM 11905 N N . CYS A 1 22 ? 1.457 2.148 6.059 1.00 0.00 19 CYS A N 15
ATOM 11906 C CA . CYS A 1 22 ? 0.164 2.273 6.723 1.00 0.00 19 CYS A CA 15
ATOM 11907 C C . CYS A 1 22 ? 0.273 3.152 7.965 1.00 0.00 19 CYS A C 15
ATOM 11908 O O . CYS A 1 22 ? -0.644 3.909 8.285 1.00 0.00 19 CYS A O 15
ATOM 11916 N N . LEU A 1 23 ? 1.400 3.046 8.661 1.00 0.00 20 LEU A N 15
ATOM 11917 C CA . LEU A 1 23 ? 1.629 3.830 9.870 1.00 0.00 20 LEU A CA 15
ATOM 11918 C C . LEU A 1 23 ? 1.640 5.323 9.556 1.00 0.00 20 LEU A C 15
ATOM 11919 O O . LEU A 1 23 ? 1.023 6.120 10.262 1.00 0.00 20 LEU A O 15
ATOM 11935 N N . ALA A 1 24 ? 2.344 5.693 8.491 1.00 0.00 21 ALA A N 15
ATOM 11936 C CA . ALA A 1 24 ? 2.431 7.089 8.082 1.00 0.00 21 ALA A CA 15
ATOM 11937 C C . ALA A 1 24 ? 1.083 7.602 7.586 1.00 0.00 21 ALA A C 15
ATOM 11938 O O . ALA A 1 24 ? 0.711 8.746 7.844 1.00 0.00 21 ALA A O 15
ATOM 11945 N N . ARG A 1 25 ? 0.357 6.747 6.873 1.00 0.00 22 ARG A N 15
ATOM 11946 C CA . ARG A 1 25 ? -0.950 7.115 6.340 1.00 0.00 22 ARG A CA 15
ATOM 11947 C C . ARG A 1 25 ? -1.986 7.207 7.456 1.00 0.00 22 ARG A C 15
ATOM 11948 O O . ARG A 1 25 ? -2.924 7.999 7.382 1.00 0.00 22 ARG A O 15
ATOM 11969 N N . GLY A 1 26 ? -1.809 6.390 8.490 1.00 0.00 23 GLY A N 15
ATOM 11970 C CA . GLY A 1 26 ? -2.737 6.395 9.607 1.00 0.00 23 GLY A CA 15
ATOM 11971 C C . GLY A 1 26 ? -3.757 5.278 9.517 1.00 0.00 23 GLY A C 15
ATOM 11972 O O . GLY A 1 26 ? -4.871 5.402 10.028 1.00 0.00 23 GLY A O 15
ATOM 11976 N N . LEU A 1 27 ? -3.379 4.184 8.865 1.00 0.00 24 LEU A N 15
ATOM 11977 C CA . LEU A 1 27 ? -4.271 3.040 8.708 1.00 0.00 24 LEU A CA 15
ATOM 11978 C C . LEU A 1 27 ? -3.893 1.920 9.672 1.00 0.00 24 LEU A C 15
ATOM 11979 O O . LEU A 1 27 ? -2.844 1.968 10.313 1.00 0.00 24 LEU A O 15
ATOM 11995 N N . GLU A 1 28 ? -4.756 0.913 9.768 1.00 0.00 25 GLU A N 15
ATOM 11996 C CA . GLU A 1 28 ? -4.511 -0.220 10.653 1.00 0.00 25 GLU A CA 15
ATOM 11997 C C . GLU A 1 28 ? -3.210 -0.927 10.285 1.00 0.00 25 GLU A C 15
ATOM 11998 O O . GLU A 1 28 ? -2.757 -0.864 9.141 1.00 0.00 25 GLU A O 15
ATOM 12010 N N . THR A 1 29 ? -2.611 -1.600 11.263 1.00 0.00 26 THR A N 15
ATOM 12011 C CA . THR A 1 29 ? -1.362 -2.317 11.044 1.00 0.00 26 THR A CA 15
ATOM 12012 C C . THR A 1 29 ? -1.470 -3.764 11.511 1.00 0.00 26 THR A C 15
ATOM 12013 O O . THR A 1 29 ? -0.462 -4.415 11.790 1.00 0.00 26 THR A O 15
ATOM 12024 N N . LYS A 1 30 ? -2.698 -4.265 11.593 1.00 0.00 27 LYS A N 15
ATOM 12025 C CA . LYS A 1 30 ? -2.938 -5.637 12.025 1.00 0.00 27 LYS A CA 15
ATOM 12026 C C . LYS A 1 30 ? -3.436 -6.492 10.864 1.00 0.00 27 LYS A C 15
ATOM 12027 O O . LYS A 1 30 ? -3.667 -5.991 9.765 1.00 0.00 27 LYS A O 15
ATOM 12046 N N . GLY A 1 31 ? -3.601 -7.787 11.118 1.00 0.00 28 GLY A N 15
ATOM 12047 C CA . GLY A 1 31 ? -4.072 -8.691 10.085 1.00 0.00 28 GLY A CA 15
ATOM 12048 C C . GLY A 1 31 ? -2.935 -9.356 9.334 1.00 0.00 28 GLY A C 15
ATOM 12049 O O . GLY A 1 31 ? -1.966 -9.814 9.940 1.00 0.00 28 GLY A O 15
ATOM 12053 N N . ILE A 1 32 ? -3.055 -9.412 8.012 1.00 0.00 29 ILE A N 15
ATOM 12054 C CA . ILE A 1 32 ? -2.029 -10.026 7.178 1.00 0.00 29 ILE A CA 15
ATOM 12055 C C . ILE A 1 32 ? -1.572 -9.075 6.078 1.00 0.00 29 ILE A C 15
ATOM 12056 O O . ILE A 1 32 ? -2.036 -7.937 5.992 1.00 0.00 29 ILE A O 15
ATOM 12072 N N . LYS A 1 33 ? -0.660 -9.548 5.235 1.00 0.00 30 LYS A N 15
ATOM 12073 C CA . LYS A 1 33 ? -0.141 -8.741 4.137 1.00 0.00 30 LYS A CA 15
ATOM 12074 C C . LYS A 1 33 ? -1.277 -8.193 3.280 1.00 0.00 30 LYS A C 15
ATOM 12075 O O . LYS A 1 33 ? -1.333 -6.995 3.001 1.00 0.00 30 LYS A O 15
ATOM 12094 N N . GLN A 1 34 ? -2.181 -9.076 2.868 1.00 0.00 31 GLN A N 15
ATOM 12095 C CA . GLN A 1 34 ? -3.316 -8.678 2.044 1.00 0.00 31 GLN A CA 15
ATOM 12096 C C . GLN A 1 34 ? -4.088 -7.536 2.696 1.00 0.00 31 GLN A C 15
ATOM 12097 O O . GLN A 1 34 ? -4.544 -6.615 2.017 1.00 0.00 31 GLN A O 15
ATOM 12111 N N . ASP A 1 35 ? -4.232 -7.602 4.015 1.00 0.00 32 ASP A N 15
ATOM 12112 C CA . ASP A 1 35 ? -4.948 -6.572 4.759 1.00 0.00 32 ASP A CA 15
ATOM 12113 C C . ASP A 1 35 ? -4.251 -5.222 4.626 1.00 0.00 32 ASP A C 15
ATOM 12114 O O . ASP A 1 35 ? -4.899 -4.194 4.425 1.00 0.00 32 ASP A O 15
ATOM 12123 N N . LEU A 1 36 ? -2.928 -5.231 4.741 1.00 0.00 33 LEU A N 15
ATOM 12124 C CA . LEU A 1 36 ? -2.142 -4.007 4.636 1.00 0.00 33 LEU A CA 15
ATOM 12125 C C . LEU A 1 36 ? -2.233 -3.421 3.230 1.00 0.00 33 LEU A C 15
ATOM 12126 O O . LEU A 1 36 ? -2.480 -2.227 3.060 1.00 0.00 33 LEU A O 15
ATOM 12142 N N . ILE A 1 37 ? -2.034 -4.270 2.227 1.00 0.00 34 ILE A N 15
ATOM 12143 C CA . ILE A 1 37 ? -2.097 -3.836 0.837 1.00 0.00 34 ILE A CA 15
ATOM 12144 C C . ILE A 1 37 ? -3.495 -3.346 0.477 1.00 0.00 34 ILE A C 15
ATOM 12145 O O . ILE A 1 37 ? -3.661 -2.250 -0.060 1.00 0.00 34 ILE A O 15
ATOM 12161 N N . HIS A 1 38 ? -4.499 -4.164 0.777 1.00 0.00 35 HIS A N 15
ATOM 12162 C CA . HIS A 1 38 ? -5.884 -3.812 0.487 1.00 0.00 35 HIS A CA 15
ATOM 12163 C C . HIS A 1 38 ? -6.240 -2.458 1.094 1.00 0.00 35 HIS A C 15
ATOM 12164 O O . HIS A 1 38 ? -6.986 -1.678 0.502 1.00 0.00 35 HIS A O 15
ATOM 12178 N N . ARG A 1 39 ? -5.701 -2.186 2.278 1.00 0.00 36 ARG A N 15
ATOM 12179 C CA . ARG A 1 39 ? -5.963 -0.928 2.966 1.00 0.00 36 ARG A CA 15
ATOM 12180 C C . ARG A 1 39 ? -5.229 0.225 2.288 1.00 0.00 36 ARG A C 15
ATOM 12181 O O . ARG A 1 39 ? -5.750 1.337 2.194 1.00 0.00 36 ARG A O 15
ATOM 12202 N N . LEU A 1 40 ? -4.016 -0.047 1.818 1.00 0.00 37 LEU A N 15
ATOM 12203 C CA . LEU A 1 40 ? -3.209 0.967 1.149 1.00 0.00 37 LEU A CA 15
ATOM 12204 C C . LEU A 1 40 ? -3.859 1.404 -0.160 1.00 0.00 37 LEU A C 15
ATOM 12205 O O . LEU A 1 40 ? -3.843 2.584 -0.508 1.00 0.00 37 LEU A O 15
ATOM 12221 N N . GLN A 1 41 ? -4.432 0.444 -0.879 1.00 0.00 38 GLN A N 15
ATOM 12222 C CA . GLN A 1 41 ? -5.089 0.731 -2.149 1.00 0.00 38 GLN A CA 15
ATOM 12223 C C . GLN A 1 41 ? -6.405 1.469 -1.927 1.00 0.00 38 GLN A C 15
ATOM 12224 O O . GLN A 1 41 ? -6.706 2.442 -2.617 1.00 0.00 38 GLN A O 15
ATOM 12238 N N . ALA A 1 42 ? -7.185 0.999 -0.959 1.00 0.00 39 ALA A N 15
ATOM 12239 C CA . ALA A 1 42 ? -8.468 1.616 -0.645 1.00 0.00 39 ALA A CA 15
ATOM 12240 C C . ALA A 1 42 ? -8.293 3.079 -0.254 1.00 0.00 39 ALA A C 15
ATOM 12241 O O . ALA A 1 42 ? -9.102 3.931 -0.621 1.00 0.00 39 ALA A O 15
ATOM 12248 N N . TYR A 1 43 ? -7.232 3.364 0.493 1.00 0.00 40 TYR A N 15
ATOM 12249 C CA . TYR A 1 43 ? -6.952 4.725 0.936 1.00 0.00 40 TYR A CA 15
ATOM 12250 C C . TYR A 1 43 ? -6.461 5.586 -0.224 1.00 0.00 40 TYR A C 15
ATOM 12251 O O . TYR A 1 43 ? -6.822 6.758 -0.339 1.00 0.00 40 TYR A O 15
ATOM 12269 N N . LEU A 1 44 ? -5.637 4.996 -1.082 1.00 0.00 41 LEU A N 15
ATOM 12270 C CA . LEU A 1 44 ? -5.096 5.707 -2.236 1.00 0.00 41 LEU A CA 15
ATOM 12271 C C . LEU A 1 44 ? -6.212 6.143 -3.180 1.00 0.00 41 LEU A C 15
ATOM 12272 O O . LEU A 1 44 ? -6.217 7.271 -3.671 1.00 0.00 41 LEU A O 15
ATOM 12288 N N . GLU A 1 45 ? -7.157 5.241 -3.426 1.00 0.00 42 GLU A N 15
ATOM 12289 C CA . GLU A 1 45 ? -8.279 5.534 -4.311 1.00 0.00 42 GLU A CA 15
ATOM 12290 C C . GLU A 1 45 ? -9.225 6.547 -3.672 1.00 0.00 42 GLU A C 15
ATOM 12291 O O . GLU A 1 45 ? -9.765 7.420 -4.351 1.00 0.00 42 GLU A O 15
ATOM 12303 N N . GLU A 1 46 ? -9.420 6.423 -2.363 1.00 0.00 43 GLU A N 15
ATOM 12304 C CA . GLU A 1 46 ? -10.301 7.327 -1.633 1.00 0.00 43 GLU A CA 15
ATOM 12305 C C . GLU A 1 46 ? -9.726 8.740 -1.603 1.00 0.00 43 GLU A C 15
ATOM 12306 O O . GLU A 1 46 ? -10.413 9.709 -1.928 1.00 0.00 43 GLU A O 15
ATOM 12318 N N . HIS A 1 47 ? -8.462 8.850 -1.208 1.00 0.00 44 HIS A N 15
ATOM 12319 C CA . HIS A 1 47 ? -7.794 10.144 -1.134 1.00 0.00 44 HIS A CA 15
ATOM 12320 C C . HIS A 1 47 ? -7.121 10.485 -2.461 1.00 0.00 44 HIS A C 15
ATOM 12321 O O . HIS A 1 47 ? -5.998 10.986 -2.487 1.00 0.00 44 HIS A O 15
ATOM 12335 N N . ALA A 1 48 ? -7.816 10.208 -3.559 1.00 0.00 45 ALA A N 15
ATOM 12336 C CA . ALA A 1 48 ? -7.287 10.486 -4.889 1.00 0.00 45 ALA A CA 15
ATOM 12337 C C . ALA A 1 48 ? -7.655 11.895 -5.342 1.00 0.00 45 ALA A C 15
ATOM 12338 O O . ALA A 1 48 ? -8.750 12.380 -5.061 1.00 0.00 45 ALA A O 15
ATOM 12345 N N . GLU A 1 49 ? -6.734 12.545 -6.046 1.00 0.00 46 GLU A N 15
ATOM 12346 C CA . GLU A 1 49 ? -6.963 13.899 -6.537 1.00 0.00 46 GLU A CA 15
ATOM 12347 C C . GLU A 1 49 ? -7.702 13.876 -7.872 1.00 0.00 46 GLU A C 15
ATOM 12348 O O . GLU A 1 49 ? -7.376 14.631 -8.787 1.00 0.00 46 GLU A O 15
ATOM 12360 N N . SER A 1 50 ? -8.699 13.002 -7.974 1.00 0.00 47 SER A N 15
ATOM 12361 C CA . SER A 1 50 ? -9.482 12.877 -9.198 1.00 0.00 47 SER A CA 15
ATOM 12362 C C . SER A 1 50 ? -10.973 13.012 -8.905 1.00 0.00 47 SER A C 15
ATOM 12363 O O . SER A 1 50 ? -11.552 12.199 -8.186 1.00 0.00 47 SER A O 15
ATOM 12371 N N . GLY A 1 51 ? -11.589 14.047 -9.468 1.00 0.00 48 GLY A N 15
ATOM 12372 C CA . GLY A 1 51 ? -13.007 14.272 -9.256 1.00 0.00 48 GLY A CA 15
ATOM 12373 C C . GLY A 1 51 ? -13.370 15.743 -9.275 1.00 0.00 48 GLY A C 15
ATOM 12374 O O . GLY A 1 51 ? -12.579 16.605 -8.892 1.00 0.00 48 GLY A O 15
ATOM 12378 N N . PRO A 1 52 ? -14.594 16.049 -9.732 1.00 0.00 49 PRO A N 15
ATOM 12379 C CA . PRO A 1 52 ? -15.088 17.427 -9.812 1.00 0.00 49 PRO A CA 15
ATOM 12380 C C . PRO A 1 52 ? -15.344 18.031 -8.435 1.00 0.00 49 PRO A C 15
ATOM 12381 O O . PRO A 1 52 ? -15.311 17.331 -7.424 1.00 0.00 49 PRO A O 15
ATOM 12392 N N . SER A 1 53 ? -15.600 19.335 -8.405 1.00 0.00 50 SER A N 15
ATOM 12393 C CA . SER A 1 53 ? -15.858 20.034 -7.152 1.00 0.00 50 SER A CA 15
ATOM 12394 C C . SER A 1 53 ? -17.049 20.978 -7.292 1.00 0.00 50 SER A C 15
ATOM 12395 O O . SER A 1 53 ? -17.570 21.179 -8.389 1.00 0.00 50 SER A O 15
ATOM 12403 N N . SER A 1 54 ? -17.473 21.555 -6.173 1.00 0.00 51 SER A N 15
ATOM 12404 C CA . SER A 1 54 ? -18.605 22.475 -6.169 1.00 0.00 51 SER A CA 15
ATOM 12405 C C . SER A 1 54 ? -18.201 23.835 -6.731 1.00 0.00 51 SER A C 15
ATOM 12406 O O . SER A 1 54 ? -17.026 24.198 -6.724 1.00 0.00 51 SER A O 15
ATOM 12414 N N . GLY A 1 55 ? -19.187 24.583 -7.218 1.00 0.00 52 GLY A N 15
ATOM 12415 C CA . GLY A 1 55 ? -18.915 25.894 -7.777 1.00 0.00 52 GLY A CA 15
ATOM 12416 C C . GLY A 1 55 ? -20.105 26.464 -8.524 1.00 0.00 52 GLY A C 15
ATOM 12417 O O . GLY A 1 55 ? -21.234 26.413 -8.036 1.00 0.00 52 GLY A O 15
ATOM 12421 N N . GLY A 1 1 ? -5.909 7.412 -20.163 1.00 0.00 -2 GLY A N 16
ATOM 12422 C CA . GLY A 1 1 ? -7.109 7.214 -19.370 1.00 0.00 -2 GLY A CA 16
ATOM 12423 C C . GLY A 1 1 ? -6.818 6.566 -18.031 1.00 0.00 -2 GLY A C 16
ATOM 12424 O O . GLY A 1 1 ? -5.837 6.906 -17.370 1.00 0.00 -2 GLY A O 16
ATOM 12428 N N . SER A 1 2 ? -7.673 5.631 -17.630 1.00 0.00 -1 SER A N 16
ATOM 12429 C CA . SER A 1 2 ? -7.506 4.938 -16.358 1.00 0.00 -1 SER A CA 16
ATOM 12430 C C . SER A 1 2 ? -6.431 3.861 -16.463 1.00 0.00 -1 SER A C 16
ATOM 12431 O O . SER A 1 2 ? -6.102 3.402 -17.557 1.00 0.00 -1 SER A O 16
ATOM 12439 N N . SER A 1 3 ? -5.887 3.463 -15.318 1.00 0.00 0 SER A N 16
ATOM 12440 C CA . SER A 1 3 ? -4.845 2.443 -15.280 1.00 0.00 0 SER A CA 16
ATOM 12441 C C . SER A 1 3 ? -3.828 2.664 -16.395 1.00 0.00 0 SER A C 16
ATOM 12442 O O . SER A 1 3 ? -3.392 1.718 -17.050 1.00 0.00 0 SER A O 16
ATOM 12450 N N . GLY A 1 4 ? -3.453 3.922 -16.606 1.00 0.00 1 GLY A N 16
ATOM 12451 C CA . GLY A 1 4 ? -2.490 4.246 -17.642 1.00 0.00 1 GLY A CA 16
ATOM 12452 C C . GLY A 1 4 ? -1.059 4.035 -17.190 1.00 0.00 1 GLY A C 16
ATOM 12453 O O . GLY A 1 4 ? -0.461 2.995 -17.467 1.00 0.00 1 GLY A O 16
ATOM 12457 N N . SER A 1 5 ? -0.508 5.023 -16.494 1.00 0.00 2 SER A N 16
ATOM 12458 C CA . SER A 1 5 ? 0.865 4.943 -16.007 1.00 0.00 2 SER A CA 16
ATOM 12459 C C . SER A 1 5 ? 0.945 4.086 -14.747 1.00 0.00 2 SER A C 16
ATOM 12460 O O . SER A 1 5 ? -0.021 3.982 -13.992 1.00 0.00 2 SER A O 16
ATOM 12468 N N . SER A 1 6 ? 2.105 3.475 -14.528 1.00 0.00 3 SER A N 16
ATOM 12469 C CA . SER A 1 6 ? 2.312 2.623 -13.363 1.00 0.00 3 SER A CA 16
ATOM 12470 C C . SER A 1 6 ? 3.621 2.972 -12.661 1.00 0.00 3 SER A C 16
ATOM 12471 O O . SER A 1 6 ? 4.446 3.714 -13.194 1.00 0.00 3 SER A O 16
ATOM 12479 N N . GLY A 1 7 ? 3.805 2.430 -11.461 1.00 0.00 4 GLY A N 16
ATOM 12480 C CA . GLY A 1 7 ? 5.015 2.694 -10.705 1.00 0.00 4 GLY A CA 16
ATOM 12481 C C . GLY A 1 7 ? 5.400 1.538 -9.803 1.00 0.00 4 GLY A C 16
ATOM 12482 O O . GLY A 1 7 ? 4.991 0.400 -10.033 1.00 0.00 4 GLY A O 16
ATOM 12486 N N . VAL A 1 8 ? 6.190 1.829 -8.775 1.00 0.00 5 VAL A N 16
ATOM 12487 C CA . VAL A 1 8 ? 6.631 0.805 -7.836 1.00 0.00 5 VAL A CA 16
ATOM 12488 C C . VAL A 1 8 ? 5.445 0.173 -7.115 1.00 0.00 5 VAL A C 16
ATOM 12489 O O . VAL A 1 8 ? 4.978 0.688 -6.100 1.00 0.00 5 VAL A O 16
ATOM 12502 N N . GLU A 1 9 ? 4.964 -0.946 -7.647 1.00 0.00 6 GLU A N 16
ATOM 12503 C CA . GLU A 1 9 ? 3.832 -1.648 -7.054 1.00 0.00 6 GLU A CA 16
ATOM 12504 C C . GLU A 1 9 ? 3.995 -1.761 -5.541 1.00 0.00 6 GLU A C 16
ATOM 12505 O O . GLU A 1 9 ? 5.067 -1.492 -4.998 1.00 0.00 6 GLU A O 16
ATOM 12517 N N . LEU A 1 10 ? 2.923 -2.160 -4.865 1.00 0.00 7 LEU A N 16
ATOM 12518 C CA . LEU A 1 10 ? 2.945 -2.309 -3.414 1.00 0.00 7 LEU A CA 16
ATOM 12519 C C . LEU A 1 10 ? 3.263 -3.748 -3.019 1.00 0.00 7 LEU A C 16
ATOM 12520 O O . LEU A 1 10 ? 4.146 -3.996 -2.197 1.00 0.00 7 LEU A O 16
ATOM 12536 N N . HIS A 1 11 ? 2.539 -4.693 -3.611 1.00 0.00 8 HIS A N 16
ATOM 12537 C CA . HIS A 1 11 ? 2.746 -6.107 -3.323 1.00 0.00 8 HIS A CA 16
ATOM 12538 C C . HIS A 1 11 ? 4.222 -6.400 -3.069 1.00 0.00 8 HIS A C 16
ATOM 12539 O O . HIS A 1 11 ? 4.598 -6.863 -1.992 1.00 0.00 8 HIS A O 16
ATOM 12553 N N . LYS A 1 12 ? 5.054 -6.127 -4.068 1.00 0.00 9 LYS A N 16
ATOM 12554 C CA . LYS A 1 12 ? 6.489 -6.360 -3.954 1.00 0.00 9 LYS A CA 16
ATOM 12555 C C . LYS A 1 12 ? 6.986 -6.020 -2.552 1.00 0.00 9 LYS A C 16
ATOM 12556 O O . LYS A 1 12 ? 7.611 -6.846 -1.886 1.00 0.00 9 LYS A O 16
ATOM 12575 N N . LEU A 1 13 ? 6.704 -4.799 -2.110 1.00 0.00 10 LEU A N 16
ATOM 12576 C CA . LEU A 1 13 ? 7.121 -4.350 -0.786 1.00 0.00 10 LEU A CA 16
ATOM 12577 C C . LEU A 1 13 ? 6.874 -5.433 0.259 1.00 0.00 10 LEU A C 16
ATOM 12578 O O . LEU A 1 13 ? 5.811 -6.053 0.288 1.00 0.00 10 LEU A O 16
ATOM 12594 N N . LYS A 1 14 ? 7.863 -5.655 1.119 1.00 0.00 11 LYS A N 16
ATOM 12595 C CA . LYS A 1 14 ? 7.753 -6.661 2.169 1.00 0.00 11 LYS A CA 16
ATOM 12596 C C . LYS A 1 14 ? 6.735 -6.238 3.223 1.00 0.00 11 LYS A C 16
ATOM 12597 O O . LYS A 1 14 ? 6.197 -5.131 3.172 1.00 0.00 11 LYS A O 16
ATOM 12616 N N . LEU A 1 15 ? 6.477 -7.124 4.178 1.00 0.00 12 LEU A N 16
ATOM 12617 C CA . LEU A 1 15 ? 5.524 -6.842 5.246 1.00 0.00 12 LEU A CA 16
ATOM 12618 C C . LEU A 1 15 ? 5.945 -5.610 6.041 1.00 0.00 12 LEU A C 16
ATOM 12619 O O . LEU A 1 15 ? 5.119 -4.760 6.371 1.00 0.00 12 LEU A O 16
ATOM 12635 N N . ALA A 1 16 ? 7.236 -5.520 6.343 1.00 0.00 13 ALA A N 16
ATOM 12636 C CA . ALA A 1 16 ? 7.769 -4.390 7.094 1.00 0.00 13 ALA A CA 16
ATOM 12637 C C . ALA A 1 16 ? 7.500 -3.075 6.371 1.00 0.00 13 ALA A C 16
ATOM 12638 O O . ALA A 1 16 ? 7.120 -2.082 6.992 1.00 0.00 13 ALA A O 16
ATOM 12645 N N . GLU A 1 17 ? 7.701 -3.075 5.057 1.00 0.00 14 GLU A N 16
ATOM 12646 C CA . GLU A 1 17 ? 7.481 -1.880 4.251 1.00 0.00 14 GLU A CA 16
ATOM 12647 C C . GLU A 1 17 ? 6.008 -1.483 4.257 1.00 0.00 14 GLU A C 16
ATOM 12648 O O . GLU A 1 17 ? 5.671 -0.307 4.399 1.00 0.00 14 GLU A O 16
ATOM 12660 N N . LEU A 1 18 ? 5.134 -2.471 4.101 1.00 0.00 15 LEU A N 16
ATOM 12661 C CA . LEU A 1 18 ? 3.696 -2.227 4.088 1.00 0.00 15 LEU A CA 16
ATOM 12662 C C . LEU A 1 18 ? 3.237 -1.606 5.404 1.00 0.00 15 LEU A C 16
ATOM 12663 O O . LEU A 1 18 ? 2.485 -0.631 5.414 1.00 0.00 15 LEU A O 16
ATOM 12679 N N . LYS A 1 19 ? 3.697 -2.176 6.513 1.00 0.00 16 LYS A N 16
ATOM 12680 C CA . LYS A 1 19 ? 3.337 -1.678 7.835 1.00 0.00 16 LYS A CA 16
ATOM 12681 C C . LYS A 1 19 ? 3.738 -0.215 7.993 1.00 0.00 16 LYS A C 16
ATOM 12682 O O . LYS A 1 19 ? 2.965 0.598 8.498 1.00 0.00 16 LYS A O 16
ATOM 12701 N N . GLN A 1 20 ? 4.951 0.112 7.557 1.00 0.00 17 GLN A N 16
ATOM 12702 C CA . GLN A 1 20 ? 5.453 1.477 7.650 1.00 0.00 17 GLN A CA 16
ATOM 12703 C C . GLN A 1 20 ? 4.561 2.440 6.873 1.00 0.00 17 GLN A C 16
ATOM 12704 O O . GLN A 1 20 ? 4.310 3.560 7.314 1.00 0.00 17 GLN A O 16
ATOM 12718 N N . GLU A 1 21 ? 4.087 1.994 5.714 1.00 0.00 18 GLU A N 16
ATOM 12719 C CA . GLU A 1 21 ? 3.224 2.817 4.875 1.00 0.00 18 GLU A CA 16
ATOM 12720 C C . GLU A 1 21 ? 1.909 3.127 5.585 1.00 0.00 18 GLU A C 16
ATOM 12721 O O . GLU A 1 21 ? 1.455 4.272 5.602 1.00 0.00 18 GLU A O 16
ATOM 12733 N N . CYS A 1 22 ? 1.304 2.100 6.171 1.00 0.00 19 CYS A N 16
ATOM 12734 C CA . CYS A 1 22 ? 0.041 2.261 6.882 1.00 0.00 19 CYS A CA 16
ATOM 12735 C C . CYS A 1 22 ? 0.211 3.173 8.092 1.00 0.00 19 CYS A C 16
ATOM 12736 O O . CYS A 1 22 ? -0.653 4.001 8.385 1.00 0.00 19 CYS A O 16
ATOM 12744 N N . LEU A 1 23 ? 1.328 3.016 8.793 1.00 0.00 20 LEU A N 16
ATOM 12745 C CA . LEU A 1 23 ? 1.612 3.824 9.974 1.00 0.00 20 LEU A CA 16
ATOM 12746 C C . LEU A 1 23 ? 1.695 5.304 9.613 1.00 0.00 20 LEU A C 16
ATOM 12747 O O . LEU A 1 23 ? 1.105 6.151 10.283 1.00 0.00 20 LEU A O 16
ATOM 12763 N N . ALA A 1 24 ? 2.431 5.607 8.548 1.00 0.00 21 ALA A N 16
ATOM 12764 C CA . ALA A 1 24 ? 2.588 6.984 8.096 1.00 0.00 21 ALA A CA 16
ATOM 12765 C C . ALA A 1 24 ? 1.242 7.596 7.722 1.00 0.00 21 ALA A C 16
ATOM 12766 O O . ALA A 1 24 ? 0.979 8.763 8.011 1.00 0.00 21 ALA A O 16
ATOM 12773 N N . ARG A 1 25 ? 0.394 6.801 7.078 1.00 0.00 22 ARG A N 16
ATOM 12774 C CA . ARG A 1 25 ? -0.924 7.266 6.663 1.00 0.00 22 ARG A CA 16
ATOM 12775 C C . ARG A 1 25 ? -1.873 7.344 7.855 1.00 0.00 22 ARG A C 16
ATOM 12776 O O . ARG A 1 25 ? -2.763 8.193 7.899 1.00 0.00 22 ARG A O 16
ATOM 12797 N N . GLY A 1 26 ? -1.678 6.450 8.820 1.00 0.00 23 GLY A N 16
ATOM 12798 C CA . GLY A 1 26 ? -2.524 6.435 9.999 1.00 0.00 23 GLY A CA 16
ATOM 12799 C C . GLY A 1 26 ? -3.601 5.371 9.926 1.00 0.00 23 GLY A C 16
ATOM 12800 O O . GLY A 1 26 ? -4.742 5.603 10.328 1.00 0.00 23 GLY A O 16
ATOM 12804 N N . LEU A 1 27 ? -3.240 4.201 9.409 1.00 0.00 24 LEU A N 16
ATOM 12805 C CA . LEU A 1 27 ? -4.185 3.097 9.283 1.00 0.00 24 LEU A CA 16
ATOM 12806 C C . LEU A 1 27 ? -3.914 2.024 10.333 1.00 0.00 24 LEU A C 16
ATOM 12807 O O . LEU A 1 27 ? -2.950 2.117 11.093 1.00 0.00 24 LEU A O 16
ATOM 12823 N N . GLU A 1 28 ? -4.769 1.007 10.368 1.00 0.00 25 GLU A N 16
ATOM 12824 C CA . GLU A 1 28 ? -4.620 -0.083 11.324 1.00 0.00 25 GLU A CA 16
ATOM 12825 C C . GLU A 1 28 ? -3.731 -1.186 10.757 1.00 0.00 25 GLU A C 16
ATOM 12826 O O . GLU A 1 28 ? -4.128 -1.914 9.846 1.00 0.00 25 GLU A O 16
ATOM 12838 N N . THR A 1 29 ? -2.525 -1.305 11.303 1.00 0.00 26 THR A N 16
ATOM 12839 C CA . THR A 1 29 ? -1.578 -2.318 10.852 1.00 0.00 26 THR A CA 16
ATOM 12840 C C . THR A 1 29 ? -1.865 -3.667 11.500 1.00 0.00 26 THR A C 16
ATOM 12841 O O . THR A 1 29 ? -0.947 -4.393 11.881 1.00 0.00 26 THR A O 16
ATOM 12852 N N . LYS A 1 30 ? -3.146 -3.998 11.623 1.00 0.00 27 LYS A N 16
ATOM 12853 C CA . LYS A 1 30 ? -3.556 -5.262 12.224 1.00 0.00 27 LYS A CA 16
ATOM 12854 C C . LYS A 1 30 ? -4.105 -6.215 11.166 1.00 0.00 27 LYS A C 16
ATOM 12855 O O . LYS A 1 30 ? -4.940 -5.834 10.348 1.00 0.00 27 LYS A O 16
ATOM 12874 N N . GLY A 1 31 ? -3.630 -7.457 11.192 1.00 0.00 28 GLY A N 16
ATOM 12875 C CA . GLY A 1 31 ? -4.086 -8.444 10.231 1.00 0.00 28 GLY A CA 16
ATOM 12876 C C . GLY A 1 31 ? -2.939 -9.149 9.535 1.00 0.00 28 GLY A C 16
ATOM 12877 O O . GLY A 1 31 ? -1.995 -9.602 10.183 1.00 0.00 28 GLY A O 16
ATOM 12881 N N . ILE A 1 32 ? -3.020 -9.243 8.212 1.00 0.00 29 ILE A N 16
ATOM 12882 C CA . ILE A 1 32 ? -1.980 -9.898 7.428 1.00 0.00 29 ILE A CA 16
ATOM 12883 C C . ILE A 1 32 ? -1.556 -9.033 6.245 1.00 0.00 29 ILE A C 16
ATOM 12884 O O . ILE A 1 32 ? -2.113 -7.959 6.016 1.00 0.00 29 ILE A O 16
ATOM 12900 N N . LYS A 1 33 ? -0.568 -9.509 5.496 1.00 0.00 30 LYS A N 16
ATOM 12901 C CA . LYS A 1 33 ? -0.070 -8.782 4.334 1.00 0.00 30 LYS A CA 16
ATOM 12902 C C . LYS A 1 33 ? -1.221 -8.318 3.448 1.00 0.00 30 LYS A C 16
ATOM 12903 O O . LYS A 1 33 ? -1.285 -7.152 3.059 1.00 0.00 30 LYS A O 16
ATOM 12922 N N . GLN A 1 34 ? -2.129 -9.237 3.135 1.00 0.00 31 GLN A N 16
ATOM 12923 C CA . GLN A 1 34 ? -3.278 -8.920 2.296 1.00 0.00 31 GLN A CA 16
ATOM 12924 C C . GLN A 1 34 ? -4.053 -7.733 2.859 1.00 0.00 31 GLN A C 16
ATOM 12925 O O . GLN A 1 34 ? -4.463 -6.839 2.118 1.00 0.00 31 GLN A O 16
ATOM 12939 N N . ASP A 1 35 ? -4.250 -7.732 4.173 1.00 0.00 32 ASP A N 16
ATOM 12940 C CA . ASP A 1 35 ? -4.976 -6.654 4.836 1.00 0.00 32 ASP A CA 16
ATOM 12941 C C . ASP A 1 35 ? -4.263 -5.320 4.642 1.00 0.00 32 ASP A C 16
ATOM 12942 O O . ASP A 1 35 ? -4.894 -4.302 4.356 1.00 0.00 32 ASP A O 16
ATOM 12951 N N . LEU A 1 36 ? -2.944 -5.331 4.800 1.00 0.00 33 LEU A N 16
ATOM 12952 C CA . LEU A 1 36 ? -2.144 -4.121 4.644 1.00 0.00 33 LEU A CA 16
ATOM 12953 C C . LEU A 1 36 ? -2.215 -3.603 3.212 1.00 0.00 33 LEU A C 16
ATOM 12954 O O . LEU A 1 36 ? -2.400 -2.407 2.983 1.00 0.00 33 LEU A O 16
ATOM 12970 N N . ILE A 1 37 ? -2.070 -4.509 2.252 1.00 0.00 34 ILE A N 16
ATOM 12971 C CA . ILE A 1 37 ? -2.121 -4.144 0.842 1.00 0.00 34 ILE A CA 16
ATOM 12972 C C . ILE A 1 37 ? -3.516 -3.672 0.447 1.00 0.00 34 ILE A C 16
ATOM 12973 O O . ILE A 1 37 ? -3.669 -2.688 -0.279 1.00 0.00 34 ILE A O 16
ATOM 12989 N N . HIS A 1 38 ? -4.533 -4.378 0.930 1.00 0.00 35 HIS A N 16
ATOM 12990 C CA . HIS A 1 38 ? -5.917 -4.030 0.630 1.00 0.00 35 HIS A CA 16
ATOM 12991 C C . HIS A 1 38 ? -6.243 -2.624 1.124 1.00 0.00 35 HIS A C 16
ATOM 12992 O O . HIS A 1 38 ? -6.943 -1.866 0.451 1.00 0.00 35 HIS A O 16
ATOM 13006 N N . ARG A 1 39 ? -5.733 -2.283 2.302 1.00 0.00 36 ARG A N 16
ATOM 13007 C CA . ARG A 1 39 ? -5.972 -0.969 2.887 1.00 0.00 36 ARG A CA 16
ATOM 13008 C C . ARG A 1 39 ? -5.241 0.117 2.101 1.00 0.00 36 ARG A C 16
ATOM 13009 O O . ARG A 1 39 ? -5.789 1.191 1.850 1.00 0.00 36 ARG A O 16
ATOM 13030 N N . LEU A 1 40 ? -4.002 -0.171 1.717 1.00 0.00 37 LEU A N 16
ATOM 13031 C CA . LEU A 1 40 ? -3.196 0.780 0.960 1.00 0.00 37 LEU A CA 16
ATOM 13032 C C . LEU A 1 40 ? -3.879 1.150 -0.352 1.00 0.00 37 LEU A C 16
ATOM 13033 O O . LEU A 1 40 ? -3.939 2.323 -0.722 1.00 0.00 37 LEU A O 16
ATOM 13049 N N . GLN A 1 41 ? -4.394 0.143 -1.050 1.00 0.00 38 GLN A N 16
ATOM 13050 C CA . GLN A 1 41 ? -5.075 0.364 -2.320 1.00 0.00 38 GLN A CA 16
ATOM 13051 C C . GLN A 1 41 ? -6.356 1.167 -2.119 1.00 0.00 38 GLN A C 16
ATOM 13052 O O . GLN A 1 41 ? -6.626 2.118 -2.853 1.00 0.00 38 GLN A O 16
ATOM 13066 N N . ALA A 1 42 ? -7.142 0.778 -1.121 1.00 0.00 39 ALA A N 16
ATOM 13067 C CA . ALA A 1 42 ? -8.394 1.463 -0.823 1.00 0.00 39 ALA A CA 16
ATOM 13068 C C . ALA A 1 42 ? -8.146 2.919 -0.444 1.00 0.00 39 ALA A C 16
ATOM 13069 O O . ALA A 1 42 ? -8.844 3.820 -0.911 1.00 0.00 39 ALA A O 16
ATOM 13076 N N . TYR A 1 43 ? -7.149 3.143 0.405 1.00 0.00 40 TYR A N 16
ATOM 13077 C CA . TYR A 1 43 ? -6.812 4.491 0.849 1.00 0.00 40 TYR A CA 16
ATOM 13078 C C . TYR A 1 43 ? -6.307 5.337 -0.315 1.00 0.00 40 TYR A C 16
ATOM 13079 O O . TYR A 1 43 ? -6.636 6.519 -0.428 1.00 0.00 40 TYR A O 16
ATOM 13097 N N . LEU A 1 44 ? -5.506 4.725 -1.180 1.00 0.00 41 LEU A N 16
ATOM 13098 C CA . LEU A 1 44 ? -4.954 5.420 -2.338 1.00 0.00 41 LEU A CA 16
ATOM 13099 C C . LEU A 1 44 ? -6.067 5.939 -3.242 1.00 0.00 41 LEU A C 16
ATOM 13100 O O . LEU A 1 44 ? -6.064 7.104 -3.639 1.00 0.00 41 LEU A O 16
ATOM 13116 N N . GLU A 1 45 ? -7.018 5.067 -3.562 1.00 0.00 42 GLU A N 16
ATOM 13117 C CA . GLU A 1 45 ? -8.138 5.439 -4.418 1.00 0.00 42 GLU A CA 16
ATOM 13118 C C . GLU A 1 45 ? -8.989 6.523 -3.762 1.00 0.00 42 GLU A C 16
ATOM 13119 O O . GLU A 1 45 ? -9.467 7.439 -4.429 1.00 0.00 42 GLU A O 16
ATOM 13131 N N . GLU A 1 46 ? -9.172 6.410 -2.450 1.00 0.00 43 GLU A N 16
ATOM 13132 C CA . GLU A 1 46 ? -9.966 7.379 -1.703 1.00 0.00 43 GLU A CA 16
ATOM 13133 C C . GLU A 1 46 ? -9.375 8.780 -1.831 1.00 0.00 43 GLU A C 16
ATOM 13134 O O . GLU A 1 46 ? -10.058 9.720 -2.239 1.00 0.00 43 GLU A O 16
ATOM 13146 N N . HIS A 1 47 ? -8.100 8.913 -1.480 1.00 0.00 44 HIS A N 16
ATOM 13147 C CA . HIS A 1 47 ? -7.416 10.199 -1.555 1.00 0.00 44 HIS A CA 16
ATOM 13148 C C . HIS A 1 47 ? -6.856 10.435 -2.954 1.00 0.00 44 HIS A C 16
ATOM 13149 O O . HIS A 1 47 ? -5.786 11.022 -3.114 1.00 0.00 44 HIS A O 16
ATOM 13163 N N . ALA A 1 48 ? -7.587 9.975 -3.964 1.00 0.00 45 ALA A N 16
ATOM 13164 C CA . ALA A 1 48 ? -7.165 10.138 -5.350 1.00 0.00 45 ALA A CA 16
ATOM 13165 C C . ALA A 1 48 ? -6.493 11.490 -5.563 1.00 0.00 45 ALA A C 16
ATOM 13166 O O . ALA A 1 48 ? -7.073 12.534 -5.268 1.00 0.00 45 ALA A O 16
ATOM 13173 N N . GLU A 1 49 ? -5.267 11.462 -6.077 1.00 0.00 46 GLU A N 16
ATOM 13174 C CA . GLU A 1 49 ? -4.517 12.687 -6.328 1.00 0.00 46 GLU A CA 16
ATOM 13175 C C . GLU A 1 49 ? -5.224 13.556 -7.365 1.00 0.00 46 GLU A C 16
ATOM 13176 O O . GLU A 1 49 ? -6.082 13.079 -8.108 1.00 0.00 46 GLU A O 16
ATOM 13188 N N . SER A 1 50 ? -4.858 14.832 -7.408 1.00 0.00 47 SER A N 16
ATOM 13189 C CA . SER A 1 50 ? -5.460 15.769 -8.350 1.00 0.00 47 SER A CA 16
ATOM 13190 C C . SER A 1 50 ? -5.029 15.454 -9.779 1.00 0.00 47 SER A C 16
ATOM 13191 O O . SER A 1 50 ? -5.862 15.206 -10.650 1.00 0.00 47 SER A O 16
ATOM 13199 N N . GLY A 1 51 ? -3.720 15.466 -10.012 1.00 0.00 48 GLY A N 16
ATOM 13200 C CA . GLY A 1 51 ? -3.200 15.180 -11.337 1.00 0.00 48 GLY A CA 16
ATOM 13201 C C . GLY A 1 51 ? -1.830 14.533 -11.295 1.00 0.00 48 GLY A C 16
ATOM 13202 O O . GLY A 1 51 ? -0.802 15.196 -11.428 1.00 0.00 48 GLY A O 16
ATOM 13206 N N . PRO A 1 52 ? -1.805 13.205 -11.104 1.00 0.00 49 PRO A N 16
ATOM 13207 C CA . PRO A 1 52 ? -0.557 12.439 -11.038 1.00 0.00 49 PRO A CA 16
ATOM 13208 C C . PRO A 1 52 ? 0.144 12.356 -12.390 1.00 0.00 49 PRO A C 16
ATOM 13209 O O . PRO A 1 52 ? -0.165 11.489 -13.208 1.00 0.00 49 PRO A O 16
ATOM 13220 N N . SER A 1 53 ? 1.089 13.263 -12.619 1.00 0.00 50 SER A N 16
ATOM 13221 C CA . SER A 1 53 ? 1.831 13.294 -13.873 1.00 0.00 50 SER A CA 16
ATOM 13222 C C . SER A 1 53 ? 3.331 13.400 -13.615 1.00 0.00 50 SER A C 16
ATOM 13223 O O . SER A 1 53 ? 3.782 14.257 -12.854 1.00 0.00 50 SER A O 16
ATOM 13231 N N . SER A 1 54 ? 4.098 12.523 -14.253 1.00 0.00 51 SER A N 16
ATOM 13232 C CA . SER A 1 54 ? 5.548 12.515 -14.090 1.00 0.00 51 SER A CA 16
ATOM 13233 C C . SER A 1 54 ? 6.245 12.831 -15.410 1.00 0.00 51 SER A C 16
ATOM 13234 O O . SER A 1 54 ? 6.462 11.947 -16.237 1.00 0.00 51 SER A O 16
ATOM 13242 N N . GLY A 1 55 ? 6.592 14.101 -15.598 1.00 0.00 52 GLY A N 16
ATOM 13243 C CA . GLY A 1 55 ? 7.261 14.513 -16.819 1.00 0.00 52 GLY A CA 16
ATOM 13244 C C . GLY A 1 55 ? 6.318 15.181 -17.799 1.00 0.00 52 GLY A C 16
ATOM 13245 O O . GLY A 1 55 ? 6.060 16.381 -17.703 1.00 0.00 52 GLY A O 16
ATOM 13249 N N . GLY A 1 1 ? 16.437 8.866 -5.423 1.00 0.00 -2 GLY A N 17
ATOM 13250 C CA . GLY A 1 1 ? 15.133 8.852 -4.785 1.00 0.00 -2 GLY A CA 17
ATOM 13251 C C . GLY A 1 1 ? 13.996 8.874 -5.787 1.00 0.00 -2 GLY A C 17
ATOM 13252 O O . GLY A 1 1 ? 13.188 7.947 -5.839 1.00 0.00 -2 GLY A O 17
ATOM 13256 N N . SER A 1 2 ? 13.932 9.936 -6.583 1.00 0.00 -1 SER A N 17
ATOM 13257 C CA . SER A 1 2 ? 12.882 10.078 -7.585 1.00 0.00 -1 SER A CA 17
ATOM 13258 C C . SER A 1 2 ? 13.262 9.359 -8.875 1.00 0.00 -1 SER A C 17
ATOM 13259 O O . SER A 1 2 ? 14.317 9.616 -9.455 1.00 0.00 -1 SER A O 17
ATOM 13267 N N . SER A 1 3 ? 12.393 8.456 -9.320 1.00 0.00 0 SER A N 17
ATOM 13268 C CA . SER A 1 3 ? 12.638 7.695 -10.540 1.00 0.00 0 SER A CA 17
ATOM 13269 C C . SER A 1 3 ? 11.467 7.830 -11.508 1.00 0.00 0 SER A C 17
ATOM 13270 O O . SER A 1 3 ? 11.637 8.255 -12.650 1.00 0.00 0 SER A O 17
ATOM 13278 N N . GLY A 1 4 ? 10.277 7.463 -11.042 1.00 0.00 1 GLY A N 17
ATOM 13279 C CA . GLY A 1 4 ? 9.094 7.550 -11.879 1.00 0.00 1 GLY A CA 17
ATOM 13280 C C . GLY A 1 4 ? 8.506 6.189 -12.195 1.00 0.00 1 GLY A C 17
ATOM 13281 O O . GLY A 1 4 ? 9.123 5.386 -12.895 1.00 0.00 1 GLY A O 17
ATOM 13285 N N . SER A 1 5 ? 7.311 5.928 -11.676 1.00 0.00 2 SER A N 17
ATOM 13286 C CA . SER A 1 5 ? 6.642 4.652 -11.902 1.00 0.00 2 SER A CA 17
ATOM 13287 C C . SER A 1 5 ? 5.146 4.855 -12.125 1.00 0.00 2 SER A C 17
ATOM 13288 O O . SER A 1 5 ? 4.530 5.731 -11.520 1.00 0.00 2 SER A O 17
ATOM 13296 N N . SER A 1 6 ? 4.568 4.037 -13.000 1.00 0.00 3 SER A N 17
ATOM 13297 C CA . SER A 1 6 ? 3.146 4.128 -13.307 1.00 0.00 3 SER A CA 17
ATOM 13298 C C . SER A 1 6 ? 2.303 3.721 -12.102 1.00 0.00 3 SER A C 17
ATOM 13299 O O . SER A 1 6 ? 1.487 4.499 -11.610 1.00 0.00 3 SER A O 17
ATOM 13307 N N . GLY A 1 7 ? 2.507 2.494 -11.633 1.00 0.00 4 GLY A N 17
ATOM 13308 C CA . GLY A 1 7 ? 1.759 2.003 -10.490 1.00 0.00 4 GLY A CA 17
ATOM 13309 C C . GLY A 1 7 ? 2.648 1.706 -9.299 1.00 0.00 4 GLY A C 17
ATOM 13310 O O . GLY A 1 7 ? 3.721 1.120 -9.446 1.00 0.00 4 GLY A O 17
ATOM 13314 N N . VAL A 1 8 ? 2.204 2.113 -8.114 1.00 0.00 5 VAL A N 17
ATOM 13315 C CA . VAL A 1 8 ? 2.967 1.887 -6.892 1.00 0.00 5 VAL A CA 17
ATOM 13316 C C . VAL A 1 8 ? 2.909 0.424 -6.470 1.00 0.00 5 VAL A C 17
ATOM 13317 O O . VAL A 1 8 ? 1.900 -0.041 -5.942 1.00 0.00 5 VAL A O 17
ATOM 13330 N N . GLU A 1 9 ? 4.000 -0.298 -6.707 1.00 0.00 6 GLU A N 17
ATOM 13331 C CA . GLU A 1 9 ? 4.073 -1.711 -6.351 1.00 0.00 6 GLU A CA 17
ATOM 13332 C C . GLU A 1 9 ? 3.996 -1.895 -4.838 1.00 0.00 6 GLU A C 17
ATOM 13333 O O . GLU A 1 9 ? 4.786 -1.318 -4.090 1.00 0.00 6 GLU A O 17
ATOM 13345 N N . LEU A 1 10 ? 3.039 -2.703 -4.395 1.00 0.00 7 LEU A N 17
ATOM 13346 C CA . LEU A 1 10 ? 2.857 -2.964 -2.971 1.00 0.00 7 LEU A CA 17
ATOM 13347 C C . LEU A 1 10 ? 3.305 -4.378 -2.615 1.00 0.00 7 LEU A C 17
ATOM 13348 O O . LEU A 1 10 ? 4.149 -4.571 -1.740 1.00 0.00 7 LEU A O 17
ATOM 13364 N N . HIS A 1 11 ? 2.736 -5.364 -3.302 1.00 0.00 8 HIS A N 17
ATOM 13365 C CA . HIS A 1 11 ? 3.079 -6.761 -3.061 1.00 0.00 8 HIS A CA 17
ATOM 13366 C C . HIS A 1 11 ? 4.582 -6.923 -2.851 1.00 0.00 8 HIS A C 17
ATOM 13367 O O . HIS A 1 11 ? 5.022 -7.481 -1.846 1.00 0.00 8 HIS A O 17
ATOM 13381 N N . LYS A 1 12 ? 5.364 -6.432 -3.806 1.00 0.00 9 LYS A N 17
ATOM 13382 C CA . LYS A 1 12 ? 6.817 -6.521 -3.727 1.00 0.00 9 LYS A CA 17
ATOM 13383 C C . LYS A 1 12 ? 7.310 -6.152 -2.331 1.00 0.00 9 LYS A C 17
ATOM 13384 O O . LYS A 1 12 ? 8.133 -6.857 -1.745 1.00 0.00 9 LYS A O 17
ATOM 13403 N N . LEU A 1 13 ? 6.800 -5.045 -1.803 1.00 0.00 10 LEU A N 17
ATOM 13404 C CA . LEU A 1 13 ? 7.188 -4.583 -0.474 1.00 0.00 10 LEU A CA 17
ATOM 13405 C C . LEU A 1 13 ? 6.887 -5.643 0.580 1.00 0.00 10 LEU A C 17
ATOM 13406 O O . LEU A 1 13 ? 5.848 -6.303 0.535 1.00 0.00 10 LEU A O 17
ATOM 13422 N N . LYS A 1 14 ? 7.801 -5.801 1.531 1.00 0.00 11 LYS A N 17
ATOM 13423 C CA . LYS A 1 14 ? 7.634 -6.779 2.600 1.00 0.00 11 LYS A CA 17
ATOM 13424 C C . LYS A 1 14 ? 6.641 -6.278 3.644 1.00 0.00 11 LYS A C 17
ATOM 13425 O O . LYS A 1 14 ? 6.085 -5.186 3.514 1.00 0.00 11 LYS A O 17
ATOM 13444 N N . LEU A 1 15 ? 6.425 -7.080 4.681 1.00 0.00 12 LEU A N 17
ATOM 13445 C CA . LEU A 1 15 ? 5.500 -6.718 5.749 1.00 0.00 12 LEU A CA 17
ATOM 13446 C C . LEU A 1 15 ? 5.963 -5.452 6.463 1.00 0.00 12 LEU A C 17
ATOM 13447 O O . LEU A 1 15 ? 5.168 -4.550 6.727 1.00 0.00 12 LEU A O 17
ATOM 13463 N N . ALA A 1 16 ? 7.255 -5.390 6.770 1.00 0.00 13 ALA A N 17
ATOM 13464 C CA . ALA A 1 16 ? 7.824 -4.233 7.449 1.00 0.00 13 ALA A CA 17
ATOM 13465 C C . ALA A 1 16 ? 7.598 -2.958 6.644 1.00 0.00 13 ALA A C 17
ATOM 13466 O O . ALA A 1 16 ? 7.212 -1.927 7.194 1.00 0.00 13 ALA A O 17
ATOM 13473 N N . GLU A 1 17 ? 7.842 -3.036 5.340 1.00 0.00 14 GLU A N 17
ATOM 13474 C CA . GLU A 1 17 ? 7.667 -1.886 4.460 1.00 0.00 14 GLU A CA 17
ATOM 13475 C C . GLU A 1 17 ? 6.193 -1.503 4.354 1.00 0.00 14 GLU A C 17
ATOM 13476 O O . GLU A 1 17 ? 5.841 -0.324 4.415 1.00 0.00 14 GLU A O 17
ATOM 13488 N N . LEU A 1 18 ? 5.338 -2.506 4.193 1.00 0.00 15 LEU A N 17
ATOM 13489 C CA . LEU A 1 18 ? 3.902 -2.276 4.077 1.00 0.00 15 LEU A CA 17
ATOM 13490 C C . LEU A 1 18 ? 3.350 -1.630 5.344 1.00 0.00 15 LEU A C 17
ATOM 13491 O O . LEU A 1 18 ? 2.621 -0.640 5.283 1.00 0.00 15 LEU A O 17
ATOM 13507 N N . LYS A 1 19 ? 3.704 -2.197 6.493 1.00 0.00 16 LYS A N 17
ATOM 13508 C CA . LYS A 1 19 ? 3.248 -1.676 7.776 1.00 0.00 16 LYS A CA 17
ATOM 13509 C C . LYS A 1 19 ? 3.681 -0.225 7.960 1.00 0.00 16 LYS A C 17
ATOM 13510 O O . LYS A 1 19 ? 2.917 0.602 8.456 1.00 0.00 16 LYS A O 17
ATOM 13529 N N . GLN A 1 20 ? 4.911 0.076 7.555 1.00 0.00 17 GLN A N 17
ATOM 13530 C CA . GLN A 1 20 ? 5.444 1.428 7.674 1.00 0.00 17 GLN A CA 17
ATOM 13531 C C . GLN A 1 20 ? 4.596 2.420 6.885 1.00 0.00 17 GLN A C 17
ATOM 13532 O O . GLN A 1 20 ? 4.287 3.508 7.369 1.00 0.00 17 GLN A O 17
ATOM 13546 N N . GLU A 1 21 ? 4.224 2.036 5.668 1.00 0.00 18 GLU A N 17
ATOM 13547 C CA . GLU A 1 21 ? 3.413 2.893 4.812 1.00 0.00 18 GLU A CA 17
ATOM 13548 C C . GLU A 1 21 ? 2.063 3.188 5.460 1.00 0.00 18 GLU A C 17
ATOM 13549 O O . GLU A 1 21 ? 1.576 4.319 5.417 1.00 0.00 18 GLU A O 17
ATOM 13561 N N . CYS A 1 22 ? 1.465 2.165 6.060 1.00 0.00 19 CYS A N 17
ATOM 13562 C CA . CYS A 1 22 ? 0.171 2.314 6.716 1.00 0.00 19 CYS A CA 17
ATOM 13563 C C . CYS A 1 22 ? 0.258 3.307 7.870 1.00 0.00 19 CYS A C 17
ATOM 13564 O O . CYS A 1 22 ? -0.654 4.108 8.083 1.00 0.00 19 CYS A O 17
ATOM 13572 N N . LEU A 1 23 ? 1.358 3.250 8.612 1.00 0.00 20 LEU A N 17
ATOM 13573 C CA . LEU A 1 23 ? 1.563 4.144 9.746 1.00 0.00 20 LEU A CA 17
ATOM 13574 C C . LEU A 1 23 ? 1.611 5.599 9.291 1.00 0.00 20 LEU A C 17
ATOM 13575 O O . LEU A 1 23 ? 0.968 6.466 9.883 1.00 0.00 20 LEU A O 17
ATOM 13591 N N . ALA A 1 24 ? 2.374 5.859 8.234 1.00 0.00 21 ALA A N 17
ATOM 13592 C CA . ALA A 1 24 ? 2.501 7.207 7.697 1.00 0.00 21 ALA A CA 17
ATOM 13593 C C . ALA A 1 24 ? 1.148 7.749 7.247 1.00 0.00 21 ALA A C 17
ATOM 13594 O O . ALA A 1 24 ? 0.847 8.928 7.436 1.00 0.00 21 ALA A O 17
ATOM 13601 N N . ARG A 1 25 ? 0.337 6.881 6.650 1.00 0.00 22 ARG A N 17
ATOM 13602 C CA . ARG A 1 25 ? -0.983 7.274 6.172 1.00 0.00 22 ARG A CA 17
ATOM 13603 C C . ARG A 1 25 ? -1.946 7.474 7.338 1.00 0.00 22 ARG A C 17
ATOM 13604 O O . ARG A 1 25 ? -2.871 8.282 7.261 1.00 0.00 22 ARG A O 17
ATOM 13625 N N . GLY A 1 26 ? -1.724 6.730 8.418 1.00 0.00 23 GLY A N 17
ATOM 13626 C CA . GLY A 1 26 ? -2.580 6.840 9.584 1.00 0.00 23 GLY A CA 17
ATOM 13627 C C . GLY A 1 26 ? -3.610 5.729 9.654 1.00 0.00 23 GLY A C 17
ATOM 13628 O O . GLY A 1 26 ? -4.756 5.959 10.040 1.00 0.00 23 GLY A O 17
ATOM 13632 N N . LEU A 1 27 ? -3.201 4.522 9.278 1.00 0.00 24 LEU A N 17
ATOM 13633 C CA . LEU A 1 27 ? -4.097 3.371 9.298 1.00 0.00 24 LEU A CA 17
ATOM 13634 C C . LEU A 1 27 ? -3.656 2.356 10.348 1.00 0.00 24 LEU A C 17
ATOM 13635 O O . LEU A 1 27 ? -2.661 2.561 11.042 1.00 0.00 24 LEU A O 17
ATOM 13651 N N . GLU A 1 28 ? -4.403 1.262 10.456 1.00 0.00 25 GLU A N 17
ATOM 13652 C CA . GLU A 1 28 ? -4.087 0.215 11.420 1.00 0.00 25 GLU A CA 17
ATOM 13653 C C . GLU A 1 28 ? -3.150 -0.823 10.809 1.00 0.00 25 GLU A C 17
ATOM 13654 O O . GLU A 1 28 ? -3.293 -1.197 9.645 1.00 0.00 25 GLU A O 17
ATOM 13666 N N . THR A 1 29 ? -2.188 -1.285 11.604 1.00 0.00 26 THR A N 17
ATOM 13667 C CA . THR A 1 29 ? -1.226 -2.277 11.142 1.00 0.00 26 THR A CA 17
ATOM 13668 C C . THR A 1 29 ? -1.702 -3.691 11.455 1.00 0.00 26 THR A C 17
ATOM 13669 O O . THR A 1 29 ? -0.945 -4.513 11.972 1.00 0.00 26 THR A O 17
ATOM 13680 N N . LYS A 1 30 ? -2.962 -3.970 11.137 1.00 0.00 27 LYS A N 17
ATOM 13681 C CA . LYS A 1 30 ? -3.540 -5.286 11.382 1.00 0.00 27 LYS A CA 17
ATOM 13682 C C . LYS A 1 30 ? -3.726 -6.051 10.075 1.00 0.00 27 LYS A C 17
ATOM 13683 O O . LYS A 1 30 ? -3.405 -5.547 8.999 1.00 0.00 27 LYS A O 17
ATOM 13702 N N . GLY A 1 31 ? -4.247 -7.270 10.177 1.00 0.00 28 GLY A N 17
ATOM 13703 C CA . GLY A 1 31 ? -4.468 -8.083 8.995 1.00 0.00 28 GLY A CA 17
ATOM 13704 C C . GLY A 1 31 ? -3.175 -8.605 8.401 1.00 0.00 28 GLY A C 17
ATOM 13705 O O . GLY A 1 31 ? -2.091 -8.131 8.743 1.00 0.00 28 GLY A O 17
ATOM 13709 N N . ILE A 1 32 ? -3.288 -9.584 7.510 1.00 0.00 29 ILE A N 17
ATOM 13710 C CA . ILE A 1 32 ? -2.119 -10.170 6.867 1.00 0.00 29 ILE A CA 17
ATOM 13711 C C . ILE A 1 32 ? -1.637 -9.306 5.707 1.00 0.00 29 ILE A C 17
ATOM 13712 O O . ILE A 1 32 ? -2.201 -8.247 5.432 1.00 0.00 29 ILE A O 17
ATOM 13728 N N . LYS A 1 33 ? -0.592 -9.766 5.028 1.00 0.00 30 LYS A N 17
ATOM 13729 C CA . LYS A 1 33 ? -0.035 -9.038 3.894 1.00 0.00 30 LYS A CA 17
ATOM 13730 C C . LYS A 1 33 ? -1.144 -8.470 3.014 1.00 0.00 30 LYS A C 17
ATOM 13731 O O . LYS A 1 33 ? -1.199 -7.265 2.770 1.00 0.00 30 LYS A O 17
ATOM 13750 N N . GLN A 1 34 ? -2.025 -9.346 2.542 1.00 0.00 31 GLN A N 17
ATOM 13751 C CA . GLN A 1 34 ? -3.133 -8.931 1.690 1.00 0.00 31 GLN A CA 17
ATOM 13752 C C . GLN A 1 34 ? -3.958 -7.840 2.364 1.00 0.00 31 GLN A C 17
ATOM 13753 O O . GLN A 1 34 ? -4.354 -6.864 1.726 1.00 0.00 31 GLN A O 17
ATOM 13767 N N . ASP A 1 35 ? -4.215 -8.012 3.655 1.00 0.00 32 ASP A N 17
ATOM 13768 C CA . ASP A 1 35 ? -4.994 -7.042 4.416 1.00 0.00 32 ASP A CA 17
ATOM 13769 C C . ASP A 1 35 ? -4.323 -5.672 4.398 1.00 0.00 32 ASP A C 17
ATOM 13770 O O . ASP A 1 35 ? -4.984 -4.647 4.225 1.00 0.00 32 ASP A O 17
ATOM 13779 N N . LEU A 1 36 ? -3.007 -5.661 4.577 1.00 0.00 33 LEU A N 17
ATOM 13780 C CA . LEU A 1 36 ? -2.245 -4.417 4.582 1.00 0.00 33 LEU A CA 17
ATOM 13781 C C . LEU A 1 36 ? -2.297 -3.741 3.216 1.00 0.00 33 LEU A C 17
ATOM 13782 O O . LEU A 1 36 ? -2.464 -2.525 3.120 1.00 0.00 33 LEU A O 17
ATOM 13798 N N . ILE A 1 37 ? -2.155 -4.538 2.162 1.00 0.00 34 ILE A N 17
ATOM 13799 C CA . ILE A 1 37 ? -2.189 -4.017 0.801 1.00 0.00 34 ILE A CA 17
ATOM 13800 C C . ILE A 1 37 ? -3.577 -3.492 0.448 1.00 0.00 34 ILE A C 17
ATOM 13801 O O . ILE A 1 37 ? -3.714 -2.435 -0.168 1.00 0.00 34 ILE A O 17
ATOM 13817 N N . HIS A 1 38 ? -4.604 -4.237 0.844 1.00 0.00 35 HIS A N 17
ATOM 13818 C CA . HIS A 1 38 ? -5.982 -3.846 0.571 1.00 0.00 35 HIS A CA 17
ATOM 13819 C C . HIS A 1 38 ? -6.291 -2.484 1.185 1.00 0.00 35 HIS A C 17
ATOM 13820 O O . HIS A 1 38 ? -6.930 -1.639 0.556 1.00 0.00 35 HIS A O 17
ATOM 13834 N N . ARG A 1 39 ? -5.835 -2.277 2.416 1.00 0.00 36 ARG A N 17
ATOM 13835 C CA . ARG A 1 39 ? -6.065 -1.019 3.115 1.00 0.00 36 ARG A CA 17
ATOM 13836 C C . ARG A 1 39 ? -5.306 0.122 2.443 1.00 0.00 36 ARG A C 17
ATOM 13837 O O . ARG A 1 39 ? -5.804 1.246 2.354 1.00 0.00 36 ARG A O 17
ATOM 13858 N N . LEU A 1 40 ? -4.099 -0.172 1.973 1.00 0.00 37 LEU A N 17
ATOM 13859 C CA . LEU A 1 40 ? -3.271 0.829 1.310 1.00 0.00 37 LEU A CA 17
ATOM 13860 C C . LEU A 1 40 ? -3.921 1.300 0.012 1.00 0.00 37 LEU A C 17
ATOM 13861 O O . LEU A 1 40 ? -3.958 2.496 -0.275 1.00 0.00 37 LEU A O 17
ATOM 13877 N N . GLN A 1 41 ? -4.433 0.352 -0.765 1.00 0.00 38 GLN A N 17
ATOM 13878 C CA . GLN A 1 41 ? -5.083 0.671 -2.031 1.00 0.00 38 GLN A CA 17
ATOM 13879 C C . GLN A 1 41 ? -6.403 1.399 -1.797 1.00 0.00 38 GLN A C 17
ATOM 13880 O O . GLN A 1 41 ? -6.682 2.417 -2.429 1.00 0.00 38 GLN A O 17
ATOM 13894 N N . ALA A 1 42 ? -7.211 0.869 -0.885 1.00 0.00 39 ALA A N 17
ATOM 13895 C CA . ALA A 1 42 ? -8.501 1.469 -0.567 1.00 0.00 39 ALA A CA 17
ATOM 13896 C C . ALA A 1 42 ? -8.338 2.918 -0.121 1.00 0.00 39 ALA A C 17
ATOM 13897 O O . ALA A 1 42 ? -9.096 3.794 -0.537 1.00 0.00 39 ALA A O 17
ATOM 13904 N N . TYR A 1 43 ? -7.345 3.162 0.727 1.00 0.00 40 TYR A N 17
ATOM 13905 C CA . TYR A 1 43 ? -7.084 4.505 1.231 1.00 0.00 40 TYR A CA 17
ATOM 13906 C C . TYR A 1 43 ? -6.565 5.413 0.121 1.00 0.00 40 TYR A C 17
ATOM 13907 O O . TYR A 1 43 ? -6.943 6.582 0.030 1.00 0.00 40 TYR A O 17
ATOM 13925 N N . LEU A 1 44 ? -5.697 4.867 -0.724 1.00 0.00 41 LEU A N 17
ATOM 13926 C CA . LEU A 1 44 ? -5.125 5.626 -1.830 1.00 0.00 41 LEU A CA 17
ATOM 13927 C C . LEU A 1 44 ? -6.215 6.093 -2.791 1.00 0.00 41 LEU A C 17
ATOM 13928 O O . LEU A 1 44 ? -6.256 7.261 -3.176 1.00 0.00 41 LEU A O 17
ATOM 13944 N N . GLU A 1 45 ? -7.096 5.173 -3.171 1.00 0.00 42 GLU A N 17
ATOM 13945 C CA . GLU A 1 45 ? -8.186 5.492 -4.085 1.00 0.00 42 GLU A CA 17
ATOM 13946 C C . GLU A 1 45 ? -9.136 6.512 -3.463 1.00 0.00 42 GLU A C 17
ATOM 13947 O O . GLU A 1 45 ? -9.615 7.421 -4.140 1.00 0.00 42 GLU A O 17
ATOM 13959 N N . GLU A 1 46 ? -9.404 6.352 -2.171 1.00 0.00 43 GLU A N 17
ATOM 13960 C CA . GLU A 1 46 ? -10.298 7.257 -1.459 1.00 0.00 43 GLU A CA 17
ATOM 13961 C C . GLU A 1 46 ? -9.769 8.688 -1.500 1.00 0.00 43 GLU A C 17
ATOM 13962 O O . GLU A 1 46 ? -10.518 9.632 -1.753 1.00 0.00 43 GLU A O 17
ATOM 13974 N N . HIS A 1 47 ? -8.472 8.841 -1.250 1.00 0.00 44 HIS A N 17
ATOM 13975 C CA . HIS A 1 47 ? -7.842 10.156 -1.259 1.00 0.00 44 HIS A CA 17
ATOM 13976 C C . HIS A 1 47 ? -6.969 10.332 -2.498 1.00 0.00 44 HIS A C 17
ATOM 13977 O O . HIS A 1 47 ? -5.878 10.897 -2.425 1.00 0.00 44 HIS A O 17
ATOM 13991 N N . ALA A 1 48 ? -7.457 9.844 -3.633 1.00 0.00 45 ALA A N 17
ATOM 13992 C CA . ALA A 1 48 ? -6.722 9.949 -4.888 1.00 0.00 45 ALA A CA 17
ATOM 13993 C C . ALA A 1 48 ? -6.151 11.350 -5.075 1.00 0.00 45 ALA A C 17
ATOM 13994 O O . ALA A 1 48 ? -5.041 11.516 -5.579 1.00 0.00 45 ALA A O 17
ATOM 14001 N N . GLU A 1 49 ? -6.918 12.356 -4.665 1.00 0.00 46 GLU A N 17
ATOM 14002 C CA . GLU A 1 49 ? -6.488 13.744 -4.790 1.00 0.00 46 GLU A CA 17
ATOM 14003 C C . GLU A 1 49 ? -5.039 13.906 -4.341 1.00 0.00 46 GLU A C 17
ATOM 14004 O O . GLU A 1 49 ? -4.224 14.506 -5.043 1.00 0.00 46 GLU A O 17
ATOM 14016 N N . SER A 1 50 ? -4.725 13.369 -3.167 1.00 0.00 47 SER A N 17
ATOM 14017 C CA . SER A 1 50 ? -3.375 13.458 -2.621 1.00 0.00 47 SER A CA 17
ATOM 14018 C C . SER A 1 50 ? -2.357 12.866 -3.592 1.00 0.00 47 SER A C 17
ATOM 14019 O O . SER A 1 50 ? -2.504 11.733 -4.048 1.00 0.00 47 SER A O 17
ATOM 14027 N N . GLY A 1 51 ? -1.324 13.643 -3.903 1.00 0.00 48 GLY A N 17
ATOM 14028 C CA . GLY A 1 51 ? -0.297 13.181 -4.817 1.00 0.00 48 GLY A CA 17
ATOM 14029 C C . GLY A 1 51 ? 1.091 13.244 -4.210 1.00 0.00 48 GLY A C 17
ATOM 14030 O O . GLY A 1 51 ? 1.839 14.200 -4.416 1.00 0.00 48 GLY A O 17
ATOM 14034 N N . PRO A 1 52 ? 1.452 12.208 -3.439 1.00 0.00 49 PRO A N 17
ATOM 14035 C CA . PRO A 1 52 ? 2.760 12.127 -2.783 1.00 0.00 49 PRO A CA 17
ATOM 14036 C C . PRO A 1 52 ? 3.895 11.908 -3.778 1.00 0.00 49 PRO A C 17
ATOM 14037 O O . PRO A 1 52 ? 3.674 11.878 -4.988 1.00 0.00 49 PRO A O 17
ATOM 14048 N N . SER A 1 53 ? 5.109 11.757 -3.259 1.00 0.00 50 SER A N 17
ATOM 14049 C CA . SER A 1 53 ? 6.280 11.545 -4.103 1.00 0.00 50 SER A CA 17
ATOM 14050 C C . SER A 1 53 ? 6.606 10.059 -4.215 1.00 0.00 50 SER A C 17
ATOM 14051 O O . SER A 1 53 ? 5.999 9.226 -3.542 1.00 0.00 50 SER A O 17
ATOM 14059 N N . SER A 1 54 ? 7.569 9.734 -5.072 1.00 0.00 51 SER A N 17
ATOM 14060 C CA . SER A 1 54 ? 7.975 8.349 -5.277 1.00 0.00 51 SER A CA 17
ATOM 14061 C C . SER A 1 54 ? 9.034 7.936 -4.260 1.00 0.00 51 SER A C 17
ATOM 14062 O O . SER A 1 54 ? 10.042 7.324 -4.609 1.00 0.00 51 SER A O 17
ATOM 14070 N N . GLY A 1 55 ? 8.797 8.277 -2.996 1.00 0.00 52 GLY A N 17
ATOM 14071 C CA . GLY A 1 55 ? 9.738 7.935 -1.946 1.00 0.00 52 GLY A CA 17
ATOM 14072 C C . GLY A 1 55 ? 9.654 6.476 -1.545 1.00 0.00 52 GLY A C 17
ATOM 14073 O O . GLY A 1 55 ? 10.662 5.770 -1.534 1.00 0.00 52 GLY A O 17
ATOM 14077 N N . GLY A 1 1 ? 19.394 2.201 -17.922 1.00 0.00 -2 GLY A N 18
ATOM 14078 C CA . GLY A 1 1 ? 19.211 3.639 -17.974 1.00 0.00 -2 GLY A CA 18
ATOM 14079 C C . GLY A 1 1 ? 18.109 4.117 -17.050 1.00 0.00 -2 GLY A C 18
ATOM 14080 O O . GLY A 1 1 ? 17.736 3.421 -16.105 1.00 0.00 -2 GLY A O 18
ATOM 14084 N N . SER A 1 2 ? 17.587 5.309 -17.321 1.00 0.00 -1 SER A N 18
ATOM 14085 C CA . SER A 1 2 ? 16.524 5.882 -16.503 1.00 0.00 -1 SER A CA 18
ATOM 14086 C C . SER A 1 2 ? 15.543 4.804 -16.054 1.00 0.00 -1 SER A C 18
ATOM 14087 O O . SER A 1 2 ? 14.763 4.286 -16.854 1.00 0.00 -1 SER A O 18
ATOM 14095 N N . SER A 1 3 ? 15.587 4.470 -14.768 1.00 0.00 0 SER A N 18
ATOM 14096 C CA . SER A 1 3 ? 14.705 3.451 -14.212 1.00 0.00 0 SER A CA 18
ATOM 14097 C C . SER A 1 3 ? 13.491 4.089 -13.544 1.00 0.00 0 SER A C 18
ATOM 14098 O O . SER A 1 3 ? 13.626 4.903 -12.632 1.00 0.00 0 SER A O 18
ATOM 14106 N N . GLY A 1 4 ? 12.302 3.712 -14.007 1.00 0.00 1 GLY A N 18
ATOM 14107 C CA . GLY A 1 4 ? 11.080 4.256 -13.445 1.00 0.00 1 GLY A CA 18
ATOM 14108 C C . GLY A 1 4 ? 9.851 3.473 -13.862 1.00 0.00 1 GLY A C 18
ATOM 14109 O O . GLY A 1 4 ? 9.138 2.930 -13.018 1.00 0.00 1 GLY A O 18
ATOM 14113 N N . SER A 1 5 ? 9.602 3.417 -15.166 1.00 0.00 2 SER A N 18
ATOM 14114 C CA . SER A 1 5 ? 8.447 2.699 -15.693 1.00 0.00 2 SER A CA 18
ATOM 14115 C C . SER A 1 5 ? 8.776 1.225 -15.911 1.00 0.00 2 SER A C 18
ATOM 14116 O O . SER A 1 5 ? 8.398 0.637 -16.924 1.00 0.00 2 SER A O 18
ATOM 14124 N N . SER A 1 6 ? 9.484 0.635 -14.953 1.00 0.00 3 SER A N 18
ATOM 14125 C CA . SER A 1 6 ? 9.869 -0.768 -15.041 1.00 0.00 3 SER A CA 18
ATOM 14126 C C . SER A 1 6 ? 8.735 -1.673 -14.569 1.00 0.00 3 SER A C 18
ATOM 14127 O O . SER A 1 6 ? 8.281 -2.552 -15.300 1.00 0.00 3 SER A O 18
ATOM 14135 N N . GLY A 1 7 ? 8.281 -1.450 -13.339 1.00 0.00 4 GLY A N 18
ATOM 14136 C CA . GLY A 1 7 ? 7.204 -2.252 -12.789 1.00 0.00 4 GLY A CA 18
ATOM 14137 C C . GLY A 1 7 ? 7.239 -2.308 -11.274 1.00 0.00 4 GLY A C 18
ATOM 14138 O O . GLY A 1 7 ? 7.860 -3.198 -10.693 1.00 0.00 4 GLY A O 18
ATOM 14142 N N . VAL A 1 8 ? 6.571 -1.354 -10.633 1.00 0.00 5 VAL A N 18
ATOM 14143 C CA . VAL A 1 8 ? 6.528 -1.298 -9.177 1.00 0.00 5 VAL A CA 18
ATOM 14144 C C . VAL A 1 8 ? 5.194 -1.809 -8.646 1.00 0.00 5 VAL A C 18
ATOM 14145 O O . VAL A 1 8 ? 4.132 -1.397 -9.111 1.00 0.00 5 VAL A O 18
ATOM 14158 N N . GLU A 1 9 ? 5.256 -2.708 -7.669 1.00 0.00 6 GLU A N 18
ATOM 14159 C CA . GLU A 1 9 ? 4.051 -3.275 -7.075 1.00 0.00 6 GLU A CA 18
ATOM 14160 C C . GLU A 1 9 ? 4.099 -3.182 -5.553 1.00 0.00 6 GLU A C 18
ATOM 14161 O O . GLU A 1 9 ? 5.175 -3.165 -4.954 1.00 0.00 6 GLU A O 18
ATOM 14173 N N . LEU A 1 10 ? 2.926 -3.122 -4.933 1.00 0.00 7 LEU A N 18
ATOM 14174 C CA . LEU A 1 10 ? 2.832 -3.030 -3.480 1.00 0.00 7 LEU A CA 18
ATOM 14175 C C . LEU A 1 10 ? 3.188 -4.362 -2.826 1.00 0.00 7 LEU A C 18
ATOM 14176 O O . LEU A 1 10 ? 3.907 -4.403 -1.827 1.00 0.00 7 LEU A O 18
ATOM 14192 N N . HIS A 1 11 ? 2.682 -5.450 -3.398 1.00 0.00 8 HIS A N 18
ATOM 14193 C CA . HIS A 1 11 ? 2.948 -6.784 -2.872 1.00 0.00 8 HIS A CA 18
ATOM 14194 C C . HIS A 1 11 ? 4.440 -6.979 -2.615 1.00 0.00 8 HIS A C 18
ATOM 14195 O O . HIS A 1 11 ? 4.849 -7.332 -1.509 1.00 0.00 8 HIS A O 18
ATOM 14209 N N . LYS A 1 12 ? 5.248 -6.747 -3.644 1.00 0.00 9 LYS A N 18
ATOM 14210 C CA . LYS A 1 12 ? 6.694 -6.895 -3.530 1.00 0.00 9 LYS A CA 18
ATOM 14211 C C . LYS A 1 12 ? 7.176 -6.486 -2.142 1.00 0.00 9 LYS A C 18
ATOM 14212 O O . LYS A 1 12 ? 7.890 -7.236 -1.475 1.00 0.00 9 LYS A O 18
ATOM 14231 N N . LEU A 1 13 ? 6.780 -5.293 -1.712 1.00 0.00 10 LEU A N 18
ATOM 14232 C CA . LEU A 1 13 ? 7.170 -4.785 -0.401 1.00 0.00 10 LEU A CA 18
ATOM 14233 C C . LEU A 1 13 ? 6.832 -5.789 0.696 1.00 0.00 10 LEU A C 18
ATOM 14234 O O . LEU A 1 13 ? 5.742 -6.362 0.714 1.00 0.00 10 LEU A O 18
ATOM 14250 N N . LYS A 1 14 ? 7.772 -5.997 1.611 1.00 0.00 11 LYS A N 18
ATOM 14251 C CA . LYS A 1 14 ? 7.574 -6.929 2.715 1.00 0.00 11 LYS A CA 18
ATOM 14252 C C . LYS A 1 14 ? 6.584 -6.367 3.730 1.00 0.00 11 LYS A C 18
ATOM 14253 O O . LYS A 1 14 ? 6.128 -5.230 3.605 1.00 0.00 11 LYS A O 18
ATOM 14272 N N . LEU A 1 15 ? 6.256 -7.171 4.736 1.00 0.00 12 LEU A N 18
ATOM 14273 C CA . LEU A 1 15 ? 5.321 -6.753 5.775 1.00 0.00 12 LEU A CA 18
ATOM 14274 C C . LEU A 1 15 ? 5.808 -5.485 6.468 1.00 0.00 12 LEU A C 18
ATOM 14275 O O . LEU A 1 15 ? 5.028 -4.568 6.725 1.00 0.00 12 LEU A O 18
ATOM 14291 N N . ALA A 1 16 ? 7.102 -5.439 6.766 1.00 0.00 13 ALA A N 18
ATOM 14292 C CA . ALA A 1 16 ? 7.694 -4.281 7.425 1.00 0.00 13 ALA A CA 18
ATOM 14293 C C . ALA A 1 16 ? 7.461 -3.010 6.616 1.00 0.00 13 ALA A C 18
ATOM 14294 O O . ALA A 1 16 ? 7.098 -1.971 7.167 1.00 0.00 13 ALA A O 18
ATOM 14301 N N . GLU A 1 17 ? 7.672 -3.100 5.306 1.00 0.00 14 GLU A N 18
ATOM 14302 C CA . GLU A 1 17 ? 7.486 -1.956 4.423 1.00 0.00 14 GLU A CA 18
ATOM 14303 C C . GLU A 1 17 ? 6.020 -1.532 4.382 1.00 0.00 14 GLU A C 18
ATOM 14304 O O . GLU A 1 17 ? 5.704 -0.343 4.432 1.00 0.00 14 GLU A O 18
ATOM 14316 N N . LEU A 1 18 ? 5.130 -2.514 4.290 1.00 0.00 15 LEU A N 18
ATOM 14317 C CA . LEU A 1 18 ? 3.697 -2.244 4.242 1.00 0.00 15 LEU A CA 18
ATOM 14318 C C . LEU A 1 18 ? 3.220 -1.600 5.540 1.00 0.00 15 LEU A C 18
ATOM 14319 O O . LEU A 1 18 ? 2.501 -0.600 5.522 1.00 0.00 15 LEU A O 18
ATOM 14335 N N . LYS A 1 19 ? 3.626 -2.178 6.665 1.00 0.00 16 LYS A N 18
ATOM 14336 C CA . LYS A 1 19 ? 3.244 -1.659 7.973 1.00 0.00 16 LYS A CA 18
ATOM 14337 C C . LYS A 1 19 ? 3.729 -0.224 8.152 1.00 0.00 16 LYS A C 18
ATOM 14338 O O . LYS A 1 19 ? 3.010 0.621 8.685 1.00 0.00 16 LYS A O 18
ATOM 14357 N N . GLN A 1 20 ? 4.950 0.043 7.702 1.00 0.00 17 GLN A N 18
ATOM 14358 C CA . GLN A 1 20 ? 5.530 1.377 7.813 1.00 0.00 17 GLN A CA 18
ATOM 14359 C C . GLN A 1 20 ? 4.685 2.401 7.062 1.00 0.00 17 GLN A C 18
ATOM 14360 O O . GLN A 1 20 ? 4.420 3.491 7.569 1.00 0.00 17 GLN A O 18
ATOM 14374 N N . GLU A 1 21 ? 4.266 2.043 5.853 1.00 0.00 18 GLU A N 18
ATOM 14375 C CA . GLU A 1 21 ? 3.452 2.933 5.033 1.00 0.00 18 GLU A CA 18
ATOM 14376 C C . GLU A 1 21 ? 2.128 3.249 5.722 1.00 0.00 18 GLU A C 18
ATOM 14377 O O . GLU A 1 21 ? 1.663 4.389 5.705 1.00 0.00 18 GLU A O 18
ATOM 14389 N N . CYS A 1 22 ? 1.525 2.231 6.327 1.00 0.00 19 CYS A N 18
ATOM 14390 C CA . CYS A 1 22 ? 0.253 2.398 7.021 1.00 0.00 19 CYS A CA 18
ATOM 14391 C C . CYS A 1 22 ? 0.417 3.290 8.248 1.00 0.00 19 CYS A C 18
ATOM 14392 O O . CYS A 1 22 ? -0.431 4.137 8.530 1.00 0.00 19 CYS A O 18
ATOM 14400 N N . LEU A 1 23 ? 1.511 3.092 8.974 1.00 0.00 20 LEU A N 18
ATOM 14401 C CA . LEU A 1 23 ? 1.786 3.877 10.173 1.00 0.00 20 LEU A CA 18
ATOM 14402 C C . LEU A 1 23 ? 1.929 5.357 9.834 1.00 0.00 20 LEU A C 18
ATOM 14403 O O . LEU A 1 23 ? 1.361 6.216 10.508 1.00 0.00 20 LEU A O 18
ATOM 14419 N N . ALA A 1 24 ? 2.690 5.647 8.784 1.00 0.00 21 ALA A N 18
ATOM 14420 C CA . ALA A 1 24 ? 2.903 7.023 8.352 1.00 0.00 21 ALA A CA 18
ATOM 14421 C C . ALA A 1 24 ? 1.598 7.663 7.893 1.00 0.00 21 ALA A C 18
ATOM 14422 O O . ALA A 1 24 ? 1.360 8.848 8.131 1.00 0.00 21 ALA A O 18
ATOM 14429 N N . ARG A 1 25 ? 0.757 6.874 7.234 1.00 0.00 22 ARG A N 18
ATOM 14430 C CA . ARG A 1 25 ? -0.524 7.365 6.740 1.00 0.00 22 ARG A CA 18
ATOM 14431 C C . ARG A 1 25 ? -1.544 7.458 7.871 1.00 0.00 22 ARG A C 18
ATOM 14432 O O . ARG A 1 25 ? -2.437 8.304 7.848 1.00 0.00 22 ARG A O 18
ATOM 14453 N N . GLY A 1 26 ? -1.404 6.581 8.861 1.00 0.00 23 GLY A N 18
ATOM 14454 C CA . GLY A 1 26 ? -2.320 6.580 9.986 1.00 0.00 23 GLY A CA 18
ATOM 14455 C C . GLY A 1 26 ? -3.445 5.579 9.817 1.00 0.00 23 GLY A C 18
ATOM 14456 O O . GLY A 1 26 ? -4.594 5.861 10.161 1.00 0.00 23 GLY A O 18
ATOM 14460 N N . LEU A 1 27 ? -3.117 4.406 9.285 1.00 0.00 24 LEU A N 18
ATOM 14461 C CA . LEU A 1 27 ? -4.110 3.360 9.069 1.00 0.00 24 LEU A CA 18
ATOM 14462 C C . LEU A 1 27 ? -3.869 2.179 10.004 1.00 0.00 24 LEU A C 18
ATOM 14463 O O . LEU A 1 27 ? -2.939 2.193 10.809 1.00 0.00 24 LEU A O 18
ATOM 14479 N N . GLU A 1 28 ? -4.713 1.158 9.890 1.00 0.00 25 GLU A N 18
ATOM 14480 C CA . GLU A 1 28 ? -4.590 -0.031 10.725 1.00 0.00 25 GLU A CA 18
ATOM 14481 C C . GLU A 1 28 ? -3.537 -0.982 10.165 1.00 0.00 25 GLU A C 18
ATOM 14482 O O . GLU A 1 28 ? -3.706 -1.549 9.085 1.00 0.00 25 GLU A O 18
ATOM 14494 N N . THR A 1 29 ? -2.447 -1.153 10.908 1.00 0.00 26 THR A N 18
ATOM 14495 C CA . THR A 1 29 ? -1.365 -2.033 10.486 1.00 0.00 26 THR A CA 18
ATOM 14496 C C . THR A 1 29 ? -1.621 -3.469 10.930 1.00 0.00 26 THR A C 18
ATOM 14497 O O . THR A 1 29 ? -0.685 -4.246 11.125 1.00 0.00 26 THR A O 18
ATOM 14508 N N . LYS A 1 30 ? -2.893 -3.818 11.088 1.00 0.00 27 LYS A N 18
ATOM 14509 C CA . LYS A 1 30 ? -3.273 -5.161 11.507 1.00 0.00 27 LYS A CA 18
ATOM 14510 C C . LYS A 1 30 ? -3.752 -5.987 10.318 1.00 0.00 27 LYS A C 18
ATOM 14511 O O . LYS A 1 30 ? -4.536 -5.514 9.497 1.00 0.00 27 LYS A O 18
ATOM 14530 N N . GLY A 1 31 ? -3.274 -7.226 10.232 1.00 0.00 28 GLY A N 18
ATOM 14531 C CA . GLY A 1 31 ? -3.666 -8.098 9.140 1.00 0.00 28 GLY A CA 18
ATOM 14532 C C . GLY A 1 31 ? -2.484 -8.551 8.308 1.00 0.00 28 GLY A C 18
ATOM 14533 O O . GLY A 1 31 ? -1.408 -7.956 8.370 1.00 0.00 28 GLY A O 18
ATOM 14537 N N . ILE A 1 32 ? -2.682 -9.609 7.528 1.00 0.00 29 ILE A N 18
ATOM 14538 C CA . ILE A 1 32 ? -1.623 -10.142 6.681 1.00 0.00 29 ILE A CA 18
ATOM 14539 C C . ILE A 1 32 ? -1.268 -9.165 5.565 1.00 0.00 29 ILE A C 18
ATOM 14540 O O . ILE A 1 32 ? -1.871 -8.099 5.442 1.00 0.00 29 ILE A O 18
ATOM 14556 N N . LYS A 1 33 ? -0.286 -9.537 4.751 1.00 0.00 30 LYS A N 18
ATOM 14557 C CA . LYS A 1 33 ? 0.149 -8.696 3.641 1.00 0.00 30 LYS A CA 18
ATOM 14558 C C . LYS A 1 33 ? -1.047 -8.191 2.840 1.00 0.00 30 LYS A C 18
ATOM 14559 O O . LYS A 1 33 ? -1.165 -6.996 2.573 1.00 0.00 30 LYS A O 18
ATOM 14578 N N . GLN A 1 34 ? -1.932 -9.109 2.463 1.00 0.00 31 GLN A N 18
ATOM 14579 C CA . GLN A 1 34 ? -3.118 -8.755 1.694 1.00 0.00 31 GLN A CA 18
ATOM 14580 C C . GLN A 1 34 ? -3.948 -7.705 2.426 1.00 0.00 31 GLN A C 18
ATOM 14581 O O . GLN A 1 34 ? -4.464 -6.769 1.814 1.00 0.00 31 GLN A O 18
ATOM 14595 N N . ASP A 1 35 ? -4.073 -7.867 3.738 1.00 0.00 32 ASP A N 18
ATOM 14596 C CA . ASP A 1 35 ? -4.840 -6.932 4.554 1.00 0.00 32 ASP A CA 18
ATOM 14597 C C . ASP A 1 35 ? -4.214 -5.542 4.522 1.00 0.00 32 ASP A C 18
ATOM 14598 O O . ASP A 1 35 ? -4.914 -4.537 4.394 1.00 0.00 32 ASP A O 18
ATOM 14607 N N . LEU A 1 36 ? -2.892 -5.492 4.641 1.00 0.00 33 LEU A N 18
ATOM 14608 C CA . LEU A 1 36 ? -2.170 -4.224 4.626 1.00 0.00 33 LEU A CA 18
ATOM 14609 C C . LEU A 1 36 ? -2.296 -3.541 3.268 1.00 0.00 33 LEU A C 18
ATOM 14610 O O . LEU A 1 36 ? -2.594 -2.348 3.188 1.00 0.00 33 LEU A O 18
ATOM 14626 N N . ILE A 1 37 ? -2.071 -4.304 2.204 1.00 0.00 34 ILE A N 18
ATOM 14627 C CA . ILE A 1 37 ? -2.164 -3.773 0.850 1.00 0.00 34 ILE A CA 18
ATOM 14628 C C . ILE A 1 37 ? -3.589 -3.336 0.527 1.00 0.00 34 ILE A C 18
ATOM 14629 O O . ILE A 1 37 ? -3.809 -2.255 -0.020 1.00 0.00 34 ILE A O 18
ATOM 14645 N N . HIS A 1 38 ? -4.553 -4.184 0.870 1.00 0.00 35 HIS A N 18
ATOM 14646 C CA . HIS A 1 38 ? -5.959 -3.885 0.619 1.00 0.00 35 HIS A CA 18
ATOM 14647 C C . HIS A 1 38 ? -6.342 -2.535 1.216 1.00 0.00 35 HIS A C 18
ATOM 14648 O O . HIS A 1 38 ? -7.009 -1.726 0.571 1.00 0.00 35 HIS A O 18
ATOM 14662 N N . ARG A 1 39 ? -5.917 -2.298 2.453 1.00 0.00 36 ARG A N 18
ATOM 14663 C CA . ARG A 1 39 ? -6.218 -1.047 3.138 1.00 0.00 36 ARG A CA 18
ATOM 14664 C C . ARG A 1 39 ? -5.537 0.129 2.446 1.00 0.00 36 ARG A C 18
ATOM 14665 O O . ARG A 1 39 ? -6.133 1.194 2.276 1.00 0.00 36 ARG A O 18
ATOM 14686 N N . LEU A 1 40 ? -4.285 -0.069 2.048 1.00 0.00 37 LEU A N 18
ATOM 14687 C CA . LEU A 1 40 ? -3.522 0.975 1.373 1.00 0.00 37 LEU A CA 18
ATOM 14688 C C . LEU A 1 40 ? -4.171 1.354 0.046 1.00 0.00 37 LEU A C 18
ATOM 14689 O O . LEU A 1 40 ? -4.250 2.531 -0.303 1.00 0.00 37 LEU A O 18
ATOM 14705 N N . GLN A 1 41 ? -4.636 0.348 -0.687 1.00 0.00 38 GLN A N 18
ATOM 14706 C CA . GLN A 1 41 ? -5.280 0.576 -1.975 1.00 0.00 38 GLN A CA 18
ATOM 14707 C C . GLN A 1 41 ? -6.540 1.419 -1.812 1.00 0.00 38 GLN A C 18
ATOM 14708 O O . GLN A 1 41 ? -6.763 2.371 -2.560 1.00 0.00 38 GLN A O 18
ATOM 14722 N N . ALA A 1 42 ? -7.361 1.064 -0.830 1.00 0.00 39 ALA A N 18
ATOM 14723 C CA . ALA A 1 42 ? -8.598 1.789 -0.567 1.00 0.00 39 ALA A CA 18
ATOM 14724 C C . ALA A 1 42 ? -8.320 3.257 -0.265 1.00 0.00 39 ALA A C 18
ATOM 14725 O O . ALA A 1 42 ? -9.005 4.146 -0.772 1.00 0.00 39 ALA A O 18
ATOM 14732 N N . TYR A 1 43 ? -7.312 3.505 0.564 1.00 0.00 40 TYR A N 18
ATOM 14733 C CA . TYR A 1 43 ? -6.945 4.866 0.936 1.00 0.00 40 TYR A CA 18
ATOM 14734 C C . TYR A 1 43 ? -6.450 5.648 -0.276 1.00 0.00 40 TYR A C 18
ATOM 14735 O O . TYR A 1 43 ? -6.685 6.852 -0.392 1.00 0.00 40 TYR A O 18
ATOM 14753 N N . LEU A 1 44 ? -5.765 4.956 -1.179 1.00 0.00 41 LEU A N 18
ATOM 14754 C CA . LEU A 1 44 ? -5.237 5.583 -2.386 1.00 0.00 41 LEU A CA 18
ATOM 14755 C C . LEU A 1 44 ? -6.368 6.038 -3.303 1.00 0.00 41 LEU A C 18
ATOM 14756 O O . LEU A 1 44 ? -6.358 7.161 -3.806 1.00 0.00 41 LEU A O 18
ATOM 14772 N N . GLU A 1 45 ? -7.342 5.158 -3.514 1.00 0.00 42 GLU A N 18
ATOM 14773 C CA . GLU A 1 45 ? -8.480 5.471 -4.369 1.00 0.00 42 GLU A CA 18
ATOM 14774 C C . GLU A 1 45 ? -9.411 6.473 -3.692 1.00 0.00 42 GLU A C 18
ATOM 14775 O O . GLU A 1 45 ? -9.832 7.455 -4.303 1.00 0.00 42 GLU A O 18
ATOM 14787 N N . GLU A 1 46 ? -9.727 6.217 -2.427 1.00 0.00 43 GLU A N 18
ATOM 14788 C CA . GLU A 1 46 ? -10.609 7.095 -1.667 1.00 0.00 43 GLU A CA 18
ATOM 14789 C C . GLU A 1 46 ? -10.090 8.530 -1.680 1.00 0.00 43 GLU A C 18
ATOM 14790 O O . GLU A 1 46 ? -10.868 9.484 -1.721 1.00 0.00 43 GLU A O 18
ATOM 14802 N N . HIS A 1 47 ? -8.769 8.676 -1.644 1.00 0.00 44 HIS A N 18
ATOM 14803 C CA . HIS A 1 47 ? -8.144 9.994 -1.651 1.00 0.00 44 HIS A CA 18
ATOM 14804 C C . HIS A 1 47 ? -7.964 10.501 -3.078 1.00 0.00 44 HIS A C 18
ATOM 14805 O O . HIS A 1 47 ? -8.589 11.481 -3.483 1.00 0.00 44 HIS A O 18
ATOM 14819 N N . ALA A 1 48 ? -7.104 9.828 -3.836 1.00 0.00 45 ALA A N 18
ATOM 14820 C CA . ALA A 1 48 ? -6.842 10.210 -5.218 1.00 0.00 45 ALA A CA 18
ATOM 14821 C C . ALA A 1 48 ? -7.255 9.103 -6.182 1.00 0.00 45 ALA A C 18
ATOM 14822 O O . ALA A 1 48 ? -6.576 8.083 -6.296 1.00 0.00 45 ALA A O 18
ATOM 14829 N N . GLU A 1 49 ? -8.372 9.311 -6.871 1.00 0.00 46 GLU A N 18
ATOM 14830 C CA . GLU A 1 49 ? -8.876 8.328 -7.824 1.00 0.00 46 GLU A CA 18
ATOM 14831 C C . GLU A 1 49 ? -7.777 7.894 -8.789 1.00 0.00 46 GLU A C 18
ATOM 14832 O O . GLU A 1 49 ? -7.519 6.702 -8.959 1.00 0.00 46 GLU A O 18
ATOM 14844 N N . SER A 1 50 ? -7.132 8.870 -9.421 1.00 0.00 47 SER A N 18
ATOM 14845 C CA . SER A 1 50 ? -6.064 8.590 -10.373 1.00 0.00 47 SER A CA 18
ATOM 14846 C C . SER A 1 50 ? -4.831 9.437 -10.071 1.00 0.00 47 SER A C 18
ATOM 14847 O O . SER A 1 50 ? -4.913 10.446 -9.373 1.00 0.00 47 SER A O 18
ATOM 14855 N N . GLY A 1 51 ? -3.687 9.016 -10.602 1.00 0.00 48 GLY A N 18
ATOM 14856 C CA . GLY A 1 51 ? -2.453 9.745 -10.379 1.00 0.00 48 GLY A CA 18
ATOM 14857 C C . GLY A 1 51 ? -2.151 10.730 -11.491 1.00 0.00 48 GLY A C 18
ATOM 14858 O O . GLY A 1 51 ? -2.526 10.528 -12.647 1.00 0.00 48 GLY A O 18
ATOM 14862 N N . PRO A 1 52 ? -1.460 11.826 -11.146 1.00 0.00 49 PRO A N 18
ATOM 14863 C CA . PRO A 1 52 ? -1.095 12.868 -12.110 1.00 0.00 49 PRO A CA 18
ATOM 14864 C C . PRO A 1 52 ? -0.038 12.395 -13.102 1.00 0.00 49 PRO A C 18
ATOM 14865 O O . PRO A 1 52 ? -0.164 12.609 -14.308 1.00 0.00 49 PRO A O 18
ATOM 14876 N N . SER A 1 53 ? 1.004 11.750 -12.587 1.00 0.00 50 SER A N 18
ATOM 14877 C CA . SER A 1 53 ? 2.085 11.250 -13.428 1.00 0.00 50 SER A CA 18
ATOM 14878 C C . SER A 1 53 ? 2.297 9.755 -13.208 1.00 0.00 50 SER A C 18
ATOM 14879 O O . SER A 1 53 ? 2.079 9.241 -12.111 1.00 0.00 50 SER A O 18
ATOM 14887 N N . SER A 1 54 ? 2.725 9.063 -14.259 1.00 0.00 51 SER A N 18
ATOM 14888 C CA . SER A 1 54 ? 2.963 7.626 -14.183 1.00 0.00 51 SER A CA 18
ATOM 14889 C C . SER A 1 54 ? 4.193 7.324 -13.332 1.00 0.00 51 SER A C 18
ATOM 14890 O O . SER A 1 54 ? 5.091 8.155 -13.201 1.00 0.00 51 SER A O 18
ATOM 14898 N N . GLY A 1 55 ? 4.226 6.127 -12.754 1.00 0.00 52 GLY A N 18
ATOM 14899 C CA . GLY A 1 55 ? 5.349 5.735 -11.922 1.00 0.00 52 GLY A CA 18
ATOM 14900 C C . GLY A 1 55 ? 5.271 6.324 -10.528 1.00 0.00 52 GLY A C 18
ATOM 14901 O O . GLY A 1 55 ? 4.537 7.284 -10.292 1.00 0.00 52 GLY A O 18
ATOM 14905 N N . GLY A 1 1 ? 17.422 18.281 -10.281 1.00 0.00 -2 GLY A N 19
ATOM 14906 C CA . GLY A 1 1 ? 17.201 16.936 -9.782 1.00 0.00 -2 GLY A CA 19
ATOM 14907 C C . GLY A 1 1 ? 16.310 16.118 -10.696 1.00 0.00 -2 GLY A C 19
ATOM 14908 O O . GLY A 1 1 ? 15.478 16.668 -11.417 1.00 0.00 -2 GLY A O 19
ATOM 14912 N N . SER A 1 2 ? 16.484 14.801 -10.666 1.00 0.00 -1 SER A N 19
ATOM 14913 C CA . SER A 1 2 ? 15.693 13.906 -11.503 1.00 0.00 -1 SER A CA 19
ATOM 14914 C C . SER A 1 2 ? 14.861 12.956 -10.646 1.00 0.00 -1 SER A C 19
ATOM 14915 O O . SER A 1 2 ? 15.311 11.868 -10.290 1.00 0.00 -1 SER A O 19
ATOM 14923 N N . SER A 1 3 ? 13.643 13.378 -10.319 1.00 0.00 0 SER A N 19
ATOM 14924 C CA . SER A 1 3 ? 12.748 12.568 -9.501 1.00 0.00 0 SER A CA 19
ATOM 14925 C C . SER A 1 3 ? 11.424 12.326 -10.221 1.00 0.00 0 SER A C 19
ATOM 14926 O O . SER A 1 3 ? 10.967 13.161 -11.000 1.00 0.00 0 SER A O 19
ATOM 14934 N N . GLY A 1 4 ? 10.814 11.175 -9.953 1.00 0.00 1 GLY A N 19
ATOM 14935 C CA . GLY A 1 4 ? 9.550 10.842 -10.583 1.00 0.00 1 GLY A CA 19
ATOM 14936 C C . GLY A 1 4 ? 9.167 9.390 -10.382 1.00 0.00 1 GLY A C 19
ATOM 14937 O O . GLY A 1 4 ? 9.920 8.486 -10.743 1.00 0.00 1 GLY A O 19
ATOM 14941 N N . SER A 1 5 ? 7.992 9.164 -9.802 1.00 0.00 2 SER A N 19
ATOM 14942 C CA . SER A 1 5 ? 7.513 7.810 -9.548 1.00 0.00 2 SER A CA 19
ATOM 14943 C C . SER A 1 5 ? 6.561 7.355 -10.650 1.00 0.00 2 SER A C 19
ATOM 14944 O O . SER A 1 5 ? 5.794 8.152 -11.190 1.00 0.00 2 SER A O 19
ATOM 14952 N N . SER A 1 6 ? 6.617 6.069 -10.977 1.00 0.00 3 SER A N 19
ATOM 14953 C CA . SER A 1 6 ? 5.763 5.507 -12.017 1.00 0.00 3 SER A CA 19
ATOM 14954 C C . SER A 1 6 ? 4.955 4.329 -11.480 1.00 0.00 3 SER A C 19
ATOM 14955 O O . SER A 1 6 ? 4.787 3.316 -12.157 1.00 0.00 3 SER A O 19
ATOM 14963 N N . GLY A 1 7 ? 4.456 4.472 -10.256 1.00 0.00 4 GLY A N 19
ATOM 14964 C CA . GLY A 1 7 ? 3.672 3.413 -9.647 1.00 0.00 4 GLY A CA 19
ATOM 14965 C C . GLY A 1 7 ? 4.259 2.940 -8.332 1.00 0.00 4 GLY A C 19
ATOM 14966 O O . GLY A 1 7 ? 5.263 3.476 -7.863 1.00 0.00 4 GLY A O 19
ATOM 14970 N N . VAL A 1 8 ? 3.630 1.934 -7.733 1.00 0.00 5 VAL A N 19
ATOM 14971 C CA . VAL A 1 8 ? 4.095 1.389 -6.463 1.00 0.00 5 VAL A CA 19
ATOM 14972 C C . VAL A 1 8 ? 4.020 -0.134 -6.458 1.00 0.00 5 VAL A C 19
ATOM 14973 O O . VAL A 1 8 ? 2.962 -0.713 -6.705 1.00 0.00 5 VAL A O 19
ATOM 14986 N N . GLU A 1 9 ? 5.148 -0.776 -6.174 1.00 0.00 6 GLU A N 19
ATOM 14987 C CA . GLU A 1 9 ? 5.209 -2.233 -6.137 1.00 0.00 6 GLU A CA 19
ATOM 14988 C C . GLU A 1 9 ? 4.862 -2.756 -4.747 1.00 0.00 6 GLU A C 19
ATOM 14989 O O . GLU A 1 9 ? 5.667 -3.435 -4.107 1.00 0.00 6 GLU A O 19
ATOM 15001 N N . LEU A 1 10 ? 3.658 -2.436 -4.284 1.00 0.00 7 LEU A N 19
ATOM 15002 C CA . LEU A 1 10 ? 3.203 -2.874 -2.969 1.00 0.00 7 LEU A CA 19
ATOM 15003 C C . LEU A 1 10 ? 3.466 -4.363 -2.769 1.00 0.00 7 LEU A C 19
ATOM 15004 O O . LEU A 1 10 ? 4.226 -4.757 -1.884 1.00 0.00 7 LEU A O 19
ATOM 15020 N N . HIS A 1 11 ? 2.834 -5.187 -3.599 1.00 0.00 8 HIS A N 19
ATOM 15021 C CA . HIS A 1 11 ? 3.002 -6.633 -3.515 1.00 0.00 8 HIS A CA 19
ATOM 15022 C C . HIS A 1 11 ? 4.450 -6.995 -3.198 1.00 0.00 8 HIS A C 19
ATOM 15023 O O . HIS A 1 11 ? 4.717 -7.861 -2.365 1.00 0.00 8 HIS A O 19
ATOM 15037 N N . LYS A 1 12 ? 5.382 -6.327 -3.870 1.00 0.00 9 LYS A N 19
ATOM 15038 C CA . LYS A 1 12 ? 6.803 -6.576 -3.660 1.00 0.00 9 LYS A CA 19
ATOM 15039 C C . LYS A 1 12 ? 7.218 -6.201 -2.241 1.00 0.00 9 LYS A C 19
ATOM 15040 O O . LYS A 1 12 ? 7.934 -6.949 -1.574 1.00 0.00 9 LYS A O 19
ATOM 15059 N N . LEU A 1 13 ? 6.764 -5.039 -1.785 1.00 0.00 10 LEU A N 19
ATOM 15060 C CA . LEU A 1 13 ? 7.087 -4.565 -0.444 1.00 0.00 10 LEU A CA 19
ATOM 15061 C C . LEU A 1 13 ? 6.788 -5.637 0.600 1.00 0.00 10 LEU A C 19
ATOM 15062 O O . LEU A 1 13 ? 5.681 -6.171 0.657 1.00 0.00 10 LEU A O 19
ATOM 15078 N N . LYS A 1 14 ? 7.783 -5.946 1.424 1.00 0.00 11 LYS A N 19
ATOM 15079 C CA . LYS A 1 14 ? 7.628 -6.951 2.469 1.00 0.00 11 LYS A CA 19
ATOM 15080 C C . LYS A 1 14 ? 6.588 -6.513 3.495 1.00 0.00 11 LYS A C 19
ATOM 15081 O O . LYS A 1 14 ? 6.077 -5.394 3.438 1.00 0.00 11 LYS A O 19
ATOM 15100 N N . LEU A 1 15 ? 6.280 -7.401 4.434 1.00 0.00 12 LEU A N 19
ATOM 15101 C CA . LEU A 1 15 ? 5.302 -7.106 5.475 1.00 0.00 12 LEU A CA 19
ATOM 15102 C C . LEU A 1 15 ? 5.707 -5.866 6.267 1.00 0.00 12 LEU A C 19
ATOM 15103 O O . LEU A 1 15 ? 4.883 -4.993 6.536 1.00 0.00 12 LEU A O 19
ATOM 15119 N N . ALA A 1 16 ? 6.982 -5.795 6.634 1.00 0.00 13 ALA A N 19
ATOM 15120 C CA . ALA A 1 16 ? 7.498 -4.661 7.390 1.00 0.00 13 ALA A CA 19
ATOM 15121 C C . ALA A 1 16 ? 7.299 -3.356 6.627 1.00 0.00 13 ALA A C 19
ATOM 15122 O O . ALA A 1 16 ? 6.949 -2.332 7.211 1.00 0.00 13 ALA A O 19
ATOM 15129 N N . GLU A 1 17 ? 7.526 -3.402 5.317 1.00 0.00 14 GLU A N 19
ATOM 15130 C CA . GLU A 1 17 ? 7.373 -2.221 4.475 1.00 0.00 14 GLU A CA 19
ATOM 15131 C C . GLU A 1 17 ? 5.918 -1.762 4.441 1.00 0.00 14 GLU A C 19
ATOM 15132 O O . GLU A 1 17 ? 5.628 -0.570 4.545 1.00 0.00 14 GLU A O 19
ATOM 15144 N N . LEU A 1 18 ? 5.006 -2.717 4.293 1.00 0.00 15 LEU A N 19
ATOM 15145 C CA . LEU A 1 18 ? 3.580 -2.412 4.244 1.00 0.00 15 LEU A CA 19
ATOM 15146 C C . LEU A 1 18 ? 3.119 -1.756 5.542 1.00 0.00 15 LEU A C 19
ATOM 15147 O O . LEU A 1 18 ? 2.408 -0.751 5.524 1.00 0.00 15 LEU A O 19
ATOM 15163 N N . LYS A 1 19 ? 3.529 -2.331 6.667 1.00 0.00 16 LYS A N 19
ATOM 15164 C CA . LYS A 1 19 ? 3.161 -1.801 7.975 1.00 0.00 16 LYS A CA 19
ATOM 15165 C C . LYS A 1 19 ? 3.620 -0.354 8.125 1.00 0.00 16 LYS A C 19
ATOM 15166 O O . LYS A 1 19 ? 2.886 0.488 8.641 1.00 0.00 16 LYS A O 19
ATOM 15185 N N . GLN A 1 20 ? 4.837 -0.074 7.669 1.00 0.00 17 GLN A N 19
ATOM 15186 C CA . GLN A 1 20 ? 5.392 1.272 7.752 1.00 0.00 17 GLN A CA 19
ATOM 15187 C C . GLN A 1 20 ? 4.527 2.265 6.984 1.00 0.00 17 GLN A C 19
ATOM 15188 O O . GLN A 1 20 ? 4.248 3.362 7.466 1.00 0.00 17 GLN A O 19
ATOM 15202 N N . GLU A 1 21 ? 4.107 1.873 5.785 1.00 0.00 18 GLU A N 19
ATOM 15203 C CA . GLU A 1 21 ? 3.276 2.731 4.949 1.00 0.00 18 GLU A CA 19
ATOM 15204 C C . GLU A 1 21 ? 1.982 3.102 5.668 1.00 0.00 18 GLU A C 19
ATOM 15205 O O . GLU A 1 21 ? 1.560 4.259 5.653 1.00 0.00 18 GLU A O 19
ATOM 15217 N N . CYS A 1 22 ? 1.356 2.112 6.296 1.00 0.00 19 CYS A N 19
ATOM 15218 C CA . CYS A 1 22 ? 0.109 2.333 7.020 1.00 0.00 19 CYS A CA 19
ATOM 15219 C C . CYS A 1 22 ? 0.314 3.315 8.169 1.00 0.00 19 CYS A C 19
ATOM 15220 O O . CYS A 1 22 ? -0.553 4.142 8.455 1.00 0.00 19 CYS A O 19
ATOM 15228 N N . LEU A 1 23 ? 1.465 3.218 8.825 1.00 0.00 20 LEU A N 19
ATOM 15229 C CA . LEU A 1 23 ? 1.784 4.097 9.944 1.00 0.00 20 LEU A CA 19
ATOM 15230 C C . LEU A 1 23 ? 1.820 5.556 9.498 1.00 0.00 20 LEU A C 19
ATOM 15231 O O . LEU A 1 23 ? 1.242 6.428 10.147 1.00 0.00 20 LEU A O 19
ATOM 15247 N N . ALA A 1 24 ? 2.501 5.812 8.386 1.00 0.00 21 ALA A N 19
ATOM 15248 C CA . ALA A 1 24 ? 2.609 7.164 7.852 1.00 0.00 21 ALA A CA 19
ATOM 15249 C C . ALA A 1 24 ? 1.268 7.650 7.313 1.00 0.00 21 ALA A C 19
ATOM 15250 O O . ALA A 1 24 ? 0.903 8.813 7.486 1.00 0.00 21 ALA A O 19
ATOM 15257 N N . ARG A 1 25 ? 0.538 6.752 6.659 1.00 0.00 22 ARG A N 19
ATOM 15258 C CA . ARG A 1 25 ? -0.763 7.091 6.093 1.00 0.00 22 ARG A CA 19
ATOM 15259 C C . ARG A 1 25 ? -1.756 7.455 7.193 1.00 0.00 22 ARG A C 19
ATOM 15260 O O . ARG A 1 25 ? -2.667 8.253 6.981 1.00 0.00 22 ARG A O 19
ATOM 15281 N N . GLY A 1 26 ? -1.572 6.863 8.370 1.00 0.00 23 GLY A N 19
ATOM 15282 C CA . GLY A 1 26 ? -2.459 7.137 9.485 1.00 0.00 23 GLY A CA 19
ATOM 15283 C C . GLY A 1 26 ? -3.501 6.054 9.677 1.00 0.00 23 GLY A C 19
ATOM 15284 O O . GLY A 1 26 ? -4.569 6.301 10.239 1.00 0.00 23 GLY A O 19
ATOM 15288 N N . LEU A 1 27 ? -3.194 4.850 9.207 1.00 0.00 24 LEU A N 19
ATOM 15289 C CA . LEU A 1 27 ? -4.113 3.723 9.328 1.00 0.00 24 LEU A CA 19
ATOM 15290 C C . LEU A 1 27 ? -3.625 2.733 10.382 1.00 0.00 24 LEU A C 19
ATOM 15291 O O . LEU A 1 27 ? -2.631 2.979 11.064 1.00 0.00 24 LEU A O 19
ATOM 15307 N N . GLU A 1 28 ? -4.331 1.614 10.506 1.00 0.00 25 GLU A N 19
ATOM 15308 C CA . GLU A 1 28 ? -3.969 0.586 11.475 1.00 0.00 25 GLU A CA 19
ATOM 15309 C C . GLU A 1 28 ? -3.074 -0.472 10.837 1.00 0.00 25 GLU A C 19
ATOM 15310 O O . GLU A 1 28 ? -3.067 -0.644 9.617 1.00 0.00 25 GLU A O 19
ATOM 15322 N N . THR A 1 29 ? -2.318 -1.181 11.670 1.00 0.00 26 THR A N 19
ATOM 15323 C CA . THR A 1 29 ? -1.418 -2.221 11.189 1.00 0.00 26 THR A CA 19
ATOM 15324 C C . THR A 1 29 ? -1.987 -3.609 11.462 1.00 0.00 26 THR A C 19
ATOM 15325 O O . THR A 1 29 ? -1.296 -4.482 11.987 1.00 0.00 26 THR A O 19
ATOM 15336 N N . LYS A 1 30 ? -3.250 -3.807 11.101 1.00 0.00 27 LYS A N 19
ATOM 15337 C CA . LYS A 1 30 ? -3.912 -5.090 11.305 1.00 0.00 27 LYS A CA 19
ATOM 15338 C C . LYS A 1 30 ? -3.869 -5.933 10.034 1.00 0.00 27 LYS A C 19
ATOM 15339 O O . LYS A 1 30 ? -3.326 -5.509 9.015 1.00 0.00 27 LYS A O 19
ATOM 15358 N N . GLY A 1 31 ? -4.445 -7.129 10.103 1.00 0.00 28 GLY A N 19
ATOM 15359 C CA . GLY A 1 31 ? -4.462 -8.012 8.950 1.00 0.00 28 GLY A CA 19
ATOM 15360 C C . GLY A 1 31 ? -3.070 -8.426 8.517 1.00 0.00 28 GLY A C 19
ATOM 15361 O O . GLY A 1 31 ? -2.075 -7.934 9.050 1.00 0.00 28 GLY A O 19
ATOM 15365 N N . ILE A 1 32 ? -2.999 -9.334 7.550 1.00 0.00 29 ILE A N 19
ATOM 15366 C CA . ILE A 1 32 ? -1.718 -9.815 7.046 1.00 0.00 29 ILE A CA 19
ATOM 15367 C C . ILE A 1 32 ? -1.258 -8.997 5.844 1.00 0.00 29 ILE A C 19
ATOM 15368 O O . ILE A 1 32 ? -1.893 -8.011 5.470 1.00 0.00 29 ILE A O 19
ATOM 15384 N N . LYS A 1 33 ? -0.151 -9.415 5.240 1.00 0.00 30 LYS A N 19
ATOM 15385 C CA . LYS A 1 33 ? 0.394 -8.725 4.077 1.00 0.00 30 LYS A CA 19
ATOM 15386 C C . LYS A 1 33 ? -0.721 -8.281 3.136 1.00 0.00 30 LYS A C 19
ATOM 15387 O O . LYS A 1 33 ? -0.882 -7.091 2.867 1.00 0.00 30 LYS A O 19
ATOM 15406 N N . GLN A 1 34 ? -1.489 -9.246 2.640 1.00 0.00 31 GLN A N 19
ATOM 15407 C CA . GLN A 1 34 ? -2.590 -8.954 1.729 1.00 0.00 31 GLN A CA 19
ATOM 15408 C C . GLN A 1 34 ? -3.522 -7.902 2.322 1.00 0.00 31 GLN A C 19
ATOM 15409 O O . GLN A 1 34 ? -3.935 -6.967 1.636 1.00 0.00 31 GLN A O 19
ATOM 15423 N N . ASP A 1 35 ? -3.851 -8.063 3.599 1.00 0.00 32 ASP A N 19
ATOM 15424 C CA . ASP A 1 35 ? -4.734 -7.127 4.285 1.00 0.00 32 ASP A CA 19
ATOM 15425 C C . ASP A 1 35 ? -4.157 -5.715 4.257 1.00 0.00 32 ASP A C 19
ATOM 15426 O O . ASP A 1 35 ? -4.873 -4.745 4.002 1.00 0.00 32 ASP A O 19
ATOM 15435 N N . LEU A 1 36 ? -2.860 -5.607 4.521 1.00 0.00 33 LEU A N 19
ATOM 15436 C CA . LEU A 1 36 ? -2.186 -4.313 4.527 1.00 0.00 33 LEU A CA 19
ATOM 15437 C C . LEU A 1 36 ? -2.230 -3.669 3.145 1.00 0.00 33 LEU A C 19
ATOM 15438 O O . LEU A 1 36 ? -2.463 -2.467 3.017 1.00 0.00 33 LEU A O 19
ATOM 15454 N N . ILE A 1 37 ? -2.008 -4.477 2.114 1.00 0.00 34 ILE A N 19
ATOM 15455 C CA . ILE A 1 37 ? -2.025 -3.987 0.742 1.00 0.00 34 ILE A CA 19
ATOM 15456 C C . ILE A 1 37 ? -3.408 -3.469 0.361 1.00 0.00 34 ILE A C 19
ATOM 15457 O O . ILE A 1 37 ? -3.537 -2.422 -0.275 1.00 0.00 34 ILE A O 19
ATOM 15473 N N . HIS A 1 38 ? -4.440 -4.207 0.757 1.00 0.00 35 HIS A N 19
ATOM 15474 C CA . HIS A 1 38 ? -5.815 -3.821 0.459 1.00 0.00 35 HIS A CA 19
ATOM 15475 C C . HIS A 1 38 ? -6.156 -2.482 1.107 1.00 0.00 35 HIS A C 19
ATOM 15476 O O . HIS A 1 38 ? -6.804 -1.633 0.496 1.00 0.00 35 HIS A O 19
ATOM 15490 N N . ARG A 1 39 ? -5.715 -2.302 2.348 1.00 0.00 36 ARG A N 19
ATOM 15491 C CA . ARG A 1 39 ? -5.975 -1.068 3.080 1.00 0.00 36 ARG A CA 19
ATOM 15492 C C . ARG A 1 39 ? -5.256 0.111 2.430 1.00 0.00 36 ARG A C 19
ATOM 15493 O O . ARG A 1 39 ? -5.783 1.223 2.381 1.00 0.00 36 ARG A O 19
ATOM 15514 N N . LEU A 1 40 ? -4.050 -0.140 1.933 1.00 0.00 37 LEU A N 19
ATOM 15515 C CA . LEU A 1 40 ? -3.257 0.901 1.287 1.00 0.00 37 LEU A CA 19
ATOM 15516 C C . LEU A 1 40 ? -3.921 1.367 -0.005 1.00 0.00 37 LEU A C 19
ATOM 15517 O O . LEU A 1 40 ? -4.012 2.566 -0.268 1.00 0.00 37 LEU A O 19
ATOM 15533 N N . GLN A 1 41 ? -4.384 0.412 -0.804 1.00 0.00 38 GLN A N 19
ATOM 15534 C CA . GLN A 1 41 ? -5.040 0.726 -2.068 1.00 0.00 38 GLN A CA 19
ATOM 15535 C C . GLN A 1 41 ? -6.361 1.452 -1.830 1.00 0.00 38 GLN A C 19
ATOM 15536 O O . GLN A 1 41 ? -6.644 2.469 -2.462 1.00 0.00 38 GLN A O 19
ATOM 15550 N N . ALA A 1 42 ? -7.165 0.922 -0.914 1.00 0.00 39 ALA A N 19
ATOM 15551 C CA . ALA A 1 42 ? -8.454 1.520 -0.591 1.00 0.00 39 ALA A CA 19
ATOM 15552 C C . ALA A 1 42 ? -8.294 2.977 -0.172 1.00 0.00 39 ALA A C 19
ATOM 15553 O O . ALA A 1 42 ? -9.091 3.834 -0.554 1.00 0.00 39 ALA A O 19
ATOM 15560 N N . TYR A 1 43 ? -7.260 3.251 0.616 1.00 0.00 40 TYR A N 19
ATOM 15561 C CA . TYR A 1 43 ? -6.997 4.604 1.089 1.00 0.00 40 TYR A CA 19
ATOM 15562 C C . TYR A 1 43 ? -6.577 5.513 -0.062 1.00 0.00 40 TYR A C 19
ATOM 15563 O O . TYR A 1 43 ? -6.970 6.678 -0.125 1.00 0.00 40 TYR A O 19
ATOM 15581 N N . LEU A 1 44 ? -5.777 4.970 -0.973 1.00 0.00 41 LEU A N 19
ATOM 15582 C CA . LEU A 1 44 ? -5.303 5.730 -2.125 1.00 0.00 41 LEU A CA 19
ATOM 15583 C C . LEU A 1 44 ? -6.466 6.146 -3.019 1.00 0.00 41 LEU A C 19
ATOM 15584 O O . LEU A 1 44 ? -6.564 7.303 -3.427 1.00 0.00 41 LEU A O 19
ATOM 15600 N N . GLU A 1 45 ? -7.347 5.196 -3.317 1.00 0.00 42 GLU A N 19
ATOM 15601 C CA . GLU A 1 45 ? -8.505 5.466 -4.161 1.00 0.00 42 GLU A CA 19
ATOM 15602 C C . GLU A 1 45 ? -9.464 6.435 -3.476 1.00 0.00 42 GLU A C 19
ATOM 15603 O O . GLU A 1 45 ? -9.928 7.399 -4.085 1.00 0.00 42 GLU A O 19
ATOM 15615 N N . GLU A 1 46 ? -9.756 6.172 -2.206 1.00 0.00 43 GLU A N 19
ATOM 15616 C CA . GLU A 1 46 ? -10.660 7.020 -1.439 1.00 0.00 43 GLU A CA 19
ATOM 15617 C C . GLU A 1 46 ? -10.143 8.454 -1.382 1.00 0.00 43 GLU A C 19
ATOM 15618 O O . GLU A 1 46 ? -10.896 9.406 -1.590 1.00 0.00 43 GLU A O 19
ATOM 15630 N N . HIS A 1 47 ? -8.853 8.602 -1.098 1.00 0.00 44 HIS A N 19
ATOM 15631 C CA . HIS A 1 47 ? -8.235 9.920 -1.013 1.00 0.00 44 HIS A CA 19
ATOM 15632 C C . HIS A 1 47 ? -7.394 10.206 -2.253 1.00 0.00 44 HIS A C 19
ATOM 15633 O O . HIS A 1 47 ? -6.292 10.746 -2.157 1.00 0.00 44 HIS A O 19
ATOM 15647 N N . ALA A 1 48 ? -7.921 9.840 -3.417 1.00 0.00 45 ALA A N 19
ATOM 15648 C CA . ALA A 1 48 ? -7.219 10.059 -4.676 1.00 0.00 45 ALA A CA 19
ATOM 15649 C C . ALA A 1 48 ? -7.148 11.545 -5.014 1.00 0.00 45 ALA A C 19
ATOM 15650 O O . ALA A 1 48 ? -6.133 12.028 -5.515 1.00 0.00 45 ALA A O 19
ATOM 15657 N N . GLU A 1 49 ? -8.231 12.263 -4.736 1.00 0.00 46 GLU A N 19
ATOM 15658 C CA . GLU A 1 49 ? -8.290 13.693 -5.012 1.00 0.00 46 GLU A CA 19
ATOM 15659 C C . GLU A 1 49 ? -7.246 14.449 -4.195 1.00 0.00 46 GLU A C 19
ATOM 15660 O O . GLU A 1 49 ? -6.543 15.315 -4.716 1.00 0.00 46 GLU A O 19
ATOM 15672 N N . SER A 1 50 ? -7.150 14.114 -2.913 1.00 0.00 47 SER A N 19
ATOM 15673 C CA . SER A 1 50 ? -6.195 14.763 -2.022 1.00 0.00 47 SER A CA 19
ATOM 15674 C C . SER A 1 50 ? -4.788 14.219 -2.246 1.00 0.00 47 SER A C 19
ATOM 15675 O O . SER A 1 50 ? -4.600 13.213 -2.929 1.00 0.00 47 SER A O 19
ATOM 15683 N N . GLY A 1 51 ? -3.800 14.894 -1.665 1.00 0.00 48 GLY A N 19
ATOM 15684 C CA . GLY A 1 51 ? -2.422 14.465 -1.812 1.00 0.00 48 GLY A CA 19
ATOM 15685 C C . GLY A 1 51 ? -1.959 14.486 -3.256 1.00 0.00 48 GLY A C 19
ATOM 15686 O O . GLY A 1 51 ? -1.975 13.470 -3.950 1.00 0.00 48 GLY A O 19
ATOM 15690 N N . PRO A 1 52 ? -1.536 15.668 -3.728 1.00 0.00 49 PRO A N 19
ATOM 15691 C CA . PRO A 1 52 ? -1.060 15.846 -5.103 1.00 0.00 49 PRO A CA 19
ATOM 15692 C C . PRO A 1 52 ? 0.279 15.159 -5.347 1.00 0.00 49 PRO A C 19
ATOM 15693 O O . PRO A 1 52 ? 1.292 15.521 -4.748 1.00 0.00 49 PRO A O 19
ATOM 15704 N N . SER A 1 53 ? 0.277 14.165 -6.230 1.00 0.00 50 SER A N 19
ATOM 15705 C CA . SER A 1 53 ? 1.492 13.425 -6.550 1.00 0.00 50 SER A CA 19
ATOM 15706 C C . SER A 1 53 ? 2.292 13.121 -5.287 1.00 0.00 50 SER A C 19
ATOM 15707 O O . SER A 1 53 ? 3.517 13.241 -5.271 1.00 0.00 50 SER A O 19
ATOM 15715 N N . SER A 1 54 ? 1.590 12.726 -4.230 1.00 0.00 51 SER A N 19
ATOM 15716 C CA . SER A 1 54 ? 2.233 12.409 -2.960 1.00 0.00 51 SER A CA 19
ATOM 15717 C C . SER A 1 54 ? 1.887 10.991 -2.516 1.00 0.00 51 SER A C 19
ATOM 15718 O O . SER A 1 54 ? 0.828 10.750 -1.937 1.00 0.00 51 SER A O 19
ATOM 15726 N N . GLY A 1 55 ? 2.789 10.054 -2.792 1.00 0.00 52 GLY A N 19
ATOM 15727 C CA . GLY A 1 55 ? 2.562 8.671 -2.414 1.00 0.00 52 GLY A CA 19
ATOM 15728 C C . GLY A 1 55 ? 2.728 8.442 -0.925 1.00 0.00 52 GLY A C 19
ATOM 15729 O O . GLY A 1 55 ? 3.848 8.415 -0.415 1.00 0.00 52 GLY A O 19
ATOM 15733 N N . GLY A 1 1 ? 9.656 14.918 -11.399 1.00 0.00 -2 GLY A N 20
ATOM 15734 C CA . GLY A 1 1 ? 10.897 14.352 -10.902 1.00 0.00 -2 GLY A CA 20
ATOM 15735 C C . GLY A 1 1 ? 11.746 13.756 -12.008 1.00 0.00 -2 GLY A C 20
ATOM 15736 O O . GLY A 1 1 ? 11.366 13.790 -13.178 1.00 0.00 -2 GLY A O 20
ATOM 15740 N N . SER A 1 2 ? 12.900 13.210 -11.637 1.00 0.00 -1 SER A N 20
ATOM 15741 C CA . SER A 1 2 ? 13.807 12.609 -12.608 1.00 0.00 -1 SER A CA 20
ATOM 15742 C C . SER A 1 2 ? 14.215 11.205 -12.173 1.00 0.00 -1 SER A C 20
ATOM 15743 O O . SER A 1 2 ? 14.273 10.283 -12.987 1.00 0.00 -1 SER A O 20
ATOM 15751 N N . SER A 1 3 ? 14.496 11.049 -10.883 1.00 0.00 0 SER A N 20
ATOM 15752 C CA . SER A 1 3 ? 14.902 9.759 -10.339 1.00 0.00 0 SER A CA 20
ATOM 15753 C C . SER A 1 3 ? 13.739 9.083 -9.618 1.00 0.00 0 SER A C 20
ATOM 15754 O O . SER A 1 3 ? 13.588 9.212 -8.404 1.00 0.00 0 SER A O 20
ATOM 15762 N N . GLY A 1 4 ? 12.919 8.361 -10.377 1.00 0.00 1 GLY A N 20
ATOM 15763 C CA . GLY A 1 4 ? 11.781 7.676 -9.794 1.00 0.00 1 GLY A CA 20
ATOM 15764 C C . GLY A 1 4 ? 12.176 6.767 -8.647 1.00 0.00 1 GLY A C 20
ATOM 15765 O O . GLY A 1 4 ? 12.760 5.705 -8.861 1.00 0.00 1 GLY A O 20
ATOM 15769 N N . SER A 1 5 ? 11.857 7.185 -7.426 1.00 0.00 2 SER A N 20
ATOM 15770 C CA . SER A 1 5 ? 12.188 6.404 -6.240 1.00 0.00 2 SER A CA 20
ATOM 15771 C C . SER A 1 5 ? 11.656 4.979 -6.363 1.00 0.00 2 SER A C 20
ATOM 15772 O O . SER A 1 5 ? 10.449 4.761 -6.461 1.00 0.00 2 SER A O 20
ATOM 15780 N N . SER A 1 6 ? 12.568 4.011 -6.358 1.00 0.00 3 SER A N 20
ATOM 15781 C CA . SER A 1 6 ? 12.193 2.607 -6.473 1.00 0.00 3 SER A CA 20
ATOM 15782 C C . SER A 1 6 ? 11.191 2.222 -5.389 1.00 0.00 3 SER A C 20
ATOM 15783 O O . SER A 1 6 ? 11.256 2.716 -4.264 1.00 0.00 3 SER A O 20
ATOM 15791 N N . GLY A 1 7 ? 10.263 1.335 -5.737 1.00 0.00 4 GLY A N 20
ATOM 15792 C CA . GLY A 1 7 ? 9.260 0.898 -4.783 1.00 0.00 4 GLY A CA 20
ATOM 15793 C C . GLY A 1 7 ? 7.916 1.560 -5.012 1.00 0.00 4 GLY A C 20
ATOM 15794 O O . GLY A 1 7 ? 7.511 2.439 -4.251 1.00 0.00 4 GLY A O 20
ATOM 15798 N N . VAL A 1 8 ? 7.222 1.139 -6.065 1.00 0.00 5 VAL A N 20
ATOM 15799 C CA . VAL A 1 8 ? 5.916 1.698 -6.392 1.00 0.00 5 VAL A CA 20
ATOM 15800 C C . VAL A 1 8 ? 4.830 0.629 -6.330 1.00 0.00 5 VAL A C 20
ATOM 15801 O O . VAL A 1 8 ? 3.640 0.936 -6.393 1.00 0.00 5 VAL A O 20
ATOM 15814 N N . GLU A 1 9 ? 5.249 -0.626 -6.204 1.00 0.00 6 GLU A N 20
ATOM 15815 C CA . GLU A 1 9 ? 4.311 -1.740 -6.133 1.00 0.00 6 GLU A CA 20
ATOM 15816 C C . GLU A 1 9 ? 4.260 -2.320 -4.722 1.00 0.00 6 GLU A C 20
ATOM 15817 O O . GLU A 1 9 ? 5.269 -2.792 -4.196 1.00 0.00 6 GLU A O 20
ATOM 15829 N N . LEU A 1 10 ? 3.080 -2.280 -4.115 1.00 0.00 7 LEU A N 20
ATOM 15830 C CA . LEU A 1 10 ? 2.896 -2.801 -2.765 1.00 0.00 7 LEU A CA 20
ATOM 15831 C C . LEU A 1 10 ? 3.077 -4.315 -2.735 1.00 0.00 7 LEU A C 20
ATOM 15832 O O . LEU A 1 10 ? 3.771 -4.851 -1.871 1.00 0.00 7 LEU A O 20
ATOM 15848 N N . HIS A 1 11 ? 2.450 -5.000 -3.687 1.00 0.00 8 HIS A N 20
ATOM 15849 C CA . HIS A 1 11 ? 2.545 -6.453 -3.772 1.00 0.00 8 HIS A CA 20
ATOM 15850 C C . HIS A 1 11 ? 3.982 -6.917 -3.555 1.00 0.00 8 HIS A C 20
ATOM 15851 O O . HIS A 1 11 ? 4.223 -7.977 -2.976 1.00 0.00 8 HIS A O 20
ATOM 15865 N N . LYS A 1 12 ? 4.934 -6.117 -4.023 1.00 0.00 9 LYS A N 20
ATOM 15866 C CA . LYS A 1 12 ? 6.348 -6.445 -3.880 1.00 0.00 9 LYS A CA 20
ATOM 15867 C C . LYS A 1 12 ? 6.869 -6.020 -2.511 1.00 0.00 9 LYS A C 20
ATOM 15868 O O . LYS A 1 12 ? 7.659 -6.731 -1.888 1.00 0.00 9 LYS A O 20
ATOM 15887 N N . LEU A 1 13 ? 6.423 -4.858 -2.048 1.00 0.00 10 LEU A N 20
ATOM 15888 C CA . LEU A 1 13 ? 6.843 -4.339 -0.751 1.00 0.00 10 LEU A CA 20
ATOM 15889 C C . LEU A 1 13 ? 6.700 -5.402 0.334 1.00 0.00 10 LEU A C 20
ATOM 15890 O O . LEU A 1 13 ? 5.675 -6.079 0.423 1.00 0.00 10 LEU A O 20
ATOM 15906 N N . LYS A 1 14 ? 7.732 -5.543 1.158 1.00 0.00 11 LYS A N 20
ATOM 15907 C CA . LYS A 1 14 ? 7.722 -6.520 2.239 1.00 0.00 11 LYS A CA 20
ATOM 15908 C C . LYS A 1 14 ? 6.671 -6.162 3.286 1.00 0.00 11 LYS A C 20
ATOM 15909 O O . LYS A 1 14 ? 6.131 -5.055 3.284 1.00 0.00 11 LYS A O 20
ATOM 15928 N N . LEU A 1 15 ? 6.388 -7.104 4.179 1.00 0.00 12 LEU A N 20
ATOM 15929 C CA . LEU A 1 15 ? 5.403 -6.886 5.233 1.00 0.00 12 LEU A CA 20
ATOM 15930 C C . LEU A 1 15 ? 5.819 -5.731 6.137 1.00 0.00 12 LEU A C 20
ATOM 15931 O O . LEU A 1 15 ? 5.006 -4.871 6.476 1.00 0.00 12 LEU A O 20
ATOM 15947 N N . ALA A 1 16 ? 7.090 -5.716 6.523 1.00 0.00 13 ALA A N 20
ATOM 15948 C CA . ALA A 1 16 ? 7.615 -4.664 7.385 1.00 0.00 13 ALA A CA 20
ATOM 15949 C C . ALA A 1 16 ? 7.398 -3.288 6.764 1.00 0.00 13 ALA A C 20
ATOM 15950 O O . ALA A 1 16 ? 7.019 -2.341 7.452 1.00 0.00 13 ALA A O 20
ATOM 15957 N N . GLU A 1 17 ? 7.642 -3.186 5.462 1.00 0.00 14 GLU A N 20
ATOM 15958 C CA . GLU A 1 17 ? 7.474 -1.924 4.750 1.00 0.00 14 GLU A CA 20
ATOM 15959 C C . GLU A 1 17 ? 6.003 -1.519 4.700 1.00 0.00 14 GLU A C 20
ATOM 15960 O O . GLU A 1 17 ? 5.665 -0.344 4.852 1.00 0.00 14 GLU A O 20
ATOM 15972 N N . LEU A 1 18 ? 5.133 -2.500 4.485 1.00 0.00 15 LEU A N 20
ATOM 15973 C CA . LEU A 1 18 ? 3.698 -2.247 4.414 1.00 0.00 15 LEU A CA 20
ATOM 15974 C C . LEU A 1 18 ? 3.186 -1.646 5.719 1.00 0.00 15 LEU A C 20
ATOM 15975 O O . LEU A 1 18 ? 2.384 -0.712 5.713 1.00 0.00 15 LEU A O 20
ATOM 15991 N N . LYS A 1 19 ? 3.655 -2.188 6.838 1.00 0.00 16 LYS A N 20
ATOM 15992 C CA . LYS A 1 19 ? 3.248 -1.704 8.152 1.00 0.00 16 LYS A CA 20
ATOM 15993 C C . LYS A 1 19 ? 3.731 -0.276 8.380 1.00 0.00 16 LYS A C 20
ATOM 15994 O O . LYS A 1 19 ? 2.981 0.572 8.863 1.00 0.00 16 LYS A O 20
ATOM 16013 N N . GLN A 1 20 ? 4.985 -0.016 8.027 1.00 0.00 17 GLN A N 20
ATOM 16014 C CA . GLN A 1 20 ? 5.567 1.311 8.192 1.00 0.00 17 GLN A CA 20
ATOM 16015 C C . GLN A 1 20 ? 4.808 2.344 7.367 1.00 0.00 17 GLN A C 20
ATOM 16016 O O . GLN A 1 20 ? 4.519 3.441 7.843 1.00 0.00 17 GLN A O 20
ATOM 16030 N N . GLU A 1 21 ? 4.488 1.985 6.127 1.00 0.00 18 GLU A N 20
ATOM 16031 C CA . GLU A 1 21 ? 3.763 2.883 5.236 1.00 0.00 18 GLU A CA 20
ATOM 16032 C C . GLU A 1 21 ? 2.387 3.220 5.803 1.00 0.00 18 GLU A C 20
ATOM 16033 O O . GLU A 1 21 ? 1.963 4.376 5.786 1.00 0.00 18 GLU A O 20
ATOM 16045 N N . CYS A 1 22 ? 1.696 2.203 6.305 1.00 0.00 19 CYS A N 20
ATOM 16046 C CA . CYS A 1 22 ? 0.367 2.390 6.877 1.00 0.00 19 CYS A CA 20
ATOM 16047 C C . CYS A 1 22 ? 0.421 3.319 8.085 1.00 0.00 19 CYS A C 20
ATOM 16048 O O . CYS A 1 22 ? -0.482 4.129 8.300 1.00 0.00 19 CYS A O 20
ATOM 16056 N N . LEU A 1 23 ? 1.484 3.196 8.872 1.00 0.00 20 LEU A N 20
ATOM 16057 C CA . LEU A 1 23 ? 1.656 4.024 10.061 1.00 0.00 20 LEU A CA 20
ATOM 16058 C C . LEU A 1 23 ? 1.789 5.496 9.685 1.00 0.00 20 LEU A C 20
ATOM 16059 O O . LEU A 1 23 ? 1.171 6.363 10.301 1.00 0.00 20 LEU A O 20
ATOM 16075 N N . ALA A 1 24 ? 2.599 5.771 8.667 1.00 0.00 21 ALA A N 20
ATOM 16076 C CA . ALA A 1 24 ? 2.810 7.137 8.206 1.00 0.00 21 ALA A CA 20
ATOM 16077 C C . ALA A 1 24 ? 1.541 7.708 7.582 1.00 0.00 21 ALA A C 20
ATOM 16078 O O . ALA A 1 24 ? 1.226 8.885 7.760 1.00 0.00 21 ALA A O 20
ATOM 16085 N N . ARG A 1 25 ? 0.817 6.867 6.850 1.00 0.00 22 ARG A N 20
ATOM 16086 C CA . ARG A 1 25 ? -0.416 7.290 6.198 1.00 0.00 22 ARG A CA 20
ATOM 16087 C C . ARG A 1 25 ? -1.529 7.496 7.222 1.00 0.00 22 ARG A C 20
ATOM 16088 O O . ARG A 1 25 ? -2.383 8.366 7.058 1.00 0.00 22 ARG A O 20
ATOM 16109 N N . GLY A 1 26 ? -1.512 6.689 8.278 1.00 0.00 23 GLY A N 20
ATOM 16110 C CA . GLY A 1 26 ? -2.524 6.799 9.312 1.00 0.00 23 GLY A CA 20
ATOM 16111 C C . GLY A 1 26 ? -3.621 5.764 9.162 1.00 0.00 23 GLY A C 20
ATOM 16112 O O . GLY A 1 26 ? -4.797 6.058 9.379 1.00 0.00 23 GLY A O 20
ATOM 16116 N N . LEU A 1 27 ? -3.238 4.548 8.789 1.00 0.00 24 LEU A N 20
ATOM 16117 C CA . LEU A 1 27 ? -4.198 3.465 8.608 1.00 0.00 24 LEU A CA 20
ATOM 16118 C C . LEU A 1 27 ? -4.009 2.386 9.669 1.00 0.00 24 LEU A C 20
ATOM 16119 O O . LEU A 1 27 ? -3.139 2.498 10.532 1.00 0.00 24 LEU A O 20
ATOM 16135 N N . GLU A 1 28 ? -4.828 1.342 9.597 1.00 0.00 25 GLU A N 20
ATOM 16136 C CA . GLU A 1 28 ? -4.749 0.242 10.552 1.00 0.00 25 GLU A CA 20
ATOM 16137 C C . GLU A 1 28 ? -3.704 -0.781 10.118 1.00 0.00 25 GLU A C 20
ATOM 16138 O O . GLU A 1 28 ? -3.808 -1.376 9.044 1.00 0.00 25 GLU A O 20
ATOM 16150 N N . THR A 1 29 ? -2.695 -0.982 10.960 1.00 0.00 26 THR A N 20
ATOM 16151 C CA . THR A 1 29 ? -1.630 -1.931 10.664 1.00 0.00 26 THR A CA 20
ATOM 16152 C C . THR A 1 29 ? -1.983 -3.328 11.163 1.00 0.00 26 THR A C 20
ATOM 16153 O O . THR A 1 29 ? -1.124 -4.058 11.657 1.00 0.00 26 THR A O 20
ATOM 16164 N N . LYS A 1 30 ? -3.254 -3.694 11.031 1.00 0.00 27 LYS A N 20
ATOM 16165 C CA . LYS A 1 30 ? -3.722 -5.004 11.466 1.00 0.00 27 LYS A CA 20
ATOM 16166 C C . LYS A 1 30 ? -4.064 -5.885 10.269 1.00 0.00 27 LYS A C 20
ATOM 16167 O O . LYS A 1 30 ? -4.616 -5.413 9.276 1.00 0.00 27 LYS A O 20
ATOM 16186 N N . GLY A 1 31 ? -3.733 -7.169 10.370 1.00 0.00 28 GLY A N 20
ATOM 16187 C CA . GLY A 1 31 ? -4.014 -8.095 9.289 1.00 0.00 28 GLY A CA 20
ATOM 16188 C C . GLY A 1 31 ? -2.753 -8.621 8.633 1.00 0.00 28 GLY A C 20
ATOM 16189 O O . GLY A 1 31 ? -1.645 -8.230 9.001 1.00 0.00 28 GLY A O 20
ATOM 16193 N N . ILE A 1 32 ? -2.921 -9.511 7.660 1.00 0.00 29 ILE A N 20
ATOM 16194 C CA . ILE A 1 32 ? -1.786 -10.091 6.952 1.00 0.00 29 ILE A CA 20
ATOM 16195 C C . ILE A 1 32 ? -1.336 -9.192 5.805 1.00 0.00 29 ILE A C 20
ATOM 16196 O O . ILE A 1 32 ? -1.928 -8.142 5.555 1.00 0.00 29 ILE A O 20
ATOM 16212 N N . LYS A 1 33 ? -0.286 -9.613 5.109 1.00 0.00 30 LYS A N 20
ATOM 16213 C CA . LYS A 1 33 ? 0.243 -8.849 3.985 1.00 0.00 30 LYS A CA 20
ATOM 16214 C C . LYS A 1 33 ? -0.885 -8.355 3.084 1.00 0.00 30 LYS A C 20
ATOM 16215 O O . LYS A 1 33 ? -0.952 -7.172 2.751 1.00 0.00 30 LYS A O 20
ATOM 16234 N N . GLN A 1 34 ? -1.768 -9.269 2.694 1.00 0.00 31 GLN A N 20
ATOM 16235 C CA . GLN A 1 34 ? -2.892 -8.925 1.832 1.00 0.00 31 GLN A CA 20
ATOM 16236 C C . GLN A 1 34 ? -3.788 -7.884 2.496 1.00 0.00 31 GLN A C 20
ATOM 16237 O O . GLN A 1 34 ? -4.302 -6.981 1.835 1.00 0.00 31 GLN A O 20
ATOM 16251 N N . ASP A 1 35 ? -3.970 -8.016 3.805 1.00 0.00 32 ASP A N 20
ATOM 16252 C CA . ASP A 1 35 ? -4.804 -7.086 4.558 1.00 0.00 32 ASP A CA 20
ATOM 16253 C C . ASP A 1 35 ? -4.207 -5.682 4.537 1.00 0.00 32 ASP A C 20
ATOM 16254 O O . ASP A 1 35 ? -4.920 -4.696 4.345 1.00 0.00 32 ASP A O 20
ATOM 16263 N N . LEU A 1 36 ? -2.897 -5.598 4.736 1.00 0.00 33 LEU A N 20
ATOM 16264 C CA . LEU A 1 36 ? -2.204 -4.314 4.740 1.00 0.00 33 LEU A CA 20
ATOM 16265 C C . LEU A 1 36 ? -2.281 -3.649 3.370 1.00 0.00 33 LEU A C 20
ATOM 16266 O O . LEU A 1 36 ? -2.538 -2.450 3.265 1.00 0.00 33 LEU A O 20
ATOM 16282 N N . ILE A 1 37 ? -2.058 -4.436 2.323 1.00 0.00 34 ILE A N 20
ATOM 16283 C CA . ILE A 1 37 ? -2.106 -3.924 0.959 1.00 0.00 34 ILE A CA 20
ATOM 16284 C C . ILE A 1 37 ? -3.519 -3.489 0.584 1.00 0.00 34 ILE A C 20
ATOM 16285 O O . ILE A 1 37 ? -3.719 -2.417 0.012 1.00 0.00 34 ILE A O 20
ATOM 16301 N N . HIS A 1 38 ? -4.497 -4.327 0.913 1.00 0.00 35 HIS A N 20
ATOM 16302 C CA . HIS A 1 38 ? -5.893 -4.028 0.613 1.00 0.00 35 HIS A CA 20
ATOM 16303 C C . HIS A 1 38 ? -6.304 -2.690 1.220 1.00 0.00 35 HIS A C 20
ATOM 16304 O O . HIS A 1 38 ? -7.015 -1.905 0.593 1.00 0.00 35 HIS A O 20
ATOM 16318 N N . ARG A 1 39 ? -5.853 -2.438 2.445 1.00 0.00 36 ARG A N 20
ATOM 16319 C CA . ARG A 1 39 ? -6.177 -1.196 3.137 1.00 0.00 36 ARG A CA 20
ATOM 16320 C C . ARG A 1 39 ? -5.454 -0.014 2.499 1.00 0.00 36 ARG A C 20
ATOM 16321 O O . ARG A 1 39 ? -6.025 1.066 2.342 1.00 0.00 36 ARG A O 20
ATOM 16342 N N . LEU A 1 40 ? -4.194 -0.225 2.134 1.00 0.00 37 LEU A N 20
ATOM 16343 C CA . LEU A 1 40 ? -3.392 0.824 1.513 1.00 0.00 37 LEU A CA 20
ATOM 16344 C C . LEU A 1 40 ? -3.988 1.245 0.174 1.00 0.00 37 LEU A C 20
ATOM 16345 O O . LEU A 1 40 ? -3.987 2.426 -0.172 1.00 0.00 37 LEU A O 20
ATOM 16361 N N . GLN A 1 41 ? -4.498 0.271 -0.573 1.00 0.00 38 GLN A N 20
ATOM 16362 C CA . GLN A 1 41 ? -5.099 0.542 -1.874 1.00 0.00 38 GLN A CA 20
ATOM 16363 C C . GLN A 1 41 ? -6.418 1.291 -1.718 1.00 0.00 38 GLN A C 20
ATOM 16364 O O . GLN A 1 41 ? -6.665 2.282 -2.405 1.00 0.00 38 GLN A O 20
ATOM 16378 N N . ALA A 1 42 ? -7.263 0.810 -0.812 1.00 0.00 39 ALA A N 20
ATOM 16379 C CA . ALA A 1 42 ? -8.556 1.435 -0.565 1.00 0.00 39 ALA A CA 20
ATOM 16380 C C . ALA A 1 42 ? -8.392 2.897 -0.162 1.00 0.00 39 ALA A C 20
ATOM 16381 O O . ALA A 1 42 ? -9.104 3.771 -0.657 1.00 0.00 39 ALA A O 20
ATOM 16388 N N . TYR A 1 43 ? -7.450 3.155 0.738 1.00 0.00 40 TYR A N 20
ATOM 16389 C CA . TYR A 1 43 ? -7.195 4.511 1.210 1.00 0.00 40 TYR A CA 20
ATOM 16390 C C . TYR A 1 43 ? -6.610 5.374 0.096 1.00 0.00 40 TYR A C 20
ATOM 16391 O O . TYR A 1 43 ? -6.954 6.549 -0.042 1.00 0.00 40 TYR A O 20
ATOM 16409 N N . LEU A 1 44 ? -5.724 4.783 -0.698 1.00 0.00 41 LEU A N 20
ATOM 16410 C CA . LEU A 1 44 ? -5.090 5.495 -1.802 1.00 0.00 41 LEU A CA 20
ATOM 16411 C C . LEU A 1 44 ? -6.119 5.893 -2.856 1.00 0.00 41 LEU A C 20
ATOM 16412 O O . LEU A 1 44 ? -6.150 7.038 -3.304 1.00 0.00 41 LEU A O 20
ATOM 16428 N N . GLU A 1 45 ? -6.959 4.939 -3.245 1.00 0.00 42 GLU A N 20
ATOM 16429 C CA . GLU A 1 45 ? -7.990 5.191 -4.245 1.00 0.00 42 GLU A CA 20
ATOM 16430 C C . GLU A 1 45 ? -8.989 6.231 -3.746 1.00 0.00 42 GLU A C 20
ATOM 16431 O O . GLU A 1 45 ? -9.465 7.067 -4.513 1.00 0.00 42 GLU A O 20
ATOM 16443 N N . GLU A 1 46 ? -9.302 6.171 -2.455 1.00 0.00 43 GLU A N 20
ATOM 16444 C CA . GLU A 1 46 ? -10.245 7.107 -1.855 1.00 0.00 43 GLU A CA 20
ATOM 16445 C C . GLU A 1 46 ? -9.642 8.506 -1.765 1.00 0.00 43 GLU A C 20
ATOM 16446 O O . GLU A 1 46 ? -10.253 9.486 -2.193 1.00 0.00 43 GLU A O 20
ATOM 16458 N N . HIS A 1 47 ? -8.439 8.591 -1.205 1.00 0.00 44 HIS A N 20
ATOM 16459 C CA . HIS A 1 47 ? -7.753 9.869 -1.059 1.00 0.00 44 HIS A CA 20
ATOM 16460 C C . HIS A 1 47 ? -6.993 10.227 -2.334 1.00 0.00 44 HIS A C 20
ATOM 16461 O O . HIS A 1 47 ? -5.851 10.681 -2.280 1.00 0.00 44 HIS A O 20
ATOM 16475 N N . ALA A 1 48 ? -7.636 10.018 -3.478 1.00 0.00 45 ALA A N 20
ATOM 16476 C CA . ALA A 1 48 ? -7.022 10.320 -4.765 1.00 0.00 45 ALA A CA 20
ATOM 16477 C C . ALA A 1 48 ? -7.248 11.777 -5.153 1.00 0.00 45 ALA A C 20
ATOM 16478 O O . ALA A 1 48 ? -8.066 12.470 -4.548 1.00 0.00 45 ALA A O 20
ATOM 16485 N N . GLU A 1 49 ? -6.518 12.235 -6.165 1.00 0.00 46 GLU A N 20
ATOM 16486 C CA . GLU A 1 49 ? -6.638 13.611 -6.632 1.00 0.00 46 GLU A CA 20
ATOM 16487 C C . GLU A 1 49 ? -7.151 13.656 -8.068 1.00 0.00 46 GLU A C 20
ATOM 16488 O O . GLU A 1 49 ? -8.060 14.420 -8.391 1.00 0.00 46 GLU A O 20
ATOM 16500 N N . SER A 1 50 ? -6.560 12.830 -8.927 1.00 0.00 47 SER A N 20
ATOM 16501 C CA . SER A 1 50 ? -6.953 12.778 -10.330 1.00 0.00 47 SER A CA 20
ATOM 16502 C C . SER A 1 50 ? -8.257 12.004 -10.501 1.00 0.00 47 SER A C 20
ATOM 16503 O O . SER A 1 50 ? -8.313 10.799 -10.258 1.00 0.00 47 SER A O 20
ATOM 16511 N N . GLY A 1 51 ? -9.305 12.707 -10.920 1.00 0.00 48 GLY A N 20
ATOM 16512 C CA . GLY A 1 51 ? -10.594 12.070 -11.116 1.00 0.00 48 GLY A CA 20
ATOM 16513 C C . GLY A 1 51 ? -11.078 12.170 -12.549 1.00 0.00 48 GLY A C 20
ATOM 16514 O O . GLY A 1 51 ? -10.637 13.025 -13.318 1.00 0.00 48 GLY A O 20
ATOM 16518 N N . PRO A 1 52 ? -12.005 11.278 -12.928 1.00 0.00 49 PRO A N 20
ATOM 16519 C CA . PRO A 1 52 ? -12.568 11.248 -14.281 1.00 0.00 49 PRO A CA 20
ATOM 16520 C C . PRO A 1 52 ? -13.466 12.448 -14.562 1.00 0.00 49 PRO A C 20
ATOM 16521 O O . PRO A 1 52 ? -14.632 12.468 -14.169 1.00 0.00 49 PRO A O 20
ATOM 16532 N N . SER A 1 53 ? -12.916 13.446 -15.246 1.00 0.00 50 SER A N 20
ATOM 16533 C CA . SER A 1 53 ? -13.667 14.651 -15.577 1.00 0.00 50 SER A CA 20
ATOM 16534 C C . SER A 1 53 ? -14.411 14.482 -16.898 1.00 0.00 50 SER A C 20
ATOM 16535 O O . SER A 1 53 ? -14.440 15.391 -17.727 1.00 0.00 50 SER A O 20
ATOM 16543 N N . SER A 1 54 ? -15.011 13.311 -17.086 1.00 0.00 51 SER A N 20
ATOM 16544 C CA . SER A 1 54 ? -15.752 13.020 -18.308 1.00 0.00 51 SER A CA 20
ATOM 16545 C C . SER A 1 54 ? -17.222 12.754 -18.001 1.00 0.00 51 SER A C 20
ATOM 16546 O O . SER A 1 54 ? -17.575 11.712 -17.451 1.00 0.00 51 SER A O 20
ATOM 16554 N N . GLY A 1 55 ? -18.078 13.706 -18.361 1.00 0.00 52 GLY A N 20
ATOM 16555 C CA . GLY A 1 55 ? -19.500 13.557 -18.116 1.00 0.00 52 GLY A CA 20
ATOM 16556 C C . GLY A 1 55 ? -19.821 13.388 -16.645 1.00 0.00 52 GLY A C 20
ATOM 16557 O O . GLY A 1 55 ? -19.413 14.202 -15.816 1.00 0.00 52 GLY A O 20
#

Secondary structure (DSSP, 8-state):
--S------TTTS-HHHHHHHHHHHT----S-HHHHHHHHHHHHHHT--S-----

Solvent-accessible surface area: 4857 Å² total; per-residue (Å²): 131,104,132,65,96,128,53,150,102,28,99,134,52,155,90,78,84,0,88,113,62,0,124,89,99,62,38,94,45,145,51,101,90,133,69,0,16,140,102,1,81,45,62,82,129,139,104,63,180,96,56,128,109,113,124

Organism: Homo sapiens (NCBI:txid9606)

GO terms:
  GO:0016607 nuclear speck (C, IDA)
  GO:0000346 transcription export complex (C, IDA)
  GO:0006406 mRNA export from nucleus (P, IDA)
  GO:0005654 nucleoplasm (C, TAS)
  GO:0005515 protein binding (F, IPI)
  GO:0003723 RNA binding (F, HDA)

InterPro domains:
  IPR003034 SAP domain [PF02037] (8-43)
  IPR003034 SAP domain [PS50800] (8-42)
  IPR003034 SAP domain [SM00513] (8-42)
  IPR036361 SAP domain superfamily [G3DSA:1.10.720.30] (2-54)
  IPR036361 SAP domain superfamily [SSF68906] (7-44)
  IPR052240 SAP domain-containing ribonucleoprotein [PTHR46551] (3-210)

Nearest PDB structures (foldseek):
  2do1-assembly1_A  TM=7.985E-01  e=2.164E-06  Homo sapiens
  1zrj-assembly1_A  TM=7.024E-01  e=1.425E-03  Homo sapiens
  2kw9-assembly1_A  TM=7.319E-01  e=7.572E-03  Homo sapiens
  1zbh-assembly1_D  TM=9.225E-01  e=2.949E-01  Homo sapiens
  4uzw-assembly1_A  TM=7.257E-01  e=7.732E-01  Saccharomyces cerevisiae

Foldseek 3Di:
DPDPDPDDDLVPPDLVRLLVVCVVVVHDNDDDSCVSVVRVVVVDVVPDDDDDPDD